Protein 1PXE (pdb70)

Solvent-accessible surface area: 2983 Å² total; per-residue (Å²): 161,72,54,79,2,68,21,141,23,12,101,13,70,16,19,77,64,46,144,103,121,90,8,126,37,48,92,8,4,51,62,103,65,83,80,42,74,17,28,57,23,44,76,108,47,54,31,120

B-factor: mean 2.08, std 1.77, range [0.14, 8.22]

Organism: Rattus norvegicus (NCBI:txid10116)

Foldseek 3Di:
DAAFQPDVAADQQQFLPSPDRGGRHNNGFVQLCCDHRGRQPDDVPHND

Sequence (48 aa):
RESKCPTPGCDGTGHVTGLYPHHRSLSGCPHKDRVPPEILAMHENVLKRESKCPTPGCDGTGHVTGLYPHHRSLSGCPHKDRVPPEILAMHENVLKRESKCPTPGCDGTGHVTGLYPHHRSLSGCPHKDRVPPEILAMHENVLKRESKCPTPGCDGTGHVTGLYPHHRSLSGCPHKDRVPPEILAMHENVLKRESKCPTPGCDGTGHVTGLYPHHRSLSGCPHKDRVPPEILAMHENVLKRESKCPTPGCDGTGHVTGLYPHHRSLSGCPHKDRVPPEILAMHENVLKRESKCPTPGCDGTGHVTGLYPHHRSLSGCPHKDRVPPEILAMHENVLKRESKCPTPGCDGTGHVTGLYPHHRSLSGCPHKDRVPPEILAMHENVLKRESKCPTPGCDGTGHVTGLYPHHRSLSGCPHKDRVPPEILAMHENVLKRESKCPTPGCDGTGHVTGLYPHHRSLSGCPHKDRVPPEILAMHENVLKRESKCPTPGCDGTGHVTGLYPHHRSLSGCPHKDRVPPEILAMHENVLKRESKCPTPGCDGTGHVTGLYPHHRSLSGCPHKDRVPPEILAMHENVLKRESKCPTPGCDGTGHVTGLYPHHRSLSGCPHKDRVPPEILAMHENVLKRESKCPTPGCDGTGHVTGLYPHHRSLSGCPHKDRVPPEILAMHENVLKRESKCPTPGCDGTGHVTGLYPHHRSLSGCPHKDRVPPEILAMHENVLKRESKCPTPGCDGTGHVTGLYPHHRSLSGCPHKDRVPPEILAMHENVLKRESKCPTPGCDGTGHVTGLYPHHRSLSGCPHKDRVPPEILAMHENVLKRESKCPTPGCDGTGHVTGLYPHHRSLSGCPHKDRVPPEILAMHENVLKRESKCPTPGCDGTGHVTGLYPHHRSLSGCPHKDRVPPEILAMHENVLKRESKCPTPGCDGTGHVTGLYPHHRSLSGCPHKDRVPPEILAMHENVLKRESKCPTPGCDGTGHVTGLYPHHRSLSGCPHKDRVPPEILAMHENVLK

Radius of gyration: 8.89 Å; Cα contacts (8 Å, |Δi|>4): 130; chains: 1; bounding box: 16×20×23 Å

Nearest PDB structures (foldseek):
  1pxe-assembly1_A  TM=8.984E-01  e=3.560E-08  Rattus norvegicus
  2jyd-assembly1_A  TM=6.000E-01  e=1.726E-02  Mus musculus
  2mf8-assembly1_A  TM=5.567E-01  e=2.515E-02  Mus musculus
  1pxe-assembly1_A  TM=8.564E-01  e=8.827E-09  Rattus norvegicus
  2cs8-assembly1_A  TM=5.910E-01  e=1.350E-02  Homo sapiens

Secondary structure (DSSP, 8-state):
----S--SS----STTTS-SS--SSSSS-S---SSSSSSTTSSS-S--

InterPro domains:
  IPR002515 Zinc finger, C2H2C-type [PF01530] (31-58)
  IPR002515 Zinc finger, C2H2C-type [PF01530] (504-530)
  IPR002515 Zinc finger, C2H2C-type [PF01530] (548-576)
  IPR002515 Zinc finger, C2H2C-type [PF01530] (903-931)
  IPR002515 Zinc finger, C2H2C-type [PF01530] (952-980)
  IPR002515 Zinc finger, C2H2C-type [PF01530] (1006-1033)
  IPR002515 Zinc finger, C2H2C-type [PS51802] (22-65)
  IPR002515 Zinc finger, C2H2C-type [PS51802] (496-539)
  IPR002515 Zinc finger, C2H2C-type [PS51802] (540-583)
  IPR002515 Zinc finger, C2H2C-type [PS51802] (895-938)
  IPR002515 Zinc finger, C2H2C-type [PS51802] (944-987)
  IPR002515 Zinc finger, C2H2C-type [PS51802] (997-1040)
  IPR013681 Myelin transcription factor 1 [PF08474] (620-871)
  IPR036060 Zinc finger, C2H2C-type superfamily [SSF103637] (29-67)
  IPR036060 Zinc finger, C2H2C-type superfamily [SSF103637] (502-546)
  IPR036060 Zinc finger, C2H2C-type superfamily [SSF103637] (547-584)
  IPR036060 Zinc finger, C2H2C-type superfamily [SSF103637] (901-938)
  IPR036060 Zinc finger, C2H2C-type superfamily [SSF103637] (951-989)
  IPR036060 Zinc finger, C2H2C-type superfamily [SSF103637] (1003-1046)

GO terms:
  GO:0001228 DNA-binding transcription activator activity, RNA polymerase II-specific (F, IDA)
  GO:0045944 positive regulation of transcription by RNA polymerase II (P, IDA)
  GO:0000977 RNA polymerase II transcription regulatory region sequence-specific DNA binding (F, IMP)
  GO:0001228 DNA-binding transcription activator activity, RNA polymerase II-specific (F, IMP)
  GO:0005634 nucleus (C, EXP)
  GO:0003713 transcription coactivator activity (F, IDA)
  GO:0044323 retinoic acid-responsive element binding (F, IDA)
  GO:0003677 DNA binding (F, IDA)
  GO:0008270 zinc ion binding (F, IDA)
  GO:0140487 metal ion sequestering activity (F, IDA)
  GO:0008270 zinc ion binding (F, EXP)
  GO:0140487 metal ion sequestering activity (F, EXP)
  GO:0050897 cobalt ion binding (F, IMP)
  GO:0008270 zinc ion binding (F, IMP)
  GO:0044323 retinoic acid-responsive element binding (F, IMP)

Structure (mmCIF, N/CA/C/O backbone):
data_1PXE
#
_entry.id   1PXE
#
loop_
_entity.id
_entity.type
_entity.pdbx_description
1 polymer 'neural zinc finger transcription factor 1'
2 non-polymer 'ZINC ION'
#
loop_
_atom_site.group_PDB
_atom_site.id
_atom_site.type_symbol
_atom_site.label_atom_id
_atom_site.label_alt_id
_atom_site.label_comp_id
_atom_site.label_asym_id
_atom_site.label_entity_id
_atom_site.label_seq_id
_atom_site.pdbx_PDB_ins_code
_atom_site.Cartn_x
_atom_site.Cartn_y
_atom_site.Cartn_z
_atom_site.occupancy
_atom_site.B_iso_or_equiv
_atom_site.auth_seq_id
_atom_site.auth_comp_id
_atom_site.auth_asym_id
_atom_site.auth_atom_id
_atom_site.pdbx_PDB_model_num
ATOM 1 N N . ARG A 1 16 ? 95.538 -10.736 -4.144 1.00 4.23 16 ARG A N 1
ATOM 2 C CA . ARG A 1 16 ? 94.844 -11.086 -3.643 1.00 4.41 16 ARG A CA 1
ATOM 3 C C . ARG A 1 16 ? 94.061 -10.867 -2.845 1.00 4.47 16 ARG A C 1
ATOM 4 O O . ARG A 1 16 ? 94.052 -10.762 -2.538 1.00 5.07 16 ARG A O 1
ATOM 25 N N . GLU A 1 17 ? 93.404 -10.800 -2.515 1.00 4.22 17 GLU A N 1
ATOM 26 C CA . GLU A 1 17 ? 92.618 -10.593 -1.755 1.00 4.50 17 GLU A CA 1
ATOM 27 C C . GLU A 1 17 ? 91.851 -9.817 -1.392 1.00 3.93 17 GLU A C 1
ATOM 28 O O . GLU A 1 17 ? 91.748 -9.810 -1.509 1.00 3.94 17 GLU A O 1
ATOM 40 N N . SER A 1 18 ? 91.315 -9.164 -0.953 1.00 3.84 18 SER A N 1
ATOM 41 C CA . SER A 1 18 ? 90.556 -8.382 -0.576 1.00 3.43 18 SER A CA 1
ATOM 42 C C . SER A 1 18 ? 90.541 -7.523 -0.770 1.00 2.47 18 SER A C 1
ATOM 43 O O . SER A 1 18 ? 90.746 -7.418 -0.880 1.00 2.92 18 SER A O 1
ATOM 51 N N . LYS A 1 19 ? 90.301 -6.910 -0.813 1.00 1.68 19 LYS A N 1
ATOM 52 C CA . LYS A 1 19 ? 90.268 -6.069 -0.995 1.00 0.94 19 LYS A CA 1
ATOM 53 C C . LYS A 1 19 ? 89.892 -4.899 -0.115 1.00 0.83 19 LYS A C 1
ATOM 54 O O . LYS A 1 19 ? 89.620 -5.007 1.003 1.00 1.16 19 LYS A O 1
ATOM 73 N N . CYS A 1 20 ? 89.887 -3.782 -0.638 1.00 0.51 20 CYS A N 1
ATOM 74 C CA . CYS A 1 20 ? 89.559 -2.566 0.076 1.00 0.40 20 CYS A CA 1
ATOM 75 C C . CYS A 1 20 ? 88.107 -2.288 0.093 1.00 0.58 20 CYS A C 1
ATOM 76 O O . CYS A 1 20 ? 87.557 -1.714 0.703 1.00 0.88 20 CYS A O 1
ATOM 83 N N . PRO A 1 21 ? 87.462 -2.651 -0.579 1.00 1.23 21 PRO A N 1
ATOM 84 C CA . PRO A 1 21 ? 86.081 -2.396 -0.615 1.00 1.57 21 PRO A CA 1
ATOM 85 C C . PRO A 1 21 ? 85.285 -2.589 0.502 1.00 1.20 21 PRO A C 1
ATOM 86 O O . PRO A 1 21 ? 84.667 -3.502 0.691 1.00 1.59 21 PRO A O 1
ATOM 97 N N . THR A 1 22 ? 85.311 -1.723 1.247 1.00 0.64 22 THR A N 1
ATOM 98 C CA . THR A 1 22 ? 84.594 -1.800 2.355 1.00 0.77 22 THR A CA 1
ATOM 99 C C . THR A 1 22 ? 83.256 -1.206 2.258 1.00 0.65 22 THR A C 1
ATOM 100 O O . THR A 1 22 ? 82.992 -0.531 1.352 1.00 0.58 22 THR A O 1
ATOM 111 N N . PRO A 1 23 ? 82.387 -1.433 3.189 1.00 0.91 23 PRO A N 1
ATOM 112 C CA . PRO A 1 23 ? 81.082 -0.896 3.185 1.00 1.04 23 PRO A CA 1
ATOM 113 C C . PRO A 1 23 ? 81.045 0.499 2.814 1.00 0.89 23 PRO A C 1
ATOM 114 O O . PRO A 1 23 ? 80.159 0.985 2.422 1.00 1.29 23 PRO A O 1
ATOM 125 N N . GLY A 1 24 ? 82.020 1.135 2.939 1.00 0.73 24 GLY A N 1
ATOM 126 C CA . GLY A 1 24 ? 82.090 2.460 2.613 1.00 0.94 24 GLY A CA 1
ATOM 127 C C . GLY A 1 24 ? 82.879 2.746 1.369 1.00 0.86 24 GLY A C 1
ATOM 128 O O . GLY A 1 24 ? 82.473 3.309 0.538 1.00 1.34 24 GLY A O 1
ATOM 132 N N . CYS A 1 25 ? 84.009 2.371 1.232 1.00 0.47 25 CYS A N 1
ATOM 133 C CA . CYS A 1 25 ? 84.832 2.616 0.062 1.00 0.37 25 CYS A CA 1
ATOM 134 C C . CYS A 1 25 ? 84.138 2.135 -1.196 1.00 0.41 25 CYS A C 1
ATOM 135 O O . CYS A 1 25 ? 83.290 1.256 -1.143 1.00 0.49 25 CYS A O 1
ATOM 142 N N . ASP A 1 26 ? 84.496 2.718 -2.329 1.00 0.45 26 ASP A N 1
ATOM 143 C CA . ASP A 1 26 ? 83.901 2.345 -3.592 1.00 0.57 26 ASP A CA 1
ATOM 144 C C . ASP A 1 26 ? 84.821 1.449 -4.396 1.00 0.47 26 ASP A C 1
ATOM 145 O O . ASP A 1 26 ? 84.384 0.505 -5.027 1.00 0.56 26 ASP A O 1
ATOM 154 N N . GLY A 1 27 ? 86.096 1.757 -4.376 1.00 0.36 27 GLY A N 1
ATOM 155 C CA . GLY A 1 27 ? 87.052 0.974 -5.117 1.00 0.33 27 GLY A CA 1
ATOM 156 C C . GLY A 1 27 ? 87.160 1.435 -6.540 1.00 0.36 27 GLY A C 1
ATOM 157 O O . GLY A 1 27 ? 87.103 0.648 -7.471 1.00 0.45 27 GLY A O 1
ATOM 161 N N . THR A 1 28 ? 87.303 2.721 -6.691 1.00 0.37 28 THR A N 1
ATOM 162 C CA . THR A 1 28 ? 87.414 3.342 -7.981 1.00 0.45 28 THR A CA 1
ATOM 163 C C . THR A 1 28 ? 88.164 4.659 -7.878 1.00 0.49 28 THR A C 1
ATOM 164 O O . THR A 1 28 ? 87.800 5.505 -7.374 1.00 0.99 28 THR A O 1
ATOM 175 N N . GLY A 1 29 ? 89.207 4.826 -8.363 1.00 0.58 29 GLY A N 1
ATOM 176 C CA . GLY A 1 29 ? 89.988 6.041 -8.323 1.00 0.62 29 GLY A CA 1
ATOM 177 C C . GLY A 1 29 ? 91.263 5.900 -7.525 1.00 0.56 29 GLY A C 1
ATOM 178 O O . GLY A 1 29 ? 91.760 6.803 -6.998 1.00 0.92 29 GLY A O 1
ATOM 182 N N . HIS A 1 30 ? 91.806 4.766 -7.474 1.00 0.23 30 HIS A N 1
ATOM 183 C CA . HIS A 1 30 ? 93.059 4.472 -6.771 1.00 0.18 30 HIS A CA 1
ATOM 184 C C . HIS A 1 30 ? 93.512 5.611 -5.866 1.00 0.21 30 HIS A C 1
ATOM 185 O O . HIS A 1 30 ? 92.766 6.518 -5.585 1.00 0.34 30 HIS A O 1
ATOM 199 N N . VAL A 1 31 ? 94.739 5.541 -5.406 1.00 0.20 31 VAL A N 1
ATOM 200 C CA . VAL A 1 31 ? 95.300 6.562 -4.518 1.00 0.26 31 VAL A CA 1
ATOM 201 C C . VAL A 1 31 ? 95.318 7.960 -5.135 1.00 0.27 31 VAL A C 1
ATOM 202 O O . VAL A 1 31 ? 95.176 8.944 -4.421 1.00 0.37 31 VAL A O 1
ATOM 215 N N . THR A 1 32 ? 95.492 8.065 -6.439 1.00 0.25 32 THR A N 1
ATOM 216 C CA . THR A 1 32 ? 95.523 9.363 -7.085 1.00 0.33 32 THR A CA 1
ATOM 217 C C . THR A 1 32 ? 94.508 9.443 -8.205 1.00 0.32 32 THR A C 1
ATOM 218 O O . THR A 1 32 ? 94.493 10.403 -8.955 1.00 0.41 32 THR A O 1
ATOM 229 N N . GLY A 1 33 ? 93.659 8.433 -8.322 1.00 0.32 33 GLY A N 1
ATOM 230 C CA . GLY A 1 33 ? 92.676 8.422 -9.365 1.00 0.38 33 GLY A CA 1
ATOM 231 C C . GLY A 1 33 ? 93.321 8.308 -10.717 1.00 0.40 33 GLY A C 1
ATOM 232 O O . GLY A 1 33 ? 92.689 8.539 -11.740 1.00 0.49 33 GLY A O 1
ATOM 236 N N . LEU A 1 34 ? 94.588 7.933 -10.717 1.00 0.36 34 LEU A N 1
ATOM 237 C CA . LEU A 1 34 ? 95.332 7.780 -11.948 1.00 0.43 34 LEU A CA 1
ATOM 238 C C . LEU A 1 34 ? 95.447 6.326 -12.313 1.00 0.37 34 LEU A C 1
ATOM 239 O O . LEU A 1 34 ? 96.100 5.963 -13.289 1.00 0.43 34 LEU A O 1
ATOM 255 N N . TYR A 1 35 ? 94.801 5.491 -11.521 1.00 0.27 35 TYR A N 1
ATOM 256 C CA . TYR A 1 35 ? 94.829 4.069 -11.766 1.00 0.26 35 TYR A CA 1
ATOM 257 C C . TYR A 1 35 ? 93.429 3.586 -12.085 1.00 0.24 35 TYR A C 1
ATOM 258 O O . TYR A 1 35 ? 92.451 4.250 -11.754 1.00 0.24 35 TYR A O 1
ATOM 276 N N . PRO A 1 36 ? 93.292 2.426 -12.719 1.00 0.32 36 PRO A N 1
ATOM 277 C CA . PRO A 1 36 ? 91.986 1.888 -13.043 1.00 0.38 36 PRO A CA 1
ATOM 278 C C . PRO A 1 36 ? 91.277 1.372 -11.797 1.00 0.37 36 PRO A C 1
ATOM 279 O O . PRO A 1 36 ? 90.762 0.256 -11.793 1.00 0.43 36 PRO A O 1
ATOM 290 N N . HIS A 1 37 ? 91.291 2.178 -10.723 1.00 0.30 37 HIS A N 1
ATOM 291 C CA . HIS A 1 37 ? 90.687 1.807 -9.456 1.00 0.29 37 HIS A CA 1
ATOM 292 C C . HIS A 1 37 ? 91.716 1.098 -8.621 1.00 0.27 37 HIS A C 1
ATOM 293 O O . HIS A 1 37 ? 92.854 0.935 -9.035 1.00 0.29 37 HIS A O 1
ATOM 307 N N . HIS A 1 38 ? 91.303 0.658 -7.462 1.00 0.27 38 HIS A N 1
ATOM 308 C CA . HIS A 1 38 ? 92.188 -0.069 -6.569 1.00 0.27 38 HIS A CA 1
ATOM 309 C C . HIS A 1 38 ? 91.503 -1.309 -6.044 1.00 0.33 38 HIS A C 1
ATOM 310 O O . HIS A 1 38 ? 91.242 -1.833 -5.800 1.00 1.18 38 HIS A O 1
ATOM 324 N N . ARG A 1 39 ? 91.207 -1.775 -5.889 1.00 1.18 39 ARG A N 1
ATOM 325 C CA . ARG A 1 39 ? 90.544 -2.956 -5.409 1.00 1.38 39 ARG A CA 1
ATOM 326 C C . ARG A 1 39 ? 91.071 -3.607 -4.321 1.00 0.87 39 ARG A C 1
ATOM 327 O O . ARG A 1 39 ? 90.622 -4.664 -4.067 1.00 0.83 39 ARG A O 1
ATOM 348 N N . SER A 1 40 ? 92.027 -2.979 -3.680 1.00 0.67 40 SER A N 1
ATO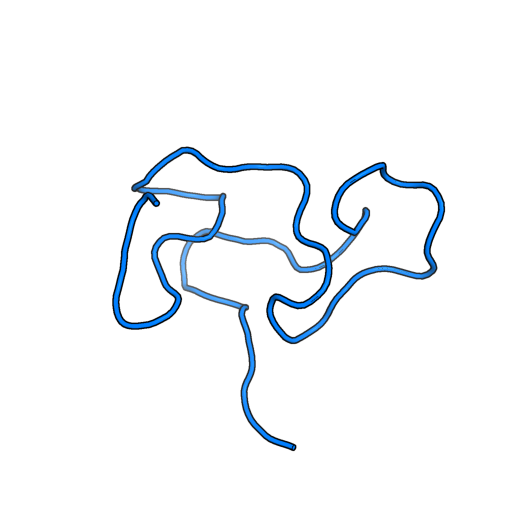M 349 C CA . SER A 1 40 ? 92.595 -3.535 -2.629 1.00 0.65 40 SER A CA 1
ATOM 350 C C . SER A 1 40 ? 93.572 -2.748 -1.844 1.00 0.57 40 SER A C 1
ATOM 351 O O . SER A 1 40 ? 94.420 -3.292 -1.298 1.00 0.85 40 SER A O 1
ATOM 359 N N . LEU A 1 41 ? 93.457 -1.477 -1.769 1.00 0.53 41 LEU A N 1
ATOM 360 C CA . LEU A 1 41 ? 94.343 -0.655 -1.022 1.00 0.67 41 LEU A CA 1
ATOM 361 C C . LEU A 1 41 ? 95.515 -0.200 -1.707 1.00 0.44 41 LEU A C 1
ATOM 362 O O . LEU A 1 41 ? 95.832 0.570 -1.704 1.00 1.25 41 LEU A O 1
ATOM 378 N N . SER A 1 42 ? 96.154 -0.660 -2.302 1.00 0.64 42 SER A N 1
ATOM 379 C CA . SER A 1 42 ? 97.289 -0.272 -2.995 1.00 0.83 42 SER A CA 1
ATOM 380 C C . SER A 1 42 ? 97.169 1.133 -3.510 1.00 0.66 42 SER A C 1
ATOM 381 O O . SER A 1 42 ? 98.090 1.805 -3.703 1.00 0.98 42 SER A O 1
ATOM 389 N N . GLY A 1 43 ? 96.017 1.568 -3.713 1.00 0.36 43 GLY A N 1
ATOM 390 C CA . GLY A 1 43 ? 95.764 2.880 -4.170 1.00 0.28 43 GLY A CA 1
ATOM 391 C C . GLY A 1 43 ? 94.854 3.604 -3.226 1.00 0.30 43 GLY A C 1
ATOM 392 O O . GLY A 1 43 ? 95.303 4.246 -2.288 1.00 0.39 43 GLY A O 1
ATOM 396 N N . CYS A 1 44 ? 93.567 3.466 -3.466 1.00 0.27 44 CYS A N 1
ATOM 397 C CA . CYS A 1 44 ? 92.544 4.094 -2.623 1.00 0.34 44 CYS A CA 1
ATOM 398 C C . CYS A 1 44 ? 92.848 5.549 -2.393 1.00 0.59 44 CYS A C 1
ATOM 399 O O . CYS A 1 44 ? 93.771 5.867 -1.710 1.00 0.74 44 CYS A O 1
ATOM 406 N N . PRO A 1 45 ? 92.079 6.457 -2.967 1.00 0.78 45 PRO A N 1
ATOM 407 C CA . PRO A 1 45 ? 92.282 7.876 -2.838 1.00 1.03 45 PRO A CA 1
ATOM 408 C C . PRO A 1 45 ? 91.448 8.554 -1.784 1.00 0.93 45 PRO A C 1
ATOM 409 O O . PRO A 1 45 ? 91.220 9.701 -1.774 1.00 1.28 45 PRO A O 1
ATOM 420 N N . HIS A 1 46 ? 90.959 7.855 -0.930 1.00 0.56 46 HIS A N 1
ATOM 421 C CA . HIS A 1 46 ? 90.112 8.415 0.075 1.00 0.60 46 HIS A CA 1
ATOM 422 C C . HIS A 1 46 ? 90.882 8.760 1.326 1.00 0.73 46 HIS A C 1
ATOM 423 O O . HIS A 1 46 ? 91.252 9.884 1.503 1.00 0.92 46 HIS A O 1
ATOM 437 N N . LYS A 1 47 ? 91.113 7.805 2.196 1.00 0.76 47 LYS A N 1
ATOM 438 C CA . LYS A 1 47 ? 91.836 8.028 3.415 1.00 0.97 47 LYS A CA 1
ATOM 439 C C . LYS A 1 47 ? 91.284 8.785 4.339 1.00 1.09 47 LYS A C 1
ATOM 440 O O . LYS A 1 47 ? 91.866 9.735 4.612 1.00 1.42 47 LYS A O 1
ATOM 459 N N . ASP A 1 48 ? 90.161 8.352 4.837 1.00 1.13 48 ASP A N 1
ATOM 460 C CA . ASP A 1 48 ? 89.541 8.987 5.752 1.00 1.68 48 ASP A CA 1
ATOM 461 C C . ASP A 1 48 ? 88.977 8.266 6.901 1.00 1.60 48 ASP A C 1
ATOM 462 O O . ASP A 1 48 ? 88.348 8.634 7.709 1.00 2.06 48 ASP A O 1
ATOM 471 N N . ARG A 1 49 ? 89.215 7.240 6.969 1.00 1.25 49 ARG A N 1
ATOM 472 C CA . ARG A 1 49 ? 88.742 6.466 8.025 1.00 1.42 49 ARG A CA 1
ATOM 473 C C . ARG A 1 49 ? 87.330 6.412 8.240 1.00 1.51 49 ARG A C 1
ATOM 474 O O . ARG A 1 49 ? 86.944 6.781 8.659 1.00 2.13 49 ARG A O 1
ATOM 495 N N . VAL A 1 50 ? 86.574 5.923 7.958 1.00 1.51 50 VAL A N 1
ATOM 496 C CA . VAL A 1 50 ? 85.199 5.766 8.129 1.00 1.68 50 VAL A CA 1
ATOM 497 C C . VAL A 1 50 ? 84.470 5.480 6.956 1.00 1.60 50 VAL A C 1
ATOM 498 O O . VAL A 1 50 ? 84.355 4.834 6.323 1.00 1.92 50 VAL A O 1
ATOM 511 N N . PRO A 1 51 ? 83.968 5.939 6.636 1.00 1.84 51 PRO A N 1
ATOM 512 C CA . PRO A 1 51 ? 83.259 5.686 5.536 1.00 2.17 51 PRO A CA 1
ATOM 513 C C . PRO A 1 51 ? 83.752 5.357 4.294 1.00 1.57 51 PRO A C 1
ATOM 514 O O . PRO A 1 51 ? 84.590 4.692 4.132 1.00 1.62 51 PRO A O 1
ATOM 525 N N . PRO A 1 52 ? 83.245 5.812 3.394 1.00 1.28 52 PRO A N 1
ATOM 526 C CA . PRO A 1 52 ? 83.653 5.548 2.172 1.00 0.93 52 PRO A CA 1
ATOM 527 C C . PRO A 1 52 ? 85.068 5.996 1.877 1.00 0.80 52 PRO A C 1
ATOM 528 O O . PRO A 1 52 ? 85.287 7.004 1.269 1.00 0.96 52 PRO A O 1
ATOM 539 N N . GLU A 1 53 ? 86.025 5.253 2.306 1.00 0.62 53 GLU A N 1
ATOM 540 C CA . GLU A 1 53 ? 87.398 5.596 2.081 1.00 0.53 53 GLU A CA 1
ATOM 541 C C . GLU A 1 53 ? 88.281 4.363 2.021 1.00 0.45 53 GLU A C 1
ATOM 542 O O . GLU A 1 53 ? 88.310 3.665 1.028 1.00 0.41 53 GLU A O 1
ATOM 554 N N . ILE A 1 54 ? 89.009 4.114 3.078 1.00 0.55 54 ILE A N 1
ATOM 555 C CA . ILE A 1 54 ? 89.899 2.975 3.151 1.00 0.61 54 ILE A CA 1
ATOM 556 C C . ILE A 1 54 ? 89.703 2.274 4.440 1.00 0.84 54 ILE A C 1
ATOM 557 O O . ILE A 1 54 ? 90.374 1.384 4.688 1.00 1.18 54 ILE A O 1
ATOM 573 N N . LEU A 1 55 ? 88.793 2.705 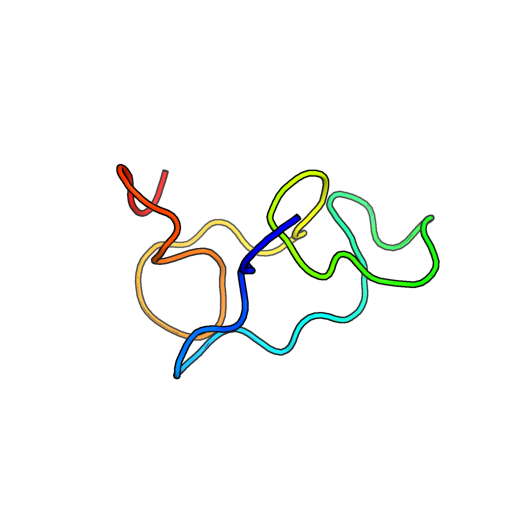5.269 1.00 0.79 55 LEU A N 1
ATOM 574 C CA . LEU A 1 55 ? 88.515 2.136 6.552 1.00 1.01 55 LEU A CA 1
ATOM 575 C C . LEU A 1 55 ? 88.970 0.885 6.783 1.00 1.23 55 LEU A C 1
ATOM 576 O O . LEU A 1 55 ? 89.067 0.209 7.663 1.00 1.45 55 LEU A O 1
ATOM 592 N N . ALA A 1 56 ? 89.245 0.588 5.992 1.00 1.72 56 ALA A N 1
ATOM 593 C CA . ALA A 1 56 ? 89.683 -0.579 6.107 1.00 2.40 56 ALA A CA 1
ATOM 594 C C . ALA A 1 56 ? 90.544 -1.378 5.863 1.00 1.99 56 ALA A C 1
ATOM 595 O O . ALA A 1 56 ? 90.747 -2.240 5.944 1.00 2.55 56 ALA A O 1
ATOM 602 N N . MET A 1 57 ? 91.051 -1.091 5.564 1.00 1.56 57 MET A N 1
ATOM 603 C CA . MET A 1 57 ? 91.895 -1.790 5.307 1.00 1.89 57 MET A CA 1
ATOM 604 C C . MET A 1 57 ? 92.201 -2.354 6.335 1.00 2.14 57 MET A C 1
ATOM 605 O O . MET A 1 57 ? 91.870 -2.313 6.655 1.00 2.61 57 MET A O 1
ATOM 619 N N . HIS A 1 58 ? 92.831 -2.884 6.849 1.00 2.43 58 HIS A N 1
ATOM 620 C CA . HIS A 1 58 ? 93.176 -3.460 7.841 1.00 2.88 58 HIS A CA 1
ATOM 621 C C . HIS A 1 58 ? 93.751 -3.110 8.739 1.00 2.87 58 HIS A C 1
ATOM 622 O O . HIS A 1 58 ? 93.859 -3.080 9.134 1.00 3.15 58 HIS A O 1
ATOM 636 N N . GLU A 1 59 ? 94.116 -2.846 9.057 1.00 3.20 59 GLU A N 1
ATOM 637 C CA . GLU A 1 59 ? 94.677 -2.502 9.913 1.00 3.62 59 GLU A CA 1
ATOM 638 C C . GLU A 1 59 ? 94.508 -1.292 10.062 1.00 3.63 59 GLU A C 1
ATOM 639 O O . GLU A 1 59 ? 94.454 -0.879 10.537 1.00 4.03 59 GLU A O 1
ATOM 651 N N . ASN A 1 60 ? 94.425 -0.727 9.654 1.00 3.62 60 ASN A N 1
ATOM 652 C CA . ASN A 1 60 ? 94.261 0.434 9.747 1.00 3.90 60 ASN A CA 1
ATOM 653 C C . ASN A 1 60 ? 93.398 1.269 9.328 1.00 3.35 60 ASN A C 1
ATOM 654 O O . ASN A 1 60 ? 93.251 1.571 8.707 1.00 3.73 60 ASN A O 1
ATOM 665 N N . VAL A 1 61 ? 92.831 1.638 9.676 1.00 2.76 61 VAL A N 1
ATOM 666 C CA . VAL A 1 61 ? 91.978 2.440 9.344 1.00 2.33 61 VAL A CA 1
ATOM 667 C C . VAL A 1 61 ? 92.345 3.559 9.343 1.00 2.02 61 VAL A C 1
ATOM 668 O O . VAL A 1 61 ? 93.169 3.818 10.041 1.00 2.34 61 VAL A O 1
ATOM 681 N N . LEU A 1 62 ? 91.731 4.223 8.560 1.00 1.70 62 LEU A N 1
ATOM 682 C CA . LEU A 1 62 ? 91.998 5.314 8.478 1.00 2.01 62 LEU A CA 1
ATOM 683 C C . LEU A 1 62 ? 93.139 5.401 8.209 1.00 2.57 62 LEU A C 1
ATOM 684 O O . LEU A 1 62 ? 93.386 5.643 7.949 1.00 3.13 62 LEU A O 1
ATOM 700 N N . LYS A 1 63 ? 93.831 5.203 8.271 1.00 2.97 63 LYS A N 1
ATOM 701 C CA . LYS A 1 63 ? 94.943 5.262 8.030 1.00 3.67 63 LYS A CA 1
ATOM 702 C C . LYS A 1 63 ? 95.490 4.704 8.434 1.00 4.15 63 LYS A C 1
ATOM 703 O O . LYS A 1 63 ? 95.709 4.482 8.887 1.00 4.34 63 LYS A O 1
ATOM 724 N N . ARG A 1 16 ? 94.318 -10.461 -4.768 1.00 0.00 16 ARG A N 2
ATOM 725 C CA . ARG A 1 16 ? 92.916 -10.490 -4.328 1.00 0.00 16 ARG A CA 2
ATOM 726 C C . ARG A 1 16 ? 92.760 -11.075 -2.924 1.00 0.00 16 ARG A C 2
ATOM 727 O O . ARG A 1 16 ? 92.701 -12.293 -2.750 1.00 0.00 16 ARG A O 2
ATOM 748 N N . GLU A 1 17 ? 92.688 -10.198 -1.927 1.00 0.00 17 GLU A N 2
ATOM 749 C CA . GLU A 1 17 ? 92.534 -10.626 -0.540 1.00 0.00 17 GLU A CA 2
ATOM 750 C C . GLU A 1 17 ? 91.437 -9.824 0.157 1.00 0.00 17 GLU A C 2
ATOM 751 O O . GLU A 1 17 ? 91.707 -9.063 1.088 1.00 0.00 17 GLU A O 2
ATOM 763 N N . SER A 1 18 ? 90.200 -10.005 -0.305 1.00 0.00 18 SER A N 2
ATOM 764 C CA . SER A 1 18 ? 89.036 -9.309 0.256 1.00 0.00 18 SER A CA 2
ATOM 765 C C . SER A 1 18 ? 88.842 -7.928 -0.371 1.00 0.00 18 SER A C 2
ATOM 766 O O . SER A 1 18 ? 87.780 -7.322 -0.233 1.00 0.00 18 SER A O 2
ATOM 774 N N . LYS A 1 19 ? 89.866 -7.440 -1.061 1.00 0.00 19 LYS A N 2
ATOM 775 C CA . LYS A 1 19 ? 89.808 -6.139 -1.712 1.00 0.00 19 LYS A CA 2
ATOM 776 C C . LYS A 1 19 ? 89.504 -5.028 -0.709 1.00 0.00 19 LYS A C 2
ATOM 777 O O . LYS A 1 19 ? 88.936 -5.268 0.356 1.00 0.00 19 LYS A O 2
ATOM 796 N N . CYS A 1 20 ? 89.891 -3.810 -1.067 1.00 0.00 20 CYS A N 2
ATOM 797 C CA . CYS A 1 20 ? 89.678 -2.641 -0.216 1.00 0.00 20 CYS A CA 2
ATOM 798 C C . CYS A 1 20 ? 88.221 -2.183 -0.213 1.00 0.00 20 CYS A C 2
ATOM 799 O O . CYS A 1 20 ? 87.723 -1.715 0.809 1.00 0.00 20 CYS A O 2
ATOM 806 N N . PRO A 1 21 ? 87.516 -2.270 -1.358 1.00 0.00 21 PRO A N 2
ATOM 807 C CA . PRO A 1 21 ? 86.120 -1.843 -1.441 1.00 0.00 21 PRO A CA 2
ATOM 808 C C . PRO A 1 21 ? 85.287 -2.411 -0.304 1.00 0.00 21 PRO A C 2
ATOM 809 O O . PRO A 1 21 ? 84.496 -3.335 -0.492 1.00 0.00 21 PRO A O 2
ATOM 820 N N . THR A 1 22 ? 85.493 -1.862 0.886 1.00 0.00 22 THR A N 2
ATOM 821 C CA . THR A 1 22 ? 84.789 -2.306 2.069 1.00 0.00 22 THR A CA 2
ATOM 822 C C . THR A 1 22 ? 83.390 -1.712 2.105 1.00 0.00 22 THR A C 2
ATOM 823 O O . THR A 1 22 ? 83.062 -0.851 1.288 1.00 0.00 22 THR A O 2
ATOM 834 N N . PRO A 1 23 ? 82.545 -2.136 3.066 1.00 0.00 23 PRO A N 2
ATOM 835 C CA . PRO A 1 23 ? 81.187 -1.607 3.199 1.00 0.00 23 PRO A CA 2
ATOM 836 C C . PRO A 1 23 ? 81.159 -0.096 2.999 1.00 0.00 23 PRO A C 2
ATOM 837 O O . PRO A 1 23 ? 80.162 0.467 2.546 1.00 0.00 23 PRO A O 2
ATOM 848 N N . GLY A 1 24 ? 82.280 0.546 3.322 1.00 0.00 24 GLY A N 2
ATOM 849 C CA . GLY A 1 24 ? 82.394 1.976 3.155 1.00 0.00 24 GLY A CA 2
ATOM 850 C C . GLY A 1 24 ? 83.032 2.347 1.828 1.00 0.00 24 GLY A C 2
ATOM 851 O O . GLY A 1 24 ? 82.360 2.874 0.941 1.00 0.00 24 GLY A O 2
ATOM 855 N N . CYS A 1 25 ? 84.336 2.081 1.688 1.00 0.00 25 CYS A N 2
ATOM 856 C CA . CYS A 1 25 ? 85.051 2.407 0.452 1.00 0.00 25 CYS A CA 2
ATOM 857 C C . CYS A 1 25 ? 84.311 1.858 -0.769 1.00 0.00 25 CYS A C 2
ATOM 858 O O . CYS A 1 25 ? 83.493 0.947 -0.649 1.00 0.00 25 CYS A O 2
ATOM 865 N N . ASP A 1 26 ? 84.596 2.422 -1.946 1.00 0.00 26 ASP A N 2
ATOM 866 C CA . ASP A 1 26 ? 83.951 1.986 -3.174 1.00 0.00 26 ASP A CA 2
ATOM 867 C C . ASP A 1 26 ? 84.942 1.253 -4.071 1.00 0.00 26 ASP A C 2
ATOM 868 O O . ASP A 1 26 ? 84.611 0.234 -4.675 1.00 0.00 26 ASP A O 2
ATOM 877 N N . GLY A 1 27 ? 86.157 1.782 -4.153 1.00 0.00 27 GLY A N 2
ATOM 878 C CA . GLY A 1 27 ? 87.177 1.164 -4.978 1.00 0.00 27 GLY A CA 2
ATOM 879 C C . GLY A 1 27 ? 87.212 1.734 -6.371 1.00 0.00 27 GLY A C 2
ATOM 880 O O . GLY A 1 27 ? 87.008 1.023 -7.357 1.00 0.00 27 GLY A O 2
ATOM 884 N N . THR A 1 28 ? 87.469 3.022 -6.441 1.00 0.00 28 THR A N 2
ATOM 885 C CA . THR A 1 28 ? 87.541 3.724 -7.702 1.00 0.00 28 THR A CA 2
ATOM 886 C C . THR A 1 28 ? 88.402 4.984 -7.587 1.00 0.00 28 THR A C 2
ATOM 887 O O . THR A 1 28 ? 88.195 5.812 -6.698 1.00 0.00 28 THR A O 2
ATOM 898 N N . GLY A 1 29 ? 89.354 5.127 -8.506 1.00 0.00 29 GLY A N 2
ATOM 899 C CA . GLY A 1 29 ? 90.223 6.293 -8.513 1.00 0.00 29 GLY A CA 2
ATOM 900 C C . GLY A 1 29 ? 91.493 6.094 -7.709 1.00 0.00 29 GLY A C 2
ATOM 901 O O . GLY A 1 29 ? 92.131 7.063 -7.323 1.00 0.00 29 GLY A O 2
ATOM 905 N N . HIS A 1 30 ? 91.882 4.833 -7.506 1.00 0.00 30 HIS A N 2
ATOM 906 C CA . HIS A 1 30 ? 93.108 4.470 -6.778 1.00 0.00 30 HIS A CA 2
ATOM 907 C C . HIS A 1 30 ? 93.569 5.569 -5.819 1.00 0.00 30 HIS A C 2
ATOM 908 O O . HIS A 1 30 ? 92.802 6.433 -5.439 1.00 0.00 30 HIS A O 2
ATOM 922 N N . VAL A 1 31 ? 94.821 5.519 -5.425 1.00 0.00 31 VAL A N 2
ATOM 923 C CA . VAL A 1 31 ? 95.380 6.519 -4.506 1.00 0.00 31 VAL A CA 2
ATOM 924 C C . VAL A 1 31 ? 95.363 7.940 -5.078 1.00 0.00 31 VAL A C 2
ATOM 925 O O . VAL A 1 31 ? 95.203 8.899 -4.324 1.00 0.00 31 VAL A O 2
ATOM 938 N N . THR A 1 32 ? 95.532 8.097 -6.388 1.00 0.00 32 THR A N 2
ATOM 939 C CA . THR A 1 32 ? 95.534 9.427 -6.981 1.00 0.00 32 THR A CA 2
ATOM 940 C C . THR A 1 32 ? 94.667 9.479 -8.235 1.00 0.00 32 THR A C 2
ATOM 941 O O . THR A 1 32 ? 94.824 10.367 -9.070 1.00 0.00 32 THR A O 2
ATOM 952 N N . GLY A 1 33 ? 93.734 8.541 -8.349 1.00 0.00 33 GLY A N 2
ATOM 953 C CA . GLY A 1 33 ? 92.853 8.515 -9.494 1.00 0.00 33 GLY A CA 2
ATOM 954 C C . GLY A 1 33 ? 93.603 8.354 -10.794 1.00 0.00 33 GLY A C 2
ATOM 955 O O . GLY A 1 33 ? 93.058 8.601 -11.869 1.00 0.00 33 GLY A O 2
ATOM 959 N N . LEU A 1 34 ? 94.850 7.922 -10.700 1.00 0.00 34 LEU A N 2
ATOM 960 C CA . LEU A 1 34 ? 95.667 7.719 -11.884 1.00 0.00 34 LEU A CA 2
ATOM 961 C C . LEU A 1 34 ? 95.686 6.260 -12.257 1.00 0.00 34 LEU A C 2
ATOM 962 O O . LEU A 1 34 ? 96.392 5.846 -13.179 1.00 0.00 34 LEU A O 2
ATOM 978 N N . TYR A 1 35 ? 94.908 5.477 -11.525 1.00 0.00 35 TYR A N 2
ATOM 979 C CA . TYR A 1 35 ? 94.842 4.052 -11.781 1.00 0.00 35 TYR A CA 2
ATOM 980 C C . TYR A 1 35 ? 93.403 3.656 -12.071 1.00 0.00 35 TYR A C 2
ATOM 981 O O . TYR A 1 35 ? 92.471 4.355 -11.669 1.00 0.00 35 TYR A O 2
ATOM 999 N N . PRO A 1 36 ? 93.183 2.535 -12.761 1.00 0.00 36 PRO A N 2
ATOM 1000 C CA . PRO A 1 36 ? 91.832 2.080 -13.060 1.00 0.00 36 PRO A CA 2
ATOM 1001 C C . PRO A 1 36 ? 91.134 1.575 -11.803 1.00 0.00 36 PRO A C 2
ATOM 1002 O O . PRO A 1 36 ? 90.565 0.482 -11.802 1.00 0.00 36 PRO A O 2
ATOM 1013 N N . HIS A 1 37 ? 91.224 2.360 -10.717 1.00 0.00 37 HIS A N 2
ATOM 1014 C CA . HIS A 1 37 ? 90.647 2.000 -9.435 1.00 0.00 37 HIS A CA 2
ATOM 1015 C C . HIS A 1 37 ? 91.664 1.202 -8.663 1.00 0.00 37 HIS A C 2
ATOM 1016 O O . HIS A 1 37 ? 92.763 0.944 -9.145 1.00 0.00 37 HIS A O 2
ATOM 1030 N N . HIS A 1 38 ? 91.280 0.793 -7.483 1.00 0.00 38 HIS A N 2
ATOM 1031 C CA . HIS A 1 38 ? 92.144 -0.017 -6.637 1.00 0.00 38 HIS A CA 2
ATOM 1032 C C . HIS A 1 38 ? 91.365 -1.224 -6.137 1.00 0.00 38 HIS A C 2
ATOM 1033 O O . HIS A 1 38 ? 90.504 -1.108 -5.266 1.00 0.00 38 HIS A O 2
ATOM 1047 N N . ARG A 1 39 ? 91.650 -2.376 -6.732 1.00 0.00 39 ARG A N 2
ATOM 1048 C CA . ARG A 1 39 ? 90.961 -3.611 -6.391 1.00 0.00 39 ARG A CA 2
ATOM 1049 C C . ARG A 1 39 ? 91.349 -4.141 -5.016 1.00 0.00 39 ARG A C 2
ATOM 1050 O O . ARG A 1 39 ? 90.814 -5.160 -4.579 1.00 0.00 39 ARG A O 2
ATOM 1071 N N . SER A 1 40 ? 92.268 -3.466 -4.320 1.00 0.00 40 SER A N 2
ATOM 1072 C CA . SER A 1 40 ? 92.678 -3.932 -3.000 1.00 0.00 40 SER A CA 2
ATOM 1073 C C . SER A 1 40 ? 93.818 -3.112 -2.404 1.00 0.00 40 SER A C 2
ATOM 1074 O O . SER A 1 40 ? 94.881 -3.662 -2.113 1.00 0.00 40 SER A O 2
ATOM 1082 N N . LEU A 1 41 ? 93.605 -1.809 -2.188 1.00 0.00 41 LEU A N 2
ATOM 1083 C CA . LEU A 1 41 ? 94.638 -0.983 -1.591 1.00 0.00 41 LEU A CA 2
ATOM 1084 C C . LEU A 1 41 ? 95.704 -0.648 -2.615 1.00 0.00 41 LEU A C 2
ATOM 1085 O O . LEU A 1 41 ? 95.453 -0.715 -3.819 1.00 0.00 41 LEU A O 2
ATOM 1101 N N . SER A 1 42 ? 96.878 -0.238 -2.145 1.00 0.00 42 SER A N 2
ATOM 1102 C CA . SER A 1 42 ? 97.947 0.157 -3.051 1.00 0.00 42 SER A CA 2
ATOM 1103 C C . SER A 1 42 ? 97.522 1.402 -3.836 1.00 0.00 42 SER A C 2
ATOM 1104 O O . SER A 1 42 ? 98.291 1.945 -4.626 1.00 0.00 42 SER A O 2
ATOM 1112 N N . GLY A 1 43 ? 96.282 1.845 -3.598 1.00 0.00 43 GLY A N 2
ATOM 1113 C CA . GLY A 1 43 ? 95.746 3.002 -4.246 1.00 0.00 43 GLY A CA 2
ATOM 1114 C C . GLY A 1 43 ? 94.796 3.717 -3.323 1.00 0.00 43 GLY A C 2
ATOM 1115 O O . GLY A 1 43 ? 95.212 4.452 -2.430 1.00 0.00 43 GLY A O 2
ATOM 1119 N N . CYS A 1 44 ? 93.513 3.457 -3.515 1.00 0.00 44 CYS A N 2
ATOM 1120 C CA . CYS A 1 44 ? 92.472 4.056 -2.666 1.00 0.00 44 CYS A CA 2
ATOM 1121 C C . CYS A 1 44 ? 92.606 5.585 -2.602 1.00 0.00 44 CYS A C 2
ATOM 1122 O O . CYS A 1 44 ? 93.511 6.097 -1.946 1.00 0.00 44 CYS A O 2
ATOM 1129 N N . PRO A 1 45 ? 91.715 6.339 -3.291 1.00 0.00 45 PRO A N 2
ATOM 1130 C CA . PRO A 1 45 ? 91.761 7.808 -3.324 1.00 0.00 45 PRO A CA 2
ATOM 1131 C C . PRO A 1 45 ? 90.949 8.486 -2.231 1.00 0.00 45 PRO A C 2
ATOM 1132 O O . PRO A 1 45 ? 90.356 9.536 -2.472 1.00 0.00 45 PRO A O 2
ATOM 1143 N N . HIS A 1 46 ? 90.885 7.900 -1.047 1.00 0.00 46 HIS A N 2
ATOM 1144 C CA . HIS A 1 46 ? 90.096 8.497 0.016 1.00 0.00 46 HIS A CA 2
ATOM 1145 C C . HIS A 1 46 ? 90.938 8.823 1.263 1.00 0.00 46 HIS A C 2
ATOM 1146 O O . HIS A 1 46 ? 91.495 9.917 1.354 1.00 0.00 46 HIS A O 2
ATOM 1160 N N . LYS A 1 47 ? 91.023 7.899 2.231 1.00 0.00 47 LYS A N 2
ATOM 1161 C CA . LYS A 1 47 ? 91.793 8.139 3.450 1.00 0.00 47 LYS A CA 2
ATOM 1162 C C . LYS A 1 47 ? 91.055 9.087 4.391 1.00 0.00 47 LYS A C 2
ATOM 1163 O O . LYS A 1 47 ? 91.495 10.212 4.627 1.00 0.00 47 LYS A O 2
ATOM 1182 N N . ASP A 1 48 ? 89.935 8.623 4.942 1.00 0.00 48 ASP A N 2
ATOM 1183 C CA . ASP A 1 48 ? 89.158 9.441 5.869 1.00 0.00 48 ASP A CA 2
ATOM 1184 C C . ASP A 1 48 ? 88.396 8.569 6.861 1.00 0.00 48 ASP A C 2
ATOM 1185 O O . ASP A 1 48 ? 87.446 9.021 7.501 1.00 0.00 48 ASP A O 2
ATOM 1194 N N . ARG A 1 49 ? 88.830 7.317 6.990 1.00 0.00 49 ARG A N 2
ATOM 1195 C CA . ARG A 1 49 ? 88.210 6.368 7.912 1.00 0.00 49 ARG A CA 2
ATOM 1196 C C . ARG A 1 49 ? 86.690 6.295 7.746 1.00 0.00 49 ARG A C 2
ATOM 1197 O O . ARG A 1 49 ? 86.117 6.937 6.872 1.00 0.00 49 ARG A O 2
ATOM 1218 N N . VAL A 1 50 ? 86.067 5.479 8.598 1.00 0.00 50 VAL A N 2
ATOM 1219 C CA . VAL A 1 50 ? 84.616 5.253 8.609 1.00 0.00 50 VAL A CA 2
ATOM 1220 C C . VAL A 1 50 ? 83.957 5.480 7.234 1.00 0.00 50 VAL A C 2
ATOM 1221 O O . VAL A 1 50 ? 83.786 4.516 6.488 1.00 0.00 50 VAL A O 2
ATOM 1234 N N . PRO A 1 51 ? 83.571 6.727 6.845 1.00 0.00 51 PRO A N 2
ATOM 1235 C CA . PRO A 1 51 ? 82.946 6.950 5.537 1.00 0.00 51 PRO A CA 2
ATOM 1236 C C . PRO A 1 51 ? 83.703 6.236 4.414 1.00 0.00 51 PRO A C 2
ATOM 1237 O O . PRO A 1 51 ? 84.814 5.748 4.617 1.00 0.00 51 PRO A O 2
ATOM 1248 N N . PRO A 1 52 ? 83.114 6.157 3.210 1.00 0.00 52 PRO A N 2
ATOM 1249 C CA . PRO A 1 52 ? 83.746 5.492 2.069 1.00 0.00 52 PRO A CA 2
ATOM 1250 C C . PRO A 1 52 ? 85.178 5.963 1.850 1.00 0.00 52 PRO A C 2
ATOM 1251 O O . PRO A 1 52 ? 85.405 6.995 1.221 1.00 0.00 52 PRO A O 2
ATOM 1262 N N . GLU A 1 53 ? 86.146 5.212 2.376 1.00 0.00 53 GLU A N 2
ATOM 1263 C CA . GLU A 1 53 ? 87.535 5.584 2.232 1.00 0.00 53 GLU A CA 2
ATOM 1264 C C . GLU A 1 53 ? 88.484 4.390 2.321 1.00 0.00 53 GLU A C 2
ATOM 1265 O O . GLU A 1 53 ? 88.655 3.650 1.355 1.00 0.00 53 GLU A O 2
ATOM 1277 N N . ILE A 1 54 ? 89.127 4.236 3.468 1.00 0.00 54 ILE A N 2
ATOM 1278 C CA . ILE A 1 54 ? 90.085 3.156 3.678 1.00 0.00 54 ILE A CA 2
ATOM 1279 C C . ILE A 1 54 ? 90.077 2.695 5.126 1.00 0.00 54 ILE A C 2
ATOM 1280 O O . ILE A 1 54 ? 91.040 2.081 5.592 1.00 0.00 54 ILE A O 2
ATOM 1296 N N . LEU A 1 55 ? 89.006 3.013 5.848 1.00 0.00 55 LEU A N 2
ATOM 1297 C CA . LEU A 1 55 ? 88.902 2.626 7.252 1.00 0.00 55 LEU A CA 2
ATOM 1298 C C . LEU A 1 55 ? 89.281 1.164 7.445 1.00 0.00 55 LEU A C 2
ATOM 1299 O O . LEU A 1 55 ? 89.756 0.762 8.506 1.00 0.00 55 LEU A O 2
ATOM 1315 N N . ALA A 1 56 ? 89.050 0.379 6.410 1.00 0.00 56 ALA A N 2
ATOM 1316 C CA . ALA A 1 56 ? 89.339 -1.040 6.444 1.00 0.00 56 ALA A CA 2
ATOM 1317 C C . ALA A 1 56 ? 90.525 -1.411 5.555 1.00 0.00 56 ALA A C 2
ATOM 1318 O O . ALA A 1 56 ? 90.494 -2.420 4.851 1.00 0.00 56 ALA A O 2
ATOM 1325 N N . MET A 1 57 ? 91.576 -0.598 5.599 1.00 0.00 57 MET A N 2
ATOM 1326 C CA . MET A 1 57 ? 92.771 -0.861 4.803 1.00 0.00 57 MET A CA 2
ATOM 1327 C C . MET A 1 57 ? 93.462 -2.140 5.281 1.00 0.00 57 MET A C 2
ATOM 1328 O O . MET A 1 57 ? 93.280 -3.206 4.695 1.00 0.00 57 MET A O 2
ATOM 1342 N N . HIS A 1 58 ? 94.237 -2.031 6.362 1.00 0.00 58 HIS A N 2
ATOM 1343 C CA . HIS A 1 58 ? 94.942 -3.177 6.937 1.00 0.00 58 HIS A CA 2
ATOM 1344 C C . HIS A 1 58 ? 95.867 -2.725 8.062 1.00 0.00 58 HIS A C 2
ATOM 1345 O O . HIS A 1 58 ? 95.841 -3.274 9.164 1.00 0.00 58 HIS A O 2
ATOM 1359 N N . GLU A 1 59 ? 96.679 -1.712 7.775 1.00 0.00 59 GLU A N 2
ATOM 1360 C CA . GLU A 1 59 ? 97.613 -1.172 8.756 1.00 0.00 59 GLU A CA 2
ATOM 1361 C C . GLU A 1 59 ? 97.556 0.352 8.767 1.00 0.00 59 GLU A C 2
ATOM 1362 O O . GLU A 1 59 ? 97.603 0.978 9.826 1.00 0.00 59 GLU A O 2
ATOM 1374 N N . ASN A 1 60 ? 97.449 0.944 7.580 1.00 0.00 60 ASN A N 2
ATOM 1375 C CA . ASN A 1 60 ? 97.378 2.394 7.452 1.00 0.00 60 ASN A CA 2
ATOM 1376 C C . ASN A 1 60 ? 95.926 2.863 7.406 1.00 0.00 60 ASN A C 2
ATOM 1377 O O . ASN A 1 60 ? 95.578 3.764 6.643 1.00 0.00 60 ASN A O 2
ATOM 1388 N N . VAL A 1 61 ? 95.082 2.245 8.228 1.00 0.00 61 VAL A N 2
ATOM 1389 C CA . VAL A 1 61 ? 93.670 2.598 8.282 1.00 0.00 61 VAL A CA 2
ATOM 1390 C C . VAL A 1 61 ? 93.478 3.953 8.950 1.00 0.00 61 VAL A C 2
ATOM 1391 O O . VAL A 1 61 ? 94.346 4.413 9.692 1.00 0.00 61 VAL A O 2
ATOM 1404 N N . LEU A 1 62 ? 92.340 4.589 8.685 1.00 0.00 62 LEU A N 2
ATOM 1405 C CA . LEU A 1 62 ? 92.047 5.890 9.269 1.00 0.00 62 LEU A CA 2
ATOM 1406 C C . LEU A 1 62 ? 93.062 6.938 8.814 1.00 0.00 62 LEU A C 2
ATOM 1407 O O . LEU A 1 62 ? 92.794 7.721 7.903 1.00 0.00 62 LEU A O 2
ATOM 1423 N N . LYS A 1 63 ? 94.227 6.946 9.455 1.00 0.00 63 LYS A N 2
ATOM 1424 C CA . LYS A 1 63 ? 95.280 7.896 9.115 1.00 0.00 63 LYS A CA 2
ATOM 1425 C C . LYS A 1 63 ? 96.644 7.215 9.104 1.00 0.00 63 LYS A C 2
ATOM 1426 O O . LYS A 1 63 ? 96.755 6.104 9.664 1.00 0.00 63 LYS A O 2
ATOM 1447 N N . ARG A 1 16 ? 94.310 -10.603 -1.725 1.00 0.00 16 ARG A N 3
ATOM 1448 C CA . ARG A 1 16 ? 94.854 -11.150 -0.488 1.00 0.00 16 ARG A CA 3
ATOM 1449 C C . ARG A 1 16 ? 93.772 -11.240 0.586 1.00 0.00 16 ARG A C 3
ATOM 1450 O O . ARG A 1 16 ? 93.941 -10.739 1.698 1.00 0.00 16 ARG A O 3
ATOM 1471 N N . GLU A 1 17 ? 92.658 -11.879 0.243 1.00 0.00 17 GLU A N 3
ATOM 1472 C CA . GLU A 1 17 ? 91.548 -12.033 1.175 1.00 0.00 17 GLU A CA 3
ATOM 1473 C C . GLU A 1 17 ? 90.990 -10.670 1.572 1.00 0.00 17 GLU A C 3
ATOM 1474 O O . GLU A 1 17 ? 91.667 -9.877 2.224 1.00 0.00 17 GLU A O 3
ATOM 1486 N N . SER A 1 18 ? 89.751 -10.403 1.167 1.00 0.00 18 SER A N 3
ATOM 1487 C CA . SER A 1 18 ? 89.105 -9.132 1.473 1.00 0.00 18 SER A CA 3
ATOM 1488 C C . SER A 1 18 ? 89.847 -7.978 0.805 1.00 0.00 18 SER A C 3
ATOM 1489 O O . SER A 1 18 ? 91.003 -7.700 1.131 1.00 0.00 18 SER A O 3
ATOM 1497 N N . LYS A 1 19 ? 89.179 -7.307 -0.129 1.00 0.00 19 LYS A N 3
ATOM 1498 C CA . LYS A 1 19 ? 89.770 -6.189 -0.837 1.00 0.00 19 LYS A CA 3
ATOM 1499 C C . LYS A 1 19 ? 89.479 -4.892 -0.098 1.00 0.00 19 LYS A C 3
ATOM 1500 O O . LYS A 1 19 ? 88.872 -4.894 0.973 1.00 0.00 19 LYS A O 3
ATOM 1519 N N . CYS A 1 20 ? 89.902 -3.787 -0.687 1.00 0.00 20 CYS A N 3
ATOM 1520 C CA . CYS A 1 20 ? 89.684 -2.474 -0.096 1.00 0.00 20 CYS A CA 3
ATOM 1521 C C . CYS A 1 20 ? 88.244 -2.009 -0.302 1.00 0.00 20 CYS A C 3
ATOM 1522 O O . CYS A 1 20 ? 87.564 -1.656 0.659 1.00 0.00 20 CYS A O 3
ATOM 1529 N N . PRO A 1 21 ? 87.757 -1.977 -1.559 1.00 0.00 21 PRO A N 3
ATOM 1530 C CA . PRO A 1 21 ? 86.392 -1.542 -1.852 1.00 0.00 21 PRO A CA 3
ATOM 1531 C C . PRO A 1 21 ? 85.361 -2.300 -1.027 1.00 0.00 21 PRO A C 3
ATOM 1532 O O . PRO A 1 21 ? 84.609 -3.122 -1.546 1.00 0.00 21 PRO A O 3
ATOM 1543 N N . THR A 1 22 ? 85.349 -2.020 0.267 1.00 0.00 22 THR A N 3
ATOM 1544 C CA . THR A 1 22 ? 84.422 -2.667 1.186 1.00 0.00 22 THR A CA 3
ATOM 1545 C C . THR A 1 22 ? 83.394 -1.640 1.661 1.00 0.00 22 THR A C 3
ATOM 1546 O O . THR A 1 22 ? 83.420 -0.497 1.209 1.00 0.00 22 THR A O 3
ATOM 1557 N N . PRO A 1 23 ? 82.464 -2.007 2.563 1.00 0.00 23 PRO A N 3
ATOM 1558 C CA . PRO A 1 23 ? 81.450 -1.066 3.052 1.00 0.00 23 PRO A CA 3
ATOM 1559 C C . PRO A 1 23 ? 82.044 0.287 3.452 1.00 0.00 23 PRO A C 3
ATOM 1560 O O . PRO A 1 23 ? 81.326 1.282 3.552 1.00 0.00 23 PRO A O 3
ATOM 1571 N N . GLY A 1 24 ? 83.357 0.316 3.680 1.00 0.00 24 GLY A N 3
ATOM 1572 C CA . GLY A 1 24 ? 84.023 1.546 4.063 1.00 0.00 24 GLY A CA 3
ATOM 1573 C C . GLY A 1 24 ? 84.811 2.173 2.921 1.00 0.00 24 GLY A C 3
ATOM 1574 O O . GLY A 1 24 ? 85.601 3.082 3.150 1.00 0.00 24 GLY A O 3
ATOM 1578 N N . CYS A 1 25 ? 84.590 1.687 1.698 1.00 0.00 25 CYS A N 3
ATOM 1579 C CA . CYS A 1 25 ? 85.271 2.206 0.511 1.00 0.00 25 CYS A CA 3
ATOM 1580 C C . CYS A 1 25 ? 84.420 1.975 -0.742 1.00 0.00 25 CYS A C 3
ATOM 1581 O O . CYS A 1 25 ? 83.500 1.156 -0.733 1.00 0.00 25 CYS A O 3
ATOM 1588 N N . ASP A 1 26 ? 84.735 2.694 -1.824 1.00 0.00 26 ASP A N 3
ATOM 1589 C CA . ASP A 1 26 ? 84.006 2.551 -3.077 1.00 0.00 26 ASP A CA 3
ATOM 1590 C C . ASP A 1 26 ? 84.836 1.745 -4.071 1.00 0.00 26 ASP A C 3
ATOM 1591 O O . ASP A 1 26 ? 84.318 0.878 -4.771 1.00 0.00 26 ASP A O 3
ATOM 1600 N N . GLY A 1 27 ? 86.134 2.038 -4.114 1.00 0.00 27 GLY A N 3
ATOM 1601 C CA . GLY A 1 27 ? 87.029 1.327 -5.012 1.00 0.00 27 GLY A CA 3
ATOM 1602 C C . GLY A 1 27 ? 87.086 1.936 -6.387 1.00 0.00 27 GLY A C 3
ATOM 1603 O O . GLY A 1 27 ? 86.865 1.259 -7.392 1.00 0.00 27 GLY A O 3
ATOM 1607 N N . THR A 1 28 ? 87.383 3.215 -6.424 1.00 0.00 28 THR A N 3
ATOM 1608 C CA . THR A 1 28 ? 87.480 3.939 -7.668 1.00 0.00 28 THR A CA 3
ATOM 1609 C C . THR A 1 28 ? 88.357 5.183 -7.525 1.00 0.00 28 THR A C 3
ATOM 1610 O O . THR A 1 28 ? 88.181 5.979 -6.604 1.00 0.00 28 THR A O 3
ATOM 1621 N N . GLY A 1 29 ? 89.286 5.350 -8.463 1.00 0.00 29 GLY A N 3
ATOM 1622 C CA . GLY A 1 29 ? 90.165 6.506 -8.450 1.00 0.00 29 GLY A CA 3
ATOM 1623 C C . GLY A 1 29 ? 91.460 6.270 -7.698 1.00 0.00 29 GLY A C 3
ATOM 1624 O O . GLY A 1 29 ? 92.125 7.223 -7.314 1.00 0.00 29 GLY A O 3
ATOM 1628 N N . HIS A 1 30 ? 91.842 5.004 -7.535 1.00 0.00 30 HIS A N 3
ATOM 1629 C CA . HIS A 1 30 ? 93.092 4.625 -6.857 1.00 0.00 30 HIS A CA 3
ATOM 1630 C C . HIS A 1 30 ? 93.570 5.702 -5.883 1.00 0.00 30 HIS A C 3
ATOM 1631 O O . HIS A 1 30 ? 92.800 6.533 -5.439 1.00 0.00 30 HIS A O 3
ATOM 1645 N N . VAL A 1 31 ? 94.841 5.676 -5.552 1.00 0.00 31 VAL A N 3
ATOM 1646 C CA . VAL A 1 31 ? 95.411 6.669 -4.633 1.00 0.00 31 VAL A CA 3
ATOM 1647 C C . VAL A 1 31 ? 95.493 8.069 -5.249 1.00 0.00 31 VAL A C 3
ATOM 1648 O O . VAL A 1 31 ? 95.341 9.062 -4.539 1.00 0.00 31 VAL A O 3
ATOM 1661 N N . THR A 1 32 ? 95.750 8.161 -6.551 1.00 0.00 32 THR A N 3
ATOM 1662 C CA . THR A 1 32 ? 95.867 9.455 -7.208 1.00 0.00 32 THR A CA 3
ATOM 1663 C C . THR A 1 32 ? 94.783 9.648 -8.262 1.00 0.00 32 THR A C 3
ATOM 1664 O O . THR A 1 32 ? 94.809 10.623 -9.008 1.00 0.00 32 THR A O 3
ATOM 1675 N N . GLY A 1 33 ? 93.841 8.715 -8.338 1.00 0.00 33 GLY A N 3
ATOM 1676 C CA . GLY A 1 33 ? 92.806 8.821 -9.335 1.00 0.00 33 GLY A CA 3
ATOM 1677 C C . GLY A 1 33 ? 93.385 8.705 -10.723 1.00 0.00 33 GLY A C 3
ATOM 1678 O O . GLY A 1 33 ? 92.724 9.013 -11.713 1.00 0.00 33 GLY A O 3
ATOM 1682 N N . LEU A 1 34 ? 94.628 8.240 -10.788 1.00 0.00 34 LEU A N 3
ATOM 1683 C CA . LEU A 1 34 ? 95.311 8.074 -12.056 1.00 0.00 34 LEU A CA 3
ATOM 1684 C C . LEU A 1 34 ? 95.320 6.620 -12.460 1.00 0.00 34 LEU A C 3
ATOM 1685 O O . LEU A 1 34 ? 95.880 6.253 -13.495 1.00 0.00 34 LEU A O 3
ATOM 1701 N N . TYR A 1 35 ? 94.694 5.787 -11.637 1.00 0.00 35 TYR A N 3
ATOM 1702 C CA . TYR A 1 35 ? 94.637 4.367 -11.928 1.00 0.00 35 TYR A CA 3
ATOM 1703 C C . TYR A 1 35 ? 93.194 3.961 -12.177 1.00 0.00 35 TYR A C 3
ATOM 1704 O O . TYR A 1 35 ? 92.267 4.645 -11.736 1.00 0.00 35 TYR A O 3
ATOM 1722 N N . PRO A 1 36 ? 92.960 2.846 -12.873 1.00 0.00 36 PRO A N 3
ATOM 1723 C CA . PRO A 1 36 ? 91.605 2.384 -13.134 1.00 0.00 36 PRO A CA 3
ATOM 1724 C C . PRO A 1 36 ? 90.948 1.849 -11.867 1.00 0.00 36 PRO A C 3
ATOM 1725 O O . PRO A 1 36 ? 90.373 0.760 -11.876 1.00 0.00 36 PRO A O 3
ATOM 1736 N N . HIS A 1 37 ? 91.075 2.607 -10.763 1.00 0.00 37 HIS A N 3
ATOM 1737 C CA . HIS A 1 37 ? 90.535 2.216 -9.472 1.00 0.00 37 HIS A CA 3
ATOM 1738 C C . HIS A 1 37 ? 91.579 1.408 -8.747 1.00 0.00 37 HIS A C 3
ATOM 1739 O O . HIS A 1 37 ? 92.666 1.173 -9.267 1.00 0.00 37 HIS A O 3
ATOM 1753 N N . HIS A 1 38 ? 91.235 0.970 -7.564 1.00 0.00 38 HIS A N 3
ATOM 1754 C CA . HIS A 1 38 ? 92.143 0.152 -6.766 1.00 0.00 38 HIS A CA 3
ATOM 1755 C C . HIS A 1 38 ? 91.414 -1.083 -6.256 1.00 0.00 38 HIS A C 3
ATOM 1756 O O . HIS A 1 38 ? 90.540 -0.994 -5.394 1.00 0.00 38 HIS A O 3
ATOM 1770 N N . ARG A 1 39 ? 91.764 -2.233 -6.821 1.00 0.00 39 ARG A N 3
ATOM 1771 C CA . ARG A 1 39 ? 91.138 -3.495 -6.454 1.00 0.00 39 ARG A CA 3
ATOM 1772 C C . ARG A 1 39 ? 91.251 -3.765 -4.960 1.00 0.00 39 ARG A C 3
ATOM 1773 O O . ARG A 1 39 ? 90.456 -4.522 -4.403 1.00 0.00 39 ARG A O 3
ATOM 1794 N N . SER A 1 40 ? 92.236 -3.145 -4.308 1.00 0.00 40 SER A N 3
ATOM 1795 C CA . SER A 1 40 ? 92.435 -3.338 -2.878 1.00 0.00 40 SER A CA 3
ATOM 1796 C C . SER A 1 40 ? 93.763 -2.763 -2.412 1.00 0.00 40 SER A C 3
ATOM 1797 O O . SER A 1 40 ? 94.757 -3.483 -2.339 1.00 0.00 40 SER A O 3
ATOM 1805 N N . LEU A 1 41 ? 93.776 -1.474 -2.075 1.00 0.00 41 LEU A N 3
ATOM 1806 C CA . LEU A 1 41 ? 94.990 -0.830 -1.598 1.00 0.00 41 LEU A CA 3
ATOM 1807 C C . LEU A 1 41 ? 95.898 -0.485 -2.758 1.00 0.00 41 LEU A C 3
ATOM 1808 O O . LEU A 1 41 ? 95.489 -0.563 -3.916 1.00 0.00 41 LEU A O 3
ATOM 1824 N N . SER A 1 42 ? 97.118 -0.066 -2.445 1.00 0.00 42 SER A N 3
ATOM 1825 C CA . SER A 1 42 ? 98.065 0.336 -3.475 1.00 0.00 42 SER A CA 3
ATOM 1826 C C . SER A 1 42 ? 97.566 1.602 -4.175 1.00 0.00 42 SER A C 3
ATOM 1827 O O . SER A 1 42 ? 98.285 2.206 -4.968 1.00 0.00 42 SER A O 3
ATOM 1835 N N . GLY A 1 43 ? 96.325 1.996 -3.870 1.00 0.00 43 GLY A N 3
ATOM 1836 C CA . GLY A 1 43 ? 95.737 3.168 -4.447 1.00 0.00 43 GLY A CA 3
ATOM 1837 C C . GLY A 1 43 ? 94.822 3.848 -3.459 1.00 0.00 43 GLY A C 3
ATOM 1838 O O . GLY A 1 43 ? 95.274 4.534 -2.542 1.00 0.00 43 GLY A O 3
ATOM 1842 N N . CYS A 1 44 ? 93.531 3.629 -3.632 1.00 0.00 44 CYS A N 3
ATOM 1843 C CA . CYS A 1 44 ? 92.527 4.213 -2.734 1.00 0.00 44 CYS A CA 3
ATOM 1844 C C . CYS A 1 44 ? 92.672 5.740 -2.655 1.00 0.00 44 CYS A C 3
ATOM 1845 O O . CYS A 1 44 ? 93.597 6.239 -2.020 1.00 0.00 44 CYS A O 3
ATOM 1852 N N . PRO A 1 45 ? 91.766 6.503 -3.316 1.00 0.00 45 PRO A N 3
ATOM 1853 C CA . PRO A 1 45 ? 91.817 7.972 -3.339 1.00 0.00 45 PRO A CA 3
ATOM 1854 C C . PRO A 1 45 ? 91.006 8.640 -2.244 1.00 0.00 45 PRO A C 3
ATOM 1855 O O . PRO A 1 45 ? 90.411 9.692 -2.476 1.00 0.00 45 PRO A O 3
ATOM 1866 N N . HIS A 1 46 ? 90.939 8.039 -1.070 1.00 0.00 46 HIS A N 3
ATOM 1867 C CA . HIS A 1 46 ? 90.148 8.624 -0.002 1.00 0.00 46 HIS A CA 3
ATOM 1868 C C . HIS A 1 46 ? 90.982 8.907 1.254 1.00 0.00 46 HIS A C 3
ATOM 1869 O O . HIS A 1 46 ? 91.422 10.039 1.460 1.00 0.00 46 HIS A O 3
ATOM 1883 N N . LYS A 1 47 ? 91.191 7.898 2.103 1.00 0.00 47 LYS A N 3
ATOM 1884 C CA . LYS A 1 47 ? 91.969 8.084 3.326 1.00 0.00 47 LYS A CA 3
ATOM 1885 C C . LYS A 1 47 ? 91.195 8.908 4.353 1.00 0.00 47 LYS A C 3
ATOM 1886 O O . LYS A 1 47 ? 91.596 10.018 4.701 1.00 0.00 47 LYS A O 3
ATOM 1905 N N . ASP A 1 48 ? 90.084 8.360 4.844 1.00 0.00 48 ASP A N 3
ATOM 1906 C CA . ASP A 1 48 ? 89.277 9.062 5.835 1.00 0.00 48 ASP A CA 3
ATOM 1907 C C . ASP A 1 48 ? 88.505 8.085 6.718 1.00 0.00 48 ASP A C 3
ATOM 1908 O O . ASP A 1 48 ? 87.565 8.474 7.413 1.00 0.00 48 ASP A O 3
ATOM 1917 N N . ARG A 1 49 ? 88.909 6.814 6.692 1.00 0.00 49 ARG A N 3
ATOM 1918 C CA . ARG A 1 49 ? 88.264 5.777 7.498 1.00 0.00 49 ARG A CA 3
ATOM 1919 C C . ARG A 1 49 ? 86.735 5.878 7.464 1.00 0.00 49 ARG A C 3
ATOM 1920 O O . ARG A 1 49 ? 86.166 6.620 6.671 1.00 0.00 49 ARG A O 3
ATOM 1941 N N . VAL A 1 50 ? 86.095 5.107 8.342 1.00 0.00 50 VAL A N 3
ATOM 1942 C CA . VAL A 1 50 ? 84.631 5.061 8.468 1.00 0.00 50 VAL A CA 3
ATOM 1943 C C . VAL A 1 50 ? 83.903 5.164 7.112 1.00 0.00 50 VAL A C 3
ATOM 1944 O O . VAL A 1 50 ? 83.654 4.133 6.485 1.00 0.00 50 VAL A O 3
ATOM 1957 N N . PRO A 1 51 ? 83.529 6.371 6.616 1.00 0.00 51 PRO A N 3
ATOM 1958 C CA . PRO A 1 51 ? 82.824 6.482 5.333 1.00 0.00 51 PRO A CA 3
ATOM 1959 C C . PRO A 1 51 ? 83.578 5.788 4.201 1.00 0.00 51 PRO A C 3
ATOM 1960 O O . PRO A 1 51 ? 84.603 5.147 4.434 1.00 0.00 51 PRO A O 3
ATOM 1971 N N . PRO A 1 52 ? 83.083 5.899 2.957 1.00 0.00 52 PRO A N 3
ATOM 1972 C CA . PRO A 1 52 ? 83.730 5.277 1.799 1.00 0.00 52 PRO A CA 3
ATOM 1973 C C . PRO A 1 52 ? 85.130 5.836 1.573 1.00 0.00 52 PRO A C 3
ATOM 1974 O O . PRO A 1 52 ? 85.295 6.885 0.951 1.00 0.00 52 PRO A O 3
ATOM 1985 N N . GLU A 1 53 ? 86.134 5.136 2.094 1.00 0.00 53 GLU A N 3
ATOM 1986 C CA . GLU A 1 53 ? 87.511 5.555 1.964 1.00 0.00 53 GLU A CA 3
ATOM 1987 C C . GLU A 1 53 ? 88.475 4.368 1.999 1.00 0.00 53 GLU A C 3
ATOM 1988 O O . GLU A 1 53 ? 88.623 3.658 1.006 1.00 0.00 53 GLU A O 3
ATOM 2000 N N . ILE A 1 54 ? 89.142 4.168 3.129 1.00 0.00 54 ILE A N 3
ATOM 2001 C CA . ILE A 1 54 ? 90.105 3.073 3.264 1.00 0.00 54 ILE A CA 3
ATOM 2002 C C . ILE A 1 54 ? 89.962 2.337 4.593 1.00 0.00 54 ILE A C 3
ATOM 2003 O O . ILE A 1 54 ? 90.807 1.504 4.929 1.00 0.00 54 ILE A O 3
ATOM 2019 N N . LEU A 1 55 ? 88.919 2.650 5.367 1.00 0.00 55 LEU A N 3
ATOM 2020 C CA . LEU A 1 55 ? 88.723 1.991 6.658 1.00 0.00 55 LEU A CA 3
ATOM 2021 C C . LEU A 1 55 ? 88.898 0.480 6.532 1.00 0.00 55 LEU A C 3
ATOM 2022 O O . LEU A 1 55 ? 89.311 -0.193 7.474 1.00 0.00 55 LEU A O 3
ATOM 2038 N N . ALA A 1 56 ? 88.573 -0.036 5.359 1.00 0.00 56 ALA A N 3
ATOM 2039 C CA . ALA A 1 56 ? 88.684 -1.464 5.083 1.00 0.00 56 ALA A CA 3
ATOM 2040 C C . ALA A 1 56 ? 90.037 -2.007 5.529 1.00 0.00 56 ALA A C 3
ATOM 2041 O O . ALA A 1 56 ? 90.160 -3.175 5.899 1.00 0.00 56 ALA A O 3
ATOM 2048 N N . MET A 1 57 ? 91.046 -1.146 5.493 1.00 0.00 57 MET A N 3
ATOM 2049 C CA . MET A 1 57 ? 92.396 -1.530 5.894 1.00 0.00 57 MET A CA 3
ATOM 2050 C C . MET A 1 57 ? 92.429 -1.954 7.359 1.00 0.00 57 MET A C 3
ATOM 2051 O O . MET A 1 57 ? 92.409 -1.115 8.259 1.00 0.00 57 MET A O 3
ATOM 2065 N N . HIS A 1 58 ? 92.481 -3.262 7.592 1.00 0.00 58 HIS A N 3
ATOM 2066 C CA . HIS A 1 58 ? 92.517 -3.796 8.949 1.00 0.00 58 HIS A CA 3
ATOM 2067 C C . HIS A 1 58 ? 93.863 -3.513 9.612 1.00 0.00 58 HIS A C 3
ATOM 2068 O O . HIS A 1 58 ? 93.934 -3.287 10.821 1.00 0.00 58 HIS A O 3
ATOM 2082 N N . GLU A 1 59 ? 94.925 -3.529 8.815 1.00 0.00 59 GLU A N 3
ATOM 2083 C CA . GLU A 1 59 ? 96.267 -3.275 9.327 1.00 0.00 59 GLU A CA 3
ATOM 2084 C C . GLU A 1 59 ? 96.408 -1.831 9.799 1.00 0.00 59 GLU A C 3
ATOM 2085 O O . GLU A 1 59 ? 96.808 -1.577 10.936 1.00 0.00 59 GLU A O 3
ATOM 2097 N N . ASN A 1 60 ? 96.081 -0.889 8.920 1.00 0.00 60 ASN A N 3
ATOM 2098 C CA . ASN A 1 60 ? 96.173 0.530 9.249 1.00 0.00 60 ASN A CA 3
ATOM 2099 C C . ASN A 1 60 ? 94.941 1.286 8.761 1.00 0.00 60 ASN A C 3
ATOM 2100 O O . ASN A 1 60 ? 94.865 1.684 7.599 1.00 0.00 60 ASN A O 3
ATOM 2111 N N . VAL A 1 61 ? 93.979 1.482 9.659 1.00 0.00 61 VAL A N 3
ATOM 2112 C CA . VAL A 1 61 ? 92.749 2.192 9.321 1.00 0.00 61 VAL A CA 3
ATOM 2113 C C . VAL A 1 61 ? 92.982 3.698 9.247 1.00 0.00 61 VAL A C 3
ATOM 2114 O O . VAL A 1 61 ? 93.866 4.229 9.920 1.00 0.00 61 VAL A O 3
ATOM 2127 N N . LEU A 1 62 ? 92.178 4.377 8.426 1.00 0.00 62 LEU A N 3
ATOM 2128 C CA . LEU A 1 62 ? 92.276 5.829 8.246 1.00 0.00 62 LEU A CA 3
ATOM 2129 C C . LEU A 1 62 ? 93.345 6.204 7.222 1.00 0.00 62 LEU A C 3
ATOM 2130 O O . LEU A 1 62 ? 93.280 7.273 6.616 1.00 0.00 62 LEU A O 3
ATOM 2146 N N . LYS A 1 63 ? 94.328 5.325 7.029 1.00 0.00 63 LYS A N 3
ATOM 2147 C CA . LYS A 1 63 ? 95.402 5.580 6.077 1.00 0.00 63 LYS A CA 3
ATOM 2148 C C . LYS A 1 63 ? 95.898 4.277 5.457 1.00 0.00 63 LYS A C 3
ATOM 2149 O O . LYS A 1 63 ? 95.251 3.232 5.681 1.00 0.00 63 LYS A O 3
ATOM 2170 N N . ARG A 1 16 ? 95.494 -7.219 -6.765 1.00 0.00 16 ARG A N 4
ATOM 2171 C CA . ARG A 1 16 ? 94.576 -7.434 -7.886 1.00 0.00 16 ARG A CA 4
ATOM 2172 C C . ARG A 1 16 ? 93.177 -7.811 -7.399 1.00 0.00 16 ARG A C 4
ATOM 2173 O O . ARG A 1 16 ? 92.177 -7.327 -7.926 1.00 0.00 16 ARG A O 4
ATOM 2194 N N . GLU A 1 17 ? 93.117 -8.691 -6.403 1.00 0.00 17 GLU A N 4
ATOM 2195 C CA . GLU A 1 17 ? 91.840 -9.150 -5.859 1.00 0.00 17 GLU A CA 4
ATOM 2196 C C . GLU A 1 17 ? 91.192 -8.095 -4.966 1.00 0.00 17 GLU A C 4
ATOM 2197 O O . GLU A 1 17 ? 91.874 -7.258 -4.377 1.00 0.00 17 GLU A O 4
ATOM 2209 N N . SER A 1 18 ? 89.863 -8.157 -4.860 1.00 0.00 18 SER A N 4
ATOM 2210 C CA . SER A 1 18 ? 89.107 -7.221 -4.033 1.00 0.00 18 SER A CA 4
ATOM 2211 C C . SER A 1 18 ? 89.503 -7.364 -2.564 1.00 0.00 18 SER A C 4
ATOM 2212 O O . SER A 1 18 ? 89.523 -8.475 -2.030 1.00 0.00 18 SER A O 4
ATOM 2220 N N . LYS A 1 19 ? 89.829 -6.250 -1.909 1.00 0.00 19 LYS A N 4
ATOM 2221 C CA . LYS A 1 19 ? 90.228 -6.294 -0.509 1.00 0.00 19 LYS A CA 4
ATOM 2222 C C . LYS A 1 19 ? 89.729 -5.080 0.262 1.00 0.00 19 LYS A C 4
ATOM 2223 O O . LYS A 1 19 ? 89.099 -5.205 1.310 1.00 0.00 19 LYS A O 4
ATOM 2242 N N . CYS A 1 20 ? 90.022 -3.914 -0.273 1.00 0.00 20 CYS A N 4
ATOM 2243 C CA . CYS A 1 20 ? 89.631 -2.647 0.346 1.00 0.00 20 CYS A CA 4
ATOM 2244 C C . CYS A 1 20 ? 88.130 -2.359 0.246 1.00 0.00 20 CYS A C 4
ATOM 2245 O O . CYS A 1 20 ? 87.592 -1.623 1.075 1.00 0.00 20 CYS A O 4
ATOM 2252 N N . PRO A 1 21 ? 87.423 -2.892 -0.766 1.00 0.00 21 PRO A N 4
ATOM 2253 C CA . PRO A 1 21 ? 85.987 -2.638 -0.916 1.00 0.00 21 PRO A CA 4
ATOM 2254 C C . PRO A 1 21 ? 85.215 -2.897 0.370 1.00 0.00 21 PRO A C 4
ATOM 2255 O O . PRO A 1 21 ? 84.518 -3.902 0.501 1.00 0.00 21 PRO A O 4
ATOM 2266 N N . THR A 1 22 ? 85.361 -1.984 1.325 1.00 0.00 22 THR A N 4
ATOM 2267 C CA . THR A 1 22 ? 84.690 -2.103 2.608 1.00 0.00 22 THR A CA 4
ATOM 2268 C C . THR A 1 22 ? 83.268 -1.562 2.513 1.00 0.00 22 THR A C 4
ATOM 2269 O O . THR A 1 22 ? 82.894 -0.971 1.499 1.00 0.00 22 THR A O 4
ATOM 2280 N N . PRO A 1 23 ? 82.454 -1.736 3.572 1.00 0.00 23 PRO A N 4
ATOM 2281 C CA . PRO A 1 23 ? 81.076 -1.243 3.587 1.00 0.00 23 PRO A CA 4
ATOM 2282 C C . PRO A 1 23 ? 80.976 0.175 3.043 1.00 0.00 23 PRO A C 4
ATOM 2283 O O . PRO A 1 23 ? 79.948 0.579 2.501 1.00 0.00 23 PRO A O 4
ATOM 2294 N N . GLY A 1 24 ? 82.061 0.924 3.191 1.00 0.00 24 GLY A N 4
ATOM 2295 C CA . GLY A 1 24 ? 82.094 2.285 2.710 1.00 0.00 24 GLY A CA 4
ATOM 2296 C C . GLY A 1 24 ? 82.753 2.400 1.348 1.00 0.00 24 GLY A C 4
ATOM 2297 O O . GLY A 1 24 ? 82.085 2.693 0.355 1.00 0.00 24 GLY A O 4
ATOM 2301 N N . CYS A 1 25 ? 84.068 2.175 1.295 1.00 0.00 25 CYS A N 4
ATOM 2302 C CA . CYS A 1 25 ? 84.807 2.270 0.036 1.00 0.00 25 CYS A CA 4
ATOM 2303 C C . CYS A 1 25 ? 84.083 1.550 -1.100 1.00 0.00 25 CYS A C 4
ATOM 2304 O O . CYS A 1 25 ? 83.261 0.665 -0.864 1.00 0.00 25 CYS A O 4
ATOM 2311 N N . ASP A 1 26 ? 84.391 1.944 -2.336 1.00 0.00 26 ASP A N 4
ATOM 2312 C CA . A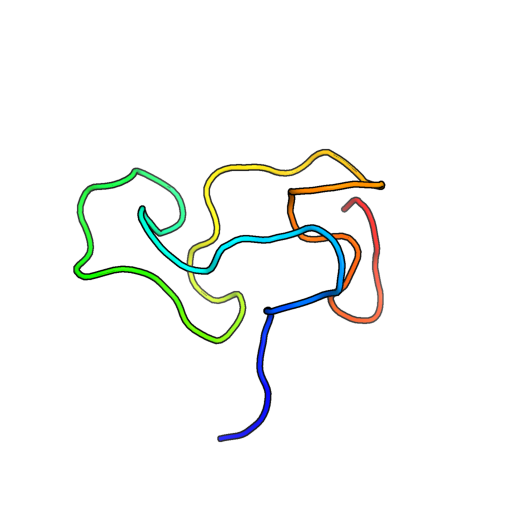SP A 1 26 ? 83.771 1.341 -3.507 1.00 0.00 26 ASP A CA 4
ATOM 2313 C C . ASP A 1 26 ? 84.787 0.543 -4.322 1.00 0.00 26 ASP A C 4
ATOM 2314 O O . ASP A 1 26 ? 84.436 -0.440 -4.973 1.00 0.00 26 ASP A O 4
ATOM 2323 N N . GLY A 1 27 ? 86.044 0.978 -4.292 1.00 0.00 27 GLY A N 4
ATOM 2324 C CA . GLY A 1 27 ? 87.085 0.299 -5.045 1.00 0.00 27 GLY A CA 4
ATOM 2325 C C . GLY A 1 27 ? 87.136 0.780 -6.471 1.00 0.00 27 GLY A C 4
ATOM 2326 O O . GLY A 1 27 ? 86.968 0.009 -7.418 1.00 0.00 27 GLY A O 4
ATOM 2330 N N . THR A 1 28 ? 87.353 2.068 -6.602 1.00 0.00 28 THR A N 4
ATOM 2331 C CA . THR A 1 28 ? 87.423 2.723 -7.881 1.00 0.00 28 THR A CA 4
ATOM 2332 C C . THR A 1 28 ? 88.122 4.071 -7.732 1.00 0.00 28 THR A C 4
ATOM 2333 O O . THR A 1 28 ? 87.756 4.879 -6.879 1.00 0.00 28 THR A O 4
ATOM 2344 N N . GLY A 1 29 ? 89.124 4.304 -8.566 1.00 0.00 29 GLY A N 4
ATOM 2345 C CA . GLY A 1 29 ? 89.852 5.556 -8.513 1.00 0.00 29 GLY A CA 4
ATOM 2346 C C . GLY A 1 29 ? 91.009 5.529 -7.531 1.00 0.00 29 GLY A C 4
ATOM 2347 O O . GLY A 1 29 ? 91.143 6.433 -6.724 1.00 0.00 29 GLY A O 4
ATOM 2351 N N . HIS A 1 30 ? 91.851 4.496 -7.638 1.00 0.00 30 HIS A N 4
ATOM 2352 C CA . HIS A 1 30 ? 93.056 4.296 -6.796 1.00 0.00 30 HIS A CA 4
ATOM 2353 C C . HIS A 1 30 ? 93.461 5.517 -5.960 1.00 0.00 30 HIS A C 4
ATOM 2354 O O . HIS A 1 30 ? 92.766 6.523 -5.907 1.00 0.00 30 HIS A O 4
ATOM 2368 N N . VAL A 1 31 ? 94.611 5.407 -5.306 1.00 0.00 31 VAL A N 4
ATOM 2369 C CA . VAL A 1 31 ? 95.132 6.493 -4.463 1.00 0.00 31 VAL A CA 4
ATOM 2370 C C . VAL A 1 31 ? 95.196 7.837 -5.195 1.00 0.00 31 VAL A C 4
ATOM 2371 O O . VAL A 1 31 ? 94.931 8.878 -4.596 1.00 0.00 31 VAL A O 4
ATOM 2384 N N . THR A 1 32 ? 95.542 7.824 -6.477 1.00 0.00 32 THR A N 4
ATOM 2385 C CA . THR A 1 32 ? 95.622 9.049 -7.250 1.00 0.00 32 THR A CA 4
ATOM 2386 C C . THR A 1 32 ? 94.555 9.055 -8.335 1.00 0.00 32 THR A C 4
ATOM 2387 O O . THR A 1 32 ? 94.377 10.048 -9.038 1.00 0.00 32 THR A O 4
ATOM 2398 N N . GLY A 1 33 ? 93.864 7.926 -8.488 1.00 0.00 33 GLY A N 4
ATOM 2399 C CA . GLY A 1 33 ? 92.864 7.817 -9.511 1.00 0.00 33 GLY A CA 4
ATOM 2400 C C . GLY A 1 33 ? 93.514 7.694 -10.865 1.00 0.00 33 GLY A C 4
ATOM 2401 O O . GLY A 1 33 ? 92.857 7.779 -11.901 1.00 0.00 33 GLY A O 4
ATOM 2405 N N . LEU A 1 34 ? 94.823 7.463 -10.840 1.00 0.00 34 LEU A N 4
ATOM 2406 C CA . LEU A 1 34 ? 95.600 7.305 -12.055 1.00 0.00 34 LEU A CA 4
ATOM 2407 C C . LEU A 1 34 ? 95.764 5.832 -12.351 1.00 0.00 34 LEU A C 4
ATOM 2408 O O . LEU A 1 34 ? 96.402 5.435 -13.327 1.00 0.00 34 LEU A O 4
ATOM 2424 N N . TYR A 1 35 ? 95.160 5.028 -11.486 1.00 0.00 35 TYR A N 4
ATOM 2425 C CA . TYR A 1 35 ? 95.204 3.587 -11.622 1.00 0.00 35 TYR A CA 4
ATOM 2426 C C . TYR A 1 35 ? 93.816 3.088 -12.005 1.00 0.00 35 TYR A C 4
ATOM 2427 O O . TYR A 1 35 ? 92.824 3.791 -11.803 1.00 0.00 35 TYR A O 4
ATOM 2445 N N . PRO A 1 36 ? 93.700 1.876 -12.545 1.00 0.00 36 PRO A N 4
ATOM 2446 C CA . PRO A 1 36 ? 92.401 1.334 -12.911 1.00 0.00 36 PRO A CA 4
ATOM 2447 C C . PRO A 1 36 ? 91.636 0.853 -11.682 1.00 0.00 36 PRO A C 4
ATOM 2448 O O . PRO A 1 36 ? 91.161 -0.283 -11.648 1.00 0.00 36 PRO A O 4
ATOM 2459 N N . HIS A 1 37 ? 91.565 1.715 -10.649 1.00 0.00 37 HIS A N 4
ATOM 2460 C CA . HIS A 1 37 ? 90.906 1.388 -9.393 1.00 0.00 37 HIS A CA 4
ATOM 2461 C C . HIS A 1 37 ? 91.932 0.780 -8.474 1.00 0.00 37 HIS A C 4
ATOM 2462 O O . HIS A 1 37 ? 93.104 0.686 -8.826 1.00 0.00 37 HIS A O 4
ATOM 2476 N N . HIS A 1 38 ? 91.495 0.355 -7.314 1.00 0.00 38 HIS A N 4
ATOM 2477 C CA . HIS A 1 38 ? 92.404 -0.262 -6.358 1.00 0.00 38 HIS A CA 4
ATOM 2478 C C . HIS A 1 38 ? 91.805 -1.522 -5.752 1.00 0.00 38 HIS A C 4
ATOM 2479 O O . HIS A 1 38 ? 92.426 -2.584 -5.790 1.00 0.00 38 HIS A O 4
ATOM 2493 N N . ARG A 1 39 ? 90.605 -1.408 -5.190 1.00 0.00 39 ARG A N 4
ATOM 2494 C CA . ARG A 1 39 ? 89.938 -2.554 -4.572 1.00 0.00 39 ARG A CA 4
ATOM 2495 C C . ARG A 1 39 ? 90.942 -3.404 -3.804 1.00 0.00 39 ARG A C 4
ATOM 2496 O O . ARG A 1 39 ? 90.835 -4.630 -3.759 1.00 0.00 39 ARG A O 4
ATOM 2517 N N . SER A 1 40 ? 91.941 -2.744 -3.227 1.00 0.00 40 SER A N 4
ATOM 2518 C CA . SER A 1 40 ? 92.976 -3.446 -2.489 1.00 0.00 40 SER A CA 4
ATOM 2519 C C . SER A 1 40 ? 93.443 -2.651 -1.273 1.00 0.00 40 SER A C 4
ATOM 2520 O O . SER A 1 40 ? 93.199 -3.059 -0.138 1.00 0.00 40 SER A O 4
ATOM 2528 N N . LEU A 1 41 ? 94.124 -1.521 -1.512 1.00 0.00 41 LEU A N 4
ATOM 2529 C CA . LEU A 1 41 ? 94.644 -0.683 -0.427 1.00 0.00 41 LEU A CA 4
ATOM 2530 C C . LEU A 1 41 ? 95.793 0.182 -0.924 1.00 0.00 41 LEU A C 4
ATOM 2531 O O . LEU A 1 41 ? 95.796 1.400 -0.739 1.00 0.00 41 LEU A O 4
ATOM 2547 N N . SER A 1 42 ? 96.778 -0.467 -1.552 1.00 0.00 42 SER A N 4
ATOM 2548 C CA . SER A 1 42 ? 97.952 0.224 -2.082 1.00 0.00 42 SER A CA 4
ATOM 2549 C C . SER A 1 42 ? 97.553 1.530 -2.753 1.00 0.00 42 SER A C 4
ATOM 2550 O O . SER A 1 42 ? 98.312 2.499 -2.755 1.00 0.00 42 SER A O 4
ATOM 2558 N N . GLY A 1 43 ? 96.348 1.552 -3.305 1.00 0.00 43 GLY A N 4
ATOM 2559 C CA . GLY A 1 43 ? 95.852 2.739 -3.937 1.00 0.00 43 GLY A CA 4
ATOM 2560 C C . GLY A 1 43 ? 94.911 3.464 -3.020 1.00 0.00 43 GLY A C 4
ATOM 2561 O O . GLY A 1 43 ? 95.334 4.063 -2.033 1.00 0.00 43 GLY A O 4
ATOM 2565 N N . CYS A 1 44 ? 93.630 3.378 -3.328 1.00 0.00 44 CYS A N 4
ATOM 2566 C CA . CYS A 1 44 ? 92.602 4.022 -2.495 1.00 0.00 44 CYS A CA 4
ATOM 2567 C C . CYS A 1 44 ? 92.961 5.490 -2.216 1.00 0.00 44 CYS A C 4
ATOM 2568 O O . CYS A 1 44 ? 93.886 5.767 -1.450 1.00 0.00 44 CYS A O 4
ATOM 2575 N N . PRO A 1 45 ? 92.246 6.456 -2.831 1.00 0.00 45 PRO A N 4
ATOM 2576 C CA . PRO A 1 45 ? 92.508 7.889 -2.647 1.00 0.00 45 PRO A CA 4
ATOM 2577 C C . PRO A 1 45 ? 91.614 8.537 -1.597 1.00 0.00 45 PRO A C 4
ATOM 2578 O O . PRO A 1 45 ? 91.662 9.749 -1.394 1.00 0.00 45 PRO A O 4
ATOM 2589 N N . HIS A 1 46 ? 90.767 7.741 -0.971 1.00 0.00 46 HIS A N 4
ATOM 2590 C CA . HIS A 1 46 ? 89.832 8.256 0.010 1.00 0.00 46 HIS A CA 4
ATOM 2591 C C . HIS A 1 46 ? 90.536 8.704 1.297 1.00 0.00 46 HIS A C 4
ATOM 2592 O O . HIS A 1 46 ? 90.747 9.898 1.497 1.00 0.00 46 HIS A O 4
ATOM 2606 N N . LYS A 1 47 ? 90.867 7.753 2.177 1.00 0.00 47 LYS A N 4
ATOM 2607 C CA . LYS A 1 47 ? 91.529 8.054 3.448 1.00 0.00 47 LYS A CA 4
ATOM 2608 C C . LYS A 1 47 ? 90.744 9.097 4.235 1.00 0.00 47 LYS A C 4
ATOM 2609 O O . LYS A 1 47 ? 91.240 10.184 4.534 1.00 0.00 47 LYS A O 4
ATOM 2628 N N . ASP A 1 48 ? 89.512 8.746 4.585 1.00 0.00 48 ASP A N 4
ATOM 2629 C CA . ASP A 1 48 ? 88.654 9.647 5.348 1.00 0.00 48 ASP A CA 4
ATOM 2630 C C . ASP A 1 48 ? 88.347 9.069 6.727 1.00 0.00 48 ASP A C 4
ATOM 2631 O O . ASP A 1 48 ? 87.731 9.732 7.560 1.00 0.00 48 ASP A O 4
ATOM 2640 N N . ARG A 1 49 ? 88.780 7.829 6.956 1.00 0.00 49 ARG A N 4
ATOM 2641 C CA . ARG A 1 49 ? 88.552 7.150 8.239 1.00 0.00 49 ARG A CA 4
ATOM 2642 C C . ARG A 1 49 ? 87.096 7.266 8.710 1.00 0.00 49 ARG A C 4
ATOM 2643 O O . ARG A 1 49 ? 86.664 8.323 9.161 1.00 0.00 49 ARG A O 4
ATOM 2664 N N . VAL A 1 50 ? 86.364 6.152 8.601 1.00 0.00 50 VAL A N 4
ATOM 2665 C CA . VAL A 1 50 ? 84.949 6.045 8.997 1.00 0.00 50 VAL A CA 4
ATOM 2666 C C . VAL A 1 50 ? 84.047 5.967 7.756 1.00 0.00 50 VAL A C 4
ATOM 2667 O O . VAL A 1 50 ? 83.665 4.869 7.353 1.00 0.00 50 VAL A O 4
ATOM 2680 N N . PRO A 1 51 ? 83.698 7.102 7.106 1.00 0.00 51 PRO A N 4
ATOM 2681 C CA . PRO A 1 51 ? 82.861 7.076 5.902 1.00 0.00 51 PRO A CA 4
ATOM 2682 C C . PRO A 1 51 ? 83.481 6.192 4.819 1.00 0.00 51 PRO A C 4
ATOM 2683 O O . PRO A 1 51 ? 84.458 5.491 5.072 1.00 0.00 51 PRO A O 4
ATOM 2694 N N . PRO A 1 52 ? 82.923 6.202 3.597 1.00 0.00 52 PRO A N 4
ATOM 2695 C CA . PRO A 1 52 ? 83.448 5.393 2.490 1.00 0.00 52 PRO A CA 4
ATOM 2696 C C . PRO A 1 52 ? 84.840 5.850 2.066 1.00 0.00 52 PRO A C 4
ATOM 2697 O O . PRO A 1 52 ? 84.987 6.920 1.476 1.00 0.00 52 PRO A O 4
ATOM 2708 N N . GLU A 1 53 ? 85.865 5.052 2.368 1.00 0.00 53 GLU A N 4
ATOM 2709 C CA . GLU A 1 53 ? 87.218 5.418 2.008 1.00 0.00 53 GLU A CA 4
ATOM 2710 C C . GLU A 1 53 ? 88.152 4.206 1.959 1.00 0.00 53 GLU A C 4
ATOM 2711 O O . GLU A 1 53 ? 88.133 3.434 1.007 1.00 0.00 53 GLU A O 4
ATOM 2723 N N . ILE A 1 54 ? 88.982 4.058 2.975 1.00 0.00 54 ILE A N 4
ATOM 2724 C CA . ILE A 1 54 ? 89.927 2.940 3.048 1.00 0.00 54 ILE A CA 4
ATOM 2725 C C . ILE A 1 54 ? 89.661 2.121 4.302 1.00 0.00 54 ILE A C 4
ATOM 2726 O O . ILE A 1 54 ? 90.244 1.052 4.495 1.00 0.00 54 ILE A O 4
ATOM 2742 N N . LEU A 1 55 ? 88.787 2.648 5.162 1.00 0.00 55 LEU A N 4
ATOM 2743 C CA . LEU A 1 55 ? 88.434 1.988 6.420 1.00 0.00 55 LEU A CA 4
ATOM 2744 C C . LEU A 1 55 ? 89.663 1.395 7.121 1.00 0.00 55 LEU A C 4
ATOM 2745 O O . LEU A 1 55 ? 89.546 0.426 7.870 1.00 0.00 55 LEU A O 4
ATOM 2761 N N . ALA A 1 56 ? 90.838 1.977 6.877 1.00 0.00 56 ALA A N 4
ATOM 2762 C CA . ALA A 1 56 ? 92.079 1.499 7.489 1.00 0.00 56 ALA A CA 4
ATOM 2763 C C . ALA A 1 56 ? 92.520 0.147 6.927 1.00 0.00 56 ALA A C 4
ATOM 2764 O O . ALA A 1 56 ? 93.702 -0.194 6.975 1.00 0.00 56 ALA A O 4
ATOM 2771 N N . MET A 1 57 ? 91.571 -0.622 6.402 1.00 0.00 57 MET A N 4
ATOM 2772 C CA . MET A 1 57 ? 91.864 -1.934 5.838 1.00 0.00 57 MET A CA 4
ATOM 2773 C C . MET A 1 57 ? 92.282 -2.920 6.927 1.00 0.00 57 MET A C 4
ATOM 2774 O O . MET A 1 57 ? 91.469 -3.716 7.397 1.00 0.00 57 MET A O 4
ATOM 2788 N N . HIS A 1 58 ? 93.550 -2.867 7.323 1.00 0.00 58 HIS A N 4
ATOM 2789 C CA . HIS A 1 58 ? 94.062 -3.760 8.357 1.00 0.00 58 HIS A CA 4
ATOM 2790 C C . HIS A 1 58 ? 93.759 -3.211 9.747 1.00 0.00 58 HIS A C 4
ATOM 2791 O O . HIS A 1 58 ? 93.285 -3.935 10.623 1.00 0.00 58 HIS A O 4
ATOM 2805 N N . GLU A 1 59 ? 94.034 -1.926 9.941 1.00 0.00 59 GLU A N 4
ATOM 2806 C CA . GLU A 1 59 ? 93.790 -1.273 11.221 1.00 0.00 59 GLU A CA 4
ATOM 2807 C C . GLU A 1 59 ? 92.307 -0.956 11.389 1.00 0.00 59 GLU A C 4
ATOM 2808 O O . GLU A 1 59 ? 91.476 -1.406 10.602 1.00 0.00 59 GLU A O 4
ATOM 2820 N N . ASN A 1 60 ? 91.975 -0.185 12.424 1.00 0.00 60 ASN A N 4
ATOM 2821 C CA . ASN A 1 60 ? 90.586 0.180 12.686 1.00 0.00 60 ASN A CA 4
ATOM 2822 C C . ASN A 1 60 ? 90.347 1.666 12.428 1.00 0.00 60 ASN A C 4
ATOM 2823 O O . ASN A 1 60 ? 90.700 2.514 13.248 1.00 0.00 60 ASN A O 4
ATOM 2834 N N . VAL A 1 61 ? 89.735 1.970 11.286 1.00 0.00 61 VAL A N 4
ATOM 2835 C CA . VAL A 1 61 ? 89.435 3.351 10.916 1.00 0.00 61 VAL A CA 4
ATOM 2836 C C . VAL A 1 61 ? 90.705 4.137 10.608 1.00 0.00 61 VAL A C 4
ATOM 2837 O O . VAL A 1 61 ? 91.634 4.173 11.414 1.00 0.00 61 VAL A O 4
ATOM 2850 N N . LEU A 1 62 ? 90.735 4.769 9.434 1.00 0.00 62 LEU A N 4
ATOM 2851 C CA . LEU A 1 62 ? 91.888 5.561 9.005 1.00 0.00 62 LEU A CA 4
ATOM 2852 C C . LEU A 1 62 ? 93.033 4.652 8.570 1.00 0.00 62 LEU A C 4
ATOM 2853 O O . LEU A 1 62 ? 93.228 4.420 7.379 1.00 0.00 62 LEU A O 4
ATOM 2869 N N . LYS A 1 63 ? 93.781 4.132 9.539 1.00 0.00 63 LYS A N 4
ATOM 2870 C CA . LYS A 1 63 ? 94.902 3.246 9.249 1.00 0.00 63 LYS A CA 4
ATOM 2871 C C . LYS A 1 63 ? 95.567 2.775 10.538 1.00 0.00 63 LYS A C 4
ATOM 2872 O O . LYS A 1 63 ? 94.926 2.883 11.606 1.00 0.00 63 LYS A O 4
ATOM 2893 N N . ARG A 1 16 ? 94.747 -11.104 -2.392 1.00 0.00 16 ARG A N 5
ATOM 2894 C CA . ARG A 1 16 ? 94.176 -12.316 -2.971 1.00 0.00 16 ARG A CA 5
ATOM 2895 C C . ARG A 1 16 ? 93.148 -12.938 -2.029 1.00 0.00 16 ARG A C 5
ATOM 2896 O O . ARG A 1 16 ? 92.925 -14.149 -2.048 1.00 0.00 16 ARG A O 5
ATOM 2917 N N . GLU A 1 17 ? 92.522 -12.099 -1.208 1.00 0.00 17 GLU A N 5
ATOM 2918 C CA . GLU A 1 17 ? 91.512 -12.561 -0.260 1.00 0.00 17 GLU A CA 5
ATOM 2919 C C . GLU A 1 17 ? 90.464 -11.476 -0.023 1.00 0.00 17 GLU A C 5
ATOM 2920 O O . GLU A 1 17 ? 89.375 -11.519 -0.595 1.00 0.00 17 GLU A O 5
ATOM 2932 N N . SER A 1 18 ? 90.804 -10.500 0.815 1.00 0.00 18 SER A N 5
ATOM 2933 C CA . SER A 1 18 ? 89.899 -9.395 1.118 1.00 0.00 18 SER A CA 5
ATOM 2934 C C . SER A 1 18 ? 90.397 -8.112 0.461 1.00 0.00 18 SER A C 5
ATOM 2935 O O . SER A 1 18 ? 91.575 -7.770 0.569 1.00 0.00 18 SER A O 5
ATOM 2943 N N . LYS A 1 19 ? 89.505 -7.407 -0.231 1.00 0.00 19 LYS A N 5
ATOM 2944 C CA . LYS A 1 19 ? 89.878 -6.178 -0.909 1.00 0.00 19 LYS A CA 5
ATOM 2945 C C . LYS A 1 19 ? 89.526 -4.953 -0.073 1.00 0.00 19 LYS A C 5
ATOM 2946 O O . LYS A 1 19 ? 89.164 -5.064 1.099 1.00 0.00 19 LYS A O 5
ATOM 2965 N N . CYS A 1 20 ? 89.640 -3.785 -0.694 1.00 0.00 20 CYS A N 5
ATOM 2966 C CA . CYS A 1 20 ? 89.346 -2.518 -0.028 1.00 0.00 20 CYS A CA 5
ATOM 2967 C C . CYS A 1 20 ? 87.877 -2.125 -0.151 1.00 0.00 20 CYS A C 5
ATOM 2968 O O . CYS A 1 20 ? 87.287 -1.620 0.802 1.00 0.00 20 CYS A O 5
ATOM 2975 N N . PRO A 1 21 ? 87.266 -2.301 -1.337 1.00 0.00 21 PRO A N 5
ATOM 2976 C CA . PRO A 1 21 ? 85.869 -1.932 -1.550 1.00 0.00 21 PRO A CA 5
ATOM 2977 C C . PRO A 1 21 ? 84.960 -2.459 -0.448 1.00 0.00 21 PRO A C 5
ATOM 2978 O O . PRO A 1 21 ? 84.250 -3.446 -0.632 1.00 0.00 21 PRO A O 5
ATOM 2989 N N . THR A 1 22 ? 85.003 -1.801 0.705 1.00 0.00 22 THR A N 5
ATOM 2990 C CA . THR A 1 22 ? 84.186 -2.212 1.839 1.00 0.00 22 THR A CA 5
ATOM 2991 C C . THR A 1 22 ? 82.841 -1.483 1.796 1.00 0.00 22 THR A C 5
ATOM 2992 O O . THR A 1 22 ? 82.631 -0.631 0.934 1.00 0.00 22 THR A O 5
ATOM 3003 N N . PRO A 1 23 ? 81.908 -1.799 2.718 1.00 0.00 23 PRO A N 5
ATOM 3004 C CA . PRO A 1 23 ? 80.589 -1.157 2.753 1.00 0.00 23 PRO A CA 5
ATOM 3005 C C . PRO A 1 23 ? 80.658 0.341 2.474 1.00 0.00 23 PRO A C 5
ATOM 3006 O O . PRO A 1 23 ? 79.709 0.933 1.959 1.00 0.00 23 PRO A O 5
ATOM 3017 N N . GLY A 1 24 ? 81.793 0.944 2.807 1.00 0.00 24 GLY A N 5
ATOM 3018 C CA . GLY A 1 24 ? 81.978 2.359 2.577 1.00 0.00 24 GLY A CA 5
ATOM 3019 C C . GLY A 1 24 ? 82.656 2.649 1.251 1.00 0.00 24 GLY A C 5
ATOM 3020 O O . GLY A 1 24 ? 82.013 3.130 0.315 1.00 0.00 24 GLY A O 5
ATOM 3024 N N . CYS A 1 25 ? 83.961 2.371 1.168 1.00 0.00 25 CYS A N 5
ATOM 3025 C CA . CYS A 1 25 ? 84.726 2.625 -0.057 1.00 0.00 25 CYS A CA 5
ATOM 3026 C C . CYS A 1 25 ? 83.983 2.125 -1.295 1.00 0.00 25 CYS A C 5
ATOM 3027 O O . CYS A 1 25 ? 83.105 1.267 -1.198 1.00 0.00 25 CYS A O 5
ATOM 3034 N N . ASP A 1 26 ? 84.339 2.666 -2.463 1.00 0.00 26 ASP A N 5
ATOM 3035 C CA . ASP A 1 26 ? 83.703 2.263 -3.709 1.00 0.00 26 ASP A CA 5
ATOM 3036 C C . ASP A 1 26 ? 84.614 1.339 -4.511 1.00 0.00 26 ASP A C 5
ATOM 3037 O O . ASP A 1 26 ? 84.148 0.405 -5.162 1.00 0.00 26 ASP A O 5
ATOM 3046 N N . GLY A 1 27 ? 85.914 1.620 -4.478 1.00 0.00 27 GLY A N 5
ATOM 3047 C CA . GLY A 1 27 ? 86.867 0.821 -5.224 1.00 0.00 27 GLY A CA 5
ATOM 3048 C C . GLY A 1 27 ? 86.967 1.308 -6.640 1.00 0.00 27 GLY A C 5
ATOM 3049 O O . GLY A 1 27 ? 87.028 0.525 -7.588 1.00 0.00 27 GLY A O 5
ATOM 3053 N N . THR A 1 28 ? 86.965 2.616 -6.757 1.00 0.00 28 THR A N 5
ATOM 3054 C CA . THR A 1 28 ? 87.037 3.285 -8.026 1.00 0.00 28 THR A CA 5
ATOM 3055 C C . THR A 1 28 ? 87.554 4.710 -7.806 1.00 0.00 28 THR A C 5
ATOM 3056 O O . THR A 1 28 ? 86.871 5.698 -8.060 1.00 0.00 28 THR A O 5
ATOM 3067 N N . GLY A 1 29 ? 88.775 4.793 -7.305 1.00 0.00 29 GLY A N 5
ATOM 3068 C CA . GLY A 1 29 ? 89.378 6.076 -7.027 1.00 0.00 29 GLY A CA 5
ATOM 3069 C C . GLY A 1 29 ? 90.735 5.921 -6.386 1.00 0.00 29 GLY A C 5
ATOM 3070 O O . GLY A 1 29 ? 90.971 6.424 -5.288 1.00 0.00 29 GLY A O 5
ATOM 3074 N N . HIS A 1 30 ? 91.624 5.210 -7.081 1.00 0.00 30 HIS A N 5
ATOM 3075 C CA . HIS A 1 30 ? 92.982 4.951 -6.605 1.00 0.00 30 HIS A CA 5
ATOM 3076 C C . HIS A 1 30 ? 93.577 6.146 -5.884 1.00 0.00 30 HIS A C 5
ATOM 3077 O O . HIS A 1 30 ? 92.979 7.217 -5.820 1.00 0.00 30 HIS A O 5
ATOM 3091 N N . VAL A 1 31 ? 94.749 5.927 -5.325 1.00 0.00 31 VAL A N 5
ATOM 3092 C CA . VAL A 1 31 ? 95.450 6.952 -4.555 1.00 0.00 31 VAL A CA 5
ATOM 3093 C C . VAL A 1 31 ? 95.524 8.309 -5.267 1.00 0.00 31 VAL A C 5
ATOM 3094 O O . VAL A 1 31 ? 95.496 9.350 -4.615 1.00 0.00 31 VAL A O 5
ATOM 3107 N N . THR A 1 32 ? 95.619 8.307 -6.592 1.00 0.00 32 THR A N 5
ATOM 3108 C CA . THR A 1 32 ? 95.688 9.546 -7.343 1.00 0.00 32 THR A CA 5
ATOM 3109 C C . THR A 1 32 ? 94.558 9.606 -8.361 1.00 0.00 32 THR A C 5
ATOM 3110 O O . THR A 1 32 ? 94.432 10.578 -9.102 1.00 0.00 32 THR A O 5
ATOM 3121 N N . GLY A 1 33 ? 93.754 8.545 -8.418 1.00 0.00 33 GLY A N 5
ATOM 3122 C CA . GLY A 1 33 ? 92.686 8.495 -9.376 1.00 0.00 33 GLY A CA 5
ATOM 3123 C C . GLY A 1 33 ? 93.249 8.427 -10.770 1.00 0.00 33 GLY A C 5
ATOM 3124 O O . GLY A 1 33 ? 92.544 8.632 -11.758 1.00 0.00 33 GLY A O 5
ATOM 3128 N N . LEU A 1 34 ? 94.536 8.101 -10.836 1.00 0.00 34 LEU A N 5
ATOM 3129 C CA . LEU A 1 34 ? 95.231 7.973 -12.101 1.00 0.00 34 LEU A CA 5
ATOM 3130 C C . LEU A 1 34 ? 95.323 6.513 -12.457 1.00 0.00 34 LEU A C 5
ATOM 3131 O O . LEU A 1 34 ? 95.961 6.119 -13.436 1.00 0.00 34 LEU A O 5
ATOM 3147 N N . TYR A 1 35 ? 94.660 5.716 -11.634 1.00 0.00 35 TYR A N 5
ATOM 3148 C CA . TYR A 1 35 ? 94.623 4.281 -11.823 1.00 0.00 35 TYR A CA 5
ATOM 3149 C C . TYR A 1 35 ? 93.193 3.853 -12.122 1.00 0.00 35 TYR A C 5
ATOM 3150 O O . TYR A 1 35 ? 92.240 4.538 -11.739 1.00 0.00 35 TYR A O 5
ATOM 3168 N N . PRO A 1 36 ? 92.999 2.716 -12.788 1.00 0.00 36 PRO A N 5
ATOM 3169 C CA . PRO A 1 36 ? 91.663 2.226 -13.089 1.00 0.00 36 PRO A CA 5
ATOM 3170 C C . PRO A 1 36 ? 90.997 1.678 -11.831 1.00 0.00 36 PRO A C 5
ATOM 3171 O O . PRO A 1 36 ? 90.541 0.535 -11.815 1.00 0.00 36 PRO A O 5
ATOM 3182 N N . HIS A 1 37 ? 90.997 2.489 -10.752 1.00 0.00 37 HIS A N 5
ATOM 3183 C CA . HIS A 1 37 ? 90.446 2.083 -9.471 1.00 0.00 37 HIS A CA 5
ATOM 3184 C C . HIS A 1 37 ? 91.550 1.428 -8.686 1.00 0.00 37 HIS A C 5
ATOM 3185 O O . HIS A 1 37 ? 92.692 1.384 -9.134 1.00 0.00 37 HIS A O 5
ATOM 3199 N N . HIS A 1 38 ? 91.211 0.892 -7.541 1.00 0.00 38 HIS A N 5
ATOM 3200 C CA . HIS A 1 38 ? 92.207 0.201 -6.723 1.00 0.00 38 HIS A CA 5
ATOM 3201 C C . HIS A 1 38 ? 91.705 -1.165 -6.287 1.00 0.00 38 HIS A C 5
ATOM 3202 O O . HIS A 1 38 ? 90.629 -1.295 -5.703 1.00 0.00 38 HIS A O 5
ATOM 3216 N N . ARG A 1 39 ? 92.493 -2.185 -6.604 1.00 0.00 39 ARG A N 5
ATOM 3217 C CA . ARG A 1 39 ? 92.151 -3.558 -6.279 1.00 0.00 39 ARG A CA 5
ATOM 3218 C C . ARG A 1 39 ? 91.862 -3.722 -4.792 1.00 0.00 39 ARG A C 5
ATOM 3219 O O . ARG A 1 39 ? 90.990 -4.501 -4.410 1.00 0.00 39 ARG A O 5
ATOM 3240 N N . SER A 1 40 ? 92.592 -2.984 -3.954 1.00 0.00 40 SER A N 5
ATOM 3241 C CA . SER A 1 40 ? 92.402 -3.067 -2.512 1.00 0.00 40 SER A CA 5
ATOM 3242 C C . SER A 1 40 ? 93.503 -2.342 -1.746 1.00 0.00 40 SER A C 5
ATOM 3243 O O . SER A 1 40 ? 94.459 -2.968 -1.284 1.00 0.00 40 SER A O 5
ATOM 3251 N N . LEU A 1 41 ? 93.352 -1.030 -1.578 1.00 0.00 41 LEU A N 5
ATOM 3252 C CA . LEU A 1 41 ? 94.323 -0.236 -0.830 1.00 0.00 41 LEU A CA 5
ATOM 3253 C C . LEU A 1 41 ? 95.608 0.010 -1.617 1.00 0.00 41 LEU A C 5
ATOM 3254 O O . LEU A 1 41 ? 96.450 0.803 -1.195 1.00 0.00 41 LEU A O 5
ATOM 3270 N N . SER A 1 42 ? 95.759 -0.645 -2.768 1.00 0.00 42 SER A N 5
ATOM 3271 C CA . SER A 1 42 ? 96.945 -0.441 -3.591 1.00 0.00 42 SER A CA 5
ATOM 3272 C C . SER A 1 42 ? 97.128 1.050 -3.854 1.00 0.00 42 SER A C 5
ATOM 3273 O O . SER A 1 42 ? 98.243 1.534 -4.054 1.00 0.00 42 SER A O 5
ATOM 3281 N N . GLY A 1 43 ? 96.007 1.765 -3.829 1.00 0.00 43 GLY A N 5
ATOM 3282 C CA . GLY A 1 43 ? 96.003 3.196 -4.031 1.00 0.00 43 GLY A CA 5
ATOM 3283 C C . GLY A 1 43 ? 95.155 3.871 -2.983 1.00 0.00 43 GLY A C 5
ATOM 3284 O O . GLY A 1 43 ? 95.666 4.413 -2.002 1.00 0.00 43 GLY A O 5
ATOM 3288 N N . CYS A 1 44 ? 93.849 3.782 -3.182 1.00 0.00 44 CYS A N 5
ATOM 3289 C CA . CYS A 1 44 ? 92.851 4.338 -2.243 1.00 0.00 44 CYS A CA 5
ATOM 3290 C C . CYS A 1 44 ? 93.362 5.537 -1.411 1.00 0.00 44 CYS A C 5
ATOM 3291 O O . CYS A 1 44 ? 93.912 5.349 -0.328 1.00 0.00 44 CYS A O 5
ATOM 3298 N N . PRO A 1 45 ? 93.149 6.782 -1.884 1.00 0.00 45 PRO A N 5
ATOM 3299 C CA . PRO A 1 45 ? 93.551 8.007 -1.197 1.00 0.00 45 PRO A CA 5
ATOM 3300 C C . PRO A 1 45 ? 92.377 8.743 -0.556 1.00 0.00 45 PRO A C 5
ATOM 3301 O O . PRO A 1 45 ? 92.540 9.842 -0.025 1.00 0.00 45 PRO A O 5
ATOM 3312 N N . HIS A 1 46 ? 91.187 8.157 -0.663 1.00 0.00 46 HIS A N 5
ATOM 3313 C CA . HIS A 1 46 ? 89.971 8.767 -0.144 1.00 0.00 46 HIS A CA 5
ATOM 3314 C C . HIS A 1 46 ? 90.223 9.500 1.172 1.00 0.00 46 HIS A C 5
ATOM 3315 O O . HIS A 1 46 ? 89.946 10.693 1.287 1.00 0.00 46 HIS A O 5
ATOM 3329 N N . LYS A 1 47 ? 90.735 8.770 2.159 1.00 0.00 47 LYS A N 5
ATOM 3330 C CA . LYS A 1 47 ? 91.007 9.334 3.477 1.00 0.00 47 LYS A CA 5
ATOM 3331 C C . LYS A 1 47 ? 91.694 8.316 4.361 1.00 0.00 47 LYS A C 5
ATOM 3332 O O . LYS A 1 47 ? 92.818 8.522 4.818 1.00 0.00 47 LYS A O 5
ATOM 3351 N N . ASP A 1 48 ? 90.962 7.234 4.590 1.00 0.00 48 ASP A N 5
ATOM 3352 C CA . ASP A 1 48 ? 91.358 6.107 5.416 1.00 0.00 48 ASP A CA 5
ATOM 3353 C C . ASP A 1 48 ? 90.231 5.743 6.379 1.00 0.00 48 ASP A C 5
ATOM 3354 O O . ASP A 1 48 ? 90.226 4.668 6.969 1.00 0.00 48 ASP A O 5
ATOM 3363 N N . ARG A 1 49 ? 89.279 6.659 6.514 1.00 0.00 49 ARG A N 5
ATOM 3364 C CA . ARG A 1 49 ? 88.123 6.480 7.395 1.00 0.00 49 ARG A CA 5
ATOM 3365 C C . ARG A 1 49 ? 87.147 5.428 6.866 1.00 0.00 49 ARG A C 5
ATOM 3366 O O . ARG A 1 49 ? 86.956 5.286 5.658 1.00 0.00 49 ARG A O 5
ATOM 3387 N N . VAL A 1 50 ? 86.521 4.702 7.795 1.00 0.00 50 VAL A N 5
ATOM 3388 C CA . VAL A 1 50 ? 85.551 3.659 7.459 1.00 0.00 50 VAL A CA 5
ATOM 3389 C C . VAL A 1 50 ? 84.595 4.072 6.332 1.00 0.00 50 VAL A C 5
ATOM 3390 O O . VAL A 1 50 ? 84.379 3.292 5.405 1.00 0.00 50 VAL A O 5
ATOM 3403 N N . PRO A 1 51 ? 84.006 5.289 6.363 1.00 0.00 51 PRO A N 5
ATOM 3404 C CA . PRO A 1 51 ? 83.094 5.733 5.303 1.00 0.00 51 PRO A CA 5
ATOM 3405 C C . PRO A 1 51 ? 83.701 5.506 3.920 1.00 0.00 51 PRO A C 5
ATOM 3406 O O . PRO A 1 51 ? 84.825 5.024 3.808 1.00 0.00 51 PRO A O 5
ATOM 3417 N N . PRO A 1 52 ? 82.971 5.845 2.841 1.00 0.00 52 PRO A N 5
ATOM 3418 C CA . PRO A 1 52 ? 83.457 5.667 1.469 1.00 0.00 52 PRO A CA 5
ATOM 3419 C C . PRO A 1 52 ? 84.887 6.160 1.279 1.00 0.00 52 PRO A C 5
ATOM 3420 O O . PRO A 1 52 ? 85.120 7.156 0.596 1.00 0.00 52 PRO A O 5
ATOM 3431 N N . GLU A 1 53 ? 85.849 5.453 1.881 1.00 0.00 53 GLU A N 5
ATOM 3432 C CA . GLU A 1 53 ? 87.239 5.820 1.772 1.00 0.00 53 GLU A CA 5
ATOM 3433 C C . GLU A 1 53 ? 88.154 4.592 1.738 1.00 0.00 53 GLU A C 5
ATOM 3434 O O . GLU A 1 53 ? 88.238 3.912 0.720 1.00 0.00 53 GLU A O 5
ATOM 3446 N N . ILE A 1 54 ? 88.861 4.328 2.834 1.00 0.00 54 ILE A N 5
ATOM 3447 C CA . ILE A 1 54 ? 89.794 3.191 2.882 1.00 0.00 54 ILE A CA 5
ATOM 3448 C C . ILE A 1 54 ? 89.544 2.254 4.062 1.00 0.00 54 ILE A C 5
ATOM 3449 O O . ILE A 1 54 ? 90.178 1.204 4.156 1.00 0.00 54 ILE A O 5
ATOM 3465 N N . LEU A 1 55 ? 88.643 2.618 4.964 1.00 0.00 55 LEU A N 5
ATOM 3466 C CA . LEU A 1 55 ? 88.358 1.767 6.116 1.00 0.00 55 LEU A CA 5
ATOM 3467 C C . LEU A 1 55 ? 89.631 1.404 6.880 1.00 0.00 55 LEU A C 5
ATOM 3468 O O . LEU A 1 55 ? 89.689 0.379 7.553 1.00 0.00 55 LEU A O 5
ATOM 3484 N N . ALA A 1 56 ? 90.641 2.259 6.784 1.00 0.00 56 ALA A N 5
ATOM 3485 C CA . ALA A 1 56 ? 91.902 2.031 7.480 1.00 0.00 56 ALA A CA 5
ATOM 3486 C C . ALA A 1 56 ? 92.578 0.752 7.008 1.00 0.00 56 ALA A C 5
ATOM 3487 O O . ALA A 1 56 ? 93.398 0.176 7.723 1.00 0.00 56 ALA A O 5
ATOM 3494 N N . MET A 1 57 ? 92.223 0.307 5.807 1.00 0.00 57 MET A N 5
ATOM 3495 C CA . MET A 1 57 ? 92.794 -0.912 5.241 1.00 0.00 57 MET A CA 5
ATOM 3496 C C . MET A 1 57 ? 92.386 -2.133 6.058 1.00 0.00 57 MET A C 5
ATOM 3497 O O . MET A 1 57 ? 91.546 -2.926 5.631 1.00 0.00 57 MET A O 5
ATOM 3511 N N . HIS A 1 58 ? 92.987 -2.276 7.232 1.00 0.00 58 HIS A N 5
ATOM 3512 C CA . HIS A 1 58 ? 92.691 -3.397 8.114 1.00 0.00 58 HIS A CA 5
ATOM 3513 C C . HIS A 1 58 ? 91.340 -3.207 8.800 1.00 0.00 58 HIS A C 5
ATOM 3514 O O . HIS A 1 58 ? 90.639 -2.226 8.551 1.00 0.00 58 HIS A O 5
ATOM 3528 N N . GLU A 1 59 ? 90.985 -4.153 9.666 1.00 0.00 59 GLU A N 5
ATOM 3529 C CA . GLU A 1 59 ? 89.718 -4.098 10.393 1.00 0.00 59 GLU A CA 5
ATOM 3530 C C . GLU A 1 59 ? 89.496 -2.727 11.033 1.00 0.00 59 GLU A C 5
ATOM 3531 O O . GLU A 1 59 ? 88.356 -2.303 11.227 1.00 0.00 59 GLU A O 5
ATOM 3543 N N . ASN A 1 60 ? 90.586 -2.043 11.361 1.00 0.00 60 ASN A N 5
ATOM 3544 C CA . ASN A 1 60 ? 90.500 -0.724 11.978 1.00 0.00 60 ASN A CA 5
ATOM 3545 C C . ASN A 1 60 ? 89.786 0.258 11.055 1.00 0.00 60 ASN A C 5
ATOM 3546 O O . ASN A 1 60 ? 89.504 -0.058 9.901 1.00 0.00 60 ASN A O 5
ATOM 3557 N N . VAL A 1 61 ? 89.498 1.449 11.569 1.00 0.00 61 VAL A N 5
ATOM 3558 C CA . VAL A 1 61 ? 88.812 2.473 10.789 1.00 0.00 61 VAL A CA 5
ATOM 3559 C C . VAL A 1 61 ? 89.487 3.836 10.961 1.00 0.00 61 VAL A C 5
ATOM 3560 O O . VAL A 1 61 ? 89.854 4.212 12.073 1.00 0.00 61 VAL A O 5
ATOM 3573 N N . LEU A 1 62 ? 89.652 4.578 9.862 1.00 0.00 62 LEU A N 5
ATOM 3574 C CA . LEU A 1 62 ? 90.291 5.887 9.940 1.00 0.00 62 LEU A CA 5
ATOM 3575 C C . LEU A 1 62 ? 91.740 5.754 10.405 1.00 0.00 62 LEU A C 5
ATOM 3576 O O . LEU A 1 62 ? 92.200 4.658 10.724 1.00 0.00 62 LEU A O 5
ATOM 3592 N N . LYS A 1 63 ? 92.450 6.875 10.449 1.00 0.00 63 LYS A N 5
ATOM 3593 C CA . LYS A 1 63 ? 93.842 6.879 10.881 1.00 0.00 63 LYS A CA 5
ATOM 3594 C C . LYS A 1 63 ? 93.947 6.614 12.379 1.00 0.00 63 LYS A C 5
ATOM 3595 O O . LYS A 1 63 ? 93.897 7.591 13.156 1.00 0.00 63 LYS A O 5
ATOM 3616 N N . ARG A 1 16 ? 95.907 -12.247 -4.438 1.00 0.00 16 ARG A N 6
ATOM 3617 C CA . ARG A 1 16 ? 94.518 -11.846 -4.242 1.00 0.00 16 ARG A CA 6
ATOM 3618 C C . ARG A 1 16 ? 93.870 -12.609 -3.091 1.00 0.00 16 ARG A C 6
ATOM 3619 O O . ARG A 1 16 ? 93.882 -13.840 -3.059 1.00 0.00 16 ARG A O 6
ATOM 3640 N N . GLU A 1 17 ? 93.298 -11.863 -2.152 1.00 0.00 17 GLU A N 6
ATOM 3641 C CA . GLU A 1 17 ? 92.627 -12.448 -0.996 1.00 0.00 17 GLU A CA 6
ATOM 3642 C C . GLU A 1 17 ? 91.374 -11.649 -0.657 1.00 0.00 17 GLU A C 6
ATOM 3643 O O . GLU A 1 17 ? 90.259 -12.170 -0.693 1.00 0.00 17 GLU A O 6
ATOM 3655 N N . SER A 1 18 ? 91.572 -10.371 -0.347 1.00 0.00 18 SER A N 6
ATOM 3656 C CA . SER A 1 18 ? 90.472 -9.471 -0.019 1.00 0.00 18 SER A CA 6
ATOM 3657 C C . SER A 1 18 ? 90.694 -8.126 -0.700 1.00 0.00 18 SER A C 6
ATOM 3658 O O . SER A 1 18 ? 91.734 -7.912 -1.323 1.00 0.00 18 SER A O 6
ATOM 3666 N N . LYS A 1 19 ? 89.725 -7.218 -0.592 1.00 0.00 19 LYS A N 6
ATOM 3667 C CA . LYS A 1 19 ? 89.857 -5.912 -1.218 1.00 0.00 19 LYS A CA 6
ATOM 3668 C C . LYS A 1 19 ? 89.553 -4.783 -0.239 1.00 0.00 19 LYS A C 6
ATOM 3669 O O . LYS A 1 19 ? 89.231 -5.014 0.926 1.00 0.00 19 LYS A O 6
ATOM 3688 N N . CYS A 1 20 ? 89.674 -3.560 -0.740 1.00 0.00 20 CYS A N 6
ATOM 3689 C CA . CYS A 1 20 ? 89.441 -2.353 0.049 1.00 0.00 20 CYS A CA 6
ATOM 3690 C C . CYS A 1 20 ? 87.975 -1.906 0.039 1.00 0.00 20 CYS A C 6
ATOM 3691 O O . CYS A 1 20 ? 87.493 -1.359 1.029 1.00 0.00 20 CYS A O 6
ATOM 3698 N N . PRO A 1 21 ? 87.251 -2.081 -1.085 1.00 0.00 21 PRO A N 6
ATOM 3699 C CA . PRO A 1 21 ? 85.852 -1.664 -1.186 1.00 0.00 21 PRO A CA 6
ATOM 3700 C C . PRO A 1 21 ? 85.033 -2.045 0.039 1.00 0.00 21 PRO A C 6
ATOM 3701 O O . PRO A 1 21 ? 84.226 -2.974 0.003 1.00 0.00 21 PRO A O 6
ATOM 3712 N N . THR A 1 22 ? 85.259 -1.322 1.127 1.00 0.00 22 THR A N 6
ATOM 3713 C CA . THR A 1 22 ? 84.564 -1.564 2.375 1.00 0.00 22 THR A CA 6
ATOM 3714 C C . THR A 1 22 ? 83.187 -0.913 2.344 1.00 0.00 22 THR A C 6
ATOM 3715 O O . THR A 1 22 ? 82.881 -0.147 1.428 1.00 0.00 22 THR A O 6
ATOM 3726 N N . PRO A 1 23 ? 82.338 -1.183 3.356 1.00 0.00 23 PRO A N 6
ATOM 3727 C CA . PRO A 1 23 ? 81.001 -0.592 3.437 1.00 0.00 23 PRO A CA 6
ATOM 3728 C C . PRO A 1 23 ? 81.005 0.880 3.039 1.00 0.00 23 PRO A C 6
ATOM 3729 O O . PRO A 1 23 ? 80.011 1.405 2.538 1.00 0.00 23 PRO A O 6
ATOM 3740 N N . GLY A 1 24 ? 82.142 1.535 3.259 1.00 0.00 24 GLY A N 6
ATOM 3741 C CA . GLY A 1 24 ? 82.276 2.933 2.912 1.00 0.00 24 GLY A CA 6
ATOM 3742 C C . GLY A 1 24 ? 82.930 3.127 1.557 1.00 0.00 24 GLY A C 6
ATOM 3743 O O . GLY A 1 24 ? 82.308 3.654 0.634 1.00 0.00 24 GLY A O 6
ATOM 3747 N N . CYS A 1 25 ? 84.193 2.712 1.432 1.00 0.00 25 CYS A N 6
ATOM 3748 C CA . CYS A 1 25 ? 84.919 2.863 0.173 1.00 0.00 25 CYS A CA 6
ATOM 3749 C C . CYS A 1 25 ? 84.173 2.196 -0.980 1.00 0.00 25 CYS A C 6
ATOM 3750 O O . CYS A 1 25 ? 83.341 1.314 -0.767 1.00 0.00 25 CYS A O 6
ATOM 3757 N N . ASP A 1 26 ? 84.477 2.624 -2.205 1.00 0.00 26 ASP A N 6
ATOM 3758 C CA . ASP A 1 26 ? 83.841 2.069 -3.389 1.00 0.00 26 ASP A CA 6
ATOM 3759 C C . ASP A 1 26 ? 84.838 1.246 -4.198 1.00 0.00 26 ASP A C 6
ATOM 3760 O O . ASP A 1 26 ? 84.481 0.230 -4.794 1.00 0.00 26 ASP A O 6
ATOM 3769 N N . GLY A 1 27 ? 86.089 1.696 -4.222 1.00 0.00 27 GLY A N 6
ATOM 3770 C CA . GLY A 1 27 ? 87.117 0.991 -4.966 1.00 0.00 27 GLY A CA 6
ATOM 3771 C C . GLY A 1 27 ? 87.205 1.469 -6.391 1.00 0.00 27 GLY A C 6
ATOM 3772 O O . GLY A 1 27 ? 87.074 0.690 -7.336 1.00 0.00 27 GLY A O 6
ATOM 3776 N N . THR A 1 28 ? 87.417 2.759 -6.532 1.00 0.00 28 THR A N 6
ATOM 3777 C CA . THR A 1 28 ? 87.518 3.386 -7.829 1.00 0.00 28 THR A CA 6
ATOM 3778 C C . THR A 1 28 ? 88.259 4.725 -7.738 1.00 0.00 28 THR A C 6
ATOM 3779 O O . THR A 1 28 ? 87.938 5.566 -6.897 1.00 0.00 28 THR A O 6
ATOM 3790 N N . GLY A 1 29 ? 89.233 4.921 -8.625 1.00 0.00 29 GLY A N 6
ATOM 3791 C CA . GLY A 1 29 ? 89.991 6.162 -8.648 1.00 0.00 29 GLY A CA 6
ATOM 3792 C C . GLY A 1 29 ? 91.289 6.087 -7.860 1.00 0.00 29 GLY A C 6
ATOM 3793 O O . GLY A 1 29 ? 91.855 7.116 -7.513 1.00 0.00 29 GLY A O 6
ATOM 3797 N N . HIS A 1 30 ? 91.777 4.865 -7.627 1.00 0.00 30 HIS A N 6
ATOM 3798 C CA . HIS A 1 30 ? 93.037 4.613 -6.907 1.00 0.00 30 HIS A CA 6
ATOM 3799 C C . HIS A 1 30 ? 93.435 5.768 -5.987 1.00 0.00 30 HIS A C 6
ATOM 3800 O O . HIS A 1 30 ? 92.624 6.610 -5.657 1.00 0.00 30 HIS A O 6
ATOM 3814 N N . VAL A 1 31 ? 94.684 5.792 -5.573 1.00 0.00 31 VAL A N 6
ATOM 3815 C CA . VAL A 1 31 ? 95.175 6.853 -4.686 1.00 0.00 31 VAL A CA 6
ATOM 3816 C C . VAL A 1 31 ? 95.117 8.242 -5.329 1.00 0.00 31 VAL A C 6
ATOM 3817 O O . VAL A 1 31 ? 94.885 9.230 -4.635 1.00 0.00 31 VAL A O 6
ATOM 3830 N N . THR A 1 32 ? 95.325 8.334 -6.642 1.00 0.00 32 THR A N 6
ATOM 3831 C CA . THR A 1 32 ? 95.287 9.625 -7.314 1.00 0.00 32 THR A CA 6
ATOM 3832 C C . THR A 1 32 ? 94.387 9.584 -8.545 1.00 0.00 32 THR A C 6
ATOM 3833 O O . THR A 1 32 ? 94.462 10.456 -9.409 1.00 0.00 32 THR A O 6
ATOM 3844 N N . GLY A 1 33 ? 93.517 8.583 -8.613 1.00 0.00 33 GLY A N 6
ATOM 3845 C CA . GLY A 1 33 ? 92.616 8.467 -9.736 1.00 0.00 33 GLY A CA 6
ATOM 3846 C C . GLY A 1 33 ? 93.348 8.281 -11.042 1.00 0.00 33 GLY A C 6
ATOM 3847 O O . GLY A 1 33 ? 92.765 8.423 -12.115 1.00 0.00 33 GLY A O 6
ATOM 3851 N N . LEU A 1 34 ? 94.625 7.941 -10.955 1.00 0.00 34 LEU A N 6
ATOM 3852 C CA . LEU A 1 34 ? 95.429 7.724 -12.145 1.00 0.00 34 LEU A CA 6
ATOM 3853 C C . LEU A 1 34 ? 95.508 6.252 -12.454 1.00 0.00 34 LEU A C 6
ATOM 3854 O O . LEU A 1 34 ? 96.220 5.833 -13.368 1.00 0.00 34 LEU A O 6
ATOM 3870 N N . TYR A 1 35 ? 94.776 5.465 -11.679 1.00 0.00 35 TYR A N 6
ATOM 3871 C CA . TYR A 1 35 ? 94.778 4.030 -11.875 1.00 0.00 35 TYR A CA 6
ATOM 3872 C C . TYR A 1 35 ? 93.360 3.540 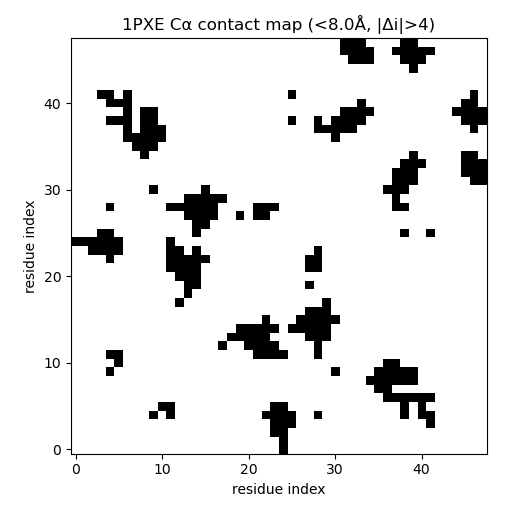-12.122 1.00 0.00 35 TYR A C 6
ATOM 3873 O O . TYR A 1 35 ? 92.391 4.205 -11.748 1.00 0.00 35 TYR A O 6
ATOM 3891 N N . PRO A 1 36 ? 93.198 2.371 -12.751 1.00 0.00 36 PRO A N 6
ATOM 3892 C CA . PRO A 1 36 ? 91.877 1.820 -13.018 1.00 0.00 36 PRO A CA 6
ATOM 3893 C C . PRO A 1 36 ? 91.216 1.331 -11.732 1.00 0.00 36 PRO A C 6
ATOM 3894 O O . PRO A 1 36 ? 90.708 0.210 -11.682 1.00 0.00 36 PRO A O 6
ATOM 3905 N N . HIS A 1 37 ? 91.265 2.166 -10.679 1.00 0.00 37 HIS A N 6
ATOM 3906 C CA . HIS A 1 37 ? 90.713 1.831 -9.379 1.00 0.00 37 HIS A CA 6
ATOM 3907 C C . HIS A 1 37 ? 91.804 1.201 -8.552 1.00 0.00 37 HIS A C 6
ATOM 3908 O O . HIS A 1 37 ? 92.944 1.098 -8.993 1.00 0.00 37 HIS A O 6
ATOM 3922 N N . HIS A 1 38 ? 91.449 0.768 -7.369 1.00 0.00 38 HIS A N 6
ATOM 3923 C CA . HIS A 1 38 ? 92.410 0.118 -6.485 1.00 0.00 38 HIS A CA 6
ATOM 3924 C C . HIS A 1 38 ? 91.866 -1.213 -5.993 1.00 0.00 38 HIS A C 6
ATOM 3925 O O . HIS A 1 38 ? 90.788 -1.284 -5.402 1.00 0.00 38 HIS A O 6
ATOM 3939 N N . ARG A 1 39 ? 92.613 -2.273 -6.281 1.00 0.00 39 ARG A N 6
ATOM 3940 C CA . ARG A 1 39 ? 92.217 -3.622 -5.909 1.00 0.00 39 ARG A CA 6
ATOM 3941 C C . ARG A 1 39 ? 92.042 -3.776 -4.404 1.00 0.00 39 ARG A C 6
ATOM 3942 O O . ARG A 1 39 ? 91.242 -4.598 -3.958 1.00 0.00 39 ARG A O 6
ATOM 3963 N N . SER A 1 40 ? 92.783 -2.995 -3.615 1.00 0.00 40 SER A N 6
ATOM 3964 C CA . SER A 1 40 ? 92.682 -3.097 -2.160 1.00 0.00 40 SER A CA 6
ATOM 3965 C C . SER A 1 40 ? 93.685 -2.201 -1.439 1.00 0.00 40 SER A C 6
ATOM 3966 O O . SER A 1 40 ? 94.655 -2.689 -0.864 1.00 0.00 40 SER A O 6
ATOM 3974 N N . LEU A 1 41 ? 93.436 -0.893 -1.438 1.00 0.00 41 LEU A N 6
ATOM 3975 C CA . LEU A 1 41 ? 94.319 0.053 -0.753 1.00 0.00 41 LEU A CA 6
ATOM 3976 C C . LEU A 1 41 ? 95.569 0.356 -1.569 1.00 0.00 41 LEU A C 6
ATOM 3977 O O . LEU A 1 41 ? 96.257 1.343 -1.307 1.00 0.00 41 LEU A O 6
ATOM 3993 N N . SER A 1 42 ? 95.854 -0.471 -2.579 1.00 0.00 42 SER A N 6
ATOM 3994 C CA . SER A 1 42 ? 97.014 -0.245 -3.436 1.00 0.00 42 SER A CA 6
ATOM 3995 C C . SER A 1 42 ? 97.031 1.205 -3.916 1.00 0.00 42 SER A C 6
ATOM 3996 O O . SER A 1 42 ? 98.077 1.747 -4.272 1.00 0.00 42 SER A O 6
ATOM 4004 N N . GLY A 1 43 ? 95.851 1.824 -3.906 1.00 0.00 43 GLY A N 6
ATOM 4005 C CA . GLY A 1 43 ? 95.714 3.198 -4.308 1.00 0.00 43 GLY A CA 6
ATOM 4006 C C . GLY A 1 43 ? 94.836 3.947 -3.344 1.00 0.00 43 GLY A C 6
ATOM 4007 O O . GLY A 1 43 ? 95.318 4.602 -2.422 1.00 0.00 43 GLY A O 6
ATOM 4011 N N . CYS A 1 44 ? 93.536 3.810 -3.553 1.00 0.00 44 CYS A N 6
ATOM 4012 C CA . CYS A 1 44 ? 92.531 4.455 -2.694 1.00 0.00 44 CYS A CA 6
ATOM 4013 C C . CYS A 1 44 ? 92.863 5.937 -2.462 1.00 0.00 44 CYS A C 6
ATOM 4014 O O . CYS A 1 44 ? 93.826 6.255 -1.765 1.00 0.00 44 CYS A O 6
ATOM 4021 N N . PRO A 1 45 ? 92.069 6.869 -3.039 1.00 0.00 45 PRO A N 6
ATOM 4022 C CA . PRO A 1 45 ? 92.286 8.308 -2.905 1.00 0.00 45 PRO A CA 6
ATOM 4023 C C . PRO A 1 45 ? 91.341 8.965 -1.916 1.00 0.00 45 PRO A C 6
ATOM 4024 O O . PRO A 1 45 ? 90.956 10.118 -2.102 1.00 0.00 45 PRO A O 6
ATOM 4035 N N . HIS A 1 46 ? 90.917 8.229 -0.908 1.00 0.00 46 HIS A N 6
ATOM 4036 C CA . HIS A 1 46 ? 89.966 8.763 0.041 1.00 0.00 46 HIS A CA 6
ATOM 4037 C C . HIS A 1 46 ? 90.623 9.285 1.325 1.00 0.00 46 HIS A C 6
ATOM 4038 O O . HIS A 1 46 ? 90.961 10.465 1.410 1.00 0.00 46 HIS A O 6
ATOM 4052 N N . LYS A 1 47 ? 90.758 8.425 2.336 1.00 0.00 47 LYS A N 6
ATOM 4053 C CA . LYS A 1 47 ? 91.329 8.830 3.614 1.00 0.00 47 LYS A CA 6
ATOM 4054 C C . LYS A 1 47 ? 91.794 7.630 4.403 1.00 0.00 47 LYS A C 6
ATOM 4055 O O . LYS A 1 47 ? 92.989 7.359 4.515 1.00 0.00 47 LYS A O 6
ATOM 4074 N N . ASP A 1 48 ? 90.813 6.936 4.941 1.00 0.00 48 ASP A N 6
ATOM 4075 C CA . ASP A 1 48 ? 90.999 5.751 5.757 1.00 0.00 48 ASP A CA 6
ATOM 4076 C C . ASP A 1 48 ? 89.767 5.544 6.619 1.00 0.00 48 ASP A C 6
ATOM 4077 O O . ASP A 1 48 ? 89.484 4.439 7.079 1.00 0.00 48 ASP A O 6
ATOM 4086 N N . ARG A 1 49 ? 89.051 6.639 6.832 1.00 0.00 49 ARG A N 6
ATOM 4087 C CA . ARG A 1 49 ? 87.839 6.633 7.651 1.00 0.00 49 ARG A CA 6
ATOM 4088 C C . ARG A 1 49 ? 86.806 5.630 7.147 1.00 0.00 49 ARG A C 6
ATOM 4089 O O . ARG A 1 49 ? 86.452 5.623 5.968 1.00 0.00 49 ARG A O 6
ATOM 4110 N N . VAL A 1 50 ? 86.312 4.797 8.074 1.00 0.00 50 VAL A N 6
ATOM 4111 C CA . VAL A 1 50 ? 85.298 3.777 7.772 1.00 0.00 50 VAL A CA 6
ATOM 4112 C C . VAL A 1 50 ? 84.385 4.203 6.624 1.00 0.00 50 VAL A C 6
ATOM 4113 O O . VAL A 1 50 ? 84.192 3.449 5.671 1.00 0.00 50 VAL A O 6
ATOM 4126 N N . PRO A 1 51 ? 83.813 5.423 6.693 1.00 0.00 51 PRO A N 6
ATOM 4127 C CA . PRO A 1 51 ? 82.927 5.933 5.640 1.00 0.00 51 PRO A CA 6
ATOM 4128 C C . PRO A 1 51 ? 83.566 5.824 4.256 1.00 0.00 51 PRO A C 6
ATOM 4129 O O . PRO A 1 51 ? 84.604 5.186 4.098 1.00 0.00 51 PRO A O 6
ATOM 4140 N N . PRO A 1 52 ? 82.948 6.435 3.229 1.00 0.00 52 PRO A N 6
ATOM 4141 C CA . PRO A 1 52 ? 83.463 6.390 1.852 1.00 0.00 52 PRO A CA 6
ATOM 4142 C C . PRO A 1 52 ? 84.941 6.768 1.737 1.00 0.00 52 PRO A C 6
ATOM 4143 O O . PRO A 1 52 ? 85.277 7.770 1.110 1.00 0.00 52 PRO A O 6
ATOM 4154 N N . GLU A 1 53 ? 85.823 5.956 2.328 1.00 0.00 53 GLU A N 6
ATOM 4155 C CA . GLU A 1 53 ? 87.247 6.211 2.268 1.00 0.00 53 GLU A CA 6
ATOM 4156 C C . GLU A 1 53 ? 88.033 4.909 2.064 1.00 0.00 53 GLU A C 6
ATOM 4157 O O . GLU A 1 53 ? 88.045 4.369 0.966 1.00 0.00 53 GLU A O 6
ATOM 4169 N N . ILE A 1 54 ? 88.703 4.415 3.095 1.00 0.00 54 ILE A N 6
ATOM 4170 C CA . ILE A 1 54 ? 89.487 3.173 2.973 1.00 0.00 54 ILE A CA 6
ATOM 4171 C C . ILE A 1 54 ? 89.151 2.185 4.090 1.00 0.00 54 ILE A C 6
ATOM 4172 O O . ILE A 1 54 ? 89.399 0.985 3.961 1.00 0.00 54 ILE A O 6
ATOM 4188 N N . LEU A 1 55 ? 88.600 2.697 5.188 1.00 0.00 55 LEU A N 6
ATOM 4189 C CA . LEU A 1 55 ? 88.244 1.864 6.334 1.00 0.00 55 LEU A CA 6
ATOM 4190 C C . LEU A 1 55 ? 89.453 1.076 6.852 1.00 0.00 55 LEU A C 6
ATOM 4191 O O . LEU A 1 55 ? 89.300 0.136 7.629 1.00 0.00 55 LEU A O 6
ATOM 4207 N N . ALA A 1 56 ? 90.657 1.463 6.426 1.00 0.00 56 ALA A N 6
ATOM 4208 C CA . ALA A 1 56 ? 91.879 0.784 6.857 1.00 0.00 56 ALA A CA 6
ATOM 4209 C C . ALA A 1 56 ? 91.729 -0.734 6.798 1.00 0.00 56 ALA A C 6
ATOM 4210 O O . ALA A 1 56 ? 92.400 -1.457 7.532 1.00 0.00 56 ALA A O 6
ATOM 4217 N N . MET A 1 57 ? 90.836 -1.205 5.925 1.00 0.00 57 MET A N 6
ATOM 4218 C CA . MET A 1 57 ? 90.581 -2.637 5.760 1.00 0.00 57 MET A CA 6
ATOM 4219 C C . MET A 1 57 ? 90.470 -3.347 7.113 1.00 0.00 57 MET A C 6
ATOM 4220 O O . MET A 1 57 ? 89.375 -3.499 7.655 1.00 0.00 57 MET A O 6
ATOM 4234 N N . HIS A 1 58 ? 91.607 -3.779 7.655 1.00 0.00 58 HIS A N 6
ATOM 4235 C CA . HIS A 1 58 ? 91.630 -4.464 8.942 1.00 0.00 58 HIS A CA 6
ATOM 4236 C C . HIS A 1 58 ? 92.582 -3.764 9.905 1.00 0.00 58 HIS A C 6
ATOM 4237 O O . HIS A 1 58 ? 93.399 -2.940 9.494 1.00 0.00 58 HIS A O 6
ATOM 4251 N N . GLU A 1 59 ? 92.473 -4.093 11.188 1.00 0.00 59 GLU A N 6
ATOM 4252 C CA . GLU A 1 59 ? 93.325 -3.491 12.205 1.00 0.00 59 GLU A CA 6
ATOM 4253 C C . GLU A 1 59 ? 93.163 -1.973 12.227 1.00 0.00 59 GLU A C 6
ATOM 4254 O O . GLU A 1 59 ? 93.742 -1.265 11.401 1.00 0.00 59 GLU A O 6
ATOM 4266 N N . ASN A 1 60 ? 92.372 -1.481 13.175 1.00 0.00 60 ASN A N 6
ATOM 4267 C CA . ASN A 1 60 ? 92.134 -0.048 13.304 1.00 0.00 60 ASN A CA 6
ATOM 4268 C C . ASN A 1 60 ? 91.490 0.517 12.042 1.00 0.00 60 ASN A C 6
ATOM 4269 O O . ASN A 1 60 ? 91.437 -0.147 11.007 1.00 0.00 60 ASN A O 6
ATOM 4280 N N . VAL A 1 61 ? 91.000 1.748 12.139 1.00 0.00 61 VAL A N 6
ATOM 4281 C CA . VAL A 1 61 ? 90.352 2.410 11.013 1.00 0.00 61 VAL A CA 6
ATOM 4282 C C . VAL A 1 61 ? 90.137 3.890 11.317 1.00 0.00 61 VAL A C 6
ATOM 4283 O O . VAL A 1 61 ? 90.253 4.308 12.468 1.00 0.00 61 VAL A O 6
ATOM 4296 N N . LEU A 1 62 ? 89.811 4.686 10.296 1.00 0.00 62 LEU A N 6
ATOM 4297 C CA . LEU A 1 62 ? 89.582 6.111 10.512 1.00 0.00 62 LEU A CA 6
ATOM 4298 C C . LEU A 1 62 ? 90.841 6.809 11.012 1.00 0.00 62 LEU A C 6
ATOM 4299 O O . LEU A 1 62 ? 91.415 6.430 12.033 1.00 0.00 62 LEU A O 6
ATOM 4315 N N . LYS A 1 63 ? 91.258 7.839 10.285 1.00 0.00 63 LYS A N 6
ATOM 4316 C CA . LYS A 1 63 ? 92.446 8.605 10.646 1.00 0.00 63 LYS A CA 6
ATOM 4317 C C . LYS A 1 63 ? 92.257 9.295 11.994 1.00 0.00 63 LYS A C 6
ATOM 4318 O O . LYS A 1 63 ? 91.560 10.331 12.035 1.00 0.00 63 LYS A O 6
ATOM 4339 N N . ARG A 1 16 ? 93.780 -12.958 -4.438 1.00 0.00 16 ARG A N 7
ATOM 4340 C CA . ARG A 1 16 ? 94.244 -13.788 -3.325 1.00 0.00 16 ARG A CA 7
ATOM 4341 C C . ARG A 1 16 ? 93.782 -13.221 -1.984 1.00 0.00 16 ARG A C 7
ATOM 4342 O O . ARG A 1 16 ? 93.055 -13.879 -1.242 1.00 0.00 16 ARG A O 7
ATOM 4363 N N . GLU A 1 17 ? 94.211 -12.002 -1.679 1.00 0.00 17 GLU A N 7
ATOM 4364 C CA . GLU A 1 17 ? 93.842 -11.356 -0.424 1.00 0.00 17 GLU A CA 7
ATOM 4365 C C . GLU A 1 17 ? 92.517 -10.610 -0.557 1.00 0.00 17 GLU A C 7
ATOM 4366 O O . GLU A 1 17 ? 91.946 -10.526 -1.644 1.00 0.00 17 GLU A O 7
ATOM 4378 N N . SER A 1 18 ? 92.035 -10.069 0.559 1.00 0.00 18 SER A N 7
ATOM 4379 C CA . SER A 1 18 ? 90.783 -9.323 0.569 1.00 0.00 18 SER A CA 7
ATOM 4380 C C . SER A 1 18 ? 90.916 -8.055 -0.268 1.00 0.00 18 SER A C 7
ATOM 4381 O O . SER A 1 18 ? 91.854 -7.921 -1.054 1.00 0.00 18 SER A O 7
ATOM 4389 N N . LYS A 1 19 ? 89.986 -7.118 -0.093 1.00 0.00 19 LYS A N 7
ATOM 4390 C CA . LYS A 1 19 ? 90.027 -5.871 -0.835 1.00 0.00 19 LYS A CA 7
ATOM 4391 C C . LYS A 1 19 ? 89.559 -4.697 0.017 1.00 0.00 19 LYS A C 7
ATOM 4392 O O . LYS A 1 19 ? 89.116 -4.868 1.153 1.00 0.00 19 LYS A O 7
ATOM 4411 N N . CYS A 1 20 ? 89.684 -3.503 -0.545 1.00 0.00 20 CYS A N 7
ATOM 4412 C CA . CYS A 1 20 ? 89.307 -2.268 0.142 1.00 0.00 20 CYS A CA 7
ATOM 4413 C C . CYS A 1 20 ? 87.846 -1.877 -0.087 1.00 0.00 20 CYS A C 7
ATOM 4414 O O . CYS A 1 20 ? 87.181 -1.407 0.834 1.00 0.00 20 CYS A O 7
ATOM 4421 N N . PRO A 1 21 ? 87.331 -2.016 -1.325 1.00 0.00 21 PRO A N 7
ATOM 4422 C CA . PRO A 1 21 ? 85.952 -1.647 -1.647 1.00 0.00 21 PRO A CA 7
ATOM 4423 C C . PRO A 1 21 ? 84.953 -2.101 -0.590 1.00 0.00 21 PRO A C 7
ATOM 4424 O O . PRO A 1 21 ? 84.309 -3.138 -0.732 1.00 0.00 21 PRO A O 7
ATOM 4435 N N . THR A 1 22 ? 84.840 -1.318 0.478 1.00 0.00 22 THR A N 7
ATOM 4436 C CA . THR A 1 22 ? 83.931 -1.629 1.565 1.00 0.00 22 THR A CA 7
ATOM 4437 C C . THR A 1 22 ? 82.585 -0.962 1.331 1.00 0.00 22 THR A C 7
ATOM 4438 O O . THR A 1 22 ? 82.452 -0.129 0.435 1.00 0.00 22 THR A O 7
ATOM 4449 N N . PRO A 1 23 ? 81.565 -1.283 2.154 1.00 0.00 23 PRO A N 7
ATOM 4450 C CA . PRO A 1 23 ? 80.248 -0.666 2.027 1.00 0.00 23 PRO A CA 7
ATOM 4451 C C . PRO A 1 23 ? 80.381 0.845 1.898 1.00 0.00 23 PRO A C 7
ATOM 4452 O O . PRO A 1 23 ? 79.547 1.509 1.283 1.00 0.00 23 PRO A O 7
ATOM 4463 N N . GLY A 1 24 ? 81.461 1.372 2.472 1.00 0.00 24 GLY A N 7
ATOM 4464 C CA . GLY A 1 24 ? 81.725 2.789 2.405 1.00 0.00 24 GLY A CA 7
ATOM 4465 C C . GLY A 1 24 ? 82.581 3.145 1.205 1.00 0.00 24 GLY A C 7
ATOM 4466 O O . GLY A 1 24 ? 82.104 3.797 0.276 1.00 0.00 24 GLY A O 7
ATOM 4470 N N . CYS A 1 25 ? 83.849 2.711 1.206 1.00 0.00 25 CYS A N 7
ATOM 4471 C CA . CYS A 1 25 ? 84.737 3.008 0.080 1.00 0.00 25 CYS A CA 7
ATOM 4472 C C . CYS A 1 25 ? 84.073 2.559 -1.221 1.00 0.00 25 CYS A C 7
ATOM 4473 O O . CYS A 1 25 ? 83.225 1.667 -1.215 1.00 0.00 25 CYS A O 7
ATOM 4480 N N . ASP A 1 26 ? 84.452 3.178 -2.335 1.00 0.00 26 ASP A N 7
ATOM 4481 C CA . ASP A 1 26 ? 83.874 2.827 -3.624 1.00 0.00 26 ASP A CA 7
ATOM 4482 C C . ASP A 1 26 ? 84.759 1.836 -4.368 1.00 0.00 26 ASP A C 7
ATOM 4483 O O . ASP A 1 26 ? 84.264 0.908 -5.006 1.00 0.00 26 ASP A O 7
ATOM 4492 N N . GLY A 1 27 ? 86.068 2.042 -4.292 1.00 0.00 27 GLY A N 7
ATOM 4493 C CA . GLY A 1 27 ? 86.988 1.157 -4.977 1.00 0.00 27 GLY A CA 7
ATOM 4494 C C . GLY A 1 27 ? 87.150 1.554 -6.416 1.00 0.00 27 GLY A C 7
ATOM 4495 O O . GLY A 1 27 ? 87.123 0.716 -7.317 1.00 0.00 27 GLY A O 7
ATOM 4499 N N . THR A 1 28 ? 87.297 2.844 -6.614 1.00 0.00 28 THR A N 7
ATOM 4500 C CA . THR A 1 28 ? 87.457 3.413 -7.926 1.00 0.00 28 THR A CA 7
ATOM 4501 C C . THR A 1 28 ? 88.183 4.754 -7.833 1.00 0.00 28 THR A C 7
ATOM 4502 O O . THR A 1 28 ? 87.807 5.621 -7.041 1.00 0.00 28 THR A O 7
ATOM 4513 N N . GLY A 1 29 ? 89.220 4.916 -8.645 1.00 0.00 29 GLY A N 7
ATOM 4514 C CA . GLY A 1 29 ? 89.983 6.152 -8.641 1.00 0.00 29 GLY A CA 7
ATOM 4515 C C . GLY A 1 29 ? 91.265 6.038 -7.839 1.00 0.00 29 GLY A C 7
ATOM 4516 O O . GLY A 1 29 ? 91.856 7.050 -7.479 1.00 0.00 29 GLY A O 7
ATOM 4520 N N . HIS A 1 30 ? 91.717 4.801 -7.607 1.00 0.00 30 HIS A N 7
ATOM 4521 C CA . HIS A 1 30 ? 92.960 4.516 -6.875 1.00 0.00 30 HIS A CA 7
ATOM 4522 C C . HIS A 1 30 ? 93.351 5.654 -5.933 1.00 0.00 30 HIS A C 7
ATOM 4523 O O . HIS A 1 30 ? 92.517 6.440 -5.521 1.00 0.00 30 HIS A O 7
ATOM 4537 N N . VAL A 1 31 ? 94.621 5.730 -5.599 1.00 0.00 31 VAL A N 7
ATOM 4538 C CA . VAL A 1 31 ? 95.120 6.778 -4.707 1.00 0.00 31 VAL A CA 7
ATOM 4539 C C . VAL A 1 31 ? 95.024 8.181 -5.312 1.00 0.00 31 VAL A C 7
ATOM 4540 O O . VAL A 1 31 ? 94.802 9.147 -4.584 1.00 0.00 31 VAL A O 7
ATOM 4553 N N . THR A 1 32 ? 95.192 8.308 -6.624 1.00 0.00 32 THR A N 7
ATOM 4554 C CA . THR A 1 32 ? 95.118 9.617 -7.259 1.00 0.00 32 THR A CA 7
ATOM 4555 C C . THR A 1 32 ? 94.231 9.587 -8.498 1.00 0.00 32 THR A C 7
ATOM 4556 O O . THR A 1 32 ? 94.326 10.458 -9.361 1.00 0.00 32 THR A O 7
ATOM 4567 N N . GLY A 1 33 ? 93.346 8.597 -8.571 1.00 0.00 33 GLY A N 7
ATOM 4568 C CA . GLY A 1 33 ? 92.448 8.490 -9.699 1.00 0.00 33 GLY A CA 7
ATOM 4569 C C . GLY A 1 33 ? 93.179 8.300 -11.007 1.00 0.00 33 GLY A C 7
ATOM 4570 O O . GLY A 1 33 ? 92.596 8.454 -12.080 1.00 0.00 33 GLY A O 7
ATOM 4574 N N . LEU A 1 34 ? 94.454 7.953 -10.923 1.00 0.00 34 LEU A N 7
ATOM 4575 C CA . LEU A 1 34 ? 95.256 7.739 -12.116 1.00 0.00 34 LEU A CA 7
ATOM 4576 C C . LEU A 1 34 ? 95.357 6.267 -12.431 1.00 0.00 34 LEU A C 7
ATOM 4577 O O . LEU A 1 34 ? 96.058 5.864 -13.360 1.00 0.00 34 LEU A O 7
ATOM 4593 N N . TYR A 1 35 ? 94.657 5.462 -11.644 1.00 0.00 35 TYR A N 7
ATOM 4594 C CA . TYR A 1 35 ? 94.685 4.025 -11.850 1.00 0.00 35 TYR A CA 7
ATOM 4595 C C . TYR A 1 35 ? 93.272 3.496 -12.075 1.00 0.00 35 TYR A C 7
ATOM 4596 O O . TYR A 1 35 ? 92.291 4.161 -11.739 1.00 0.00 35 TYR A O 7
ATOM 4614 N N . PRO A 1 36 ? 93.138 2.294 -12.647 1.00 0.00 36 PRO A N 7
ATOM 4615 C CA . PRO A 1 36 ? 91.830 1.698 -12.899 1.00 0.00 36 PRO A CA 7
ATOM 4616 C C . PRO A 1 36 ? 91.167 1.233 -11.609 1.00 0.00 36 PRO A C 7
ATOM 4617 O O . PRO A 1 36 ? 90.650 0.117 -11.544 1.00 0.00 36 PRO A O 7
ATOM 4628 N N . HIS A 1 37 ? 91.213 2.084 -10.570 1.00 0.00 37 HIS A N 7
ATOM 4629 C CA . HIS A 1 37 ? 90.648 1.765 -9.270 1.00 0.00 37 HIS A CA 7
ATOM 4630 C C . HIS A 1 37 ? 91.707 1.110 -8.423 1.00 0.00 37 HIS A C 7
ATOM 4631 O O . HIS A 1 37 ? 92.848 0.962 -8.848 1.00 0.00 37 HIS A O 7
ATOM 4645 N N . HIS A 1 38 ? 91.317 0.700 -7.239 1.00 0.00 38 HIS A N 7
ATOM 4646 C CA . HIS A 1 38 ? 92.233 0.022 -6.332 1.00 0.00 38 HIS A CA 7
ATOM 4647 C C . HIS A 1 38 ? 91.608 -1.267 -5.823 1.00 0.00 38 HIS A C 7
ATOM 4648 O O . HIS A 1 38 ? 90.533 -1.260 -5.226 1.00 0.00 38 HIS A O 7
ATOM 4662 N N . ARG A 1 39 ? 92.279 -2.377 -6.102 1.00 0.00 39 ARG A N 7
ATOM 4663 C CA . ARG A 1 39 ? 91.788 -3.690 -5.713 1.00 0.00 39 ARG A CA 7
ATOM 4664 C C . ARG A 1 39 ? 91.832 -3.899 -4.206 1.00 0.00 39 ARG A C 7
ATOM 4665 O O . ARG A 1 39 ? 91.174 -4.802 -3.694 1.00 0.00 39 ARG A O 7
ATOM 4686 N N . SER A 1 40 ? 92.606 -3.081 -3.492 1.00 0.00 40 SER A N 7
ATOM 4687 C CA . SER A 1 40 ? 92.708 -3.235 -2.044 1.00 0.00 40 SER A CA 7
ATOM 4688 C C . SER A 1 40 ? 93.751 -2.308 -1.429 1.00 0.00 40 SER A C 7
ATOM 4689 O O . SER A 1 40 ? 94.776 -2.773 -0.934 1.00 0.00 40 SER A O 7
ATOM 4697 N N . LEU A 1 41 ? 93.487 -1.002 -1.435 1.00 0.00 41 LEU A N 7
ATOM 4698 C CA . LEU A 1 41 ? 94.414 -0.039 -0.844 1.00 0.00 41 LEU A CA 7
ATOM 4699 C C . LEU A 1 41 ? 95.591 0.246 -1.765 1.00 0.00 41 LEU A C 7
ATOM 4700 O O . LEU A 1 41 ? 96.325 1.212 -1.551 1.00 0.00 41 LEU A O 7
ATOM 4716 N N . SER A 1 42 ? 95.762 -0.576 -2.807 1.00 0.00 42 SER A N 7
ATOM 4717 C CA . SER A 1 42 ? 96.844 -0.370 -3.763 1.00 0.00 42 SER A CA 7
ATOM 4718 C C . SER A 1 42 ? 96.914 1.105 -4.138 1.00 0.00 42 SER A C 7
ATOM 4719 O O . SER A 1 42 ? 97.980 1.639 -4.446 1.00 0.00 42 SER A O 7
ATOM 4727 N N . GLY A 1 43 ? 95.755 1.750 -4.086 1.00 0.00 43 GLY A N 7
ATOM 4728 C CA . GLY A 1 43 ? 95.650 3.150 -4.379 1.00 0.00 43 GLY A CA 7
ATOM 4729 C C . GLY A 1 43 ? 94.778 3.850 -3.372 1.00 0.00 43 GLY A C 7
ATOM 4730 O O . GLY A 1 43 ? 95.268 4.512 -2.458 1.00 0.00 43 GLY A O 7
ATOM 4734 N N . CYS A 1 44 ? 93.476 3.680 -3.544 1.00 0.00 44 CYS A N 7
ATOM 4735 C CA . CYS A 1 44 ? 92.480 4.292 -2.650 1.00 0.00 44 CYS A CA 7
ATOM 4736 C C . CYS A 1 44 ? 92.756 5.793 -2.505 1.00 0.00 44 CYS A C 7
ATOM 4737 O O . CYS A 1 44 ? 93.750 6.186 -1.893 1.00 0.00 44 CYS A O 7
ATOM 4744 N N . PRO A 1 45 ? 91.889 6.659 -3.083 1.00 0.00 45 PRO A N 7
ATOM 4745 C CA . PRO A 1 45 ? 92.070 8.113 -3.043 1.00 0.00 45 PRO A CA 7
ATOM 4746 C C . PRO A 1 45 ? 91.338 8.794 -1.903 1.00 0.00 45 PRO A C 7
ATOM 4747 O O . PRO A 1 45 ? 91.025 9.979 -1.983 1.00 0.00 45 PRO A O 7
ATOM 4758 N N . HIS A 1 46 ? 91.032 8.046 -0.862 1.00 0.00 46 HIS A N 7
ATOM 4759 C CA . HIS A 1 46 ? 90.303 8.597 0.260 1.00 0.00 46 HIS A CA 7
ATOM 4760 C C . HIS A 1 46 ? 91.224 8.826 1.471 1.00 0.00 46 HIS A C 7
ATOM 4761 O O . HIS A 1 46 ? 91.846 9.883 1.570 1.00 0.00 46 HIS A O 7
ATOM 4775 N N . LYS A 1 47 ? 91.322 7.858 2.394 1.00 0.00 47 LYS A N 7
ATOM 4776 C CA . LYS A 1 47 ? 92.185 8.011 3.562 1.00 0.00 47 LYS A CA 7
ATOM 4777 C C . LYS A 1 47 ? 91.582 8.968 4.578 1.00 0.00 47 LYS A C 7
ATOM 4778 O O . LYS A 1 47 ? 92.095 10.065 4.794 1.00 0.00 47 LYS A O 7
ATOM 4797 N N . ASP A 1 48 ? 90.494 8.548 5.214 1.00 0.00 48 ASP A N 7
ATOM 4798 C CA . ASP A 1 48 ? 89.854 9.386 6.222 1.00 0.00 48 ASP A CA 7
ATOM 4799 C C . ASP A 1 48 ? 89.469 8.571 7.446 1.00 0.00 48 ASP A C 7
ATOM 4800 O O . ASP A 1 48 ? 88.777 9.069 8.328 1.00 0.00 48 ASP A O 7
ATOM 4809 N N . ARG A 1 49 ? 89.914 7.318 7.485 1.00 0.00 49 ARG A N 7
ATOM 4810 C CA . ARG A 1 49 ? 89.615 6.425 8.606 1.00 0.00 49 ARG A CA 7
ATOM 4811 C C . ARG A 1 49 ? 88.110 6.301 8.854 1.00 0.00 49 ARG A C 7
ATOM 4812 O O . ARG A 1 49 ? 87.659 6.221 9.996 1.00 0.00 49 ARG A O 7
ATOM 4833 N N . VAL A 1 50 ? 87.354 6.257 7.765 1.00 0.00 50 VAL A N 7
ATOM 4834 C CA . VAL A 1 50 ? 85.897 6.108 7.820 1.00 0.00 50 VAL A CA 7
ATOM 4835 C C . VAL A 1 50 ? 85.450 5.215 6.661 1.00 0.00 50 VAL A C 7
ATOM 4836 O O . VAL A 1 50 ? 86.029 5.279 5.577 1.00 0.00 50 VAL A O 7
ATOM 4849 N N . PRO A 1 51 ? 84.428 4.356 6.859 1.00 0.00 51 PRO A N 7
ATOM 4850 C CA . PRO A 1 51 ? 83.926 3.451 5.833 1.00 0.00 51 PRO A CA 7
ATOM 4851 C C . PRO A 1 51 ? 84.152 3.955 4.404 1.00 0.00 51 PRO A C 7
ATOM 4852 O O . PRO A 1 51 ? 84.812 3.280 3.616 1.00 0.00 51 PRO A O 7
ATOM 4863 N N . PRO A 1 52 ? 83.617 5.141 4.041 1.00 0.00 52 PRO A N 7
ATOM 4864 C CA . PRO A 1 52 ? 83.773 5.697 2.688 1.00 0.00 52 PRO A CA 7
ATOM 4865 C C . PRO A 1 52 ? 85.170 6.233 2.404 1.00 0.00 52 PRO A C 7
ATOM 4866 O O . PRO A 1 52 ? 85.327 7.398 2.045 1.00 0.00 52 PRO A O 7
ATOM 4877 N N . GLU A 1 53 ? 86.176 5.376 2.541 1.00 0.00 53 GLU A N 7
ATOM 4878 C CA . GLU A 1 53 ? 87.549 5.761 2.291 1.00 0.00 53 GLU A CA 7
ATOM 4879 C C . GLU A 1 53 ? 88.443 4.527 2.156 1.00 0.00 53 GLU A C 7
ATOM 4880 O O . GLU A 1 53 ? 88.466 3.877 1.115 1.00 0.00 53 GLU A O 7
ATOM 4892 N N . ILE A 1 54 ? 89.187 4.224 3.205 1.00 0.00 54 ILE A N 7
ATOM 4893 C CA . ILE A 1 54 ? 90.092 3.069 3.206 1.00 0.00 54 ILE A CA 7
ATOM 4894 C C . ILE A 1 54 ? 89.914 2.242 4.467 1.00 0.00 54 ILE A C 7
ATOM 4895 O O . ILE A 1 54 ? 90.626 1.257 4.673 1.00 0.00 54 ILE A O 7
ATOM 4911 N N . LEU A 1 55 ? 88.993 2.665 5.328 1.00 0.00 55 LEU A N 7
ATOM 4912 C CA . LEU A 1 55 ? 88.749 1.968 6.593 1.00 0.00 55 LEU A CA 7
ATOM 4913 C C . LEU A 1 55 ? 88.613 0.451 6.421 1.00 0.00 55 LEU A C 7
ATOM 4914 O O . LEU A 1 55 ? 88.712 -0.295 7.392 1.00 0.00 55 LEU A O 7
ATOM 4930 N N . ALA A 1 56 ? 88.393 0.007 5.189 1.00 0.00 56 ALA A N 7
ATOM 4931 C CA . ALA A 1 56 ? 88.253 -1.417 4.885 1.00 0.00 56 ALA A CA 7
ATOM 4932 C C . ALA A 1 56 ? 89.199 -2.282 5.716 1.00 0.00 56 ALA A C 7
ATOM 4933 O O . ALA A 1 56 ? 88.761 -3.144 6.477 1.00 0.00 56 ALA A O 7
ATOM 4940 N N . MET A 1 57 ? 90.500 -2.047 5.555 1.00 0.00 57 MET A N 7
ATOM 4941 C CA . MET A 1 57 ? 91.517 -2.812 6.277 1.00 0.00 57 MET A CA 7
ATOM 4942 C C . MET A 1 57 ? 92.027 -2.053 7.502 1.00 0.00 57 MET A C 7
ATOM 4943 O O . MET A 1 57 ? 91.396 -1.100 7.961 1.00 0.00 57 MET A O 7
ATOM 4957 N N . HIS A 1 58 ? 93.169 -2.493 8.033 1.00 0.00 58 HIS A N 7
ATOM 4958 C CA . HIS A 1 58 ? 93.763 -1.867 9.208 1.00 0.00 58 HIS A CA 7
ATOM 4959 C C . HIS A 1 58 ? 95.225 -1.488 8.967 1.00 0.00 58 HIS A C 7
ATOM 4960 O O . HIS A 1 58 ? 95.693 -0.462 9.459 1.00 0.00 58 HIS A O 7
ATOM 4974 N N . GLU A 1 59 ? 95.945 -2.322 8.213 1.00 0.00 59 GLU A N 7
ATOM 4975 C CA . GLU A 1 59 ? 97.357 -2.070 7.915 1.00 0.00 59 GLU A CA 7
ATOM 4976 C C . GLU A 1 59 ? 97.584 -0.609 7.513 1.00 0.00 59 GLU A C 7
ATOM 4977 O O . GLU A 1 59 ? 97.802 0.248 8.369 1.00 0.00 59 GLU A O 7
ATOM 4989 N N . ASN A 1 60 ? 97.514 -0.326 6.213 1.00 0.00 60 ASN A N 7
ATOM 4990 C CA . ASN A 1 60 ? 97.694 1.035 5.721 1.00 0.00 60 ASN A CA 7
ATOM 4991 C C . ASN A 1 60 ? 96.339 1.716 5.599 1.00 0.00 60 ASN A C 7
ATOM 4992 O O . ASN A 1 60 ? 95.990 2.263 4.552 1.00 0.00 60 ASN A O 7
ATOM 5003 N N . VAL A 1 61 ? 95.574 1.651 6.679 1.00 0.00 61 VAL A N 7
ATOM 5004 C CA . VAL A 1 61 ? 94.239 2.227 6.721 1.00 0.00 61 VAL A CA 7
ATOM 5005 C C . VAL A 1 61 ? 94.138 3.288 7.814 1.00 0.00 61 VAL A C 7
ATOM 5006 O O . VAL A 1 61 ? 95.034 3.410 8.650 1.00 0.00 61 VAL A O 7
ATOM 5019 N N . LEU A 1 62 ? 93.057 4.066 7.796 1.00 0.00 62 LEU A N 7
ATOM 5020 C CA . LEU A 1 62 ? 92.873 5.117 8.786 1.00 0.00 62 LEU A CA 7
ATOM 5021 C C . LEU A 1 62 ? 94.003 6.143 8.704 1.00 0.00 62 LEU A C 7
ATOM 5022 O O . LEU A 1 62 ? 94.241 6.893 9.650 1.00 0.00 62 LEU A O 7
ATOM 5038 N N . LYS A 1 63 ? 94.695 6.170 7.566 1.00 0.00 63 LYS A N 7
ATOM 5039 C CA . LYS A 1 63 ? 95.795 7.104 7.366 1.00 0.00 63 LYS A CA 7
ATOM 5040 C C . LYS A 1 63 ? 95.280 8.534 7.249 1.00 0.00 63 LYS A C 7
ATOM 5041 O O . LYS A 1 63 ? 95.958 9.451 7.760 1.00 0.00 63 LYS A O 7
ATOM 5062 N N . ARG A 1 16 ? 97.252 -12.547 -5.041 1.00 0.00 16 ARG A N 8
ATOM 5063 C CA . ARG A 1 16 ? 96.656 -12.666 -3.716 1.00 0.00 16 ARG A CA 8
ATOM 5064 C C . ARG A 1 16 ? 95.164 -12.351 -3.763 1.00 0.00 16 ARG A C 8
ATOM 5065 O O . ARG A 1 16 ? 94.716 -11.536 -4.570 1.00 0.00 16 ARG A O 8
ATOM 5086 N N . GLU A 1 17 ? 94.399 -13.002 -2.894 1.00 0.00 17 GLU A N 8
ATOM 5087 C CA . GLU A 1 17 ? 92.957 -12.793 -2.838 1.00 0.00 17 GLU A CA 8
ATOM 5088 C C . GLU A 1 17 ? 92.597 -11.770 -1.765 1.00 0.00 17 GLU A C 8
ATOM 5089 O O . GLU A 1 17 ? 92.279 -12.132 -0.631 1.00 0.00 17 GLU A O 8
ATOM 5101 N N . SER A 1 18 ? 92.650 -10.492 -2.128 1.00 0.00 18 SER A N 8
ATOM 5102 C CA . SER A 1 18 ? 92.329 -9.418 -1.194 1.00 0.00 18 SER A CA 8
ATOM 5103 C C . SER A 1 18 ? 91.749 -8.212 -1.928 1.00 0.00 18 SER A C 8
ATOM 5104 O O . SER A 1 18 ? 91.824 -8.125 -3.155 1.00 0.00 18 SER A O 8
ATOM 5112 N N . LYS A 1 19 ? 91.182 -7.278 -1.169 1.00 0.00 19 LYS A N 8
ATOM 5113 C CA . LYS A 1 19 ? 90.600 -6.077 -1.742 1.00 0.00 19 LYS A CA 8
ATOM 5114 C C . LYS A 1 19 ? 90.394 -4.999 -0.676 1.00 0.00 19 LYS A C 8
ATOM 5115 O O . LYS A 1 19 ? 90.809 -5.157 0.470 1.00 0.00 19 LYS A O 8
ATOM 5134 N N . CYS A 1 20 ? 89.757 -3.902 -1.080 1.00 0.00 20 CYS A N 8
ATOM 5135 C CA . CYS A 1 20 ? 89.495 -2.766 -0.196 1.00 0.00 20 CYS A CA 8
ATOM 5136 C C . CYS A 1 20 ? 88.034 -2.709 0.258 1.00 0.00 20 CYS A C 8
ATOM 5137 O O . CYS A 1 20 ? 87.306 -1.790 -0.113 1.00 0.00 20 CYS A O 8
ATOM 5144 N N . PRO A 1 21 ? 87.577 -3.669 1.073 1.00 0.00 21 PRO A N 8
ATOM 5145 C CA . PRO A 1 21 ? 86.194 -3.686 1.549 1.00 0.00 21 PRO A CA 8
ATOM 5146 C C . PRO A 1 21 ? 85.940 -2.715 2.698 1.00 0.00 21 PRO A C 8
ATOM 5147 O O . PRO A 1 21 ? 85.798 -3.134 3.846 1.00 0.00 21 PRO A O 8
ATOM 5158 N N . THR A 1 22 ? 85.859 -1.421 2.394 1.00 0.00 22 THR A N 8
ATOM 5159 C CA . THR A 1 22 ? 85.592 -0.434 3.422 1.00 0.00 22 THR A CA 8
ATOM 5160 C C . THR A 1 22 ? 84.091 -0.282 3.595 1.00 0.00 22 THR A C 8
ATOM 5161 O O . THR A 1 22 ? 83.343 -0.391 2.623 1.00 0.00 22 THR A O 8
ATOM 5172 N N . PRO A 1 23 ? 83.618 -0.038 4.830 1.00 0.00 23 PRO A N 8
ATOM 5173 C CA . PRO A 1 23 ? 82.194 0.121 5.113 1.00 0.00 23 PRO A CA 8
ATOM 5174 C C . PRO A 1 23 ? 81.443 0.853 4.002 1.00 0.00 23 PRO A C 8
ATOM 5175 O O . PRO A 1 23 ? 80.243 0.646 3.817 1.00 0.00 23 PRO A O 8
ATOM 5186 N N . GLY A 1 24 ? 82.149 1.712 3.264 1.00 0.00 24 GLY A N 8
ATOM 5187 C CA . GLY A 1 24 ? 81.507 2.444 2.194 1.00 0.00 24 GLY A CA 8
ATOM 5188 C C . GLY A 1 24 ? 82.381 2.677 0.966 1.00 0.00 24 GLY A C 8
ATOM 5189 O O . GLY A 1 24 ? 81.874 3.143 -0.054 1.00 0.00 24 GLY A O 8
ATOM 5193 N N . CYS A 1 25 ? 83.693 2.386 1.039 1.00 0.00 25 CYS A N 8
ATOM 5194 C CA . CYS A 1 25 ? 84.563 2.624 -0.123 1.00 0.00 25 CYS A CA 8
ATOM 5195 C C . CYS A 1 25 ? 83.936 2.055 -1.392 1.00 0.00 25 CYS A C 8
ATOM 5196 O O . CYS A 1 25 ? 83.165 1.096 -1.337 1.00 0.00 25 CYS A O 8
ATOM 5203 N N . ASP A 1 26 ? 84.260 2.655 -2.537 1.00 0.00 26 ASP A N 8
ATOM 5204 C CA . ASP A 1 26 ? 83.710 2.206 -3.809 1.00 0.00 26 ASP A CA 8
ATOM 5205 C C . ASP A 1 26 ? 84.727 1.391 -4.594 1.00 0.00 26 ASP A C 8
ATOM 5206 O O . ASP A 1 26 ? 84.397 0.352 -5.163 1.00 0.00 26 ASP A O 8
ATOM 5215 N N . GLY A 1 27 ? 85.963 1.871 -4.631 1.00 0.00 27 GLY A N 8
ATOM 5216 C CA . GLY A 1 27 ? 87.000 1.176 -5.366 1.00 0.00 27 GLY A CA 8
ATOM 5217 C C . GLY A 1 27 ? 87.137 1.706 -6.770 1.00 0.00 27 GLY A C 8
ATOM 5218 O O . GLY A 1 27 ? 87.034 0.965 -7.748 1.00 0.00 27 GLY A O 8
ATOM 5222 N N . THR A 1 28 ? 87.356 3.001 -6.849 1.00 0.00 28 THR A N 8
ATOM 5223 C CA . THR A 1 28 ? 87.510 3.693 -8.108 1.00 0.00 28 THR A CA 8
ATOM 5224 C C . THR A 1 28 ? 88.317 4.979 -7.919 1.00 0.00 28 THR A C 8
ATOM 5225 O O . THR A 1 28 ? 88.010 5.793 -7.048 1.00 0.00 28 THR A O 8
ATOM 5236 N N . GLY A 1 29 ? 89.339 5.159 -8.752 1.00 0.00 29 GLY A N 8
ATOM 5237 C CA . GLY A 1 29 ? 90.167 6.351 -8.674 1.00 0.00 29 GLY A CA 8
ATOM 5238 C C . GLY A 1 29 ? 91.405 6.165 -7.814 1.00 0.00 29 GLY A C 8
ATOM 5239 O O . GLY A 1 29 ? 91.969 7.144 -7.338 1.00 0.00 29 GLY A O 8
ATOM 5243 N N . HIS A 1 30 ? 91.844 4.911 -7.660 1.00 0.00 30 HIS A N 8
ATOM 5244 C CA . HIS A 1 30 ? 93.047 4.545 -6.884 1.00 0.00 30 HIS A CA 8
ATOM 5245 C C . HIS A 1 30 ? 93.504 5.647 -5.926 1.00 0.00 30 HIS A C 8
ATOM 5246 O O . HIS A 1 30 ? 92.774 6.579 -5.646 1.00 0.00 30 HIS A O 8
ATOM 5260 N N . VAL A 1 31 ? 94.715 5.522 -5.417 1.00 0.00 31 VAL A N 8
ATOM 5261 C CA . VAL A 1 31 ? 95.256 6.518 -4.487 1.00 0.00 31 VAL A CA 8
ATOM 5262 C C . VAL A 1 31 ? 95.424 7.900 -5.131 1.00 0.00 31 VAL A C 8
ATOM 5263 O O . VAL A 1 31 ? 95.269 8.916 -4.453 1.00 0.00 31 VAL A O 8
ATOM 5276 N N . THR A 1 32 ? 95.744 7.950 -6.422 1.00 0.00 32 THR A N 8
ATOM 5277 C CA . THR A 1 32 ? 95.930 9.218 -7.111 1.00 0.00 32 THR A CA 8
ATOM 5278 C C . THR A 1 32 ? 94.911 9.381 -8.229 1.00 0.00 32 THR A C 8
ATOM 5279 O O . THR A 1 32 ? 94.922 10.381 -8.944 1.00 0.00 32 THR A O 8
ATOM 5290 N N . GLY A 1 33 ? 94.042 8.388 -8.396 1.00 0.00 33 GLY A N 8
ATOM 5291 C CA . GLY A 1 33 ? 93.069 8.451 -9.454 1.00 0.00 33 GLY A CA 8
ATOM 5292 C C . GLY A 1 33 ? 93.735 8.315 -10.796 1.00 0.00 33 GLY A C 8
ATOM 5293 O O . GLY A 1 33 ? 93.130 8.571 -11.836 1.00 0.00 33 GLY A O 8
ATOM 5297 N N . LEU A 1 34 ? 94.992 7.888 -10.766 1.00 0.00 34 LEU A N 8
ATOM 5298 C CA . LEU A 1 34 ? 95.761 7.701 -11.978 1.00 0.00 34 LEU A CA 8
ATOM 5299 C C . LEU A 1 34 ? 95.800 6.235 -12.337 1.00 0.00 34 LEU A C 8
ATOM 5300 O O . LEU A 1 34 ? 96.450 5.831 -13.303 1.00 0.00 34 LEU A O 8
ATOM 5316 N N . TYR A 1 35 ? 95.088 5.437 -11.548 1.00 0.00 35 TYR A N 8
ATOM 5317 C CA . TYR A 1 35 ? 95.033 4.010 -11.786 1.00 0.00 35 TYR A CA 8
ATOM 5318 C C . TYR A 1 35 ? 93.611 3.623 -12.167 1.00 0.00 35 TYR A C 8
ATOM 5319 O O . TYR A 1 35 ? 92.664 4.351 -11.863 1.00 0.00 35 TYR A O 8
ATOM 5337 N N . PRO A 1 36 ? 93.416 2.475 -12.819 1.00 0.00 36 PRO A N 8
ATOM 5338 C CA . PRO A 1 36 ? 92.080 2.033 -13.190 1.00 0.00 36 PRO A CA 8
ATOM 5339 C C . PRO A 1 36 ? 91.310 1.547 -11.968 1.00 0.00 36 PRO A C 8
ATOM 5340 O O . PRO A 1 36 ? 90.740 0.456 -11.983 1.00 0.00 36 PRO A O 8
ATOM 5351 N N . HIS A 1 37 ? 91.344 2.352 -10.891 1.00 0.00 37 HIS A N 8
ATOM 5352 C CA . HIS A 1 37 ? 90.698 2.017 -9.633 1.00 0.00 37 HIS A CA 8
ATOM 5353 C C . HIS A 1 37 ? 91.696 1.294 -8.768 1.00 0.00 37 HIS A C 8
ATOM 5354 O O . HIS A 1 37 ? 92.848 1.116 -9.152 1.00 0.00 37 HIS A O 8
ATOM 5368 N N . HIS A 1 38 ? 91.247 0.865 -7.618 1.00 0.00 38 HIS A N 8
ATOM 5369 C CA . HIS A 1 38 ? 92.104 0.132 -6.702 1.00 0.00 38 HIS A CA 8
ATOM 5370 C C . HIS A 1 38 ? 91.396 -1.106 -6.193 1.00 0.00 38 HIS A C 8
ATOM 5371 O O . HIS A 1 38 ? 91.944 -2.206 -6.243 1.00 0.00 38 HIS A O 8
ATOM 5385 N N . ARG A 1 39 ? 90.178 -0.911 -5.695 1.00 0.00 39 ARG A N 8
ATOM 5386 C CA . ARG A 1 39 ? 89.367 -1.997 -5.156 1.00 0.00 39 ARG A CA 8
ATOM 5387 C C . ARG A 1 39 ? 90.221 -3.024 -4.416 1.00 0.00 39 ARG A C 8
ATOM 5388 O O . ARG A 1 39 ? 89.867 -4.201 -4.357 1.00 0.00 39 ARG A O 8
ATOM 5409 N N . SER A 1 40 ? 91.345 -2.577 -3.850 1.00 0.00 40 SER A N 8
ATOM 5410 C CA . SER A 1 40 ? 92.224 -3.483 -3.125 1.00 0.00 40 SER A CA 8
ATOM 5411 C C . SER A 1 40 ? 93.136 -2.775 -2.122 1.00 0.00 40 SER A C 8
ATOM 5412 O O . SER A 1 40 ? 93.980 -3.423 -1.503 1.00 0.00 40 SER A O 8
ATOM 5420 N N . LEU A 1 41 ? 92.968 -1.459 -1.941 1.00 0.00 41 LEU A N 8
ATOM 5421 C CA . LEU A 1 41 ? 93.775 -0.704 -0.985 1.00 0.00 41 LEU A CA 8
ATOM 5422 C C . LEU A 1 41 ? 95.127 -0.310 -1.565 1.00 0.00 41 LEU A C 8
ATOM 5423 O O . LEU A 1 41 ? 95.734 0.667 -1.123 1.00 0.00 41 LEU A O 8
ATOM 5439 N N . SER A 1 42 ? 95.597 -1.050 -2.569 1.00 0.00 42 SER A N 8
ATOM 5440 C CA . SER A 1 42 ? 96.872 -0.739 -3.206 1.00 0.00 42 SER A CA 8
ATOM 5441 C C . SER A 1 42 ? 96.934 0.744 -3.563 1.00 0.00 42 SER A C 8
ATOM 5442 O O . SER A 1 42 ? 98.010 1.337 -3.632 1.00 0.00 42 SER A O 8
ATOM 5450 N N . GLY A 1 43 ? 95.760 1.333 -3.780 1.00 0.00 43 GLY A N 8
ATOM 5451 C CA . GLY A 1 43 ? 95.669 2.732 -4.105 1.00 0.00 43 GLY A CA 8
ATOM 5452 C C . GLY A 1 43 ? 94.761 3.454 -3.149 1.00 0.00 43 GLY A C 8
ATOM 5453 O O . GLY A 1 43 ? 95.203 3.966 -2.120 1.00 0.00 43 GLY A O 8
ATOM 5457 N N . CYS A 1 44 ? 93.483 3.480 -3.489 1.00 0.00 44 CYS A N 8
ATOM 5458 C CA . CYS A 1 44 ? 92.473 4.146 -2.654 1.00 0.00 44 CYS A CA 8
ATOM 5459 C C . CYS A 1 44 ? 92.895 5.593 -2.349 1.00 0.00 44 CYS A C 8
ATOM 5460 O O . CYS A 1 44 ? 93.866 5.816 -1.625 1.00 0.00 44 CYS A O 8
ATOM 5467 N N . PRO A 1 45 ? 92.179 6.601 -2.899 1.00 0.00 45 PRO A N 8
ATOM 5468 C CA . PRO A 1 45 ? 92.499 8.016 -2.696 1.00 0.00 45 PRO A CA 8
ATOM 5469 C C . PRO A 1 45 ? 91.645 8.683 -1.626 1.00 0.00 45 PRO A C 8
ATOM 5470 O O . PRO A 1 45 ? 91.588 9.909 -1.547 1.00 0.00 45 PRO A O 8
ATOM 5481 N N . HIS A 1 46 ? 90.961 7.884 -0.831 1.00 0.00 46 HIS A N 8
ATOM 5482 C CA . HIS A 1 46 ? 90.088 8.419 0.199 1.00 0.00 46 HIS A CA 8
ATOM 5483 C C . HIS A 1 46 ? 90.849 8.694 1.499 1.00 0.00 46 HIS A C 8
ATOM 5484 O O . HIS A 1 46 ? 91.081 9.852 1.853 1.00 0.00 46 HIS A O 8
ATOM 5498 N N . LYS A 1 47 ? 91.213 7.628 2.214 1.00 0.00 47 LYS A N 8
ATOM 5499 C CA . LYS A 1 47 ? 91.936 7.736 3.479 1.00 0.00 47 LYS A CA 8
ATOM 5500 C C . LYS A 1 47 ? 91.262 8.716 4.429 1.00 0.00 47 LYS A C 8
ATOM 5501 O O . LYS A 1 47 ? 91.853 9.717 4.834 1.00 0.00 47 LYS A O 8
ATOM 5520 N N . ASP A 1 48 ? 90.027 8.404 4.811 1.00 0.00 48 ASP A N 8
ATOM 5521 C CA . ASP A 1 48 ? 89.289 9.246 5.746 1.00 0.00 48 ASP A CA 8
ATOM 5522 C C . ASP A 1 48 ? 88.477 8.391 6.712 1.00 0.00 48 ASP A C 8
ATOM 5523 O O . ASP A 1 48 ? 87.664 8.905 7.479 1.00 0.00 48 ASP A O 8
ATOM 5532 N N . ARG A 1 49 ? 88.727 7.080 6.681 1.00 0.00 49 ARG A N 8
ATOM 5533 C CA . ARG A 1 49 ? 88.044 6.142 7.566 1.00 0.00 49 ARG A CA 8
ATOM 5534 C C . ARG A 1 49 ? 86.523 6.157 7.367 1.00 0.00 49 ARG A C 8
ATOM 5535 O O . ARG A 1 49 ? 86.015 6.751 6.417 1.00 0.00 49 ARG A O 8
ATOM 5556 N N . VAL A 1 50 ? 85.838 5.463 8.283 1.00 0.00 50 VAL A N 8
ATOM 5557 C CA . VAL A 1 50 ? 84.375 5.315 8.308 1.00 0.00 50 VAL A CA 8
ATOM 5558 C C . VAL A 1 50 ? 83.699 5.513 6.941 1.00 0.00 50 VAL A C 8
ATOM 5559 O O . VAL A 1 50 ? 83.361 4.530 6.284 1.00 0.00 50 VAL A O 8
ATOM 5572 N N . PRO A 1 51 ? 83.473 6.764 6.482 1.00 0.00 51 PRO A N 8
ATOM 5573 C CA . PRO A 1 51 ? 82.819 7.004 5.193 1.00 0.00 51 PRO A CA 8
ATOM 5574 C C . PRO A 1 51 ? 83.470 6.213 4.065 1.00 0.00 51 PRO A C 8
ATOM 5575 O O . PRO A 1 51 ? 84.466 5.524 4.277 1.00 0.00 51 PRO A O 8
ATOM 5586 N N . PRO A 1 52 ? 82.917 6.298 2.844 1.00 0.00 52 PRO A N 8
ATOM 5587 C CA . PRO A 1 52 ? 83.464 5.583 1.690 1.00 0.00 52 PRO A CA 8
ATOM 5588 C C . PRO A 1 52 ? 84.923 5.944 1.450 1.00 0.00 52 PRO A C 8
ATOM 5589 O O . PRO A 1 52 ? 85.236 6.749 0.572 1.00 0.00 52 PRO A O 8
ATOM 5600 N N . GLU A 1 53 ? 85.815 5.366 2.254 1.00 0.00 53 GLU A N 8
ATOM 5601 C CA . GLU A 1 53 ? 87.225 5.656 2.139 1.00 0.00 53 GLU A CA 8
ATOM 5602 C C . GLU A 1 53 ? 88.089 4.379 2.128 1.00 0.00 53 GLU A C 8
ATOM 5603 O O . GLU A 1 53 ? 88.140 3.667 1.127 1.00 0.00 53 GLU A O 8
ATOM 5615 N N . ILE A 1 54 ? 88.770 4.109 3.234 1.00 0.00 54 ILE A N 8
ATOM 5616 C CA . ILE A 1 54 ? 89.629 2.940 3.376 1.00 0.00 54 ILE A CA 8
ATOM 5617 C C . ILE A 1 54 ? 89.575 2.448 4.812 1.00 0.00 54 ILE A C 8
ATOM 5618 O O . ILE A 1 54 ? 90.465 1.728 5.261 1.00 0.00 54 ILE A O 8
ATOM 5634 N N . LEU A 1 55 ? 88.541 2.875 5.540 1.00 0.00 55 LEU A N 8
ATOM 5635 C CA . LEU A 1 55 ? 88.387 2.495 6.947 1.00 0.00 55 LEU A CA 8
ATOM 5636 C C . LEU A 1 55 ? 88.749 1.036 7.176 1.00 0.00 55 LEU A C 8
ATOM 5637 O O . LEU A 1 55 ? 89.252 0.659 8.234 1.00 0.00 55 LEU A O 8
ATOM 5653 N N . ALA A 1 56 ? 88.486 0.228 6.172 1.00 0.00 56 ALA A N 8
ATOM 5654 C CA . ALA A 1 56 ? 88.770 -1.193 6.234 1.00 0.00 56 ALA A CA 8
ATOM 5655 C C . ALA A 1 56 ? 90.077 -1.534 5.527 1.00 0.00 56 ALA A C 8
ATOM 5656 O O . ALA A 1 56 ? 90.096 -2.335 4.591 1.00 0.00 56 ALA A O 8
ATOM 5663 N N . MET A 1 57 ? 91.172 -0.929 5.981 1.00 0.00 57 MET A N 8
ATOM 5664 C CA . MET A 1 57 ? 92.479 -1.186 5.384 1.00 0.00 57 MET A CA 8
ATOM 5665 C C . MET A 1 57 ? 93.297 -2.134 6.254 1.00 0.00 57 MET A C 8
ATOM 5666 O O . MET A 1 57 ? 92.905 -2.459 7.374 1.00 0.00 57 MET A O 8
ATOM 5680 N N . HIS A 1 58 ? 94.429 -2.582 5.727 1.00 0.00 58 HIS A N 8
ATOM 5681 C CA . HIS A 1 58 ? 95.299 -3.500 6.455 1.00 0.00 58 HIS A CA 8
ATOM 5682 C C . HIS A 1 58 ? 96.665 -2.873 6.730 1.00 0.00 58 HIS A C 8
ATOM 5683 O O . HIS A 1 58 ? 97.387 -3.315 7.625 1.00 0.00 58 HIS A O 8
ATOM 5697 N N . GLU A 1 59 ? 97.015 -1.845 5.963 1.00 0.00 59 GLU A N 8
ATOM 5698 C CA . GLU A 1 59 ? 98.296 -1.169 6.134 1.00 0.00 59 GLU A CA 8
ATOM 5699 C C . GLU A 1 59 ? 98.114 0.201 6.785 1.00 0.00 59 GLU A C 8
ATOM 5700 O O . GLU A 1 59 ? 98.767 0.516 7.779 1.00 0.00 59 GLU A O 8
ATOM 5712 N N . ASN A 1 60 ? 97.228 1.014 6.215 1.00 0.00 60 ASN A N 8
ATOM 5713 C CA . ASN A 1 60 ? 96.971 2.351 6.741 1.00 0.00 60 ASN A CA 8
ATOM 5714 C C . ASN A 1 60 ? 95.472 2.613 6.876 1.00 0.00 60 ASN A C 8
ATOM 5715 O O . ASN A 1 60 ? 94.879 3.313 6.055 1.00 0.00 60 ASN A O 8
ATOM 5726 N N . VAL A 1 61 ? 94.868 2.051 7.916 1.00 0.00 61 VAL A N 8
ATOM 5727 C CA . VAL A 1 61 ? 93.441 2.228 8.159 1.00 0.00 61 VAL A CA 8
ATOM 5728 C C . VAL A 1 61 ? 93.135 3.655 8.595 1.00 0.00 61 VAL A C 8
ATOM 5729 O O . VAL A 1 61 ? 93.951 4.299 9.254 1.00 0.00 61 VAL A O 8
ATOM 5742 N N . LEU A 1 62 ? 91.951 4.143 8.232 1.00 0.00 62 LEU A N 8
ATOM 5743 C CA . LEU A 1 62 ? 91.538 5.493 8.594 1.00 0.00 62 LEU A CA 8
ATOM 5744 C C . LEU A 1 62 ? 92.360 6.534 7.841 1.00 0.00 62 LEU A C 8
ATOM 5745 O O . LEU A 1 62 ? 91.835 7.268 7.004 1.00 0.00 62 LEU A O 8
ATOM 5761 N N . LYS A 1 63 ? 93.652 6.593 8.142 1.00 0.00 63 LYS A N 8
ATOM 5762 C CA . LYS A 1 63 ? 94.545 7.544 7.491 1.00 0.00 63 LYS A CA 8
ATOM 5763 C C . LYS A 1 63 ? 95.884 6.895 7.159 1.00 0.00 63 LYS A C 8
ATOM 5764 O O . LYS A 1 63 ? 96.461 6.238 8.053 1.00 0.00 63 LYS A O 8
ATOM 5785 N N . ARG A 1 16 ? 99.341 -11.012 -1.363 1.00 0.00 16 ARG A N 9
ATOM 5786 C CA . ARG A 1 16 ? 98.347 -11.490 -0.407 1.00 0.00 16 ARG A CA 9
ATOM 5787 C C . ARG A 1 16 ? 97.595 -10.323 0.224 1.00 0.00 16 ARG A C 9
ATOM 5788 O O . ARG A 1 16 ? 98.124 -9.628 1.091 1.00 0.00 16 ARG A O 9
ATOM 5809 N N . GLU A 1 17 ? 96.357 -10.112 -0.217 1.00 0.00 17 GLU A N 9
ATOM 5810 C CA . GLU A 1 17 ? 95.535 -9.026 0.306 1.00 0.00 17 GLU A CA 9
ATOM 5811 C C . GLU A 1 17 ? 94.060 -9.253 -0.017 1.00 0.00 17 GLU A C 9
ATOM 5812 O O . GLU A 1 17 ? 93.683 -10.303 -0.534 1.00 0.00 17 GLU A O 9
ATOM 5824 N N . SER A 1 18 ? 93.232 -8.258 0.294 1.00 0.00 18 SER A N 9
ATOM 5825 C CA . SER A 1 18 ? 91.797 -8.348 0.037 1.00 0.00 18 SER A CA 9
ATOM 5826 C C . SER A 1 18 ? 91.277 -7.064 -0.604 1.00 0.00 18 SER A C 9
ATOM 5827 O O . SER A 1 18 ? 92.022 -6.102 -0.787 1.00 0.00 18 SER A O 9
ATOM 5835 N N . LYS A 1 19 ? 89.991 -7.058 -0.949 1.00 0.00 19 LYS A N 9
ATOM 5836 C CA . LYS A 1 19 ? 89.378 -5.905 -1.576 1.00 0.00 19 LYS A CA 9
ATOM 5837 C C . LYS A 1 19 ? 89.025 -4.843 -0.547 1.00 0.00 19 LYS A C 9
ATOM 5838 O O . LYS A 1 19 ? 88.422 -5.122 0.488 1.00 0.00 19 LYS A O 9
ATOM 5857 N N . CYS A 1 20 ? 89.414 -3.626 -0.863 1.00 0.00 20 CYS A N 9
ATOM 5858 C CA . CYS A 1 20 ? 89.174 -2.469 -0.010 1.00 0.00 20 CYS A CA 9
ATOM 5859 C C . CYS A 1 20 ? 87.706 -2.044 0.001 1.00 0.00 20 CYS A C 9
ATOM 5860 O O . CYS A 1 20 ? 87.209 -1.569 1.019 1.00 0.00 20 CYS A O 9
ATOM 5867 N N . PRO A 1 21 ? 86.994 -2.159 -1.136 1.00 0.00 21 PRO A N 9
ATOM 5868 C CA . PRO A 1 21 ? 85.593 -1.750 -1.217 1.00 0.00 21 PRO A CA 9
ATOM 5869 C C . PRO A 1 21 ? 84.760 -2.266 -0.053 1.00 0.00 21 PRO A C 9
ATOM 5870 O O . PRO A 1 21 ? 84.071 -3.278 -0.169 1.00 0.00 21 PRO A O 9
ATOM 5881 N N . THR A 1 22 ? 84.825 -1.560 1.069 1.00 0.00 22 THR A N 9
ATOM 5882 C CA . THR A 1 22 ? 84.064 -1.948 2.247 1.00 0.00 22 THR A CA 9
ATOM 5883 C C . THR A 1 22 ? 82.674 -1.321 2.174 1.00 0.00 22 THR A C 9
ATOM 5884 O O . THR A 1 22 ? 82.381 -0.585 1.230 1.00 0.00 22 THR A O 9
ATOM 5895 N N . PRO A 1 23 ? 81.790 -1.593 3.151 1.00 0.00 23 PRO A N 9
ATOM 5896 C CA . PRO A 1 23 ? 80.433 -1.036 3.158 1.00 0.00 23 PRO A CA 9
ATOM 5897 C C . PRO A 1 23 ? 80.395 0.435 2.744 1.00 0.00 23 PRO A C 9
ATOM 5898 O O . PRO A 1 23 ? 79.368 0.933 2.281 1.00 0.00 23 PRO A O 9
ATOM 5909 N N . GLY A 1 24 ? 81.520 1.126 2.912 1.00 0.00 24 GLY A N 9
ATOM 5910 C CA . GLY A 1 24 ? 81.595 2.525 2.550 1.00 0.00 24 GLY A CA 9
ATOM 5911 C C . GLY A 1 24 ? 82.371 2.771 1.265 1.00 0.00 24 GLY A C 9
ATOM 5912 O O . GLY A 1 24 ? 81.790 3.206 0.269 1.00 0.00 24 GLY A O 9
ATOM 5916 N N . CYS A 1 25 ? 83.690 2.516 1.275 1.00 0.00 25 CYS A N 9
ATOM 5917 C CA . CYS A 1 25 ? 84.514 2.751 0.081 1.00 0.00 25 CYS A CA 9
ATOM 5918 C C . CYS A 1 25 ? 83.840 2.175 -1.164 1.00 0.00 25 CYS A C 9
ATOM 5919 O O . CYS A 1 25 ? 83.031 1.252 -1.071 1.00 0.00 25 CYS A O 9
ATOM 5926 N N . ASP A 1 26 ? 84.172 2.727 -2.331 1.00 0.00 26 ASP A N 9
ATOM 5927 C CA . ASP A 1 26 ? 83.590 2.266 -3.583 1.00 0.00 26 ASP A CA 9
ATOM 5928 C C . ASP A 1 26 ? 84.615 1.496 -4.404 1.00 0.00 26 ASP A C 9
ATOM 5929 O O . ASP A 1 26 ? 84.312 0.449 -4.974 1.00 0.00 26 ASP A O 9
ATOM 5938 N N . GLY A 1 27 ? 85.831 2.024 -4.463 1.00 0.00 27 GLY A N 9
ATOM 5939 C CA . GLY A 1 27 ? 86.882 1.377 -5.219 1.00 0.00 27 GLY A CA 9
ATOM 5940 C C . GLY A 1 27 ? 87.019 1.956 -6.602 1.00 0.00 27 GLY A C 9
ATOM 5941 O O . GLY A 1 27 ? 86.834 1.267 -7.607 1.00 0.00 27 GLY A O 9
ATOM 5945 N N . THR A 1 28 ? 87.336 3.233 -6.640 1.00 0.00 28 THR A N 9
ATOM 5946 C CA . THR A 1 28 ? 87.506 3.951 -7.884 1.00 0.00 28 THR A CA 9
ATOM 5947 C C . THR A 1 28 ? 88.441 5.149 -7.708 1.00 0.00 28 THR A C 9
ATOM 5948 O O . THR A 1 28 ? 88.270 5.957 -6.794 1.00 0.00 28 THR A O 9
ATOM 5959 N N . GLY A 1 29 ? 89.417 5.263 -8.607 1.00 0.00 29 GLY A N 9
ATOM 5960 C CA . GLY A 1 29 ? 90.358 6.371 -8.559 1.00 0.00 29 GLY A CA 9
ATOM 5961 C C . GLY A 1 29 ? 91.586 6.077 -7.717 1.00 0.00 29 GLY A C 9
ATOM 5962 O O . GLY A 1 29 ? 92.265 7.000 -7.285 1.00 0.00 29 GLY A O 9
ATOM 5966 N N . HIS A 1 30 ? 91.893 4.791 -7.531 1.00 0.00 30 HIS A N 9
ATOM 5967 C CA . HIS A 1 30 ? 93.068 4.339 -6.765 1.00 0.00 30 HIS A CA 9
ATOM 5968 C C . HIS A 1 30 ? 93.548 5.391 -5.766 1.00 0.00 30 HIS A C 9
ATOM 5969 O O . HIS A 1 30 ? 92.803 6.267 -5.371 1.00 0.00 30 HIS A O 9
ATOM 5983 N N . VAL A 1 31 ? 94.792 5.287 -5.357 1.00 0.00 31 VAL A N 9
ATOM 5984 C CA . VAL A 1 31 ? 95.366 6.240 -4.401 1.00 0.00 31 VAL A CA 9
ATOM 5985 C C . VAL A 1 31 ? 95.457 7.663 -4.960 1.00 0.00 31 VAL A C 9
ATOM 5986 O O . VAL A 1 31 ? 95.276 8.625 -4.216 1.00 0.00 31 VAL A O 9
ATOM 5999 N N . THR A 1 32 ? 95.742 7.811 -6.249 1.00 0.00 32 THR A N 9
ATOM 6000 C CA . THR A 1 32 ? 95.855 9.141 -6.838 1.00 0.00 32 THR A CA 9
ATOM 6001 C C . THR A 1 32 ? 95.019 9.261 -8.109 1.00 0.00 32 THR A C 9
ATOM 6002 O O . THR A 1 32 ? 95.251 10.143 -8.931 1.00 0.00 32 THR A O 9
ATOM 6013 N N . GLY A 1 33 ? 94.030 8.386 -8.253 1.00 0.00 33 GLY A N 9
ATOM 6014 C CA . GLY A 1 33 ? 93.178 8.430 -9.419 1.00 0.00 33 GLY A CA 9
ATOM 6015 C C . GLY A 1 33 ? 93.954 8.238 -10.700 1.00 0.00 33 GLY A C 9
ATOM 6016 O O . GLY A 1 33 ? 93.453 8.520 -11.787 1.00 0.00 33 GLY A O 9
ATOM 6020 N N . LEU A 1 34 ? 95.175 7.739 -10.573 1.00 0.00 34 LEU A N 9
ATOM 6021 C CA . LEU A 1 34 ? 96.017 7.499 -11.734 1.00 0.00 34 LEU A CA 9
ATOM 6022 C C . LEU A 1 34 ? 95.927 6.054 -12.147 1.00 0.00 34 LEU A C 9
ATOM 6023 O O . LEU A 1 34 ? 96.601 5.614 -13.080 1.00 0.00 34 LEU A O 9
ATOM 6039 N N . TYR A 1 35 ? 95.088 5.311 -11.438 1.00 0.00 35 TYR A N 9
ATOM 6040 C CA . TYR A 1 35 ? 94.917 3.904 -11.734 1.00 0.00 35 TYR A CA 9
ATOM 6041 C C . TYR A 1 35 ? 93.458 3.625 -12.061 1.00 0.00 35 TYR A C 9
ATOM 6042 O O . TYR A 1 35 ? 92.573 4.385 -11.668 1.00 0.00 35 TYR A O 9
ATOM 6060 N N . PRO A 1 36 ? 93.171 2.532 -12.773 1.00 0.00 36 PRO A N 9
ATOM 6061 C CA . PRO A 1 36 ? 91.801 2.177 -13.112 1.00 0.00 36 PRO A CA 9
ATOM 6062 C C . PRO A 1 36 ? 91.040 1.701 -11.880 1.00 0.00 36 PRO A C 9
ATOM 6063 O O . PRO A 1 36 ? 90.374 0.665 -11.920 1.00 0.00 36 PRO A O 9
ATOM 6074 N N . HIS A 1 37 ? 91.181 2.446 -10.769 1.00 0.00 37 HIS A N 9
ATOM 6075 C CA . HIS A 1 37 ? 90.552 2.104 -9.506 1.00 0.00 37 HIS A CA 9
ATOM 6076 C C . HIS A 1 37 ? 91.496 1.228 -8.727 1.00 0.00 37 HIS A C 9
ATOM 6077 O O . HIS A 1 37 ? 92.577 0.885 -9.202 1.00 0.00 37 HIS A O 9
ATOM 6091 N N . HIS A 1 38 ? 91.071 0.844 -7.552 1.00 0.00 38 HIS A N 9
ATOM 6092 C CA . HIS A 1 38 ? 91.867 -0.032 -6.707 1.00 0.00 38 HIS A CA 9
ATOM 6093 C C . HIS A 1 38 ? 91.054 -1.255 -6.329 1.00 0.00 38 HIS A C 9
ATOM 6094 O O . HIS A 1 38 ? 91.487 -2.388 -6.536 1.00 0.00 38 HIS A O 9
ATOM 6108 N N . ARG A 1 39 ? 89.865 -1.022 -5.793 1.00 0.00 39 ARG A N 9
ATOM 6109 C CA . ARG A 1 39 ? 88.972 -2.106 -5.403 1.00 0.00 39 ARG A CA 9
ATOM 6110 C C . ARG A 1 39 ? 89.709 -3.204 -4.640 1.00 0.00 39 ARG A C 9
ATOM 6111 O O . ARG A 1 39 ? 89.221 -4.330 -4.543 1.00 0.00 39 ARG A O 9
ATOM 6132 N N . SER A 1 40 ? 90.883 -2.885 -4.096 1.00 0.00 40 SER A N 9
ATOM 6133 C CA . SER A 1 40 ? 91.652 -3.874 -3.355 1.00 0.00 40 SER A CA 9
ATOM 6134 C C . SER A 1 40 ? 92.761 -3.245 -2.521 1.00 0.00 40 SER A C 9
ATOM 6135 O O . SER A 1 40 ? 93.735 -3.921 -2.186 1.00 0.00 40 SER A O 9
ATOM 6143 N N . LEU A 1 41 ? 92.624 -1.961 -2.178 1.00 0.00 41 LEU A N 9
ATOM 6144 C CA . LEU A 1 41 ? 93.629 -1.287 -1.372 1.00 0.00 41 LEU A CA 9
ATOM 6145 C C . LEU A 1 41 ? 94.818 -0.921 -2.234 1.00 0.00 41 LEU A C 9
ATOM 6146 O O . LEU A 1 41 ? 94.698 -0.856 -3.455 1.00 0.00 41 LEU A O 9
ATOM 6162 N N . SER A 1 42 ? 95.961 -0.659 -1.612 1.00 0.00 42 SER A N 9
ATOM 6163 C CA . SER A 1 42 ? 97.153 -0.271 -2.356 1.00 0.00 42 SER A CA 9
ATOM 6164 C C . SER A 1 42 ? 96.973 1.144 -2.889 1.00 0.00 42 SER A C 9
ATOM 6165 O O . SER A 1 42 ? 97.804 2.021 -2.649 1.00 0.00 42 SER A O 9
ATOM 6173 N N . GLY A 1 43 ? 95.866 1.360 -3.594 1.00 0.00 43 GLY A N 9
ATOM 6174 C CA . GLY A 1 43 ? 95.567 2.660 -4.124 1.00 0.00 43 GLY A CA 9
ATOM 6175 C C . GLY A 1 43 ? 94.628 3.413 -3.221 1.00 0.00 43 GLY A C 9
ATOM 6176 O O . GLY A 1 43 ? 95.055 4.091 -2.286 1.00 0.00 43 GLY A O 9
ATOM 6180 N N . CYS A 1 44 ? 93.341 3.260 -3.487 1.00 0.00 44 CYS A N 9
ATOM 6181 C CA . CYS A 1 44 ? 92.303 3.920 -2.679 1.00 0.00 44 CYS A CA 9
ATOM 6182 C C . CYS A 1 44 ? 92.544 5.434 -2.592 1.00 0.00 44 CYS A C 9
ATOM 6183 O O . CYS A 1 44 ? 93.486 5.869 -1.932 1.00 0.00 44 CYS A O 9
ATOM 6190 N N . PRO A 1 45 ? 91.707 6.260 -3.267 1.00 0.00 45 PRO A N 9
ATOM 6191 C CA . PRO A 1 45 ? 91.860 7.723 -3.279 1.00 0.00 45 PRO A CA 9
ATOM 6192 C C . PRO A 1 45 ? 91.108 8.443 -2.171 1.00 0.00 45 PRO A C 9
ATOM 6193 O O . PRO A 1 45 ? 90.714 9.595 -2.345 1.00 0.00 45 PRO A O 9
ATOM 6204 N N . HIS A 1 46 ? 90.879 7.779 -1.055 1.00 0.00 46 HIS A N 9
ATOM 6205 C CA . HIS A 1 46 ? 90.140 8.399 0.033 1.00 0.00 46 HIS A CA 9
ATOM 6206 C C . HIS A 1 46 ? 91.031 8.667 1.253 1.00 0.00 46 HIS A C 9
ATOM 6207 O O . HIS A 1 46 ? 91.393 9.816 1.503 1.00 0.00 46 HIS A O 9
ATOM 6221 N N . LYS A 1 47 ? 91.360 7.624 2.028 1.00 0.00 47 LYS A N 9
ATOM 6222 C CA . LYS A 1 47 ? 92.197 7.775 3.213 1.00 0.00 47 LYS A CA 9
ATOM 6223 C C . LYS A 1 47 ? 91.633 8.831 4.143 1.00 0.00 47 LYS A C 9
ATOM 6224 O O . LYS A 1 47 ? 92.219 9.895 4.333 1.00 0.00 47 LYS A O 9
ATOM 6243 N N . ASP A 1 48 ? 90.492 8.517 4.738 1.00 0.00 48 ASP A N 9
ATOM 6244 C CA . ASP A 1 48 ? 89.863 9.438 5.667 1.00 0.00 48 ASP A CA 9
ATOM 6245 C C . ASP A 1 48 ? 89.445 8.711 6.933 1.00 0.00 48 ASP A C 9
ATOM 6246 O O . ASP A 1 48 ? 88.718 9.262 7.752 1.00 0.00 48 ASP A O 9
ATOM 6255 N N . ARG A 1 49 ? 89.902 7.463 7.078 1.00 0.00 49 ARG A N 9
ATOM 6256 C CA . ARG A 1 49 ? 89.577 6.650 8.248 1.00 0.00 49 ARG A CA 9
ATOM 6257 C C . ARG A 1 49 ? 88.082 6.628 8.537 1.00 0.00 49 ARG A C 9
ATOM 6258 O O . ARG A 1 49 ? 87.646 6.838 9.670 1.00 0.00 49 ARG A O 9
ATOM 6279 N N . VAL A 1 50 ? 87.317 6.326 7.502 1.00 0.00 50 VAL A N 9
ATOM 6280 C CA . VAL A 1 50 ? 85.869 6.207 7.596 1.00 0.00 50 VAL A CA 9
ATOM 6281 C C . VAL A 1 50 ? 85.417 5.174 6.573 1.00 0.00 50 VAL A C 9
ATOM 6282 O O . VAL A 1 50 ? 86.100 4.962 5.571 1.00 0.00 50 VAL A O 9
ATOM 6295 N N . PRO A 1 51 ? 84.281 4.497 6.795 1.00 0.00 51 PRO A N 9
ATOM 6296 C CA . PRO A 1 51 ? 83.803 3.476 5.871 1.00 0.00 51 PRO A CA 9
ATOM 6297 C C . PRO A 1 51 ? 84.034 3.849 4.404 1.00 0.00 51 PRO A C 9
ATOM 6298 O O . PRO A 1 51 ? 84.687 3.103 3.678 1.00 0.00 51 PRO A O 9
ATOM 6309 N N . PRO A 1 52 ? 83.522 5.012 3.945 1.00 0.00 52 PRO A N 9
ATOM 6310 C CA . PRO A 1 52 ? 83.686 5.458 2.550 1.00 0.00 52 PRO A CA 9
ATOM 6311 C C . PRO A 1 52 ? 85.093 5.947 2.213 1.00 0.00 52 PRO A C 9
ATOM 6312 O O . PRO A 1 52 ? 85.255 7.068 1.735 1.00 0.00 52 PRO A O 9
ATOM 6323 N N . GLU A 1 53 ? 86.102 5.103 2.431 1.00 0.00 53 GLU A N 9
ATOM 6324 C CA . GLU A 1 53 ? 87.473 5.466 2.131 1.00 0.00 53 GLU A CA 9
ATOM 6325 C C . GLU A 1 53 ? 88.367 4.224 2.063 1.00 0.00 53 GLU A C 9
ATOM 6326 O O . GLU A 1 53 ? 88.337 3.479 1.088 1.00 0.00 53 GLU A O 9
ATOM 6338 N N . ILE A 1 54 ? 89.160 4.019 3.103 1.00 0.00 54 ILE A N 9
ATOM 6339 C CA . ILE A 1 54 ? 90.067 2.867 3.189 1.00 0.00 54 ILE A CA 9
ATOM 6340 C C . ILE A 1 54 ? 89.919 2.200 4.542 1.00 0.00 54 ILE A C 9
ATOM 6341 O O . ILE A 1 54 ? 90.678 1.291 4.883 1.00 0.00 54 ILE A O 9
ATOM 6357 N N . LEU A 1 55 ? 88.968 2.695 5.334 1.00 0.00 55 LEU A N 9
ATOM 6358 C CA . LEU A 1 55 ? 88.731 2.166 6.677 1.00 0.00 55 LEU A CA 9
ATOM 6359 C C . LEU A 1 55 ? 88.864 0.645 6.719 1.00 0.00 55 LEU A C 9
ATOM 6360 O O . LEU A 1 55 ? 89.260 0.071 7.733 1.00 0.00 55 LEU A O 9
ATOM 6376 N N . ALA A 1 56 ? 88.533 0.008 5.612 1.00 0.00 56 ALA A N 9
ATOM 6377 C CA . ALA A 1 56 ? 88.612 -1.439 5.502 1.00 0.00 56 ALA A CA 9
ATOM 6378 C C . ALA A 1 56 ? 90.053 -1.924 5.619 1.00 0.00 56 ALA A C 9
ATOM 6379 O O . ALA A 1 56 ? 90.335 -2.922 6.283 1.00 0.00 56 ALA A O 9
ATOM 6386 N N . MET A 1 57 ? 90.962 -1.209 4.965 1.00 0.00 57 MET A N 9
ATOM 6387 C CA . MET A 1 57 ? 92.378 -1.558 4.993 1.00 0.00 57 MET A CA 9
ATOM 6388 C C . MET A 1 57 ? 92.902 -1.561 6.426 1.00 0.00 57 MET A C 9
ATOM 6389 O O . MET A 1 57 ? 92.187 -1.181 7.354 1.00 0.00 57 MET A O 9
ATOM 6403 N N . HIS A 1 58 ? 94.148 -1.992 6.608 1.00 0.00 58 HIS A N 9
ATOM 6404 C CA . HIS A 1 58 ? 94.746 -2.043 7.940 1.00 0.00 58 HIS A CA 9
ATOM 6405 C C . HIS A 1 58 ? 96.164 -1.470 7.939 1.00 0.00 58 HIS A C 9
ATOM 6406 O O . HIS A 1 58 ? 96.622 -0.925 6.937 1.00 0.00 58 HIS A O 9
ATOM 6420 N N . GLU A 1 59 ? 96.846 -1.603 9.079 1.00 0.00 59 GLU A N 9
ATOM 6421 C CA . GLU A 1 59 ? 98.214 -1.110 9.245 1.00 0.00 59 GLU A CA 9
ATOM 6422 C C . GLU A 1 59 ? 98.244 0.412 9.404 1.00 0.00 59 GLU A C 9
ATOM 6423 O O . GLU A 1 59 ? 98.227 0.923 10.523 1.00 0.00 59 GLU A O 9
ATOM 6435 N N . ASN A 1 60 ? 98.292 1.133 8.286 1.00 0.00 60 ASN A N 9
ATOM 6436 C CA . ASN A 1 60 ? 98.328 2.593 8.320 1.00 0.00 60 ASN A CA 9
ATOM 6437 C C . ASN A 1 60 ? 97.123 3.184 7.596 1.00 0.00 60 ASN A C 9
ATOM 6438 O O . ASN A 1 60 ? 97.261 3.847 6.568 1.00 0.00 60 ASN A O 9
ATOM 6449 N N . VAL A 1 61 ? 95.938 2.931 8.141 1.00 0.00 61 VAL A N 9
ATOM 6450 C CA . VAL A 1 61 ? 94.698 3.425 7.553 1.00 0.00 61 VAL A CA 9
ATOM 6451 C C . VAL A 1 61 ? 93.590 3.473 8.598 1.00 0.00 61 VAL A C 9
ATOM 6452 O O . VAL A 1 61 ? 93.838 3.239 9.780 1.00 0.00 61 VAL A O 9
ATOM 6465 N N . LEU A 1 62 ? 92.366 3.766 8.155 1.00 0.00 62 LEU A N 9
ATOM 6466 C CA . LEU A 1 62 ? 91.219 3.834 9.055 1.00 0.00 62 LEU A CA 9
ATOM 6467 C C . LEU A 1 62 ? 91.564 4.555 10.359 1.00 0.00 62 LEU A C 9
ATOM 6468 O O . LEU A 1 62 ? 92.593 5.224 10.459 1.00 0.00 62 LEU A O 9
ATOM 6484 N N . LYS A 1 63 ? 90.696 4.411 11.355 1.00 0.00 63 LYS A N 9
ATOM 6485 C CA . LYS A 1 63 ? 90.906 5.042 12.653 1.00 0.00 63 LYS A CA 9
ATOM 6486 C C . LYS A 1 63 ? 92.093 4.413 13.378 1.00 0.00 63 LYS A C 9
ATOM 6487 O O . LYS A 1 63 ? 92.938 3.794 12.700 1.00 0.00 63 LYS A O 9
ATOM 6508 N N . ARG A 1 16 ? 94.928 -10.236 -4.958 1.00 0.00 16 ARG A N 10
ATOM 6509 C CA . ARG A 1 16 ? 93.777 -10.940 -5.511 1.00 0.00 16 ARG A CA 10
ATOM 6510 C C . ARG A 1 16 ? 92.533 -10.727 -4.653 1.00 0.00 16 ARG A C 10
ATOM 6511 O O . ARG A 1 16 ? 92.628 -10.478 -3.452 1.00 0.00 16 ARG A O 10
ATOM 6532 N N . GLU A 1 17 ? 91.367 -10.839 -5.282 1.00 0.00 17 GLU A N 10
ATOM 6533 C CA . GLU A 1 17 ? 90.095 -10.670 -4.586 1.00 0.00 17 GLU A CA 10
ATOM 6534 C C . GLU A 1 17 ? 89.989 -9.287 -3.951 1.00 0.00 17 GLU A C 10
ATOM 6535 O O . GLU A 1 17 ? 90.996 -8.616 -3.722 1.00 0.00 17 GLU A O 10
ATOM 6547 N N . SER A 1 18 ? 88.759 -8.874 -3.663 1.00 0.00 18 SER A N 10
ATOM 6548 C CA . SER A 1 18 ? 88.508 -7.574 -3.051 1.00 0.00 18 SER A CA 10
ATOM 6549 C C . SER A 1 18 ? 89.105 -7.507 -1.649 1.00 0.00 18 SER A C 10
ATOM 6550 O O . SER A 1 18 ? 88.818 -8.350 -0.800 1.00 0.00 18 SER A O 10
ATOM 6558 N N . LYS A 1 19 ? 89.935 -6.496 -1.411 1.00 0.00 19 LYS A N 10
ATOM 6559 C CA . LYS A 1 19 ? 90.568 -6.316 -0.113 1.00 0.00 19 LYS A CA 10
ATOM 6560 C C . LYS A 1 19 ? 90.048 -5.058 0.567 1.00 0.00 19 LYS A C 10
ATOM 6561 O O . LYS A 1 19 ? 89.194 -5.118 1.450 1.00 0.00 19 LYS A O 10
ATOM 6580 N N . CYS A 1 20 ? 90.563 -3.925 0.129 1.00 0.00 20 CYS A N 10
ATOM 6581 C CA . CYS A 1 20 ? 90.164 -2.627 0.670 1.00 0.00 20 CYS A CA 10
ATOM 6582 C C . CYS A 1 20 ? 88.654 -2.404 0.594 1.00 0.00 20 CYS A C 10
ATOM 6583 O O . CYS A 1 20 ? 88.064 -1.851 1.520 1.00 0.00 20 CYS A O 10
ATOM 6590 N N . PRO A 1 21 ? 88.008 -2.782 -0.527 1.00 0.00 21 PRO A N 10
ATOM 6591 C CA . PRO A 1 21 ? 86.566 -2.588 -0.705 1.00 0.00 21 PRO A CA 10
ATOM 6592 C C . PRO A 1 21 ? 85.761 -2.944 0.536 1.00 0.00 21 PRO A C 10
ATOM 6593 O O . PRO A 1 21 ? 85.152 -4.010 0.616 1.00 0.00 21 PRO A O 10
ATOM 6604 N N . THR A 1 22 ? 85.778 -2.042 1.506 1.00 0.00 22 THR A N 10
ATOM 6605 C CA . THR A 1 22 ? 85.062 -2.236 2.749 1.00 0.00 22 THR A CA 10
ATOM 6606 C C . THR A 1 22 ? 83.603 -1.837 2.581 1.00 0.00 22 THR A C 10
ATOM 6607 O O . THR A 1 22 ? 83.214 -1.334 1.526 1.00 0.00 22 THR A O 10
ATOM 6618 N N . PRO A 1 23 ? 82.770 -2.031 3.620 1.00 0.00 23 PRO A N 10
ATOM 6619 C CA . PRO A 1 23 ? 81.357 -1.657 3.559 1.00 0.00 23 PRO A CA 10
ATOM 6620 C C . PRO A 1 23 ? 81.170 -0.253 2.992 1.00 0.00 23 PRO A C 10
ATOM 6621 O O . PRO A 1 23 ? 80.105 0.085 2.477 1.00 0.00 23 PRO A O 10
ATOM 6632 N N . GLY A 1 24 ? 82.221 0.558 3.092 1.00 0.00 24 GLY A N 10
ATOM 6633 C CA . GLY A 1 24 ? 82.166 1.911 2.588 1.00 0.00 24 GLY A CA 10
ATOM 6634 C C . GLY A 1 24 ? 82.893 2.079 1.263 1.00 0.00 24 GLY A C 10
ATOM 6635 O O . GLY A 1 24 ? 82.258 2.316 0.235 1.00 0.00 24 GLY A O 10
ATOM 6639 N N . CYS A 1 25 ? 84.228 1.978 1.284 1.00 0.00 25 CYS A N 10
ATOM 6640 C CA . CYS A 1 25 ? 85.024 2.151 0.064 1.00 0.00 25 CYS A CA 10
ATOM 6641 C C . CYS A 1 25 ? 84.381 1.453 -1.134 1.00 0.00 25 CYS A C 10
ATOM 6642 O O . CYS A 1 25 ? 83.683 0.449 -0.982 1.00 0.00 25 CYS A O 10
ATOM 6649 N N . ASP A 1 26 ? 84.627 1.994 -2.325 1.00 0.00 26 ASP A N 10
ATOM 6650 C CA . ASP A 1 26 ? 84.079 1.432 -3.553 1.00 0.00 26 ASP A CA 10
ATOM 6651 C C . ASP A 1 26 ? 85.135 0.624 -4.294 1.00 0.00 26 ASP A C 10
ATOM 6652 O O . ASP A 1 26 ? 84.878 -0.497 -4.731 1.00 0.00 26 ASP A O 10
ATOM 6661 N N . GLY A 1 27 ? 86.322 1.200 -4.435 1.00 0.00 27 GLY A N 10
ATOM 6662 C CA . GLY A 1 27 ? 87.397 0.514 -5.125 1.00 0.00 27 GLY A CA 10
ATOM 6663 C C . GLY A 1 27 ? 87.567 0.989 -6.544 1.00 0.00 27 GLY A C 10
ATOM 6664 O O . GLY A 1 27 ? 87.564 0.196 -7.488 1.00 0.00 27 GLY A O 10
ATOM 6668 N N . THR A 1 28 ? 87.711 2.289 -6.685 1.00 0.00 28 THR A N 10
ATOM 6669 C CA . THR A 1 28 ? 87.889 2.912 -7.978 1.00 0.00 28 THR A CA 10
ATOM 6670 C C . THR A 1 28 ? 88.562 4.280 -7.840 1.00 0.00 28 THR A C 10
ATOM 6671 O O . THR A 1 28 ? 88.078 5.146 -7.111 1.00 0.00 28 THR A O 10
ATOM 6682 N N . GLY A 1 29 ? 89.666 4.470 -8.562 1.00 0.00 29 GLY A N 10
ATOM 6683 C CA . GLY A 1 29 ? 90.386 5.736 -8.522 1.00 0.00 29 GLY A CA 10
ATOM 6684 C C . GLY A 1 29 ? 91.744 5.629 -7.845 1.00 0.00 29 GLY A C 10
ATOM 6685 O O . GLY A 1 29 ? 92.552 6.541 -7.913 1.00 0.00 29 GLY A O 10
ATOM 6689 N N . HIS A 1 30 ? 92.016 4.509 -7.206 1.00 0.00 30 HIS A N 10
ATOM 6690 C CA . HIS A 1 30 ? 93.300 4.315 -6.541 1.00 0.00 30 HIS A CA 10
ATOM 6691 C C . HIS A 1 30 ? 93.689 5.525 -5.693 1.00 0.00 30 HIS A C 10
ATOM 6692 O O . HIS A 1 30 ? 92.925 6.459 -5.535 1.00 0.00 30 HIS A O 10
ATOM 6706 N N . VAL A 1 31 ? 94.886 5.470 -5.148 1.00 0.00 31 VAL A N 10
ATOM 6707 C CA . VAL A 1 31 ? 95.425 6.537 -4.285 1.00 0.00 31 VAL A CA 10
ATOM 6708 C C . VAL A 1 31 ? 95.338 7.955 -4.873 1.00 0.00 31 VAL A C 10
ATOM 6709 O O . VAL A 1 31 ? 95.205 8.911 -4.111 1.00 0.00 31 VAL A O 10
ATOM 6722 N N . THR A 1 32 ? 95.424 8.127 -6.195 1.00 0.00 32 THR A N 10
ATOM 6723 C CA . THR A 1 32 ? 95.370 9.467 -6.762 1.00 0.00 32 THR A CA 10
ATOM 6724 C C . THR A 1 32 ? 94.156 9.660 -7.653 1.00 0.00 32 THR A C 10
ATOM 6725 O O . THR A 1 32 ? 94.015 10.705 -8.283 1.00 0.00 32 THR A O 10
ATOM 6736 N N . GLY A 1 33 ? 93.290 8.661 -7.727 1.00 0.00 33 GLY A N 10
ATOM 6737 C CA . GLY A 1 33 ? 92.136 8.779 -8.580 1.00 0.00 33 GLY A CA 10
ATOM 6738 C C . GLY A 1 33 ? 92.545 8.702 -10.029 1.00 0.00 33 GLY A C 10
ATOM 6739 O O . GLY A 1 33 ? 91.798 9.111 -10.918 1.00 0.00 33 GLY A O 10
ATOM 6743 N N . LEU A 1 34 ? 93.758 8.193 -10.260 1.00 0.00 34 LEU A N 10
ATOM 6744 C CA . LEU A 1 34 ? 94.290 8.101 -11.614 1.00 0.00 34 LEU A CA 10
ATOM 6745 C C . LEU A 1 34 ? 94.704 6.691 -11.989 1.00 0.00 34 LEU A C 10
ATOM 6746 O O . LEU A 1 34 ? 95.307 6.490 -13.046 1.00 0.00 34 LEU A O 10
ATOM 6762 N N . TYR A 1 35 ? 94.385 5.707 -11.154 1.00 0.00 35 TYR A N 10
ATOM 6763 C CA . TYR A 1 35 ? 94.758 4.338 -11.492 1.00 0.00 35 TYR A CA 10
ATOM 6764 C C . TYR A 1 35 ? 93.518 3.566 -11.901 1.00 0.00 35 TYR A C 10
ATOM 6765 O O . TYR A 1 35 ? 92.398 4.028 -11.679 1.00 0.00 35 TYR A O 10
ATOM 6783 N N . PRO A 1 36 ? 93.673 2.376 -12.494 1.00 0.00 36 PRO A N 10
ATOM 6784 C CA . PRO A 1 36 ? 92.524 1.573 -12.889 1.00 0.00 36 PRO A CA 10
ATOM 6785 C C . PRO A 1 36 ? 91.832 0.978 -11.669 1.00 0.00 36 PRO A C 10
ATOM 6786 O O . PRO A 1 36 ? 91.392 -0.172 -11.699 1.00 0.00 36 PRO A O 10
ATOM 6797 N N . HIS A 1 37 ? 91.774 1.766 -10.581 1.00 0.00 37 HIS A N 10
ATOM 6798 C CA . HIS A 1 37 ? 91.178 1.344 -9.328 1.00 0.00 37 HIS A CA 10
ATOM 6799 C C . HIS A 1 37 ? 92.232 0.687 -8.484 1.00 0.00 37 HIS A C 10
ATOM 6800 O O . HIS A 1 37 ? 93.380 0.546 -8.899 1.00 0.00 37 HIS A O 10
ATOM 6814 N N . HIS A 1 38 ? 91.831 0.269 -7.311 1.00 0.00 38 HIS A N 10
ATOM 6815 C CA . HIS A 1 38 ? 92.735 -0.408 -6.400 1.00 0.00 38 HIS A CA 10
ATOM 6816 C C . HIS A 1 38 ? 92.110 -1.707 -5.930 1.00 0.00 38 HIS A C 10
ATOM 6817 O O . HIS A 1 38 ? 92.729 -2.766 -6.003 1.00 0.00 38 HIS A O 10
ATOM 6831 N N . ARG A 1 39 ? 90.866 -1.622 -5.463 1.00 0.00 39 ARG A N 10
ATOM 6832 C CA . ARG A 1 39 ? 90.138 -2.797 -4.997 1.00 0.00 39 ARG A CA 10
ATOM 6833 C C . ARG A 1 39 ? 91.040 -3.728 -4.189 1.00 0.00 39 ARG A C 10
ATOM 6834 O O . ARG A 1 39 ? 90.817 -4.939 -4.154 1.00 0.00 39 ARG A O 10
ATOM 6855 N N . SER A 1 40 ? 92.071 -3.170 -3.554 1.00 0.00 40 SER A N 10
ATOM 6856 C CA . SER A 1 40 ? 92.986 -3.995 -2.777 1.00 0.00 40 SER A CA 10
ATOM 6857 C C . SER A 1 40 ? 94.026 -3.188 -1.998 1.00 0.00 40 SER A C 10
ATOM 6858 O O . SER A 1 40 ? 95.046 -3.745 -1.591 1.00 0.00 40 SER A O 10
ATOM 6866 N N . LEU A 1 41 ? 93.786 -1.890 -1.776 1.00 0.00 41 LEU A N 10
ATOM 6867 C CA . LEU A 1 41 ? 94.730 -1.074 -1.028 1.00 0.00 41 LEU A CA 10
ATOM 6868 C C . LEU A 1 41 ? 95.927 -0.723 -1.894 1.00 0.00 41 LEU A C 10
ATOM 6869 O O . LEU A 1 41 ? 95.916 -0.964 -3.102 1.00 0.00 41 LEU A O 10
ATOM 6885 N N . SER A 1 42 ? 96.944 -0.121 -1.282 1.00 0.00 42 SER A N 10
ATOM 6886 C CA . SER A 1 42 ? 98.134 0.303 -2.015 1.00 0.00 42 SER A CA 10
ATOM 6887 C C . SER A 1 42 ? 97.813 1.533 -2.864 1.00 0.00 42 SER A C 10
ATOM 6888 O O . SER A 1 42 ? 98.710 2.264 -3.285 1.00 0.00 42 SER A O 10
ATOM 6896 N N . GLY A 1 43 ? 96.519 1.762 -3.092 1.00 0.00 43 GLY A N 10
ATOM 6897 C CA . GLY A 1 43 ? 96.069 2.894 -3.852 1.00 0.00 43 GLY A CA 10
ATOM 6898 C C . GLY A 1 43 ? 94.979 3.626 -3.112 1.00 0.00 43 GLY A C 10
ATOM 6899 O O . GLY A 1 43 ? 95.251 4.455 -2.245 1.00 0.00 43 GLY A O 10
ATOM 6903 N N . CYS A 1 44 ? 93.741 3.277 -3.434 1.00 0.00 44 CYS A N 10
ATOM 6904 C CA . CYS A 1 44 ? 92.567 3.874 -2.785 1.00 0.00 44 CYS A CA 10
ATOM 6905 C C . CYS A 1 44 ? 92.570 5.406 -2.903 1.00 0.00 44 CYS A C 10
ATOM 6906 O O . CYS A 1 44 ? 93.525 6.048 -2.499 1.00 0.00 44 CYS A O 10
ATOM 6913 N N . PRO A 1 45 ? 91.524 6.015 -3.505 1.00 0.00 45 PRO A N 10
ATOM 6914 C CA . PRO A 1 45 ? 91.446 7.466 -3.694 1.00 0.00 45 PRO A CA 10
ATOM 6915 C C . PRO A 1 45 ? 90.668 8.188 -2.603 1.00 0.00 45 PRO A C 10
ATOM 6916 O O . PRO A 1 45 ? 90.097 9.247 -2.856 1.00 0.00 45 PRO A O 10
ATOM 6927 N N . HIS A 1 46 ? 90.589 7.612 -1.411 1.00 0.00 46 HIS A N 10
ATOM 6928 C CA . HIS A 1 46 ? 89.818 8.227 -0.348 1.00 0.00 46 HIS A CA 10
ATOM 6929 C C . HIS A 1 46 ? 90.699 8.656 0.845 1.00 0.00 46 HIS A C 10
ATOM 6930 O O . HIS A 1 46 ? 91.262 9.752 0.823 1.00 0.00 46 HIS A O 10
ATOM 6944 N N . LYS A 1 47 ? 90.814 7.816 1.888 1.00 0.00 47 LYS A N 10
ATOM 6945 C CA . LYS A 1 47 ? 91.629 8.142 3.066 1.00 0.00 47 LYS A CA 10
ATOM 6946 C C . LYS A 1 47 ? 90.915 9.109 4.014 1.00 0.00 47 LYS A C 10
ATOM 6947 O O . LYS A 1 47 ? 91.344 10.251 4.184 1.00 0.00 47 LYS A O 10
ATOM 6966 N N . ASP A 1 48 ? 89.835 8.647 4.653 1.00 0.00 48 ASP A N 10
ATOM 6967 C CA . ASP A 1 48 ? 89.100 9.492 5.599 1.00 0.00 48 ASP A CA 10
ATOM 6968 C C . ASP A 1 48 ? 88.670 8.702 6.833 1.00 0.00 48 ASP A C 10
ATOM 6969 O O . ASP A 1 48 ? 87.886 9.189 7.648 1.00 0.00 48 ASP A O 10
ATOM 6978 N N . ARG A 1 49 ? 89.199 7.485 6.959 1.00 0.00 49 ARG A N 10
ATOM 6979 C CA . ARG A 1 49 ? 88.904 6.595 8.090 1.00 0.00 49 ARG A CA 10
ATOM 6980 C C . ARG A 1 49 ? 87.536 6.830 8.737 1.00 0.00 49 ARG A C 10
ATOM 6981 O O . ARG A 1 49 ? 87.414 6.801 9.961 1.00 0.00 49 ARG A O 10
ATOM 7002 N N . VAL A 1 50 ? 86.507 7.016 7.923 1.00 0.00 50 VAL A N 10
ATOM 7003 C CA . VAL A 1 50 ? 85.153 7.213 8.451 1.00 0.00 50 VAL A CA 10
ATOM 7004 C C . VAL A 1 50 ? 84.093 6.861 7.403 1.00 0.00 50 VAL A C 10
ATOM 7005 O O . VAL A 1 50 ? 83.247 5.998 7.640 1.00 0.00 50 VAL A O 10
ATOM 7018 N N . PRO A 1 51 ? 84.128 7.509 6.228 1.00 0.00 51 PRO A N 10
ATOM 7019 C CA . PRO A 1 51 ? 83.185 7.255 5.150 1.00 0.00 51 PRO A CA 10
ATOM 7020 C C . PRO A 1 51 ? 83.762 6.279 4.133 1.00 0.00 51 PRO A C 10
ATOM 7021 O O . PRO A 1 51 ? 84.894 5.826 4.289 1.00 0.00 51 PRO A O 10
ATOM 7032 N N . PRO A 1 52 ? 83.017 5.947 3.063 1.00 0.00 52 PRO A N 10
ATOM 7033 C CA . PRO A 1 52 ? 83.511 5.036 2.025 1.00 0.00 52 PRO A CA 10
ATOM 7034 C C . PRO A 1 52 ? 84.886 5.474 1.532 1.00 0.00 52 PRO A C 10
ATOM 7035 O O . PRO A 1 52 ? 84.995 6.206 0.549 1.00 0.00 52 PRO A O 10
ATOM 7046 N N . GLU A 1 53 ? 85.930 5.057 2.252 1.00 0.00 53 GLU A N 10
ATOM 7047 C CA . GLU A 1 53 ? 87.290 5.442 1.923 1.00 0.00 53 GLU A CA 10
ATOM 7048 C C . GLU A 1 53 ? 88.287 4.291 2.104 1.00 0.00 53 GLU A C 10
ATOM 7049 O O . GLU A 1 53 ? 88.462 3.455 1.213 1.00 0.00 53 GLU A O 10
ATOM 7061 N N . ILE A 1 54 ? 88.946 4.274 3.253 1.00 0.00 54 ILE A N 10
ATOM 7062 C CA . ILE A 1 54 ? 89.929 3.255 3.594 1.00 0.00 54 ILE A CA 10
ATOM 7063 C C . ILE A 1 54 ? 89.865 3.001 5.088 1.00 0.00 54 ILE A C 10
ATOM 7064 O O . ILE A 1 54 ? 90.854 2.609 5.712 1.00 0.00 54 ILE A O 10
ATOM 7080 N N . LEU A 1 55 ? 88.695 3.271 5.664 1.00 0.00 55 LEU A N 10
ATOM 7081 C CA . LEU A 1 55 ? 88.481 3.104 7.100 1.00 0.00 55 LEU A CA 10
ATOM 7082 C C . LEU A 1 55 ? 88.967 1.745 7.585 1.00 0.00 55 LEU A C 10
ATOM 7083 O O . LEU A 1 55 ? 89.198 1.545 8.777 1.00 0.00 55 LEU A O 10
ATOM 7099 N N . ALA A 1 56 ? 89.126 0.819 6.658 1.00 0.00 56 ALA A N 10
ATOM 7100 C CA . ALA A 1 56 ? 89.591 -0.511 6.988 1.00 0.00 56 ALA A CA 10
ATOM 7101 C C . ALA A 1 56 ? 90.688 -0.970 6.031 1.00 0.00 56 ALA A C 10
ATOM 7102 O O . ALA A 1 56 ? 90.588 -2.032 5.415 1.00 0.00 56 ALA A O 10
ATOM 7109 N N . MET A 1 57 ? 91.738 -0.162 5.920 1.00 0.00 57 MET A N 10
ATOM 7110 C CA . MET A 1 57 ? 92.859 -0.485 5.042 1.00 0.00 57 MET A CA 10
ATOM 7111 C C . MET A 1 57 ? 93.529 -1.789 5.472 1.00 0.00 57 MET A C 10
ATOM 7112 O O . MET A 1 57 ? 93.329 -2.831 4.850 1.00 0.00 57 MET A O 10
ATOM 7126 N N . HIS A 1 58 ? 94.319 -1.732 6.542 1.00 0.00 58 HIS A N 10
ATOM 7127 C CA . HIS A 1 58 ? 95.006 -2.916 7.046 1.00 0.00 58 HIS A CA 10
ATOM 7128 C C . HIS A 1 58 ? 94.614 -3.201 8.492 1.00 0.00 58 HIS A C 10
ATOM 7129 O O . HIS A 1 58 ? 93.869 -4.141 8.768 1.00 0.00 58 HIS A O 10
ATOM 7143 N N . GLU A 1 59 ? 95.119 -2.386 9.413 1.00 0.00 59 GLU A N 10
ATOM 7144 C CA . GLU A 1 59 ? 94.817 -2.556 10.828 1.00 0.00 59 GLU A CA 10
ATOM 7145 C C . GLU A 1 59 ? 93.402 -2.078 11.141 1.00 0.00 59 GLU A C 10
ATOM 7146 O O . GLU A 1 59 ? 92.526 -2.878 11.470 1.00 0.00 59 GLU A O 10
ATOM 7158 N N . ASN A 1 60 ? 93.187 -0.770 11.029 1.00 0.00 60 ASN A N 10
ATOM 7159 C CA . ASN A 1 60 ? 91.879 -0.184 11.297 1.00 0.00 60 ASN A CA 10
ATOM 7160 C C . ASN A 1 60 ? 91.930 1.336 11.183 1.00 0.00 60 ASN A C 10
ATOM 7161 O O . ASN A 1 60 ? 92.945 1.957 11.496 1.00 0.00 60 ASN A O 10
ATOM 7172 N N . VAL A 1 61 ? 90.821 1.921 10.735 1.00 0.00 61 VAL A N 10
ATOM 7173 C CA . VAL A 1 61 ? 90.704 3.371 10.571 1.00 0.00 61 VAL A CA 10
ATOM 7174 C C . VAL A 1 61 ? 91.938 3.986 9.913 1.00 0.00 61 VAL A C 10
ATOM 7175 O O . VAL A 1 61 ? 92.991 4.127 10.536 1.00 0.00 61 VAL A O 10
ATOM 7188 N N . LEU A 1 62 ? 91.797 4.362 8.644 1.00 0.00 62 LEU A N 10
ATOM 7189 C CA . LEU A 1 62 ? 92.891 4.971 7.894 1.00 0.00 62 LEU A CA 10
ATOM 7190 C C . LEU A 1 62 ? 94.001 3.958 7.627 1.00 0.00 62 LEU A C 10
ATOM 7191 O O . LEU A 1 62 ? 93.843 2.766 7.888 1.00 0.00 62 LEU A O 10
ATOM 7207 N N . LYS A 1 63 ? 95.123 4.445 7.109 1.00 0.00 63 LYS A N 10
ATOM 7208 C CA . LYS A 1 63 ? 96.262 3.587 6.807 1.00 0.00 63 LYS A CA 10
ATOM 7209 C C . LYS A 1 63 ? 97.155 3.418 8.033 1.00 0.00 63 LYS A C 10
ATOM 7210 O O . LYS A 1 63 ? 97.328 4.404 8.779 1.00 0.00 63 LYS A O 10
ATOM 7231 N N . ARG A 1 16 ? 99.525 -9.794 1.597 1.00 0.00 16 ARG A N 11
ATOM 7232 C CA . ARG A 1 16 ? 98.125 -10.187 1.708 1.00 0.00 16 ARG A CA 11
ATOM 7233 C C . ARG A 1 16 ? 97.429 -10.050 0.358 1.00 0.00 16 ARG A C 11
ATOM 7234 O O . ARG A 1 16 ? 97.875 -9.293 -0.504 1.00 0.00 16 ARG A O 11
ATOM 7255 N N . GLU A 1 17 ? 96.339 -10.788 0.177 1.00 0.00 17 GLU A N 11
ATOM 7256 C CA . GLU A 1 17 ? 95.590 -10.745 -1.075 1.00 0.00 17 GLU A CA 11
ATOM 7257 C C . GLU A 1 17 ? 94.159 -10.262 -0.847 1.00 0.00 17 GLU A C 11
ATOM 7258 O O . GLU A 1 17 ? 93.224 -10.738 -1.490 1.00 0.00 17 GLU A O 11
ATOM 7270 N N . SER A 1 18 ? 93.998 -9.309 0.064 1.00 0.00 18 SER A N 11
ATOM 7271 C CA . SER A 1 18 ? 92.682 -8.759 0.369 1.00 0.00 18 SER A CA 11
ATOM 7272 C C . SER A 1 18 ? 92.439 -7.479 -0.424 1.00 0.00 18 SER A C 11
ATOM 7273 O O . SER A 1 18 ? 93.379 -6.848 -0.903 1.00 0.00 18 SER A O 11
ATOM 7281 N N . LYS A 1 19 ? 91.170 -7.106 -0.567 1.00 0.00 19 LYS A N 11
ATOM 7282 C CA . LYS A 1 19 ? 90.800 -5.913 -1.303 1.00 0.00 19 LYS A CA 11
ATOM 7283 C C . LYS A 1 19 ? 90.300 -4.811 -0.363 1.00 0.00 19 LYS A C 11
ATOM 7284 O O . LYS A 1 19 ? 90.497 -4.882 0.850 1.00 0.00 19 LYS A O 11
ATOM 7303 N N . CYS A 1 20 ? 89.677 -3.781 -0.939 1.00 0.00 20 CYS A N 11
ATOM 7304 C CA . CYS A 1 20 ? 89.179 -2.642 -0.177 1.00 0.00 20 CYS A CA 11
ATOM 7305 C C . CYS A 1 20 ? 87.658 -2.564 -0.144 1.00 0.00 20 CYS A C 11
ATOM 7306 O O . CYS A 1 20 ? 87.077 -1.642 -0.714 1.00 0.00 20 CYS A O 11
ATOM 7313 N N . PRO A 1 21 ? 86.981 -3.493 0.539 1.00 0.00 21 PRO A N 11
ATOM 7314 C CA . PRO A 1 21 ? 85.535 -3.467 0.639 1.00 0.00 21 PRO A CA 11
ATOM 7315 C C . PRO A 1 21 ? 85.083 -2.642 1.834 1.00 0.00 21 PRO A C 11
ATOM 7316 O O . PRO A 1 21 ? 84.622 -3.187 2.834 1.00 0.00 21 PRO A O 11
ATOM 7327 N N . THR A 1 22 ? 85.229 -1.321 1.737 1.00 0.00 22 THR A N 11
ATOM 7328 C CA . THR A 1 22 ? 84.842 -0.451 2.827 1.00 0.00 22 THR A CA 11
ATOM 7329 C C . THR A 1 22 ? 83.347 -0.189 2.786 1.00 0.00 22 THR A C 11
ATOM 7330 O O . THR A 1 22 ? 82.769 -0.026 1.711 1.00 0.00 22 THR A O 11
ATOM 7341 N N . PRO A 1 23 ? 82.691 -0.129 3.957 1.00 0.00 23 PRO A N 11
ATOM 7342 C CA . PRO A 1 23 ? 81.256 0.130 4.033 1.00 0.00 23 PRO A CA 11
ATOM 7343 C C . PRO A 1 23 ? 80.842 1.300 3.146 1.00 0.00 23 PRO A C 11
ATOM 7344 O O . PRO A 1 23 ? 79.677 1.426 2.771 1.00 0.00 23 PRO A O 11
ATOM 7355 N N . GLY A 1 24 ? 81.807 2.157 2.818 1.00 0.00 24 GLY A N 11
ATOM 7356 C CA . GLY A 1 24 ? 81.523 3.301 1.984 1.00 0.00 24 GLY A CA 11
ATOM 7357 C C . GLY A 1 24 ? 82.374 3.363 0.723 1.00 0.00 24 GLY A C 11
ATOM 7358 O O . GLY A 1 24 ? 81.885 3.793 -0.321 1.00 0.00 24 GLY A O 11
ATOM 7362 N N . CYS A 1 25 ? 83.654 2.969 0.810 1.00 0.00 25 CYS A N 11
ATOM 7363 C CA . CYS A 1 25 ? 84.533 3.035 -0.363 1.00 0.00 25 CYS A CA 11
ATOM 7364 C C . CYS A 1 25 ? 83.826 2.507 -1.608 1.00 0.00 25 CYS A C 11
ATOM 7365 O O . CYS A 1 25 ? 82.926 1.672 -1.515 1.00 0.00 25 CYS A O 11
ATOM 7372 N N . ASP A 1 26 ? 84.231 3.008 -2.772 1.00 0.00 26 ASP A N 11
ATOM 7373 C CA . ASP A 1 26 ? 83.629 2.595 -4.030 1.00 0.00 26 ASP A CA 11
ATOM 7374 C C . ASP A 1 26 ? 84.582 1.727 -4.841 1.00 0.00 26 ASP A C 11
ATOM 7375 O O . ASP A 1 26 ? 84.155 0.820 -5.552 1.00 0.00 26 ASP A O 11
ATOM 7384 N N . GLY A 1 27 ? 85.874 2.020 -4.746 1.00 0.00 27 GLY A N 11
ATOM 7385 C CA . GLY A 1 27 ? 86.855 1.264 -5.496 1.00 0.00 27 GLY A CA 11
ATOM 7386 C C . GLY A 1 27 ? 86.986 1.786 -6.903 1.00 0.00 27 GLY A C 11
ATOM 7387 O O . GLY A 1 27 ? 86.830 1.052 -7.879 1.00 0.00 27 GLY A O 11
ATOM 7391 N N . THR A 1 28 ? 87.256 3.072 -6.984 1.00 0.00 28 THR A N 11
ATOM 7392 C CA . THR A 1 28 ? 87.405 3.762 -8.241 1.00 0.00 28 THR A CA 11
ATOM 7393 C C . THR A 1 28 ? 88.225 5.036 -8.048 1.00 0.00 28 THR A C 11
ATOM 7394 O O . THR A 1 28 ? 87.911 5.864 -7.192 1.00 0.00 28 THR A O 11
ATOM 7405 N N . GLY A 1 29 ? 89.271 5.188 -8.852 1.00 0.00 29 GLY A N 11
ATOM 7406 C CA . GLY A 1 29 ? 90.116 6.365 -8.759 1.00 0.00 29 GLY A CA 11
ATOM 7407 C C . GLY A 1 29 ? 91.347 6.144 -7.900 1.00 0.00 29 GLY A C 11
ATOM 7408 O O . GLY A 1 29 ? 91.923 7.102 -7.399 1.00 0.00 29 GLY A O 11
ATOM 7412 N N . HIS A 1 30 ? 91.767 4.877 -7.780 1.00 0.00 30 HIS A N 11
ATOM 7413 C CA . HIS A 1 30 ? 92.961 4.475 -7.014 1.00 0.00 30 HIS A CA 11
ATOM 7414 C C . HIS A 1 30 ? 93.429 5.547 -6.028 1.00 0.00 30 HIS A C 11
ATOM 7415 O O . HIS A 1 30 ? 92.682 6.436 -5.661 1.00 0.00 30 HIS A O 11
ATOM 7429 N N . VAL A 1 31 ? 94.672 5.447 -5.597 1.00 0.00 31 VAL A N 11
ATOM 7430 C CA . VAL A 1 31 ? 95.232 6.421 -4.654 1.00 0.00 31 VAL A CA 11
ATOM 7431 C C . VAL A 1 31 ? 95.396 7.808 -5.287 1.00 0.00 31 VAL A C 11
ATOM 7432 O O . VAL A 1 31 ? 95.213 8.818 -4.611 1.00 0.00 31 VAL A O 11
ATOM 7445 N N . THR A 1 32 ? 95.742 7.864 -6.572 1.00 0.00 32 THR A N 11
ATOM 7446 C CA . THR A 1 32 ? 95.924 9.135 -7.256 1.00 0.00 32 THR A CA 11
ATOM 7447 C C . THR A 1 32 ? 94.860 9.324 -8.330 1.00 0.00 32 THR A C 11
ATOM 7448 O O . THR A 1 32 ? 94.816 10.362 -8.989 1.00 0.00 32 THR A O 11
ATOM 7459 N N . GLY A 1 33 ? 94.022 8.311 -8.525 1.00 0.00 33 GLY A N 11
ATOM 7460 C CA . GLY A 1 33 ? 93.013 8.392 -9.544 1.00 0.00 33 GLY A CA 11
ATOM 7461 C C . GLY A 1 33 ? 93.629 8.263 -10.911 1.00 0.00 33 GLY A C 11
ATOM 7462 O O . GLY A 1 33 ? 92.982 8.515 -11.927 1.00 0.00 33 GLY A O 11
ATOM 7466 N N . LEU A 1 34 ? 94.889 7.846 -10.930 1.00 0.00 34 LEU A N 11
ATOM 7467 C CA . LEU A 1 34 ? 95.612 7.670 -12.173 1.00 0.00 34 LEU A CA 11
ATOM 7468 C C . LEU A 1 34 ? 95.657 6.205 -12.540 1.00 0.00 34 LEU A C 11
ATOM 7469 O O . LEU A 1 34 ? 96.300 5.813 -13.515 1.00 0.00 34 LEU A O 11
ATOM 7485 N N . TYR A 1 35 ? 94.963 5.393 -11.747 1.00 0.00 35 TYR A N 11
ATOM 7486 C CA . TYR A 1 35 ? 94.924 3.965 -11.997 1.00 0.00 35 TYR A CA 11
ATOM 7487 C C . TYR A 1 35 ? 93.505 3.549 -12.355 1.00 0.00 35 TYR A C 11
ATOM 7488 O O . TYR A 1 35 ? 92.553 4.291 -12.110 1.00 0.00 35 TYR A O 11
ATOM 7506 N N . PRO A 1 36 ? 93.322 2.355 -12.923 1.00 0.00 36 PRO A N 11
ATOM 7507 C CA . PRO A 1 36 ? 91.999 1.866 -13.277 1.00 0.00 36 PRO A CA 11
ATOM 7508 C C . PRO A 1 36 ? 91.226 1.442 -12.034 1.00 0.00 36 PRO A C 11
ATOM 7509 O O . PRO A 1 36 ? 90.637 0.360 -12.006 1.00 0.00 36 PRO A O 11
ATOM 7520 N N . HIS A 1 37 ? 91.271 2.282 -10.985 1.00 0.00 37 HIS A N 11
ATOM 7521 C CA . HIS A 1 37 ? 90.616 1.991 -9.721 1.00 0.00 37 HIS A CA 11
ATOM 7522 C C . HIS A 1 37 ? 91.564 1.198 -8.863 1.00 0.00 37 HIS A C 11
ATOM 7523 O O . HIS A 1 37 ? 92.671 0.869 -9.284 1.00 0.00 37 HIS A O 11
ATOM 7537 N N . HIS A 1 38 ? 91.117 0.872 -7.678 1.00 0.00 38 HIS A N 11
ATOM 7538 C CA . HIS A 1 38 ? 91.917 0.080 -6.755 1.00 0.00 38 HIS A CA 11
ATOM 7539 C C . HIS A 1 38 ? 91.110 -1.089 -6.235 1.00 0.00 38 HIS A C 11
ATOM 7540 O O . HIS A 1 38 ? 91.539 -2.240 -6.308 1.00 0.00 38 HIS A O 11
ATOM 7554 N N . ARG A 1 39 ? 89.934 -0.784 -5.704 1.00 0.00 39 ARG A N 11
ATOM 7555 C CA . ARG A 1 39 ? 89.050 -1.800 -5.161 1.00 0.00 39 ARG A CA 11
ATOM 7556 C C . ARG A 1 39 ? 89.808 -2.794 -4.282 1.00 0.00 39 ARG A C 11
ATOM 7557 O O . ARG A 1 39 ? 89.326 -3.899 -4.061 1.00 0.00 39 ARG A O 11
ATOM 7578 N N . SER A 1 40 ? 90.990 -2.408 -3.781 1.00 0.00 40 SER A N 11
ATOM 7579 C CA . SER A 1 40 ? 91.763 -3.307 -2.932 1.00 0.00 40 SER A CA 11
ATOM 7580 C C . SER A 1 40 ? 92.494 -2.582 -1.798 1.00 0.00 40 SER A C 11
ATOM 7581 O O . SER A 1 40 ? 92.335 -2.963 -0.638 1.00 0.00 40 SER A O 11
ATOM 7589 N N . LEU A 1 41 ? 93.288 -1.546 -2.119 1.00 0.00 41 LEU A N 11
ATOM 7590 C CA . LEU A 1 41 ? 94.030 -0.798 -1.091 1.00 0.00 41 LEU A CA 11
ATOM 7591 C C . LEU A 1 41 ? 95.232 -0.076 -1.686 1.00 0.00 41 LEU A C 11
ATOM 7592 O O . LEU A 1 41 ? 95.400 1.127 -1.488 1.00 0.00 41 LEU A O 11
ATOM 7608 N N . SER A 1 42 ? 96.079 -0.831 -2.398 1.00 0.00 42 SER A N 11
ATOM 7609 C CA . SER A 1 42 ? 97.291 -0.286 -3.017 1.00 0.00 42 SER A CA 11
ATOM 7610 C C . SER A 1 42 ? 97.081 1.153 -3.467 1.00 0.00 42 SER A C 11
ATOM 7611 O O . SER A 1 42 ? 97.978 1.989 -3.358 1.00 0.00 42 SER A O 11
ATOM 7619 N N . GLY A 1 43 ? 95.881 1.433 -3.956 1.00 0.00 43 GLY A N 11
ATOM 7620 C CA . GLY A 1 43 ? 95.553 2.761 -4.387 1.00 0.00 43 GLY A CA 11
ATOM 7621 C C . GLY A 1 43 ? 94.667 3.446 -3.383 1.00 0.00 43 GLY A C 11
ATOM 7622 O O . GLY A 1 43 ? 95.137 3.950 -2.364 1.00 0.00 43 GLY A O 11
ATOM 7626 N N . CYS A 1 44 ? 93.379 3.439 -3.668 1.00 0.00 44 CYS A N 11
ATOM 7627 C CA . CYS A 1 44 ? 92.391 4.063 -2.777 1.00 0.00 44 CYS A CA 11
ATOM 7628 C C . CYS A 1 44 ? 92.761 5.528 -2.517 1.00 0.00 44 CYS A C 11
ATOM 7629 O O . CYS A 1 44 ? 93.741 5.807 -1.823 1.00 0.00 44 CYS A O 11
ATOM 7636 N N . PRO A 1 45 ? 91.993 6.489 -3.076 1.00 0.00 45 PRO A N 11
ATOM 7637 C CA . PRO A 1 45 ? 92.263 7.918 -2.912 1.00 0.00 45 PRO A CA 11
ATOM 7638 C C . PRO A 1 45 ? 91.481 8.561 -1.780 1.00 0.00 45 PRO A C 11
ATOM 7639 O O . PRO A 1 45 ? 91.218 9.762 -1.811 1.00 0.00 45 PRO A O 11
ATOM 7650 N N . HIS A 1 46 ? 91.077 7.771 -0.799 1.00 0.00 46 HIS A N 11
ATOM 7651 C CA . HIS A 1 46 ? 90.294 8.300 0.306 1.00 0.00 46 HIS A CA 11
ATOM 7652 C C . HIS A 1 46 ? 91.120 8.390 1.599 1.00 0.00 46 HIS A C 11
ATOM 7653 O O . HIS A 1 46 ? 91.535 9.480 1.988 1.00 0.00 46 HIS A O 11
ATOM 7667 N N . LYS A 1 47 ? 91.339 7.252 2.268 1.00 0.00 47 LYS A N 11
ATOM 7668 C CA . LYS A 1 47 ? 92.115 7.205 3.508 1.00 0.00 47 LYS A CA 11
ATOM 7669 C C . LYS A 1 47 ? 91.589 8.175 4.561 1.00 0.00 47 LYS A C 11
ATOM 7670 O O . LYS A 1 47 ? 92.273 9.119 4.953 1.00 0.00 47 LYS A O 11
ATOM 7689 N N . ASP A 1 48 ? 90.378 7.913 5.048 1.00 0.00 48 ASP A N 11
ATOM 7690 C CA . ASP A 1 48 ? 89.790 8.759 6.089 1.00 0.00 48 ASP A CA 11
ATOM 7691 C C . ASP A 1 48 ? 89.232 7.924 7.240 1.00 0.00 48 ASP A C 11
ATOM 7692 O O . ASP A 1 48 ? 88.888 8.462 8.291 1.00 0.00 48 ASP A O 11
ATOM 7701 N N . ARG A 1 49 ? 89.160 6.610 7.038 1.00 0.00 49 ARG A N 11
ATOM 7702 C CA . ARG A 1 49 ? 88.654 5.693 8.067 1.00 0.00 49 ARG A CA 11
ATOM 7703 C C . ARG A 1 49 ? 87.273 6.104 8.590 1.00 0.00 49 ARG A C 11
ATOM 7704 O O . ARG A 1 49 ? 87.067 7.240 9.009 1.00 0.00 49 ARG A O 11
ATOM 7725 N N . VAL A 1 50 ? 86.348 5.144 8.557 1.00 0.00 50 VAL A N 11
ATOM 7726 C CA . VAL A 1 50 ? 84.960 5.312 9.006 1.00 0.00 50 VAL A CA 11
ATOM 7727 C C . VAL A 1 50 ? 84.035 5.551 7.808 1.00 0.00 50 VAL A C 11
ATOM 7728 O O . VAL A 1 50 ? 83.242 4.674 7.465 1.00 0.00 50 VAL A O 11
ATOM 7741 N N . PRO A 1 51 ? 84.128 6.709 7.122 1.00 0.00 51 PRO A N 11
ATOM 7742 C CA . PRO A 1 51 ? 83.297 6.979 5.946 1.00 0.00 51 PRO A CA 11
ATOM 7743 C C . PRO A 1 51 ? 83.786 6.165 4.746 1.00 0.00 51 PRO A C 11
ATOM 7744 O O . PRO A 1 51 ? 84.636 5.287 4.899 1.00 0.00 51 PRO A O 11
ATOM 7755 N N . PRO A 1 52 ? 83.277 6.433 3.532 1.00 0.00 52 PRO A N 11
ATOM 7756 C CA . PRO A 1 52 ? 83.706 5.700 2.334 1.00 0.00 52 PRO A CA 11
ATOM 7757 C C . PRO A 1 52 ? 85.161 6.000 1.981 1.00 0.00 52 PRO A C 11
ATOM 7758 O O . PRO A 1 52 ? 85.446 7.032 1.379 1.00 0.00 52 PRO A O 11
ATOM 7769 N N . GLU A 1 53 ? 86.083 5.107 2.360 1.00 0.00 53 GLU A N 11
ATOM 7770 C CA . GLU A 1 53 ? 87.492 5.321 2.076 1.00 0.00 53 GLU A CA 11
ATOM 7771 C C . GLU A 1 53 ? 88.282 4.013 1.943 1.00 0.00 53 GLU A C 11
ATOM 7772 O O . GLU A 1 53 ? 88.231 3.347 0.913 1.00 0.00 53 GLU A O 11
ATOM 7784 N N . ILE A 1 54 ? 89.035 3.676 2.980 1.00 0.00 54 ILE A N 11
ATOM 7785 C CA . ILE A 1 54 ? 89.862 2.465 2.993 1.00 0.00 54 ILE A CA 11
ATOM 7786 C C . ILE A 1 54 ? 89.681 1.713 4.301 1.00 0.00 54 ILE A C 11
ATOM 7787 O O . ILE A 1 54 ? 90.417 0.768 4.593 1.00 0.00 54 ILE A O 11
ATOM 7803 N N . LEU A 1 55 ? 88.725 2.165 5.108 1.00 0.00 55 LEU A N 11
ATOM 7804 C CA . LEU A 1 55 ? 88.479 1.542 6.410 1.00 0.00 55 LEU A CA 11
ATOM 7805 C C . LEU A 1 55 ? 88.424 0.019 6.311 1.00 0.00 55 LEU A C 11
ATOM 7806 O O . LEU A 1 55 ? 88.702 -0.685 7.281 1.00 0.00 55 LEU A O 11
ATOM 7822 N N . ALA A 1 56 ? 88.057 -0.476 5.143 1.00 0.00 56 ALA A N 11
ATOM 7823 C CA . ALA A 1 56 ? 87.963 -1.913 4.917 1.00 0.00 56 ALA A CA 11
ATOM 7824 C C . ALA A 1 56 ? 89.259 -2.617 5.301 1.00 0.00 56 ALA A C 11
ATOM 7825 O O . ALA A 1 56 ? 89.242 -3.635 5.992 1.00 0.00 56 ALA A O 11
ATOM 7832 N N . MET A 1 57 ? 90.379 -2.061 4.855 1.00 0.00 57 MET A N 11
ATOM 7833 C CA . MET A 1 57 ? 91.689 -2.631 5.153 1.00 0.00 57 MET A CA 11
ATOM 7834 C C . MET A 1 57 ? 91.944 -2.642 6.659 1.00 0.00 57 MET A C 11
ATOM 7835 O O . MET A 1 57 ? 92.598 -1.748 7.193 1.00 0.00 57 MET A O 11
ATOM 7849 N N . HIS A 1 58 ? 91.419 -3.660 7.337 1.00 0.00 58 HIS A N 11
ATOM 7850 C CA . HIS A 1 58 ? 91.580 -3.792 8.784 1.00 0.00 58 HIS A CA 11
ATOM 7851 C C . HIS A 1 58 ? 93.028 -3.555 9.208 1.00 0.00 58 HIS A C 11
ATOM 7852 O O . HIS A 1 58 ? 93.291 -3.099 10.321 1.00 0.00 58 HIS A O 11
ATOM 7866 N N . GLU A 1 59 ? 93.963 -3.869 8.318 1.00 0.00 59 GLU A N 11
ATOM 7867 C CA . GLU A 1 59 ? 95.380 -3.689 8.607 1.00 0.00 59 GLU A CA 11
ATOM 7868 C C . GLU A 1 59 ? 95.818 -2.257 8.311 1.00 0.00 59 GLU A C 11
ATOM 7869 O O . GLU A 1 59 ? 96.436 -1.602 9.148 1.00 0.00 59 GLU A O 11
ATOM 7881 N N . ASN A 1 60 ? 95.496 -1.781 7.113 1.00 0.00 60 ASN A N 11
ATOM 7882 C CA . ASN A 1 60 ? 95.858 -0.429 6.704 1.00 0.00 60 ASN A CA 11
ATOM 7883 C C . ASN A 1 60 ? 94.653 0.510 6.758 1.00 0.00 60 ASN A C 11
ATOM 7884 O O . ASN A 1 60 ? 94.288 1.125 5.755 1.00 0.00 60 ASN A O 11
ATOM 7895 N N . VAL A 1 61 ? 94.046 0.625 7.935 1.00 0.00 61 VAL A N 11
ATOM 7896 C CA . VAL A 1 61 ? 92.890 1.496 8.119 1.00 0.00 61 VAL A CA 11
ATOM 7897 C C . VAL A 1 61 ? 93.326 2.944 8.316 1.00 0.00 61 VAL A C 11
ATOM 7898 O O . VAL A 1 61 ? 94.380 3.206 8.894 1.00 0.00 61 VAL A O 11
ATOM 7911 N N . LEU A 1 62 ? 92.511 3.880 7.836 1.00 0.00 62 LEU A N 11
ATOM 7912 C CA . LEU A 1 62 ? 92.821 5.301 7.968 1.00 0.00 62 LEU A CA 11
ATOM 7913 C C . LEU A 1 62 ? 94.038 5.680 7.130 1.00 0.00 62 LEU A C 11
ATOM 7914 O O . LEU A 1 62 ? 93.928 6.425 6.159 1.00 0.00 62 LEU A O 11
ATOM 7930 N N . LYS A 1 63 ? 95.199 5.161 7.515 1.00 0.00 63 LYS A N 11
ATOM 7931 C CA . LYS A 1 63 ? 96.440 5.448 6.803 1.00 0.00 63 LYS A CA 11
ATOM 7932 C C . LYS A 1 63 ? 97.074 4.163 6.279 1.00 0.00 63 LYS A C 11
ATOM 7933 O O . LYS A 1 63 ? 97.710 3.448 7.083 1.00 0.00 63 LYS A O 11
ATOM 7954 N N . ARG A 1 16 ? 93.773 -11.338 -6.247 1.00 0.00 16 ARG A N 12
ATOM 7955 C CA . ARG A 1 16 ? 93.595 -12.233 -5.108 1.00 0.00 16 ARG A CA 12
ATOM 7956 C C . ARG A 1 16 ? 92.582 -11.665 -4.118 1.00 0.00 16 ARG A C 12
ATOM 7957 O O . ARG A 1 16 ? 92.911 -11.391 -2.965 1.00 0.00 16 ARG A O 12
ATOM 7978 N N . GLU A 1 17 ? 91.345 -11.495 -4.576 1.00 0.00 17 GLU A N 12
ATOM 7979 C CA . GLU A 1 17 ? 90.280 -10.964 -3.731 1.00 0.00 17 GLU A CA 12
ATOM 7980 C C . GLU A 1 17 ? 90.558 -9.511 -3.354 1.00 0.00 17 GLU A C 12
ATOM 7981 O O . GLU A 1 17 ? 91.703 -9.060 -3.381 1.00 0.00 17 GLU A O 12
ATOM 7993 N N . SER A 1 18 ? 89.501 -8.785 -3.003 1.00 0.00 18 SER A N 12
ATOM 7994 C CA . SER A 1 18 ? 89.625 -7.381 -2.620 1.00 0.00 18 SER A CA 12
ATOM 7995 C C . SER A 1 18 ? 90.195 -7.251 -1.209 1.00 0.00 18 SER A C 12
ATOM 7996 O O . SER A 1 18 ? 90.008 -8.134 -0.372 1.00 0.00 18 SER A O 12
ATOM 8004 N N . LYS A 1 19 ? 90.893 -6.147 -0.947 1.00 0.00 19 LYS A N 12
ATOM 8005 C CA . LYS A 1 19 ? 91.479 -5.918 0.370 1.00 0.00 19 LYS A CA 12
ATOM 8006 C C . LYS A 1 19 ? 90.971 -4.620 0.984 1.00 0.00 19 LYS A C 12
ATOM 8007 O O . LYS A 1 19 ? 90.913 -4.481 2.206 1.00 0.00 19 LYS A O 12
ATOM 8026 N N . CYS A 1 20 ? 90.588 -3.681 0.132 1.00 0.00 20 CYS A N 12
ATOM 8027 C CA . CYS A 1 20 ? 90.072 -2.391 0.582 1.00 0.00 20 CYS A CA 12
ATOM 8028 C C . CYS A 1 20 ? 88.572 -2.213 0.313 1.00 0.00 20 CYS A C 12
ATOM 8029 O O . CYS A 1 20 ? 88.124 -1.095 0.059 1.00 0.00 20 CYS A O 12
ATOM 8036 N N . PRO A 1 21 ? 87.756 -3.283 0.370 1.00 0.00 21 PRO A N 12
ATOM 8037 C CA . PRO A 1 21 ? 86.319 -3.161 0.130 1.00 0.00 21 PRO A CA 12
ATOM 8038 C C . PRO A 1 21 ? 85.594 -2.582 1.335 1.00 0.00 21 PRO A C 12
ATOM 8039 O O . PRO A 1 21 ? 84.999 -3.314 2.123 1.00 0.00 21 PRO A O 12
ATOM 8050 N N . THR A 1 22 ? 85.654 -1.262 1.482 1.00 0.00 22 THR A N 12
ATOM 8051 C CA . THR A 1 22 ? 84.999 -0.602 2.603 1.00 0.00 22 THR A CA 12
ATOM 8052 C C . THR A 1 22 ? 83.542 -0.314 2.260 1.00 0.00 22 THR A C 12
ATOM 8053 O O . THR A 1 22 ? 83.225 0.027 1.121 1.00 0.00 22 THR A O 12
ATOM 8064 N N . PRO A 1 23 ? 82.627 -0.458 3.238 1.00 0.00 23 PRO A N 12
ATOM 8065 C CA . PRO A 1 23 ? 81.199 -0.217 3.021 1.00 0.00 23 PRO A CA 12
ATOM 8066 C C . PRO A 1 23 ? 80.946 1.044 2.206 1.00 0.00 23 PRO A C 12
ATOM 8067 O O . PRO A 1 23 ? 79.964 1.133 1.468 1.00 0.00 23 PRO A O 12
ATOM 8078 N N . GLY A 1 24 ? 81.843 2.011 2.341 1.00 0.00 24 GLY A N 12
ATOM 8079 C CA . GLY A 1 24 ? 81.704 3.254 1.613 1.00 0.00 24 GLY A CA 12
ATOM 8080 C C . GLY A 1 24 ? 82.781 3.447 0.558 1.00 0.00 24 GLY A C 12
ATOM 8081 O O . GLY A 1 24 ? 82.558 4.145 -0.431 1.00 0.00 24 GLY A O 12
ATOM 8085 N N . CYS A 1 25 ? 83.954 2.836 0.758 1.00 0.00 25 CYS A N 12
ATOM 8086 C CA . CYS A 1 25 ? 85.042 2.973 -0.211 1.00 0.00 25 CYS A CA 12
ATOM 8087 C C . CYS A 1 25 ? 84.512 2.629 -1.604 1.00 0.00 25 CYS A C 12
ATOM 8088 O O . CYS A 1 25 ? 83.661 1.750 -1.752 1.00 0.00 25 CYS A O 12
ATOM 8095 N N . ASP A 1 26 ? 85.005 3.330 -2.613 1.00 0.00 26 ASP A N 12
ATOM 8096 C CA . ASP A 1 26 ? 84.567 3.106 -3.980 1.00 0.00 26 ASP A CA 12
ATOM 8097 C C . ASP A 1 26 ? 85.300 1.927 -4.603 1.00 0.00 26 ASP A C 12
ATOM 8098 O O . ASP A 1 26 ? 84.687 1.067 -5.232 1.00 0.00 26 ASP A O 12
ATOM 8107 N N . GLY A 1 27 ? 86.616 1.901 -4.435 1.00 0.00 27 GLY A N 12
ATOM 8108 C CA . GLY A 1 27 ? 87.406 0.826 -5.003 1.00 0.00 27 GLY A CA 12
ATOM 8109 C C . GLY A 1 27 ? 87.492 0.935 -6.507 1.00 0.00 27 GLY A C 12
ATOM 8110 O O . GLY A 1 27 ? 87.702 -0.060 -7.203 1.00 0.00 27 GLY A O 12
ATOM 8114 N N . THR A 1 28 ? 87.304 2.149 -6.999 1.00 0.00 28 THR A N 12
ATOM 8115 C CA . THR A 1 28 ? 87.339 2.426 -8.414 1.00 0.00 28 THR A CA 12
ATOM 8116 C C . THR A 1 28 ? 87.933 3.813 -8.679 1.00 0.00 28 THR A C 12
ATOM 8117 O O . THR A 1 28 ? 87.428 4.581 -9.498 1.00 0.00 28 THR A O 12
ATOM 8128 N N . GLY A 1 29 ? 89.020 4.121 -7.979 1.00 0.00 29 GLY A N 12
ATOM 8129 C CA . GLY A 1 29 ? 89.662 5.411 -8.149 1.00 0.00 29 GLY A CA 12
ATOM 8130 C C . GLY A 1 29 ? 91.006 5.510 -7.451 1.00 0.00 29 GLY A C 12
ATOM 8131 O O . GLY A 1 29 ? 91.413 6.593 -7.065 1.00 0.00 29 GLY A O 12
ATOM 8135 N N . HIS A 1 30 ? 91.702 4.382 -7.327 1.00 0.00 30 HIS A N 12
ATOM 8136 C CA . HIS A 1 30 ? 93.035 4.306 -6.696 1.00 0.00 30 HIS A CA 12
ATOM 8137 C C . HIS A 1 30 ? 93.404 5.537 -5.860 1.00 0.00 30 HIS A C 12
ATOM 8138 O O . HIS A 1 30 ? 92.575 6.374 -5.559 1.00 0.00 30 HIS A O 12
ATOM 8152 N N . VAL A 1 31 ? 94.657 5.608 -5.459 1.00 0.00 31 VAL A N 12
ATOM 8153 C CA . VAL A 1 31 ? 95.156 6.716 -4.628 1.00 0.00 31 VAL A CA 12
ATOM 8154 C C . VAL A 1 31 ? 95.001 8.110 -5.254 1.00 0.00 31 VAL A C 12
ATOM 8155 O O . VAL A 1 31 ? 95.005 9.100 -4.526 1.00 0.00 31 VAL A O 12
ATOM 8168 N N . THR A 1 32 ? 94.858 8.213 -6.573 1.00 0.00 32 THR A N 12
ATOM 8169 C CA . THR A 1 32 ? 94.695 9.510 -7.205 1.00 0.00 32 THR A CA 12
ATOM 8170 C C . THR A 1 32 ? 93.534 9.474 -8.187 1.00 0.00 32 THR A C 12
ATOM 8171 O O . THR A 1 32 ? 93.314 10.429 -8.923 1.00 0.00 32 THR A O 12
ATOM 8182 N N . GLY A 1 33 ? 92.795 8.367 -8.209 1.00 0.00 33 GLY A N 12
ATOM 8183 C CA . GLY A 1 33 ? 91.695 8.248 -9.131 1.00 0.00 33 GLY A CA 12
ATOM 8184 C C . GLY A 1 33 ? 92.188 8.262 -10.551 1.00 0.00 33 GLY A C 12
ATOM 8185 O O . GLY A 1 33 ? 91.426 8.503 -11.487 1.00 0.00 33 GLY A O 12
ATOM 8189 N N . LEU A 1 34 ? 93.479 7.990 -10.707 1.00 0.00 34 LEU A N 12
ATOM 8190 C CA . LEU A 1 34 ? 94.094 7.972 -12.023 1.00 0.00 34 LEU A CA 12
ATOM 8191 C C . LEU A 1 34 ? 94.616 6.593 -12.354 1.00 0.00 34 LEU A C 12
ATOM 8192 O O . LEU A 1 34 ? 95.322 6.405 -13.346 1.00 0.00 34 LEU A O 12
ATOM 8208 N N . TYR A 1 35 ? 94.249 5.615 -11.528 1.00 0.00 35 TYR A N 12
ATOM 8209 C CA . TYR A 1 35 ? 94.681 4.248 -11.772 1.00 0.00 35 TYR A CA 12
ATOM 8210 C C . TYR A 1 35 ? 93.471 3.395 -12.119 1.00 0.00 35 TYR A C 12
ATOM 8211 O O . TYR A 1 35 ? 92.332 3.848 -11.998 1.00 0.00 35 TYR A O 12
ATOM 8229 N N . PRO A 1 36 ? 93.683 2.149 -12.547 1.00 0.00 36 PRO A N 12
ATOM 8230 C CA . PRO A 1 36 ? 92.588 1.256 -12.890 1.00 0.00 36 PRO A CA 12
ATOM 8231 C C . PRO A 1 36 ? 91.876 0.719 -11.648 1.00 0.00 36 PRO A C 12
ATOM 8232 O O . PRO A 1 36 ? 91.572 -0.473 -11.577 1.00 0.00 36 PRO A O 12
ATOM 8243 N N . HIS A 1 37 ? 91.620 1.599 -10.662 1.00 0.00 37 HIS A N 12
ATOM 8244 C CA . HIS A 1 37 ? 90.954 1.211 -9.429 1.00 0.00 37 HIS A CA 12
ATOM 8245 C C . HIS A 1 37 ? 91.956 0.666 -8.438 1.00 0.00 37 HIS A C 12
ATOM 8246 O O . HIS A 1 37 ? 93.155 0.639 -8.695 1.00 0.00 37 HIS A O 12
ATOM 8260 N N . HIS A 1 38 ? 91.442 0.218 -7.318 1.00 0.00 38 HIS A N 12
ATOM 8261 C CA . HIS A 1 38 ? 92.268 -0.355 -6.266 1.00 0.00 38 HIS A CA 12
ATOM 8262 C C . HIS A 1 38 ? 91.475 -1.368 -5.455 1.00 0.00 38 HIS A C 12
ATOM 8263 O O . HIS A 1 38 ? 90.251 -1.274 -5.350 1.00 0.00 38 HIS A O 12
ATOM 8277 N N . ARG A 1 39 ? 92.175 -2.319 -4.863 1.00 0.00 39 ARG A N 12
ATOM 8278 C CA . ARG A 1 39 ? 91.532 -3.324 -4.042 1.00 0.00 39 ARG A CA 12
ATOM 8279 C C . ARG A 1 39 ? 92.473 -3.776 -2.938 1.00 0.00 39 ARG A C 12
ATOM 8280 O O . ARG A 1 39 ? 92.524 -4.962 -2.599 1.00 0.00 39 ARG A O 12
ATOM 8301 N N . SER A 1 40 ? 93.234 -2.826 -2.383 1.00 0.00 40 SER A N 12
ATOM 8302 C CA . SER A 1 40 ? 94.177 -3.163 -1.327 1.00 0.00 40 SER A CA 12
ATOM 8303 C C . SER A 1 40 ? 94.802 -1.944 -0.638 1.00 0.00 40 SER A C 12
ATOM 8304 O O . SER A 1 40 ? 95.856 -2.075 -0.020 1.00 0.00 40 SER A O 12
ATOM 8312 N N . LEU A 1 41 ? 94.173 -0.767 -0.731 1.00 0.00 41 LEU A N 12
ATOM 8313 C CA . LEU A 1 41 ? 94.707 0.430 -0.080 1.00 0.00 41 LEU A CA 12
ATOM 8314 C C . LEU A 1 41 ? 95.874 1.032 -0.851 1.00 0.00 41 LEU A C 12
ATOM 8315 O O . LEU A 1 41 ? 96.002 2.254 -0.917 1.00 0.00 41 LEU A O 12
ATOM 8331 N N . SER A 1 42 ? 96.721 0.180 -1.444 1.00 0.00 42 SER A N 12
ATOM 8332 C CA . SER A 1 42 ? 97.871 0.652 -2.222 1.00 0.00 42 SER A CA 12
ATOM 8333 C C . SER A 1 42 ? 97.507 1.921 -2.981 1.00 0.00 42 SER A C 12
ATOM 8334 O O . SER A 1 42 ? 98.321 2.833 -3.132 1.00 0.00 42 SER A O 12
ATOM 8342 N N . GLY A 1 43 ? 96.259 1.974 -3.431 1.00 0.00 43 GLY A N 12
ATOM 8343 C CA . GLY A 1 43 ? 95.764 3.125 -4.130 1.00 0.00 43 GLY A CA 12
ATOM 8344 C C . GLY A 1 43 ? 94.772 3.887 -3.283 1.00 0.00 43 GLY A C 12
ATOM 8345 O O . GLY A 1 43 ? 95.150 4.728 -2.469 1.00 0.00 43 GLY A O 12
ATOM 8349 N N . CYS A 1 44 ? 93.503 3.557 -3.465 1.00 0.00 44 CYS A N 12
ATOM 8350 C CA . CYS A 1 44 ? 92.398 4.186 -2.714 1.00 0.00 44 CYS A CA 12
ATOM 8351 C C . CYS A 1 44 ? 92.507 5.716 -2.721 1.00 0.00 44 CYS A C 12
ATOM 8352 O O . CYS A 1 44 ? 93.415 6.273 -2.106 1.00 0.00 44 CYS A O 12
ATOM 8359 N N . PRO A 1 45 ? 91.583 6.421 -3.420 1.00 0.00 45 PRO A N 12
ATOM 8360 C CA . PRO A 1 45 ? 91.599 7.889 -3.513 1.00 0.00 45 PRO A CA 12
ATOM 8361 C C . PRO A 1 45 ? 90.882 8.587 -2.370 1.00 0.00 45 PRO A C 12
ATOM 8362 O O . PRO A 1 45 ? 90.501 9.750 -2.495 1.00 0.00 45 PRO A O 12
ATOM 8373 N N . HIS A 1 46 ? 90.667 7.884 -1.275 1.00 0.00 46 HIS A N 12
ATOM 8374 C CA . HIS A 1 46 ? 89.963 8.459 -0.151 1.00 0.00 46 HIS A CA 12
ATOM 8375 C C . HIS A 1 46 ? 90.944 8.802 0.978 1.00 0.00 46 HIS A C 12
ATOM 8376 O O . HIS A 1 46 ? 91.477 9.914 1.009 1.00 0.00 46 HIS A O 12
ATOM 8390 N N . LYS A 1 47 ? 91.208 7.862 1.891 1.00 0.00 47 LYS A N 12
ATOM 8391 C CA . LYS A 1 47 ? 92.158 8.096 2.978 1.00 0.00 47 LYS A CA 12
ATOM 8392 C C . LYS A 1 47 ? 91.576 8.943 4.108 1.00 0.00 47 LYS A C 12
ATOM 8393 O O . LYS A 1 47 ? 92.080 10.027 4.403 1.00 0.00 47 LYS A O 12
ATOM 8412 N N . ASP A 1 48 ? 90.545 8.430 4.776 1.00 0.00 48 ASP A N 12
ATOM 8413 C CA . ASP A 1 48 ? 89.959 9.144 5.907 1.00 0.00 48 ASP A CA 12
ATOM 8414 C C . ASP A 1 48 ? 89.470 8.149 6.947 1.00 0.00 48 ASP A C 12
ATOM 8415 O O . ASP A 1 48 ? 88.567 8.438 7.733 1.00 0.00 48 ASP A O 12
ATOM 8424 N N . ARG A 1 49 ? 90.086 6.965 6.926 1.00 0.00 49 ARG A N 12
ATOM 8425 C CA . ARG A 1 49 ? 89.758 5.877 7.849 1.00 0.00 49 ARG A CA 12
ATOM 8426 C C . ARG A 1 49 ? 88.277 5.831 8.212 1.00 0.00 49 ARG A C 12
ATOM 8427 O O . ARG A 1 49 ? 87.919 5.607 9.367 1.00 0.00 49 ARG A O 12
ATOM 8448 N N . VAL A 1 50 ? 87.424 6.009 7.217 1.00 0.00 50 VAL A N 12
ATOM 8449 C CA . VAL A 1 50 ? 85.985 5.955 7.436 1.00 0.00 50 VAL A CA 12
ATOM 8450 C C . VAL A 1 50 ? 85.303 5.145 6.338 1.00 0.00 50 VAL A C 12
ATOM 8451 O O . VAL A 1 50 ? 85.802 5.058 5.213 1.00 0.00 50 VAL A O 12
ATOM 8464 N N . PRO A 1 51 ? 84.136 4.553 6.651 1.00 0.00 51 PRO A N 12
ATOM 8465 C CA . PRO A 1 51 ? 83.358 3.746 5.724 1.00 0.00 51 PRO A CA 12
ATOM 8466 C C . PRO A 1 51 ? 83.562 4.122 4.257 1.00 0.00 51 PRO A C 12
ATOM 8467 O O . PRO A 1 51 ? 83.771 3.243 3.423 1.00 0.00 51 PRO A O 12
ATOM 8478 N N . PRO A 1 52 ? 83.486 5.419 3.905 1.00 0.00 52 PRO A N 12
ATOM 8479 C CA . PRO A 1 52 ? 83.645 5.865 2.526 1.00 0.00 52 PRO A CA 12
ATOM 8480 C C . PRO A 1 52 ? 85.075 6.254 2.147 1.00 0.00 52 PRO A C 12
ATOM 8481 O O . PRO A 1 52 ? 85.268 7.220 1.410 1.00 0.00 52 PRO A O 12
ATOM 8492 N N . GLU A 1 53 ? 86.083 5.514 2.627 1.00 0.00 53 GLU A N 12
ATOM 8493 C CA . GLU A 1 53 ? 87.462 5.830 2.291 1.00 0.00 53 GLU A CA 12
ATOM 8494 C C . GLU A 1 53 ? 88.337 4.578 2.133 1.00 0.00 53 GLU A C 12
ATOM 8495 O O . GLU A 1 53 ? 88.312 3.920 1.094 1.00 0.00 53 GLU A O 12
ATOM 8507 N N . ILE A 1 54 ? 89.143 4.281 3.146 1.00 0.00 54 ILE A N 12
ATOM 8508 C CA . ILE A 1 54 ? 90.052 3.127 3.116 1.00 0.00 54 ILE A CA 12
ATOM 8509 C C . ILE A 1 54 ? 89.888 2.274 4.367 1.00 0.00 54 ILE A C 12
ATOM 8510 O O . ILE A 1 54 ? 90.638 1.321 4.584 1.00 0.00 54 ILE A O 12
ATOM 8526 N N . LEU A 1 55 ? 88.933 2.654 5.208 1.00 0.00 55 LEU A N 12
ATOM 8527 C CA . LEU A 1 55 ? 88.687 1.946 6.465 1.00 0.00 55 LEU A CA 12
ATOM 8528 C C . LEU A 1 55 ? 88.464 0.443 6.271 1.00 0.00 55 LEU A C 12
ATOM 8529 O O . LEU A 1 55 ? 88.519 -0.321 7.235 1.00 0.00 55 LEU A O 12
ATOM 8545 N N . ALA A 1 56 ? 88.202 0.030 5.035 1.00 0.00 56 ALA A N 12
ATOM 8546 C CA . ALA A 1 56 ? 87.964 -1.381 4.706 1.00 0.00 56 ALA A CA 12
ATOM 8547 C C . ALA A 1 56 ? 88.737 -2.338 5.608 1.00 0.00 56 ALA A C 12
ATOM 8548 O O . ALA A 1 56 ? 88.148 -3.155 6.318 1.00 0.00 56 ALA A O 12
ATOM 8555 N N . MET A 1 57 ? 90.058 -2.243 5.558 1.00 0.00 57 MET A N 12
ATOM 8556 C CA . MET A 1 57 ? 90.917 -3.112 6.350 1.00 0.00 57 MET A CA 12
ATOM 8557 C C . MET A 1 57 ? 90.713 -2.887 7.845 1.00 0.00 57 MET A C 12
ATOM 8558 O O . MET A 1 57 ? 90.431 -1.773 8.284 1.00 0.00 57 MET A O 12
ATOM 8572 N N . HIS A 1 58 ? 90.856 -3.960 8.620 1.00 0.00 58 HIS A N 12
ATOM 8573 C CA . HIS A 1 58 ? 90.689 -3.890 10.067 1.00 0.00 58 HIS A CA 12
ATOM 8574 C C . HIS A 1 58 ? 91.990 -3.462 10.736 1.00 0.00 58 HIS A C 12
ATOM 8575 O O . HIS A 1 58 ? 93.076 -3.860 10.314 1.00 0.00 58 HIS A O 12
ATOM 8589 N N . GLU A 1 59 ? 91.876 -2.648 11.780 1.00 0.00 59 GLU A N 12
ATOM 8590 C CA . GLU A 1 59 ? 93.046 -2.161 12.508 1.00 0.00 59 GLU A CA 12
ATOM 8591 C C . GLU A 1 59 ? 93.783 -1.102 11.695 1.00 0.00 59 GLU A C 12
ATOM 8592 O O . GLU A 1 59 ? 93.905 0.047 12.121 1.00 0.00 59 GLU A O 12
ATOM 8604 N N . ASN A 1 60 ? 94.270 -1.492 10.520 1.00 0.00 60 ASN A N 12
ATOM 8605 C CA . ASN A 1 60 ? 94.988 -0.569 9.650 1.00 0.00 60 ASN A CA 12
ATOM 8606 C C . ASN A 1 60 ? 94.039 0.484 9.089 1.00 0.00 60 ASN A C 12
ATOM 8607 O O . ASN A 1 60 ? 93.532 0.351 7.977 1.00 0.00 60 ASN A O 12
ATOM 8618 N N . VAL A 1 61 ? 93.802 1.528 9.875 1.00 0.00 61 VAL A N 12
ATOM 8619 C CA . VAL A 1 61 ? 92.912 2.608 9.471 1.00 0.00 61 VAL A CA 12
ATOM 8620 C C . VAL A 1 61 ? 93.637 3.620 8.590 1.00 0.00 61 VAL A C 12
ATOM 8621 O O . VAL A 1 61 ? 94.795 3.955 8.846 1.00 0.00 61 VAL A O 12
ATOM 8634 N N . LEU A 1 62 ? 92.954 4.108 7.554 1.00 0.00 62 LEU A N 12
ATOM 8635 C CA . LEU A 1 62 ? 93.547 5.083 6.643 1.00 0.00 62 LEU A CA 12
ATOM 8636 C C . LEU A 1 62 ? 94.664 4.451 5.816 1.00 0.00 62 LEU A C 12
ATOM 86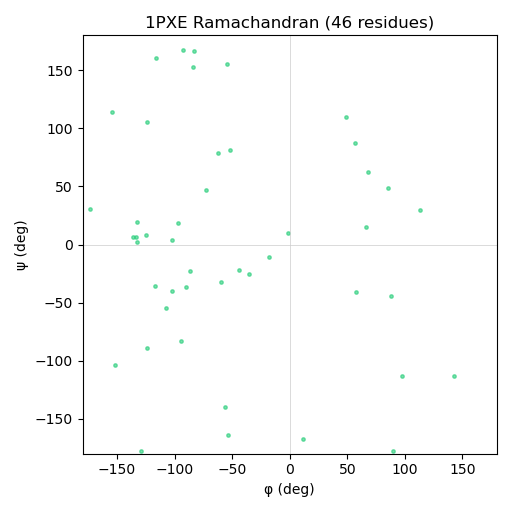37 O O . LEU A 1 62 ? 94.546 4.304 4.600 1.00 0.00 62 LEU A O 12
ATOM 8653 N N . LYS A 1 63 ? 95.750 4.073 6.486 1.00 0.00 63 LYS A N 12
ATOM 8654 C CA . LYS A 1 63 ? 96.887 3.456 5.814 1.00 0.00 63 LYS A CA 12
ATOM 8655 C C . LYS A 1 63 ? 97.900 2.935 6.831 1.00 0.00 63 LYS A C 12
ATOM 8656 O O . LYS A 1 63 ? 97.613 3.011 8.044 1.00 0.00 63 LYS A O 12
ATOM 8677 N N . ARG A 1 16 ? 93.170 -11.380 -4.265 1.00 0.00 16 ARG A N 13
ATOM 8678 C CA . ARG A 1 16 ? 91.816 -11.203 -3.754 1.00 0.00 16 ARG A CA 13
ATOM 8679 C C . ARG A 1 16 ? 90.975 -10.385 -4.730 1.00 0.00 16 ARG A C 13
ATOM 8680 O O . ARG A 1 16 ? 91.501 -9.562 -5.477 1.00 0.00 16 ARG A O 13
ATOM 8701 N N . GLU A 1 17 ? 89.667 -10.619 -4.718 1.00 0.00 17 GLU A N 13
ATOM 8702 C CA . GLU A 1 17 ? 88.755 -9.904 -5.600 1.00 0.00 17 GLU A CA 13
ATOM 8703 C C . GLU A 1 17 ? 88.547 -8.469 -5.123 1.00 0.00 17 GLU A C 13
ATOM 8704 O O . GLU A 1 17 ? 88.372 -7.555 -5.929 1.00 0.00 17 GLU A O 13
ATOM 8716 N N . SER A 1 18 ? 88.567 -8.278 -3.806 1.00 0.00 18 SER A N 13
ATOM 8717 C CA . SER A 1 18 ? 88.383 -6.954 -3.221 1.00 0.00 18 SER A CA 13
ATOM 8718 C C . SER A 1 18 ? 88.905 -6.915 -1.787 1.00 0.00 18 SER A C 13
ATOM 8719 O O . SER A 1 18 ? 88.398 -7.617 -0.912 1.00 0.00 18 SER A O 13
ATOM 8727 N N . LYS A 1 19 ? 89.923 -6.091 -1.553 1.00 0.00 19 LYS A N 13
ATOM 8728 C CA . LYS A 1 19 ? 90.512 -5.961 -0.229 1.00 0.00 19 LYS A CA 13
ATOM 8729 C C . LYS A 1 19 ? 89.993 -4.719 0.481 1.00 0.00 19 LYS A C 13
ATOM 8730 O O . LYS A 1 19 ? 89.181 -4.800 1.402 1.00 0.00 19 LYS A O 13
ATOM 8749 N N . CYS A 1 20 ? 90.473 -3.576 0.031 1.00 0.00 20 CYS A N 13
ATOM 8750 C CA . CYS A 1 20 ? 90.084 -2.284 0.596 1.00 0.00 20 CYS A CA 13
ATOM 8751 C C . CYS A 1 20 ? 88.577 -2.062 0.566 1.00 0.00 20 CYS A C 13
ATOM 8752 O O . CYS A 1 20 ? 88.013 -1.493 1.498 1.00 0.00 20 CYS A O 13
ATOM 8759 N N . PRO A 1 21 ? 87.902 -2.454 -0.526 1.00 0.00 21 PRO A N 13
ATOM 8760 C CA . PRO A 1 21 ? 86.460 -2.254 -0.662 1.00 0.00 21 PRO A CA 13
ATOM 8761 C C . PRO A 1 21 ? 85.685 -2.712 0.567 1.00 0.00 21 PRO A C 13
ATOM 8762 O O . PRO A 1 21 ? 84.997 -3.731 0.541 1.00 0.00 21 PRO A O 13
ATOM 8773 N N . THR A 1 22 ? 85.805 -1.944 1.644 1.00 0.00 22 THR A N 13
ATOM 8774 C CA . THR A 1 22 ? 85.110 -2.256 2.882 1.00 0.00 22 THR A CA 13
ATOM 8775 C C . THR A 1 22 ? 83.666 -1.762 2.774 1.00 0.00 22 THR A C 13
ATOM 8776 O O . THR A 1 22 ? 83.322 -1.107 1.790 1.00 0.00 22 THR A O 13
ATOM 8787 N N . PRO A 1 23 ? 82.793 -2.062 3.759 1.00 0.00 23 PRO A N 13
ATOM 8788 C CA . PRO A 1 23 ? 81.392 -1.632 3.735 1.00 0.00 23 PRO A CA 13
ATOM 8789 C C . PRO A 1 23 ? 81.217 -0.231 3.154 1.00 0.00 23 PRO A C 13
ATOM 8790 O O . PRO A 1 23 ? 80.166 0.097 2.603 1.00 0.00 23 PRO A O 13
ATOM 8801 N N . GLY A 1 24 ? 82.256 0.589 3.277 1.00 0.00 24 GLY A N 13
ATOM 8802 C CA . GLY A 1 24 ? 82.205 1.937 2.758 1.00 0.00 24 GLY A CA 13
ATOM 8803 C C . GLY A 1 24 ? 82.848 2.068 1.387 1.00 0.00 24 GLY A C 13
ATOM 8804 O O . GLY A 1 24 ? 82.147 2.200 0.382 1.00 0.00 24 GLY A O 13
ATOM 8808 N N . CYS A 1 25 ? 84.188 2.065 1.347 1.00 0.00 25 CYS A N 13
ATOM 8809 C CA . CYS A 1 25 ? 84.928 2.222 0.088 1.00 0.00 25 CYS A CA 13
ATOM 8810 C C . CYS A 1 25 ? 84.271 1.467 -1.066 1.00 0.00 25 CYS A C 13
ATOM 8811 O O . CYS A 1 25 ? 83.537 0.503 -0.857 1.00 0.00 25 CYS A O 13
ATOM 8818 N N . ASP A 1 26 ? 84.549 1.920 -2.290 1.00 0.00 26 ASP A N 13
ATOM 8819 C CA . ASP A 1 26 ? 84.001 1.292 -3.484 1.00 0.00 26 ASP A CA 13
ATOM 8820 C C . ASP A 1 26 ? 85.088 0.526 -4.232 1.00 0.00 26 ASP A C 13
ATOM 8821 O O . ASP A 1 26 ? 84.837 -0.538 -4.793 1.00 0.00 26 ASP A O 13
ATOM 8830 N N . GLY A 1 27 ? 86.297 1.080 -4.240 1.00 0.00 27 GLY A N 13
ATOM 8831 C CA . GLY A 1 27 ? 87.404 0.439 -4.925 1.00 0.00 27 GLY A CA 13
ATOM 8832 C C . GLY A 1 27 ? 87.525 0.893 -6.356 1.00 0.00 27 GLY A C 13
ATOM 8833 O O . GLY A 1 27 ? 87.468 0.090 -7.289 1.00 0.00 27 GLY A O 13
ATOM 8837 N N . THR A 1 28 ? 87.683 2.188 -6.516 1.00 0.00 28 THR A N 13
ATOM 8838 C CA . THR A 1 28 ? 87.811 2.796 -7.820 1.00 0.00 28 THR A CA 13
ATOM 8839 C C . THR A 1 28 ? 88.491 4.163 -7.718 1.00 0.00 28 THR A C 13
ATOM 8840 O O . THR A 1 28 ? 88.152 4.973 -6.853 1.00 0.00 28 THR A O 13
ATOM 8851 N N . GLY A 1 29 ? 89.435 4.416 -8.618 1.00 0.00 29 GLY A N 13
ATOM 8852 C CA . GLY A 1 29 ? 90.135 5.688 -8.628 1.00 0.00 29 GLY A CA 13
ATOM 8853 C C . GLY A 1 29 ? 91.396 5.690 -7.784 1.00 0.00 29 GLY A C 13
ATOM 8854 O O . GLY A 1 29 ? 91.887 6.752 -7.418 1.00 0.00 29 GLY A O 13
ATOM 8858 N N . HIS A 1 30 ? 91.947 4.500 -7.525 1.00 0.00 30 HIS A N 13
ATOM 8859 C CA . HIS A 1 30 ? 93.190 4.333 -6.753 1.00 0.00 30 HIS A CA 13
ATOM 8860 C C . HIS A 1 30 ? 93.488 5.538 -5.857 1.00 0.00 30 HIS A C 13
ATOM 8861 O O . HIS A 1 30 ? 92.603 6.300 -5.518 1.00 0.00 30 HIS A O 13
ATOM 8875 N N . VAL A 1 31 ? 94.739 5.696 -5.472 1.00 0.00 31 VAL A N 13
ATOM 8876 C CA . VAL A 1 31 ? 95.136 6.820 -4.619 1.00 0.00 31 VAL A CA 13
ATOM 8877 C C . VAL A 1 31 ? 95.096 8.160 -5.352 1.00 0.00 31 VAL A C 13
ATOM 8878 O O . VAL A 1 31 ? 94.783 9.184 -4.746 1.00 0.00 31 VAL A O 13
ATOM 8891 N N . THR A 1 32 ? 95.420 8.166 -6.641 1.00 0.00 32 THR A N 13
ATOM 8892 C CA . THR A 1 32 ? 95.421 9.399 -7.411 1.00 0.00 32 THR A CA 13
ATOM 8893 C C . THR A 1 32 ? 94.398 9.340 -8.539 1.00 0.00 32 THR A C 13
ATOM 8894 O O . THR A 1 32 ? 94.336 10.242 -9.370 1.00 0.00 32 THR A O 13
ATOM 8905 N N . GLY A 1 33 ? 93.606 8.272 -8.576 1.00 0.00 33 GLY A N 13
ATOM 8906 C CA . GLY A 1 33 ? 92.632 8.129 -9.629 1.00 0.00 33 GLY A CA 13
ATOM 8907 C C . GLY A 1 33 ? 93.301 7.942 -10.966 1.00 0.00 33 GLY A C 13
ATOM 8908 O O . GLY A 1 33 ? 92.663 8.040 -12.012 1.00 0.00 33 GLY A O 13
ATOM 8912 N N . LEU A 1 34 ? 94.599 7.656 -10.928 1.00 0.00 34 LEU A N 13
ATOM 8913 C CA . LEU A 1 34 ? 95.365 7.453 -12.142 1.00 0.00 34 LEU A CA 13
ATOM 8914 C C . LEU A 1 34 ? 95.581 5.980 -12.394 1.00 0.00 34 LEU A C 13
ATOM 8915 O O . LEU A 1 34 ? 96.245 5.589 -13.356 1.00 0.00 34 LEU A O 13
ATOM 8931 N N . TYR A 1 35 ? 95.007 5.157 -11.523 1.00 0.00 35 TYR A N 13
ATOM 8932 C CA . TYR A 1 35 ? 95.140 3.718 -11.666 1.00 0.00 35 TYR A CA 13
ATOM 8933 C C . TYR A 1 35 ? 93.773 3.111 -11.945 1.00 0.00 35 TYR A C 13
ATOM 8934 O O . TYR A 1 35 ? 92.743 3.718 -11.635 1.00 0.00 35 TYR A O 13
ATOM 8952 N N . PRO A 1 36 ? 93.718 1.906 -12.524 1.00 0.00 36 PRO A N 13
ATOM 8953 C CA . PRO A 1 36 ? 92.445 1.258 -12.805 1.00 0.00 36 PRO A CA 13
ATOM 8954 C C . PRO A 1 36 ? 91.776 0.771 -11.523 1.00 0.00 36 PRO A C 13
ATOM 8955 O O . PRO A 1 36 ? 91.368 -0.387 -11.436 1.00 0.00 36 PRO A O 13
ATOM 8966 N N . HIS A 1 37 ? 91.709 1.654 -10.510 1.00 0.00 37 HIS A N 13
ATOM 8967 C CA . HIS A 1 37 ? 91.133 1.321 -9.217 1.00 0.00 37 HIS A CA 13
ATOM 8968 C C . HIS A 1 37 ? 92.224 0.787 -8.333 1.00 0.00 37 HIS A C 13
ATOM 8969 O O . HIS A 1 37 ? 93.376 0.691 -8.747 1.00 0.00 37 HIS A O 13
ATOM 8983 N N . HIS A 1 38 ? 91.859 0.427 -7.130 1.00 0.00 38 HIS A N 13
ATOM 8984 C CA . HIS A 1 38 ? 92.823 -0.114 -6.188 1.00 0.00 38 HIS A CA 13
ATOM 8985 C C . HIS A 1 38 ? 92.335 -1.415 -5.582 1.00 0.00 38 HIS A C 13
ATOM 8986 O O . HIS A 1 38 ? 93.029 -2.430 -5.641 1.00 0.00 38 HIS A O 13
ATOM 9000 N N . ARG A 1 39 ? 91.145 -1.388 -4.989 1.00 0.00 39 ARG A N 13
ATOM 9001 C CA . ARG A 1 39 ? 90.579 -2.572 -4.358 1.00 0.00 39 ARG A CA 13
ATOM 9002 C C . ARG A 1 39 ? 91.656 -3.323 -3.574 1.00 0.00 39 ARG A C 13
ATOM 9003 O O . ARG A 1 39 ? 91.617 -4.550 -3.460 1.00 0.00 39 ARG A O 13
ATOM 9024 N N . SER A 1 40 ? 92.635 -2.573 -3.059 1.00 0.00 40 SER A N 13
ATOM 9025 C CA . SER A 1 40 ? 93.735 -3.174 -2.312 1.00 0.00 40 SER A CA 13
ATOM 9026 C C . SER A 1 40 ? 94.391 -2.206 -1.322 1.00 0.00 40 SER A C 13
ATOM 9027 O O . SER A 1 40 ? 95.315 -2.595 -0.606 1.00 0.00 40 SER A O 13
ATOM 9035 N N . LEU A 1 41 ? 93.919 -0.955 -1.268 1.00 0.00 41 LEU A N 13
ATOM 9036 C CA . LEU A 1 41 ? 94.464 0.042 -0.350 1.00 0.00 41 LEU A CA 13
ATOM 9037 C C . LEU A 1 41 ? 95.722 0.703 -0.907 1.00 0.00 41 LEU A C 13
ATOM 9038 O O . LEU A 1 41 ? 95.937 1.896 -0.693 1.00 0.00 41 LEU A O 13
ATOM 9054 N N . SER A 1 42 ? 96.550 -0.065 -1.626 1.00 0.00 42 SER A N 13
ATOM 9055 C CA . SER A 1 42 ? 97.781 0.474 -2.209 1.00 0.00 42 SER A CA 13
ATOM 9056 C C . SER A 1 42 ? 97.542 1.876 -2.758 1.00 0.00 42 SER A C 13
ATOM 9057 O O . SER A 1 42 ? 98.392 2.758 -2.647 1.00 0.00 42 SER A O 13
ATOM 9065 N N . GLY A 1 43 ? 96.361 2.070 -3.331 1.00 0.00 43 GLY A N 13
ATOM 9066 C CA . GLY A 1 43 ? 95.989 3.352 -3.864 1.00 0.00 43 GLY A CA 13
ATOM 9067 C C . GLY A 1 43 ? 94.919 3.999 -3.021 1.00 0.00 43 GLY A C 13
ATOM 9068 O O . GLY A 1 43 ? 95.211 4.707 -2.055 1.00 0.00 43 GLY A O 13
ATOM 9072 N N . CYS A 1 44 ? 93.676 3.730 -3.383 1.00 0.00 44 CYS A N 13
ATOM 9073 C CA . CYS A 1 44 ? 92.522 4.273 -2.658 1.00 0.00 44 CYS A CA 13
ATOM 9074 C C . CYS A 1 44 ? 92.548 5.803 -2.660 1.00 0.00 44 CYS A C 13
ATOM 9075 O O . CYS A 1 44 ? 93.426 6.406 -2.045 1.00 0.00 44 CYS A O 13
ATOM 9082 N N . PRO A 1 45 ? 91.591 6.457 -3.359 1.00 0.00 45 PRO A N 13
ATOM 9083 C CA . PRO A 1 45 ? 91.531 7.918 -3.456 1.00 0.00 45 PRO A CA 13
ATOM 9084 C C . PRO A 1 45 ? 90.662 8.575 -2.397 1.00 0.00 45 PRO A C 13
ATOM 9085 O O . PRO A 1 45 ? 90.102 9.645 -2.634 1.00 0.00 45 PRO A O 13
ATOM 9096 N N . HIS A 1 46 ? 90.516 7.939 -1.247 1.00 0.00 46 HIS A N 13
ATOM 9097 C CA . HIS A 1 46 ? 89.675 8.491 -0.199 1.00 0.00 46 HIS A CA 13
ATOM 9098 C C . HIS A 1 46 ? 90.487 8.881 1.046 1.00 0.00 46 HIS A C 13
ATOM 9099 O O . HIS A 1 46 ? 90.699 10.068 1.293 1.00 0.00 46 HIS A O 13
ATOM 9113 N N . LYS A 1 47 ? 90.918 7.889 1.837 1.00 0.00 47 LYS A N 13
ATOM 9114 C CA . LYS A 1 47 ? 91.699 8.135 3.053 1.00 0.00 47 LYS A CA 13
ATOM 9115 C C . LYS A 1 47 ? 90.993 9.102 3.997 1.00 0.00 47 LYS A C 13
ATOM 9116 O O . LYS A 1 47 ? 91.482 10.202 4.257 1.00 0.00 47 LYS A O 13
ATOM 9135 N N . ASP A 1 48 ? 89.846 8.677 4.531 1.00 0.00 48 ASP A N 13
ATOM 9136 C CA . ASP A 1 48 ? 89.098 9.517 5.471 1.00 0.00 48 ASP A CA 13
ATOM 9137 C C . ASP A 1 48 ? 88.641 8.726 6.696 1.00 0.00 48 ASP A C 13
ATOM 9138 O O . ASP A 1 48 ? 88.120 9.307 7.646 1.00 0.00 48 ASP A O 13
ATOM 9147 N N . ARG A 1 49 ? 88.846 7.410 6.668 1.00 0.00 49 ARG A N 13
ATOM 9148 C CA . ARG A 1 49 ? 88.466 6.530 7.780 1.00 0.00 49 ARG A CA 13
ATOM 9149 C C . ARG A 1 49 ? 87.027 6.769 8.269 1.00 0.00 49 ARG A C 13
ATOM 9150 O O . ARG A 1 49 ? 86.591 7.903 8.443 1.00 0.00 49 ARG A O 13
ATOM 9171 N N . VAL A 1 50 ? 86.316 5.658 8.482 1.00 0.00 50 VAL A N 13
ATOM 9172 C CA . VAL A 1 50 ? 84.922 5.641 8.942 1.00 0.00 50 VAL A CA 13
ATOM 9173 C C . VAL A 1 50 ? 83.964 5.506 7.752 1.00 0.00 50 VAL A C 13
ATOM 9174 O O . VAL A 1 50 ? 83.386 4.436 7.556 1.00 0.00 50 VAL A O 13
ATOM 9187 N N . PRO A 1 51 ? 83.786 6.549 6.912 1.00 0.00 51 PRO A N 13
ATOM 9188 C CA . PRO A 1 51 ? 82.913 6.453 5.746 1.00 0.00 51 PRO A CA 13
ATOM 9189 C C . PRO A 1 51 ? 83.597 5.675 4.621 1.00 0.00 51 PRO A C 13
ATOM 9190 O O . PRO A 1 51 ? 84.623 5.034 4.845 1.00 0.00 51 PRO A O 13
ATOM 9201 N N . PRO A 1 52 ? 83.051 5.707 3.398 1.00 0.00 52 PRO A N 13
ATOM 9202 C CA . PRO A 1 52 ? 83.643 4.992 2.265 1.00 0.00 52 PRO A CA 13
ATOM 9203 C C . PRO A 1 52 ? 85.015 5.542 1.887 1.00 0.00 52 PRO A C 13
ATOM 9204 O O . PRO A 1 52 ? 85.101 6.571 1.219 1.00 0.00 52 PRO A O 13
ATOM 9215 N N . GLU A 1 53 ? 86.088 4.864 2.309 1.00 0.00 53 GLU A N 13
ATOM 9216 C CA . GLU A 1 53 ? 87.429 5.320 1.995 1.00 0.00 53 GLU A CA 13
ATOM 9217 C C . GLU A 1 53 ? 88.455 4.180 2.025 1.00 0.00 53 GLU A C 13
ATOM 9218 O O . GLU A 1 53 ? 88.529 3.374 1.098 1.00 0.00 53 GLU A O 13
ATOM 9230 N N . ILE A 1 54 ? 89.253 4.138 3.086 1.00 0.00 54 ILE A N 13
ATOM 9231 C CA . ILE A 1 54 ? 90.289 3.113 3.259 1.00 0.00 54 ILE A CA 13
ATOM 9232 C C . ILE A 1 54 ? 90.216 2.526 4.653 1.00 0.00 54 ILE A C 13
ATOM 9233 O O . ILE A 1 54 ? 91.134 1.826 5.092 1.00 0.00 54 ILE A O 13
ATOM 9249 N N . LEU A 1 55 ? 89.140 2.841 5.368 1.00 0.00 55 LEU A N 13
ATOM 9250 C CA . LEU A 1 55 ? 88.971 2.349 6.734 1.00 0.00 55 LEU A CA 13
ATOM 9251 C C . LEU A 1 55 ? 89.299 0.862 6.834 1.00 0.00 55 LEU A C 13
ATOM 9252 O O . LEU A 1 55 ? 89.671 0.365 7.896 1.00 0.00 55 LEU A O 13
ATOM 9268 N N . ALA A 1 56 ? 89.154 0.166 5.718 1.00 0.00 56 ALA A N 13
ATOM 9269 C CA . ALA A 1 56 ? 89.432 -1.262 5.658 1.00 0.00 56 ALA A CA 13
ATOM 9270 C C . ALA A 1 56 ? 90.839 -1.578 6.158 1.00 0.00 56 ALA A C 13
ATOM 9271 O O . ALA A 1 56 ? 91.031 -2.482 6.972 1.00 0.00 56 ALA A O 13
ATOM 9278 N N . MET A 1 57 ? 91.820 -0.828 5.661 1.00 0.00 57 MET A N 13
ATOM 9279 C CA . MET A 1 57 ? 93.220 -1.025 6.048 1.00 0.00 57 MET A CA 13
ATOM 9280 C C . MET A 1 57 ? 93.388 -1.022 7.567 1.00 0.00 57 MET A C 13
ATOM 9281 O O . MET A 1 57 ? 93.283 0.020 8.212 1.00 0.00 57 MET A O 13
ATOM 9295 N N . HIS A 1 58 ? 93.655 -2.198 8.130 1.00 0.00 58 HIS A N 13
ATOM 9296 C CA . HIS A 1 58 ? 93.839 -2.334 9.572 1.00 0.00 58 HIS A CA 13
ATOM 9297 C C . HIS A 1 58 ? 95.091 -1.604 10.054 1.00 0.00 58 HIS A C 13
ATOM 9298 O O . HIS A 1 58 ? 96.149 -1.687 9.432 1.00 0.00 58 HIS A O 13
ATOM 9312 N N . GLU A 1 59 ? 94.958 -0.898 11.176 1.00 0.00 59 GLU A N 13
ATOM 9313 C CA . GLU A 1 59 ? 96.071 -0.154 11.768 1.00 0.00 59 GLU A CA 13
ATOM 9314 C C . GLU A 1 59 ? 96.655 0.874 10.799 1.00 0.00 59 GLU A C 13
ATOM 9315 O O . GLU A 1 59 ? 97.822 1.251 10.915 1.00 0.00 59 GLU A O 13
ATOM 9327 N N . ASN A 1 60 ? 95.847 1.329 9.853 1.00 0.00 60 ASN A N 13
ATOM 9328 C CA . ASN A 1 60 ? 96.298 2.311 8.876 1.00 0.00 60 ASN A CA 13
ATOM 9329 C C . ASN A 1 60 ? 95.114 3.068 8.284 1.00 0.00 60 ASN A C 13
ATOM 9330 O O . ASN A 1 60 ? 94.991 3.200 7.066 1.00 0.00 60 ASN A O 13
ATOM 9341 N N . VAL A 1 61 ? 94.241 3.557 9.156 1.00 0.00 61 VAL A N 13
ATOM 9342 C CA . VAL A 1 61 ? 93.057 4.293 8.729 1.00 0.00 61 VAL A CA 13
ATOM 9343 C C . VAL A 1 61 ? 93.415 5.556 7.951 1.00 0.00 61 VAL A C 13
ATOM 9344 O O . VAL A 1 61 ? 94.505 6.106 8.102 1.00 0.00 61 VAL A O 13
ATOM 9357 N N . LEU A 1 62 ? 92.474 6.006 7.121 1.00 0.00 62 LEU A N 13
ATOM 9358 C CA . LEU A 1 62 ? 92.650 7.208 6.306 1.00 0.00 62 LEU A CA 13
ATOM 9359 C C . LEU A 1 62 ? 94.044 7.287 5.684 1.00 0.00 62 LEU A C 13
ATOM 9360 O O . LEU A 1 62 ? 94.639 8.362 5.610 1.00 0.00 62 LEU A O 13
ATOM 9376 N N . LYS A 1 63 ? 94.554 6.150 5.224 1.00 0.00 63 LYS A N 13
ATOM 9377 C CA . LYS A 1 63 ? 95.871 6.104 4.598 1.00 0.00 63 LYS A CA 13
ATOM 9378 C C . LYS A 1 63 ? 96.198 4.697 4.108 1.00 0.00 63 LYS A C 13
ATOM 9379 O O . LYS A 1 63 ? 95.980 3.736 4.877 1.00 0.00 63 LYS A O 13
ATOM 9400 N N . ARG A 1 16 ? 95.446 -12.528 -5.452 1.00 0.00 16 ARG A N 14
ATOM 9401 C CA . ARG A 1 16 ? 94.028 -12.311 -5.187 1.00 0.00 16 ARG A CA 14
ATOM 9402 C C . ARG A 1 16 ? 93.646 -12.833 -3.806 1.00 0.00 16 ARG A C 14
ATOM 9403 O O . ARG A 1 16 ? 93.213 -13.977 -3.663 1.00 0.00 16 ARG A O 14
ATOM 9424 N N . GLU A 1 17 ? 93.810 -11.989 -2.793 1.00 0.00 17 GLU A N 14
ATOM 9425 C CA . GLU A 1 17 ? 93.481 -12.367 -1.423 1.00 0.00 17 GLU A CA 14
ATOM 9426 C C . GLU A 1 17 ? 93.327 -11.130 -0.540 1.00 0.00 17 GLU A C 14
ATOM 9427 O O . GLU A 1 17 ? 93.751 -11.121 0.616 1.00 0.00 17 GLU A O 14
ATOM 9439 N N . SER A 1 18 ? 92.714 -10.089 -1.094 1.00 0.00 18 SER A N 14
ATOM 9440 C CA . SER A 1 18 ? 92.501 -8.845 -0.360 1.00 0.00 18 SER A CA 14
ATOM 9441 C C . SER A 1 18 ? 91.749 -7.833 -1.218 1.00 0.00 18 SER A C 14
ATOM 9442 O O . SER A 1 18 ? 91.826 -7.873 -2.447 1.00 0.00 18 SER A O 14
ATOM 9450 N N . LYS A 1 19 ? 91.033 -6.919 -0.565 1.00 0.00 19 LYS A N 14
ATOM 9451 C CA . LYS A 1 19 ? 90.276 -5.896 -1.277 1.00 0.00 19 LYS A CA 14
ATOM 9452 C C . LYS A 1 19 ? 89.774 -4.805 -0.338 1.00 0.00 19 LYS A C 14
ATOM 9453 O O . LYS A 1 19 ? 89.440 -5.064 0.817 1.00 0.00 19 LYS A O 14
ATOM 9472 N N . CYS A 1 20 ? 89.729 -3.578 -0.851 1.00 0.00 20 CYS A N 14
ATOM 9473 C CA . CYS A 1 20 ? 89.285 -2.424 -0.076 1.00 0.00 20 CYS A CA 14
ATOM 9474 C C . CYS A 1 20 ? 87.777 -2.179 -0.144 1.00 0.00 20 CYS A C 14
ATOM 9475 O O . CYS A 1 20 ? 87.205 -1.657 0.809 1.00 0.00 20 CYS A O 14
ATOM 9482 N N . PRO A 1 21 ? 87.110 -2.481 -1.277 1.00 0.00 21 PRO A N 14
ATOM 9483 C CA . PRO A 1 21 ? 85.674 -2.238 -1.426 1.00 0.00 21 PRO A CA 14
ATOM 9484 C C . PRO A 1 21 ? 84.877 -2.530 -0.157 1.00 0.00 21 PRO A C 14
ATOM 9485 O O . PRO A 1 21 ? 84.217 -3.562 -0.049 1.00 0.00 21 PRO A O 14
ATOM 9496 N N . THR A 1 22 ? 84.956 -1.615 0.805 1.00 0.00 22 THR A N 14
ATOM 9497 C CA . THR A 1 22 ? 84.254 -1.764 2.066 1.00 0.00 22 THR A CA 14
ATOM 9498 C C . THR A 1 22 ? 82.822 -1.257 1.932 1.00 0.00 22 THR A C 14
ATOM 9499 O O . THR A 1 22 ? 82.472 -0.634 0.930 1.00 0.00 22 THR A O 14
ATOM 9510 N N . PRO A 1 23 ? 81.971 -1.503 2.942 1.00 0.00 23 PRO A N 14
ATOM 9511 C CA . PRO A 1 23 ? 80.577 -1.055 2.917 1.00 0.00 23 PRO A CA 14
ATOM 9512 C C . PRO A 1 23 ? 80.456 0.438 2.623 1.00 0.00 23 PRO A C 14
ATOM 9513 O O . PRO A 1 23 ? 79.393 0.916 2.230 1.00 0.00 23 PRO A O 14
ATOM 9524 N N . GLY A 1 24 ? 81.547 1.174 2.825 1.00 0.00 24 GLY A N 14
ATOM 9525 C CA . GLY A 1 24 ? 81.528 2.603 2.582 1.00 0.00 24 GLY A CA 14
ATOM 9526 C C . GLY A 1 24 ? 82.326 3.020 1.356 1.00 0.00 24 GLY A C 14
ATOM 9527 O O . GLY A 1 24 ? 81.815 3.745 0.503 1.00 0.00 24 GLY A O 14
ATOM 9531 N N . CYS A 1 25 ? 83.583 2.573 1.260 1.00 0.00 25 CYS A N 14
ATOM 9532 C CA . CYS A 1 25 ? 84.423 2.934 0.114 1.00 0.00 25 CYS A CA 14
ATOM 9533 C C . CYS A 1 25 ? 83.692 2.631 -1.197 1.00 0.00 25 CYS A C 14
ATOM 9534 O O . CYS A 1 25 ? 82.796 1.788 -1.234 1.00 0.00 25 CYS A O 14
ATOM 9541 N N . ASP A 1 26 ? 84.077 3.319 -2.271 1.00 0.00 26 ASP A N 14
ATOM 9542 C CA . ASP A 1 26 ? 83.454 3.111 -3.570 1.00 0.00 26 ASP A CA 14
ATOM 9543 C C . ASP A 1 26 ? 84.308 2.188 -4.431 1.00 0.00 26 ASP A C 14
ATOM 9544 O O . ASP A 1 26 ? 83.791 1.295 -5.101 1.00 0.00 26 ASP A O 14
ATOM 9553 N N . GLY A 1 27 ? 85.615 2.413 -4.407 1.00 0.00 27 GLY A N 14
ATOM 9554 C CA . GLY A 1 27 ? 86.518 1.594 -5.193 1.00 0.00 27 GLY A CA 14
ATOM 9555 C C . GLY A 1 27 ? 86.721 2.151 -6.578 1.00 0.00 27 GLY A C 14
ATOM 9556 O O . GLY A 1 27 ? 86.522 1.463 -7.580 1.00 0.00 27 GLY A O 14
ATOM 9560 N N . THR A 1 28 ? 87.106 3.410 -6.619 1.00 0.00 28 THR A N 14
ATOM 9561 C CA . THR A 1 28 ? 87.341 4.106 -7.863 1.00 0.00 28 THR A CA 14
ATOM 9562 C C . THR A 1 28 ? 88.300 5.284 -7.665 1.00 0.00 28 THR A C 14
ATOM 9563 O O . THR A 1 28 ? 88.114 6.103 -6.763 1.00 0.00 28 THR A O 14
ATOM 9574 N N . GLY A 1 29 ? 89.309 5.373 -8.530 1.00 0.00 29 GLY A N 14
ATOM 9575 C CA . GLY A 1 29 ? 90.268 6.462 -8.455 1.00 0.00 29 GLY A CA 14
ATOM 9576 C C . GLY A 1 29 ? 91.496 6.130 -7.623 1.00 0.00 29 GLY A C 14
ATOM 9577 O O . GLY A 1 29 ? 92.206 7.033 -7.200 1.00 0.00 29 GLY A O 14
ATOM 9581 N N . HIS A 1 30 ? 91.766 4.835 -7.439 1.00 0.00 30 HIS A N 14
ATOM 9582 C CA . HIS A 1 30 ? 92.937 4.351 -6.685 1.00 0.00 30 HIS A CA 14
ATOM 9583 C C . HIS A 1 30 ? 93.488 5.396 -5.711 1.00 0.00 30 HIS A C 14
ATOM 9584 O O . HIS A 1 30 ? 92.808 6.338 -5.351 1.00 0.00 30 HIS A O 14
ATOM 9598 N N . VAL A 1 31 ? 94.717 5.210 -5.282 1.00 0.00 31 VAL A N 14
ATOM 9599 C CA . VAL A 1 31 ? 95.351 6.147 -4.345 1.00 0.00 31 VAL A CA 14
ATOM 9600 C C . VAL A 1 31 ? 95.492 7.565 -4.909 1.00 0.00 31 VAL A C 14
ATOM 9601 O O . VAL A 1 31 ? 95.405 8.532 -4.156 1.00 0.00 31 VAL A O 14
ATOM 9614 N N . THR A 1 32 ? 95.714 7.705 -6.212 1.00 0.00 32 THR A N 14
ATOM 9615 C CA . THR A 1 32 ? 95.866 9.029 -6.801 1.00 0.00 32 THR A CA 14
ATOM 9616 C C . THR A 1 32 ? 95.018 9.181 -8.059 1.00 0.00 32 THR A C 14
ATOM 9617 O O . THR A 1 32 ? 95.255 10.069 -8.874 1.00 0.00 32 THR A O 14
ATOM 9628 N N . GLY A 1 33 ? 94.009 8.328 -8.201 1.00 0.00 33 GLY A N 14
ATOM 9629 C CA . GLY A 1 33 ? 93.142 8.401 -9.354 1.00 0.00 33 GLY A CA 14
ATOM 9630 C C . GLY A 1 33 ? 93.891 8.182 -10.644 1.00 0.00 33 GLY A C 14
ATOM 9631 O O . GLY A 1 33 ? 93.388 8.488 -11.724 1.00 0.00 33 GLY A O 14
ATOM 9635 N N . LEU A 1 34 ? 95.090 7.631 -10.534 1.00 0.00 34 LEU A N 14
ATOM 9636 C CA . LEU A 1 34 ? 95.905 7.361 -11.707 1.00 0.00 34 LEU A CA 14
ATOM 9637 C C . LEU A 1 34 ? 95.791 5.910 -12.092 1.00 0.00 34 LEU A C 14
ATOM 9638 O O . LEU A 1 34 ? 96.460 5.439 -13.014 1.00 0.00 34 LEU A O 14
ATOM 9654 N N . TYR A 1 35 ? 94.940 5.194 -11.373 1.00 0.00 35 TYR A N 14
ATOM 9655 C CA . TYR A 1 35 ? 94.748 3.784 -11.643 1.00 0.00 35 TYR A CA 14
ATOM 9656 C C . TYR A 1 35 ? 93.292 3.519 -11.988 1.00 0.00 35 TYR A C 14
ATOM 9657 O O . TYR A 1 35 ? 92.409 4.306 -11.633 1.00 0.00 35 TYR A O 14
ATOM 9675 N N . PRO A 1 36 ? 92.999 2.414 -12.675 1.00 0.00 36 PRO A N 14
ATOM 9676 C CA . PRO A 1 36 ? 91.631 2.071 -13.035 1.00 0.00 36 PRO A CA 14
ATOM 9677 C C . PRO A 1 36 ? 90.828 1.640 -11.811 1.00 0.00 36 PRO A C 14
ATOM 9678 O O . PRO A 1 36 ? 90.125 0.629 -11.854 1.00 0.00 36 PRO A O 14
ATOM 9689 N N . HIS A 1 37 ? 90.972 2.393 -10.705 1.00 0.00 37 HIS A N 14
ATOM 9690 C CA . HIS A 1 37 ? 90.301 2.092 -9.452 1.00 0.00 37 HIS A CA 14
ATOM 9691 C C . HIS A 1 37 ? 91.220 1.250 -8.603 1.00 0.00 37 HIS A C 14
ATOM 9692 O O . HIS A 1 37 ? 92.360 0.988 -8.979 1.00 0.00 37 HIS A O 14
ATOM 9706 N N . HIS A 1 38 ? 90.717 0.824 -7.475 1.00 0.00 38 HIS A N 14
ATOM 9707 C CA . HIS A 1 38 ? 91.489 -0.008 -6.564 1.00 0.00 38 HIS A CA 14
ATOM 9708 C C . HIS A 1 38 ? 90.607 -1.079 -5.948 1.00 0.00 38 HIS A C 14
ATOM 9709 O O . HIS A 1 38 ? 89.453 -0.825 -5.601 1.00 0.00 38 HIS A O 14
ATOM 9723 N N . ARG A 1 39 ? 91.151 -2.276 -5.811 1.00 0.00 39 ARG A N 14
ATOM 9724 C CA . ARG A 1 39 ? 90.406 -3.376 -5.234 1.00 0.00 39 ARG A CA 14
ATOM 9725 C C . ARG A 1 39 ? 91.231 -4.082 -4.170 1.00 0.00 39 ARG A C 14
ATOM 9726 O O . ARG A 1 39 ? 91.115 -5.296 -3.996 1.00 0.00 39 ARG A O 14
ATOM 9747 N N . SER A 1 40 ? 92.070 -3.323 -3.459 1.00 0.00 40 SER A N 14
ATOM 9748 C CA . SER A 1 40 ? 92.905 -3.921 -2.423 1.00 0.00 40 SER A CA 14
ATOM 9749 C C . SER A 1 40 ? 93.541 -2.903 -1.469 1.00 0.00 40 SER A C 14
ATOM 9750 O O . SER A 1 40 ? 94.429 -3.273 -0.701 1.00 0.00 40 SER A O 14
ATOM 9758 N N . LEU A 1 41 ? 93.101 -1.639 -1.497 1.00 0.00 41 LEU A N 14
ATOM 9759 C CA . LEU A 1 41 ? 93.658 -0.621 -0.603 1.00 0.00 41 LEU A CA 14
ATOM 9760 C C . LEU A 1 41 ? 94.969 -0.062 -1.137 1.00 0.00 41 LEU A C 14
ATOM 9761 O O . LEU A 1 41 ? 95.267 1.114 -0.933 1.00 0.00 41 LEU A O 14
ATOM 9777 N N . SER A 1 42 ? 95.746 -0.901 -1.831 1.00 0.00 42 SER A N 14
ATOM 9778 C CA . SER A 1 42 ? 97.021 -0.475 -2.404 1.00 0.00 42 SER A CA 14
ATOM 9779 C C . SER A 1 42 ? 96.904 0.931 -2.981 1.00 0.00 42 SER A C 14
ATOM 9780 O O . SER A 1 42 ? 97.860 1.706 -2.971 1.00 0.00 42 SER A O 14
ATOM 9788 N N . GLY A 1 43 ? 95.709 1.253 -3.467 1.00 0.00 43 GLY A N 14
ATOM 9789 C CA . GLY A 1 43 ? 95.454 2.553 -4.012 1.00 0.00 43 GLY A CA 14
ATOM 9790 C C . GLY A 1 43 ? 94.542 3.346 -3.112 1.00 0.00 43 GLY A C 14
ATOM 9791 O O . GLY A 1 43 ? 94.988 3.993 -2.165 1.00 0.00 43 GLY A O 14
ATOM 9795 N N . CYS A 1 44 ? 93.254 3.256 -3.397 1.00 0.00 44 CYS A N 14
ATOM 9796 C CA . CYS A 1 44 ? 92.230 3.953 -2.602 1.00 0.00 44 CYS A CA 14
ATOM 9797 C C . CYS A 1 44 ? 92.544 5.449 -2.488 1.00 0.00 44 CYS A C 14
ATOM 9798 O O . CYS A 1 44 ? 93.487 5.831 -1.796 1.00 0.00 44 CYS A O 14
ATOM 9805 N N . PRO A 1 45 ? 91.762 6.320 -3.169 1.00 0.00 45 PRO A N 14
ATOM 9806 C CA . PRO A 1 45 ? 91.982 7.771 -3.149 1.00 0.00 45 PRO A CA 14
ATOM 9807 C C . PRO A 1 45 ? 91.287 8.488 -2.003 1.00 0.00 45 PRO A C 14
ATOM 9808 O O . PRO A 1 45 ? 91.002 9.679 -2.106 1.00 0.00 45 PRO A O 14
ATOM 9819 N N . HIS A 1 46 ? 90.984 7.777 -0.930 1.00 0.00 46 HIS A N 14
ATOM 9820 C CA . HIS A 1 46 ? 90.291 8.389 0.185 1.00 0.00 46 HIS A CA 14
ATOM 9821 C C . HIS A 1 46 ? 91.205 8.519 1.417 1.00 0.00 46 HIS A C 14
ATOM 9822 O O . HIS A 1 46 ? 91.955 9.492 1.514 1.00 0.00 46 HIS A O 14
ATOM 9836 N N . LYS A 1 47 ? 91.149 7.576 2.370 1.00 0.00 47 LYS A N 14
ATOM 9837 C CA . LYS A 1 47 ? 91.987 7.660 3.559 1.00 0.00 47 LYS A CA 14
ATOM 9838 C C . LYS A 1 47 ? 91.468 8.731 4.500 1.00 0.00 47 LYS A C 14
ATOM 9839 O O . LYS A 1 47 ? 92.113 9.762 4.700 1.00 0.00 47 LYS A O 14
ATOM 9858 N N . ASP A 1 48 ? 90.300 8.490 5.085 1.00 0.00 48 ASP A N 14
ATOM 9859 C CA . ASP A 1 48 ? 89.726 9.460 6.007 1.00 0.00 48 ASP A CA 14
ATOM 9860 C C . ASP A 1 48 ? 89.222 8.791 7.274 1.00 0.00 48 ASP A C 14
ATOM 9861 O O . ASP A 1 48 ? 88.557 9.432 8.090 1.00 0.00 48 ASP A O 14
ATOM 9870 N N . ARG A 1 49 ? 89.534 7.507 7.453 1.00 0.00 49 ARG A N 14
ATOM 9871 C CA . ARG A 1 49 ? 89.102 6.808 8.644 1.00 0.00 49 ARG A CA 14
ATOM 9872 C C . ARG A 1 49 ? 87.585 6.769 8.767 1.00 0.00 49 ARG A C 14
ATOM 9873 O O . ARG A 1 49 ? 87.030 6.939 9.851 1.00 0.00 49 ARG A O 14
ATOM 9894 N N . VAL A 1 50 ? 86.930 6.513 7.647 1.00 0.00 50 VAL A N 14
ATOM 9895 C CA . VAL A 1 50 ? 85.478 6.407 7.606 1.00 0.00 50 VAL A CA 14
ATOM 9896 C C . VAL A 1 50 ? 85.069 5.496 6.457 1.00 0.00 50 VAL A C 14
ATOM 9897 O O . VAL A 1 50 ? 85.758 5.427 5.439 1.00 0.00 50 VAL A O 14
ATOM 9910 N N . PRO A 1 51 ? 83.950 4.765 6.597 1.00 0.00 51 PRO A N 14
ATOM 9911 C CA . PRO A 1 51 ? 83.488 3.844 5.570 1.00 0.00 51 PRO A CA 14
ATOM 9912 C C . PRO A 1 51 ? 83.736 4.357 4.150 1.00 0.00 51 PRO A C 14
ATOM 9913 O O . PRO A 1 51 ? 84.425 3.699 3.376 1.00 0.00 51 PRO A O 14
ATOM 9924 N N . PRO A 1 52 ? 83.204 5.539 3.772 1.00 0.00 52 PRO A N 14
ATOM 9925 C CA . PRO A 1 52 ? 83.400 6.088 2.420 1.00 0.00 52 PRO A CA 14
ATOM 9926 C C . PRO A 1 52 ? 84.839 6.522 2.167 1.00 0.00 52 PRO A C 14
ATOM 9927 O O . PRO A 1 52 ? 85.103 7.694 1.910 1.00 0.00 52 PRO A O 14
ATOM 9938 N N . GLU A 1 53 ? 85.763 5.568 2.228 1.00 0.00 53 GLU A N 14
ATOM 9939 C CA . GLU A 1 53 ? 87.168 5.842 2.012 1.00 0.00 53 GLU A CA 14
ATOM 9940 C C . GLU A 1 53 ? 87.941 4.546 1.814 1.00 0.00 53 GLU A C 14
ATOM 9941 O O . GLU A 1 53 ? 87.908 3.949 0.746 1.00 0.00 53 GLU A O 14
ATOM 9953 N N . ILE A 1 54 ? 88.642 4.122 2.843 1.00 0.00 54 ILE A N 14
ATOM 9954 C CA . ILE A 1 54 ? 89.418 2.892 2.783 1.00 0.00 54 ILE A CA 14
ATOM 9955 C C . ILE A 1 54 ? 88.866 1.906 3.797 1.00 0.00 54 ILE A C 14
ATOM 9956 O O . ILE A 1 54 ? 88.887 0.694 3.582 1.00 0.00 54 ILE A O 14
ATOM 9972 N N . LEU A 1 55 ? 88.354 2.462 4.902 1.00 0.00 55 LEU A N 14
ATOM 9973 C CA . LEU A 1 55 ? 87.762 1.684 5.994 1.00 0.00 55 LEU A CA 14
ATOM 9974 C C . LEU A 1 55 ? 88.411 0.314 6.153 1.00 0.00 55 LEU A C 14
ATOM 9975 O O . LEU A 1 55 ? 87.757 -0.651 6.552 1.00 0.00 55 LEU A O 14
ATOM 9991 N N . ALA A 1 56 ? 89.700 0.233 5.849 1.00 0.00 56 ALA A N 14
ATOM 9992 C CA . ALA A 1 56 ? 90.425 -1.028 5.971 1.00 0.00 56 ALA A CA 14
ATOM 9993 C C . ALA A 1 56 ? 91.831 -0.944 5.390 1.00 0.00 56 ALA A C 14
ATOM 9994 O O . ALA A 1 56 ? 92.366 -1.945 4.912 1.00 0.00 56 ALA A O 14
ATOM 10001 N N . MET A 1 57 ? 92.431 0.241 5.426 1.00 0.00 57 MET A N 14
ATOM 10002 C CA . MET A 1 57 ? 93.781 0.411 4.895 1.00 0.00 57 MET A CA 14
ATOM 10003 C C . MET A 1 57 ? 94.818 -0.025 5.921 1.00 0.00 57 MET A C 14
ATOM 10004 O O . MET A 1 57 ? 94.812 0.444 7.060 1.00 0.00 57 MET A O 14
ATOM 10018 N N . HIS A 1 58 ? 95.695 -0.941 5.521 1.00 0.00 58 HIS A N 14
ATOM 10019 C CA . HIS A 1 58 ? 96.726 -1.449 6.418 1.00 0.00 58 HIS A CA 14
ATOM 10020 C C . HIS A 1 58 ? 96.084 -2.043 7.671 1.00 0.00 58 HIS A C 14
ATOM 10021 O O . HIS A 1 58 ? 94.883 -2.316 7.687 1.00 0.00 58 HIS A O 14
ATOM 10035 N N . GLU A 1 59 ? 96.879 -2.240 8.717 1.00 0.00 59 GLU A N 14
ATOM 10036 C CA . GLU A 1 59 ? 96.372 -2.797 9.964 1.00 0.00 59 GLU A CA 14
ATOM 10037 C C . GLU A 1 59 ? 95.968 -1.685 10.930 1.00 0.00 59 GLU A C 14
ATOM 10038 O O . GLU A 1 59 ? 96.253 -1.755 12.125 1.00 0.00 59 GLU A O 14
ATOM 10050 N N . ASN A 1 60 ? 95.307 -0.658 10.404 1.00 0.00 60 ASN A N 14
ATOM 10051 C CA . ASN A 1 60 ? 94.872 0.467 11.220 1.00 0.00 60 ASN A CA 14
ATOM 10052 C C . ASN A 1 60 ? 93.619 1.124 10.639 1.00 0.00 60 ASN A C 14
ATOM 10053 O O . ASN A 1 60 ? 93.568 2.342 10.468 1.00 0.00 60 ASN A O 14
ATOM 10064 N N . VAL A 1 61 ? 92.603 0.309 10.352 1.00 0.00 61 VAL A N 14
ATOM 10065 C CA . VAL A 1 61 ? 91.341 0.809 9.804 1.00 0.00 61 VAL A CA 14
ATOM 10066 C C . VAL A 1 61 ? 90.907 2.084 10.524 1.00 0.00 61 VAL A C 14
ATOM 10067 O O . VAL A 1 61 ? 90.942 2.139 11.755 1.00 0.00 61 VAL A O 14
ATOM 10080 N N . LEU A 1 62 ? 90.517 3.119 9.769 1.00 0.00 62 LEU A N 14
ATOM 10081 C CA . LEU A 1 62 ? 90.105 4.374 10.380 1.00 0.00 62 LEU A CA 14
ATOM 10082 C C . LEU A 1 62 ? 91.071 4.787 11.492 1.00 0.00 62 LEU A C 14
ATOM 10083 O O . LEU A 1 62 ? 90.662 5.364 12.501 1.00 0.00 62 LEU A O 14
ATOM 10099 N N . LYS A 1 63 ? 92.352 4.475 11.302 1.00 0.00 63 LYS A N 14
ATOM 10100 C CA . LYS A 1 63 ? 93.378 4.805 12.287 1.00 0.00 63 LYS A CA 14
ATOM 10101 C C . LYS A 1 63 ? 92.981 4.322 13.678 1.00 0.00 63 LYS A C 14
ATOM 10102 O O . LYS A 1 63 ? 93.382 3.198 14.050 1.00 0.00 63 LYS A O 14
ATOM 10123 N N . ARG A 1 16 ? 97.481 -10.133 -2.277 1.00 0.00 16 ARG A N 15
ATOM 10124 C CA . ARG A 1 16 ? 97.951 -10.461 -0.934 1.00 0.00 16 ARG A CA 15
ATOM 10125 C C . ARG A 1 16 ? 97.281 -9.572 0.109 1.00 0.00 16 ARG A C 15
ATOM 10126 O O . ARG A 1 16 ? 97.951 -8.927 0.915 1.00 0.00 16 ARG A O 15
ATOM 10147 N N . GLU A 1 17 ? 95.952 -9.542 0.084 1.00 0.00 17 GLU A N 15
ATOM 10148 C CA . GLU A 1 17 ? 95.187 -8.732 1.027 1.00 0.00 17 GLU A CA 15
ATOM 10149 C C . GLU A 1 17 ? 93.713 -9.129 1.004 1.00 0.00 17 GLU A C 15
ATOM 10150 O O . GLU A 1 17 ? 93.343 -10.149 0.422 1.00 0.00 17 GLU A O 15
ATOM 10162 N N . SER A 1 18 ? 92.875 -8.314 1.639 1.00 0.00 18 SER A N 15
ATOM 10163 C CA . SER A 1 18 ? 91.439 -8.579 1.688 1.00 0.00 18 SER A CA 15
ATOM 10164 C C . SER A 1 18 ? 90.662 -7.549 0.867 1.00 0.00 18 SER A C 15
ATOM 10165 O O . SER A 1 18 ? 89.438 -7.463 0.962 1.00 0.00 18 SER A O 15
ATOM 10173 N N . LYS A 1 19 ? 91.383 -6.769 0.064 1.00 0.00 19 LYS A N 15
ATOM 10174 C CA . LYS A 1 19 ? 90.782 -5.748 -0.772 1.00 0.00 19 LYS A CA 15
ATOM 10175 C C . LYS A 1 19 ? 90.282 -4.576 0.061 1.00 0.00 19 LYS A C 15
ATOM 10176 O O . LYS A 1 19 ? 90.299 -4.612 1.290 1.00 0.00 19 LYS A O 15
ATOM 10195 N N . CYS A 1 20 ? 89.857 -3.534 -0.634 1.00 0.00 20 CYS A N 15
ATOM 10196 C CA . CYS A 1 20 ? 89.370 -2.310 -0.005 1.00 0.00 20 CYS A CA 15
ATOM 10197 C C . CYS A 1 20 ? 87.873 -2.046 -0.240 1.00 0.00 20 CYS A C 15
ATOM 10198 O O . CYS A 1 20 ? 87.484 -0.906 -0.492 1.00 0.00 20 CYS A O 15
ATOM 10205 N N . PRO A 1 21 ? 87.003 -3.065 -0.174 1.00 0.00 21 PRO A N 15
ATOM 10206 C CA . PRO A 1 21 ? 85.572 -2.875 -0.396 1.00 0.00 21 PRO A CA 15
ATOM 10207 C C . PRO A 1 21 ? 84.801 -2.546 0.881 1.00 0.00 21 PRO A C 15
ATOM 10208 O O . PRO A 1 21 ? 84.178 -3.426 1.471 1.00 0.00 21 PRO A O 15
ATOM 10219 N N . THR A 1 22 ? 84.822 -1.282 1.304 1.00 0.00 22 THR A N 15
ATOM 10220 C CA . THR A 1 22 ? 84.086 -0.897 2.507 1.00 0.00 22 THR A CA 15
ATOM 10221 C C . THR A 1 22 ? 82.730 -0.323 2.120 1.00 0.00 22 THR A C 15
ATOM 10222 O O . THR A 1 22 ? 82.567 0.214 1.024 1.00 0.00 22 THR A O 15
ATOM 10233 N N . PRO A 1 23 ? 81.730 -0.437 3.010 1.00 0.00 23 PRO A N 15
ATOM 10234 C CA . PRO A 1 23 ? 80.385 0.074 2.744 1.00 0.00 23 PRO A CA 15
ATOM 10235 C C . PRO A 1 23 ? 80.410 1.467 2.127 1.00 0.00 23 PRO A C 15
ATOM 10236 O O . PRO A 1 23 ? 79.476 1.866 1.432 1.00 0.00 23 PRO A O 15
ATOM 10247 N N . GLY A 1 24 ? 81.487 2.204 2.386 1.00 0.00 24 GLY A N 15
ATOM 10248 C CA . GLY A 1 24 ? 81.610 3.542 1.850 1.00 0.00 24 GLY A CA 15
ATOM 10249 C C . GLY A 1 24 ? 82.530 3.631 0.639 1.00 0.00 24 GLY A C 15
ATOM 10250 O O . GLY A 1 24 ? 82.138 4.190 -0.385 1.00 0.00 24 GLY A O 15
ATOM 10254 N N . CYS A 1 25 ? 83.762 3.100 0.740 1.00 0.00 25 CYS A N 15
ATOM 10255 C CA . CYS A 1 25 ? 84.688 3.176 -0.392 1.00 0.00 25 CYS A CA 15
ATOM 10256 C C . CYS A 1 25 ? 84.014 2.669 -1.662 1.00 0.00 25 CYS A C 15
ATOM 10257 O O . CYS A 1 25 ? 83.156 1.788 -1.611 1.00 0.00 25 CYS A O 15
ATOM 10264 N N . ASP A 1 26 ? 84.407 3.231 -2.797 1.00 0.00 26 ASP A N 15
ATOM 10265 C CA . ASP A 1 26 ? 83.840 2.835 -4.077 1.00 0.00 26 ASP A CA 15
ATOM 10266 C C . ASP A 1 26 ? 84.722 1.801 -4.764 1.00 0.00 26 ASP A C 15
ATOM 10267 O O . ASP A 1 26 ? 84.233 0.794 -5.273 1.00 0.00 26 ASP A O 15
ATOM 10276 N N . GLY A 1 27 ? 86.023 2.060 -4.782 1.00 0.00 27 GLY A N 15
ATOM 10277 C CA . GLY A 1 27 ? 86.947 1.147 -5.421 1.00 0.00 27 GLY A CA 15
ATOM 10278 C C . GLY A 1 27 ? 87.190 1.532 -6.855 1.00 0.00 27 GLY A C 15
ATOM 10279 O O . GLY A 1 27 ? 87.212 0.687 -7.750 1.00 0.00 27 GLY A O 15
ATOM 10283 N N . THR A 1 28 ? 87.354 2.823 -7.058 1.00 0.00 28 THR A N 15
ATOM 10284 C CA . THR A 1 28 ? 87.593 3.381 -8.369 1.00 0.00 28 THR A CA 15
ATOM 10285 C C . THR A 1 28 ? 88.378 4.691 -8.261 1.00 0.00 28 THR A C 15
ATOM 10286 O O . THR A 1 28 ? 88.018 5.577 -7.486 1.00 0.00 28 THR A O 15
ATOM 10297 N N . GLY A 1 29 ? 89.437 4.812 -9.058 1.00 0.00 29 GLY A N 15
ATOM 10298 C CA . GLY A 1 29 ? 90.245 6.022 -9.049 1.00 0.00 29 GLY A CA 15
ATOM 10299 C C . GLY A 1 29 ? 91.566 5.863 -8.309 1.00 0.00 29 GLY A C 15
ATOM 10300 O O . GLY A 1 29 ? 92.394 6.757 -8.311 1.00 0.00 29 GLY A O 15
ATOM 10304 N N . HIS A 1 30 ? 91.793 4.717 -7.703 1.00 0.00 30 HIS A N 15
ATOM 10305 C CA . HIS A 1 30 ? 93.049 4.484 -6.994 1.00 0.00 30 HIS A CA 15
ATOM 10306 C C . HIS A 1 30 ? 93.410 5.660 -6.098 1.00 0.00 30 HIS A C 15
ATOM 10307 O O . HIS A 1 30 ? 92.600 6.546 -5.862 1.00 0.00 30 HIS A O 15
ATOM 10321 N N . VAL A 1 31 ? 94.634 5.641 -5.605 1.00 0.00 31 VAL A N 15
ATOM 10322 C CA . VAL A 1 31 ? 95.150 6.685 -4.715 1.00 0.00 31 VAL A CA 15
ATOM 10323 C C . VAL A 1 31 ? 94.992 8.117 -5.238 1.00 0.00 31 VAL A C 15
ATOM 10324 O O . VAL A 1 31 ? 94.825 9.032 -4.431 1.00 0.00 31 VAL A O 15
ATOM 10337 N N . THR A 1 32 ? 95.051 8.347 -6.548 1.00 0.00 32 THR A N 15
ATOM 10338 C CA . THR A 1 32 ? 94.922 9.713 -7.045 1.00 0.00 32 THR A CA 15
ATOM 10339 C C . THR A 1 32 ? 93.955 9.818 -8.215 1.00 0.00 32 THR A C 15
ATOM 10340 O O . THR A 1 32 ? 94.000 10.780 -8.977 1.00 0.00 32 THR A O 15
ATOM 10351 N N . GLY A 1 33 ? 93.059 8.847 -8.349 1.00 0.00 33 GLY A N 15
ATOM 10352 C CA . GLY A 1 33 ? 92.101 8.897 -9.430 1.00 0.00 33 GLY A CA 15
ATOM 10353 C C . GLY A 1 33 ? 92.756 8.749 -10.782 1.00 0.00 33 GLY A C 15
ATOM 10354 O O . GLY A 1 33 ? 92.153 9.057 -11.809 1.00 0.00 33 GLY A O 15
ATOM 10358 N N . LEU A 1 34 ? 94.000 8.283 -10.785 1.00 0.00 34 LEU A N 15
ATOM 10359 C CA . LEU A 1 34 ? 94.737 8.122 -12.033 1.00 0.00 34 LEU A CA 15
ATOM 10360 C C . LEU A 1 34 ? 94.990 6.669 -12.364 1.00 0.00 34 LEU A C 15
ATOM 10361 O O . LEU A 1 34 ? 95.708 6.367 -13.321 1.00 0.00 34 LEU A O 15
ATOM 10377 N N . TYR A 1 35 ? 94.411 5.760 -11.590 1.00 0.00 35 TYR A N 15
ATOM 10378 C CA . TYR A 1 35 ? 94.618 4.343 -11.866 1.00 0.00 35 TYR A CA 15
ATOM 10379 C C . TYR A 1 35 ? 93.294 3.679 -12.202 1.00 0.00 35 TYR A C 15
ATOM 10380 O O . TYR A 1 35 ? 92.228 4.227 -11.918 1.00 0.00 35 TYR A O 15
ATOM 10398 N N . PRO A 1 36 ? 93.325 2.487 -12.809 1.00 0.00 36 PRO A N 15
ATOM 10399 C CA . PRO A 1 36 ? 92.102 1.776 -13.152 1.00 0.00 36 PRO A CA 15
ATOM 10400 C C . PRO A 1 36 ? 91.409 1.229 -11.908 1.00 0.00 36 PRO A C 15
ATOM 10401 O O . PRO A 1 36 ? 90.943 0.088 -11.909 1.00 0.00 36 PRO A O 15
ATOM 10412 N N . HIS A 1 37 ? 91.363 2.046 -10.840 1.00 0.00 37 HIS A N 15
ATOM 10413 C CA . HIS A 1 37 ? 90.753 1.663 -9.579 1.00 0.00 37 HIS A CA 15
ATOM 10414 C C . HIS A 1 37 ? 91.784 1.032 -8.682 1.00 0.00 37 HIS A C 15
ATOM 10415 O O . HIS A 1 37 ? 92.958 0.945 -9.030 1.00 0.00 37 HIS A O 15
ATOM 10429 N N . HIS A 1 38 ? 91.337 0.584 -7.534 1.00 0.00 38 HIS A N 15
ATOM 10430 C CA . HIS A 1 38 ? 92.226 -0.061 -6.581 1.00 0.00 38 HIS A CA 15
ATOM 10431 C C . HIS A 1 38 ? 91.574 -1.287 -5.967 1.00 0.00 38 HIS A C 15
ATOM 10432 O O . HIS A 1 38 ? 92.132 -2.383 -6.009 1.00 0.00 38 HIS A O 15
ATOM 10446 N N . ARG A 1 39 ? 90.392 -1.096 -5.392 1.00 0.00 39 ARG A N 15
ATOM 10447 C CA . ARG A 1 39 ? 89.658 -2.182 -4.755 1.00 0.00 39 ARG A CA 15
ATOM 10448 C C . ARG A 1 39 ? 90.585 -3.093 -3.952 1.00 0.00 39 ARG A C 15
ATOM 10449 O O . ARG A 1 39 ? 90.280 -4.268 -3.757 1.00 0.00 39 ARG A O 15
ATOM 10470 N N . SER A 1 40 ? 91.720 -2.557 -3.491 1.00 0.00 40 SER A N 15
ATOM 10471 C CA . SER A 1 40 ? 92.665 -3.366 -2.728 1.00 0.00 40 SER A CA 15
ATOM 10472 C C . SER A 1 40 ? 93.668 -2.532 -1.926 1.00 0.00 40 SER A C 15
ATOM 10473 O O . SER A 1 40 ? 94.696 -3.053 -1.499 1.00 0.00 40 SER A O 15
ATOM 10481 N N . LEU A 1 41 ? 93.374 -1.248 -1.714 1.00 0.00 41 LEU A N 15
ATOM 10482 C CA . LEU A 1 41 ? 94.266 -0.370 -0.944 1.00 0.00 41 LEU A CA 15
ATOM 10483 C C . LEU A 1 41 ? 95.490 0.067 -1.744 1.00 0.00 41 LEU A C 15
ATOM 10484 O O . LEU A 1 41 ? 95.984 1.178 -1.554 1.00 0.00 41 LEU A O 15
ATOM 10500 N N . SER A 1 42 ? 95.984 -0.802 -2.632 1.00 0.00 42 SER A N 15
ATOM 10501 C CA . SER A 1 42 ? 97.157 -0.486 -3.450 1.00 0.00 42 SER A CA 15
ATOM 10502 C C . SER A 1 42 ? 97.131 0.972 -3.897 1.00 0.00 42 SER A C 15
ATOM 10503 O O . SER A 1 42 ? 98.173 1.610 -4.048 1.00 0.00 42 SER A O 15
ATOM 10511 N N . GLY A 1 43 ? 95.925 1.493 -4.083 1.00 0.00 43 GLY A N 15
ATOM 10512 C CA . GLY A 1 43 ? 95.754 2.866 -4.478 1.00 0.00 43 GLY A CA 15
ATOM 10513 C C . GLY A 1 43 ? 94.899 3.608 -3.490 1.00 0.00 43 GLY A C 15
ATOM 10514 O O . GLY A 1 43 ? 95.405 4.264 -2.581 1.00 0.00 43 GLY A O 15
ATOM 10518 N N . CYS A 1 44 ? 93.594 3.481 -3.677 1.00 0.00 44 CYS A N 15
ATOM 10519 C CA . CYS A 1 44 ? 92.602 4.127 -2.805 1.00 0.00 44 CYS A CA 15
ATOM 10520 C C . CYS A 1 44 ? 92.971 5.589 -2.543 1.00 0.00 44 CYS A C 15
ATOM 10521 O O . CYS A 1 44 ? 93.968 5.868 -1.872 1.00 0.00 44 CYS A O 15
ATOM 10528 N N . PRO A 1 45 ? 92.176 6.548 -3.062 1.00 0.00 45 PRO A N 15
ATOM 10529 C CA . PRO A 1 45 ? 92.436 7.978 -2.891 1.00 0.00 45 PRO A CA 15
ATOM 10530 C C . PRO A 1 45 ? 91.711 8.592 -1.701 1.00 0.00 45 PRO A C 15
ATOM 10531 O O . PRO A 1 45 ? 91.624 9.813 -1.588 1.00 0.00 45 PRO A O 15
ATOM 10542 N N . HIS A 1 46 ? 91.168 7.756 -0.833 1.00 0.00 46 HIS A N 15
ATOM 10543 C CA . HIS A 1 46 ? 90.432 8.238 0.314 1.00 0.00 46 HIS A CA 15
ATOM 10544 C C . HIS A 1 46 ? 91.352 8.385 1.530 1.00 0.00 46 HIS A C 15
ATOM 10545 O O . HIS A 1 46 ? 91.652 9.502 1.953 1.00 0.00 46 HIS A O 15
ATOM 10559 N N . LYS A 1 47 ? 91.806 7.257 2.075 1.00 0.00 47 LYS A N 15
ATOM 10560 C CA . LYS A 1 47 ? 92.715 7.242 3.220 1.00 0.00 47 LYS A CA 15
ATOM 10561 C C . LYS A 1 47 ? 92.224 8.102 4.376 1.00 0.00 47 LYS A C 15
ATOM 10562 O O . LYS A 1 47 ? 92.906 9.036 4.798 1.00 0.00 47 LYS A O 15
ATOM 10581 N N . ASP A 1 48 ? 91.070 7.751 4.930 1.00 0.00 48 ASP A N 15
ATOM 10582 C CA . ASP A 1 48 ? 90.550 8.474 6.080 1.00 0.00 48 ASP A CA 15
ATOM 10583 C C . ASP A 1 48 ? 90.050 7.479 7.116 1.00 0.00 48 ASP A C 15
ATOM 10584 O O . ASP A 1 48 ? 89.333 7.835 8.051 1.00 0.00 48 ASP A O 15
ATOM 10593 N N . ARG A 1 49 ? 90.446 6.218 6.927 1.00 0.00 49 ARG A N 15
ATOM 10594 C CA . ARG A 1 49 ? 90.066 5.133 7.828 1.00 0.00 49 ARG A CA 15
ATOM 10595 C C . ARG A 1 49 ? 88.607 5.223 8.261 1.00 0.00 49 ARG A C 15
ATOM 10596 O O . ARG A 1 49 ? 88.269 4.921 9.404 1.00 0.00 49 ARG A O 15
ATOM 10617 N N . VAL A 1 50 ? 87.748 5.607 7.330 1.00 0.00 50 VAL A N 15
ATOM 10618 C CA . VAL A 1 50 ? 86.318 5.704 7.607 1.00 0.00 50 VAL A CA 15
ATOM 10619 C C . VAL A 1 50 ? 85.514 4.988 6.527 1.00 0.00 50 VAL A C 15
ATOM 10620 O O . VAL A 1 50 ? 85.958 4.863 5.384 1.00 0.00 50 VAL A O 15
ATOM 10633 N N . PRO A 1 51 ? 84.306 4.512 6.880 1.00 0.00 51 PRO A N 15
ATOM 10634 C CA . PRO A 1 51 ? 83.416 3.799 5.975 1.00 0.00 51 PRO A CA 15
ATOM 10635 C C . PRO A 1 51 ? 83.594 4.157 4.497 1.00 0.00 51 PRO A C 15
ATOM 10636 O O . PRO A 1 51 ? 83.630 3.264 3.654 1.00 0.00 51 PRO A O 15
ATOM 10647 N N . PRO A 1 52 ? 83.678 5.461 4.150 1.00 0.00 52 PRO A N 15
ATOM 10648 C CA . PRO A 1 52 ? 83.816 5.905 2.768 1.00 0.00 52 PRO A CA 15
ATOM 10649 C C . PRO A 1 52 ? 85.249 6.236 2.347 1.00 0.00 52 PRO A C 15
ATOM 10650 O O . PRO A 1 52 ? 85.479 7.262 1.709 1.00 0.00 52 PRO A O 15
ATOM 10661 N N . GLU A 1 53 ? 86.209 5.372 2.676 1.00 0.00 53 GLU A N 15
ATOM 10662 C CA . GLU A 1 53 ? 87.592 5.612 2.296 1.00 0.00 53 GLU A CA 15
ATOM 10663 C C . GLU A 1 53 ? 88.364 4.301 2.069 1.00 0.00 53 GLU A C 15
ATOM 10664 O O . GLU A 1 53 ? 88.283 3.702 0.996 1.00 0.00 53 GLU A O 15
ATOM 10676 N N . ILE A 1 54 ? 89.126 3.879 3.070 1.00 0.00 54 ILE A N 15
ATOM 10677 C CA . ILE A 1 54 ? 89.921 2.649 2.994 1.00 0.00 54 ILE A CA 15
ATOM 10678 C C . ILE A 1 54 ? 89.664 1.779 4.217 1.00 0.00 54 ILE A C 15
ATOM 10679 O O . ILE A 1 54 ? 90.334 0.766 4.423 1.00 0.00 54 ILE A O 15
ATOM 10695 N N . LEU A 1 55 ? 88.721 2.212 5.045 1.00 0.00 55 LEU A N 15
ATOM 10696 C CA . LEU A 1 55 ? 88.391 1.496 6.280 1.00 0.00 55 LEU A CA 15
ATOM 10697 C C . LEU A 1 55 ? 87.996 0.034 6.041 1.00 0.00 55 LEU A C 15
ATOM 10698 O O . LEU A 1 55 ? 87.915 -0.749 6.987 1.00 0.00 55 LEU A O 15
ATOM 10714 N N . ALA A 1 56 ? 87.732 -0.326 4.792 1.00 0.00 56 ALA A N 15
ATOM 10715 C CA . ALA A 1 56 ? 87.333 -1.693 4.447 1.00 0.00 56 ALA A CA 15
ATOM 10716 C C . ALA A 1 56 ? 88.159 -2.743 5.181 1.00 0.00 56 ALA A C 15
ATOM 10717 O O . ALA A 1 56 ? 87.612 -3.595 5.885 1.00 0.00 56 ALA A O 15
ATOM 10724 N N . MET A 1 57 ? 89.468 -2.690 5.003 1.00 0.00 57 MET A N 15
ATOM 10725 C CA . MET A 1 57 ? 90.358 -3.653 5.640 1.00 0.00 57 MET A CA 15
ATOM 10726 C C . MET A 1 57 ? 90.294 -3.541 7.161 1.00 0.00 57 MET A C 15
ATOM 10727 O O . MET A 1 57 ? 90.663 -2.519 7.737 1.00 0.00 57 MET A O 15
ATOM 10741 N N . HIS A 1 58 ? 89.818 -4.606 7.803 1.00 0.00 58 HIS A N 15
ATOM 10742 C CA . HIS A 1 58 ? 89.701 -4.636 9.255 1.00 0.00 58 HIS A CA 15
ATOM 10743 C C . HIS A 1 58 ? 91.056 -4.900 9.902 1.00 0.00 58 HIS A C 15
ATOM 10744 O O . HIS A 1 58 ? 91.351 -4.385 10.982 1.00 0.00 58 HIS A O 15
ATOM 10758 N N . GLU A 1 59 ? 91.877 -5.703 9.234 1.00 0.00 59 GLU A N 15
ATOM 10759 C CA . GLU A 1 59 ? 93.204 -6.034 9.742 1.00 0.00 59 GLU A CA 15
ATOM 10760 C C . GLU A 1 59 ? 94.057 -4.778 9.879 1.00 0.00 59 GLU A C 15
ATOM 10761 O O . GLU A 1 59 ? 94.627 -4.514 10.936 1.00 0.00 59 GLU A O 15
ATOM 10773 N N . ASN A 1 60 ? 94.138 -4.006 8.800 1.00 0.00 60 ASN A N 15
ATOM 10774 C CA . ASN A 1 60 ? 94.917 -2.774 8.794 1.00 0.00 60 ASN A CA 15
ATOM 10775 C C . ASN A 1 60 ? 94.184 -1.675 8.029 1.00 0.00 60 ASN A C 15
ATOM 10776 O O . ASN A 1 60 ? 94.317 -1.559 6.810 1.00 0.00 60 ASN A O 15
ATOM 10787 N N . VAL A 1 61 ? 93.411 -0.872 8.752 1.00 0.00 61 VAL A N 15
ATOM 10788 C CA . VAL A 1 61 ? 92.656 0.218 8.142 1.00 0.00 61 VAL A CA 15
ATOM 10789 C C . VAL A 1 61 ? 93.586 1.294 7.597 1.00 0.00 61 VAL A C 15
ATOM 10790 O O . VAL A 1 61 ? 94.798 1.245 7.807 1.00 0.00 61 VAL A O 15
ATOM 10803 N N . LEU A 1 62 ? 93.013 2.266 6.894 1.00 0.00 62 LEU A N 15
ATOM 10804 C CA . LEU A 1 62 ? 93.790 3.356 6.316 1.00 0.00 62 LEU A CA 15
ATOM 10805 C C . LEU A 1 62 ? 94.791 2.825 5.289 1.00 0.00 62 LEU A C 15
ATOM 10806 O O . LEU A 1 62 ? 94.539 2.868 4.085 1.00 0.00 62 LEU A O 15
ATOM 10822 N N . LYS A 1 63 ? 95.922 2.318 5.769 1.00 0.00 63 LYS A N 15
ATOM 10823 C CA . LYS A 1 63 ? 96.951 1.778 4.888 1.00 0.00 63 LYS A CA 15
ATOM 10824 C C . LYS A 1 63 ? 96.567 0.388 4.389 1.00 0.00 63 LYS A C 15
ATOM 10825 O O . LYS A 1 63 ? 96.560 -0.553 5.209 1.00 0.00 63 LYS A O 15
ATOM 10846 N N . ARG A 1 16 ? 96.477 -11.720 -2.792 1.00 0.00 16 ARG A N 16
ATOM 10847 C CA . ARG A 1 16 ? 95.221 -12.387 -2.463 1.00 0.00 16 ARG A CA 16
ATOM 10848 C C . ARG A 1 16 ? 94.516 -11.684 -1.306 1.00 0.00 16 ARG A C 16
ATOM 10849 O O . ARG A 1 16 ? 95.103 -11.466 -0.247 1.00 0.00 16 ARG A O 16
ATOM 10870 N N . GLU A 1 17 ? 93.251 -11.332 -1.519 1.00 0.00 17 GLU A N 16
ATOM 10871 C CA . GLU A 1 17 ? 92.460 -10.652 -0.496 1.00 0.00 17 GLU A CA 16
ATOM 10872 C C . GLU A 1 17 ? 91.062 -10.337 -1.018 1.00 0.00 17 GLU A C 16
ATOM 10873 O O . GLU A 1 17 ? 90.743 -10.613 -2.176 1.00 0.00 17 GLU A O 16
ATOM 10885 N N . SER A 1 18 ? 90.234 -9.746 -0.161 1.00 0.00 18 SER A N 16
ATOM 10886 C CA . SER A 1 18 ? 88.873 -9.382 -0.543 1.00 0.00 18 SER A CA 16
ATOM 10887 C C . SER A 1 18 ? 88.822 -7.953 -1.076 1.00 0.00 18 SER A C 16
ATOM 10888 O O . SER A 1 18 ? 87.763 -7.325 -1.096 1.00 0.00 18 SER A O 16
ATOM 10896 N N . LYS A 1 19 ? 89.975 -7.445 -1.505 1.00 0.00 19 LYS A N 16
ATOM 10897 C CA . LYS A 1 19 ? 90.078 -6.101 -2.036 1.00 0.00 19 LYS A CA 16
ATOM 10898 C C . LYS A 1 19 ? 89.717 -5.066 -0.980 1.00 0.00 19 LYS A C 16
ATOM 10899 O O . LYS A 1 19 ? 89.189 -5.392 0.082 1.00 0.00 19 LYS A O 16
ATOM 10918 N N . CYS A 1 20 ? 90.020 -3.819 -1.293 1.00 0.00 20 CYS A N 16
ATOM 10919 C CA . CYS A 1 20 ? 89.758 -2.701 -0.391 1.00 0.00 20 CYS A CA 16
ATOM 10920 C C . CYS A 1 20 ? 88.271 -2.348 -0.291 1.00 0.00 20 CYS A C 16
ATOM 10921 O O . CYS A 1 20 ? 87.817 -1.922 0.765 1.00 0.00 20 CYS A O 16
ATOM 10928 N N . PRO A 1 21 ? 87.498 -2.470 -1.391 1.00 0.00 21 PRO A N 16
ATOM 10929 C CA . PRO A 1 21 ? 86.072 -2.138 -1.396 1.00 0.00 21 PRO A CA 16
ATOM 10930 C C . PRO A 1 21 ? 85.347 -2.521 -0.105 1.00 0.00 21 PRO A C 16
ATOM 10931 O O . PRO A 1 21 ? 84.642 -3.527 -0.049 1.00 0.00 21 PRO A O 16
ATOM 10942 N N . THR A 1 22 ? 85.532 -1.704 0.925 1.00 0.00 22 THR A N 16
ATOM 10943 C CA . THR A 1 22 ? 84.904 -1.928 2.219 1.00 0.00 22 THR A CA 16
ATOM 10944 C C . THR A 1 22 ? 83.479 -1.381 2.207 1.00 0.00 22 THR A C 16
ATOM 10945 O O . THR A 1 22 ? 83.074 -0.733 1.239 1.00 0.00 22 THR A O 16
ATOM 10956 N N . PRO A 1 23 ? 82.693 -1.607 3.277 1.00 0.00 23 PRO A N 16
ATOM 10957 C CA . PRO A 1 23 ? 81.315 -1.112 3.360 1.00 0.00 23 PRO A CA 16
ATOM 10958 C C . PRO A 1 23 ? 81.202 0.356 2.954 1.00 0.00 23 PRO A C 16
ATOM 10959 O O . PRO A 1 23 ? 80.120 0.833 2.612 1.00 0.00 23 PRO A O 16
ATOM 10970 N N . GLY A 1 24 ? 82.324 1.068 2.998 1.00 0.00 24 GLY A N 16
ATOM 10971 C CA . GLY A 1 24 ? 82.329 2.467 2.634 1.00 0.00 24 GLY A CA 16
ATOM 10972 C C . GLY A 1 24 ? 83.024 2.725 1.310 1.00 0.00 24 GLY A C 16
ATOM 10973 O O . GLY A 1 24 ? 82.423 3.278 0.388 1.00 0.00 24 GLY A O 16
ATOM 10977 N N . CYS A 1 25 ? 84.296 2.338 1.215 1.00 0.00 25 CYS A N 16
ATOM 10978 C CA . CYS A 1 25 ? 85.065 2.554 -0.007 1.00 0.00 25 CYS A CA 16
ATOM 10979 C C . CYS A 1 25 ? 84.369 1.959 -1.222 1.00 0.00 25 CYS A C 16
ATOM 10980 O O . CYS A 1 25 ? 83.563 1.035 -1.102 1.00 0.00 25 CYS A O 16
ATOM 10987 N N . ASP A 1 26 ? 84.701 2.487 -2.395 1.00 0.00 26 ASP A N 16
ATOM 10988 C CA . ASP A 1 26 ? 84.130 2.003 -3.640 1.00 0.00 26 ASP A CA 16
ATOM 10989 C C . ASP A 1 26 ? 85.110 1.066 -4.337 1.00 0.00 26 ASP A C 16
ATOM 10990 O O . ASP A 1 26 ? 84.724 0.015 -4.845 1.00 0.00 26 ASP A O 16
ATOM 10999 N N . GLY A 1 27 ? 86.381 1.460 -4.355 1.00 0.00 27 GLY A N 16
ATOM 11000 C CA . GLY A 1 27 ? 87.401 0.649 -4.990 1.00 0.00 27 GLY A CA 16
ATOM 11001 C C . GLY A 1 27 ? 87.442 0.868 -6.476 1.00 0.00 27 GLY A C 16
ATOM 11002 O O . GLY A 1 27 ? 87.698 -0.054 -7.250 1.00 0.00 27 GLY A O 16
ATOM 11006 N N . THR A 1 28 ? 87.172 2.096 -6.864 1.00 0.00 28 THR A N 16
ATOM 11007 C CA . THR A 1 28 ? 87.156 2.478 -8.248 1.00 0.00 28 THR A CA 16
ATOM 11008 C C . THR A 1 28 ? 87.738 3.883 -8.428 1.00 0.00 28 THR A C 16
ATOM 11009 O O . THR A 1 28 ? 87.186 4.721 -9.140 1.00 0.00 28 THR A O 16
ATOM 11020 N N . GLY A 1 29 ? 88.866 4.131 -7.771 1.00 0.00 29 GLY A N 16
ATOM 11021 C CA . GLY A 1 29 ? 89.503 5.427 -7.865 1.00 0.00 29 GLY A CA 16
ATOM 11022 C C . GLY A 1 29 ? 90.793 5.505 -7.075 1.00 0.00 29 GLY A C 16
ATOM 11023 O O . GLY A 1 29 ? 90.930 6.358 -6.218 1.00 0.00 29 GLY A O 16
ATOM 11027 N N . HIS A 1 30 ? 91.733 4.616 -7.398 1.00 0.00 30 HIS A N 16
ATOM 11028 C CA . HIS A 1 30 ? 93.068 4.533 -6.762 1.00 0.00 30 HIS A CA 16
ATOM 11029 C C . HIS A 1 30 ? 93.447 5.742 -5.891 1.00 0.00 30 HIS A C 16
ATOM 11030 O O . HIS A 1 30 ? 92.638 6.612 -5.605 1.00 0.00 30 HIS A O 16
ATOM 11044 N N . VAL A 1 31 ? 94.702 5.763 -5.463 1.00 0.00 31 VAL A N 16
ATOM 11045 C CA . VAL A 1 31 ? 95.225 6.839 -4.599 1.00 0.00 31 VAL A CA 16
ATOM 11046 C C . VAL A 1 31 ? 95.060 8.243 -5.187 1.00 0.00 31 VAL A C 16
ATOM 11047 O O . VAL A 1 31 ? 94.886 9.203 -4.438 1.00 0.00 31 VAL A O 16
ATOM 11060 N N . THR A 1 32 ? 95.104 8.382 -6.503 1.00 0.00 32 THR A N 16
ATOM 11061 C CA . THR A 1 32 ? 94.941 9.684 -7.122 1.00 0.00 32 THR A CA 16
ATOM 11062 C C . THR A 1 32 ? 93.933 9.611 -8.263 1.00 0.00 32 THR A C 16
ATOM 11063 O O . THR A 1 32 ? 93.747 10.577 -9.002 1.00 0.00 32 THR A O 16
ATOM 11074 N N . GLY A 1 33 ? 93.277 8.460 -8.399 1.00 0.00 33 GLY A N 16
ATOM 11075 C CA . GLY A 1 33 ? 92.311 8.289 -9.449 1.00 0.00 33 GLY A CA 16
ATOM 11076 C C . GLY A 1 33 ? 92.977 8.266 -10.800 1.00 0.00 33 GLY A C 16
ATOM 11077 O O . GLY A 1 33 ? 92.316 8.352 -11.835 1.00 0.00 33 GLY A O 16
ATOM 11081 N N . LEU A 1 34 ? 94.299 8.128 -10.790 1.00 0.00 34 LEU A N 16
ATOM 11082 C CA . LEU A 1 34 ? 95.066 8.079 -12.023 1.00 0.00 34 LEU A CA 16
ATOM 11083 C C . LEU A 1 34 ? 95.259 6.641 -12.434 1.00 0.00 34 LEU A C 16
ATOM 11084 O O . LEU A 1 34 ? 95.896 6.337 -13.443 1.00 0.00 34 LEU A O 16
ATOM 11100 N N . TYR A 1 35 ? 94.690 5.761 -11.626 1.00 0.00 35 TYR A N 16
ATOM 11101 C CA . TYR A 1 35 ? 94.771 4.335 -11.873 1.00 0.00 35 TYR A CA 16
ATOM 11102 C C . TYR A 1 35 ? 93.378 3.792 -12.138 1.00 0.00 35 TYR A C 16
ATOM 11103 O O . TYR A 1 35 ? 92.381 4.382 -11.714 1.00 0.00 35 TYR A O 16
ATOM 11121 N N . PRO A 1 36 ? 93.269 2.658 -12.828 1.00 0.00 36 PRO A N 16
ATOM 11122 C CA . PRO A 1 36 ? 91.971 2.066 -13.109 1.00 0.00 36 PRO A CA 16
ATOM 11123 C C . PRO A 1 36 ? 91.360 1.434 -11.862 1.00 0.00 36 PRO A C 16
ATOM 11124 O O . PRO A 1 36 ? 90.970 0.266 -11.890 1.00 0.00 36 PRO A O 16
ATOM 11135 N N . HIS A 1 37 ? 91.313 2.204 -10.757 1.00 0.00 37 HIS A N 16
ATOM 11136 C CA . HIS A 1 37 ? 90.780 1.724 -9.488 1.00 0.00 37 HIS A CA 16
ATOM 11137 C C . HIS A 1 37 ? 91.905 1.155 -8.667 1.00 0.00 37 HIS A C 16
ATOM 11138 O O . HIS A 1 37 ? 93.058 1.167 -9.084 1.00 0.00 37 HIS A O 16
ATOM 11152 N N . HIS A 1 38 ? 91.558 0.621 -7.520 1.00 0.00 38 HIS A N 16
ATOM 11153 C CA . HIS A 1 38 ? 92.550 -0.005 -6.649 1.00 0.00 38 HIS A CA 16
ATOM 11154 C C . HIS A 1 38 ? 92.068 -1.368 -6.173 1.00 0.00 38 HIS A C 16
ATOM 11155 O O . HIS A 1 38 ? 91.000 -1.496 -5.574 1.00 0.00 38 HIS A O 16
ATOM 11169 N N . ARG A 1 39 ? 92.859 -2.389 -6.491 1.00 0.00 39 ARG A N 16
ATOM 11170 C CA . ARG A 1 39 ? 92.532 -3.769 -6.151 1.00 0.00 39 ARG A CA 16
ATOM 11171 C C . ARG A 1 39 ? 92.383 -3.984 -4.648 1.00 0.00 39 ARG A C 16
ATOM 11172 O O . ARG A 1 39 ? 91.642 -4.869 -4.225 1.00 0.00 39 ARG A O 16
ATOM 11193 N N . SER A 1 40 ? 93.079 -3.185 -3.836 1.00 0.00 40 SER A N 16
ATOM 11194 C CA . SER A 1 40 ? 92.993 -3.342 -2.383 1.00 0.00 40 SER A CA 16
ATOM 11195 C C . SER A 1 40 ? 93.971 -2.440 -1.639 1.00 0.00 40 SER A C 16
ATOM 11196 O O . SER A 1 40 ? 94.943 -2.920 -1.052 1.00 0.00 40 SER A O 16
ATOM 11204 N N . LEU A 1 41 ? 93.693 -1.141 -1.629 1.00 0.00 41 LEU A N 16
ATOM 11205 C CA . LEU A 1 41 ? 94.539 -0.182 -0.917 1.00 0.00 41 LEU A CA 16
ATOM 11206 C C . LEU A 1 41 ? 95.783 0.175 -1.719 1.00 0.00 41 LEU A C 16
ATOM 11207 O O . LEU A 1 41 ? 96.420 1.196 -1.454 1.00 0.00 41 LEU A O 16
ATOM 11223 N N . SER A 1 42 ? 96.123 -0.647 -2.712 1.00 0.00 42 SER A N 16
ATOM 11224 C CA . SER A 1 42 ? 97.284 -0.373 -3.548 1.00 0.00 42 SER A CA 16
ATOM 11225 C C . SER A 1 42 ? 97.241 1.073 -4.034 1.00 0.00 42 SER A C 16
ATOM 11226 O O . SER A 1 42 ? 98.267 1.667 -4.363 1.00 0.00 42 SER A O 16
ATOM 11234 N N . GLY A 1 43 ? 96.033 1.634 -4.047 1.00 0.00 43 GLY A N 16
ATOM 11235 C CA . GLY A 1 43 ? 95.838 2.996 -4.447 1.00 0.00 43 GLY A CA 16
ATOM 11236 C C . GLY A 1 43 ? 95.039 3.728 -3.413 1.00 0.00 43 GLY A C 16
ATOM 11237 O O . GLY A 1 43 ? 95.596 4.355 -2.512 1.00 0.00 43 GLY A O 16
ATOM 11241 N N . CYS A 1 44 ? 93.725 3.615 -3.533 1.00 0.00 44 CYS A N 16
ATOM 11242 C CA . CYS A 1 44 ? 92.791 4.253 -2.593 1.00 0.00 44 CYS A CA 16
ATOM 11243 C C . CYS A 1 44 ? 93.221 5.700 -2.298 1.00 0.00 44 CYS A C 16
ATOM 11244 O O . CYS A 1 44 ? 94.272 5.927 -1.697 1.00 0.00 44 CYS A O 16
ATOM 11251 N N . PRO A 1 45 ? 92.422 6.701 -2.725 1.00 0.00 45 PRO A N 16
ATOM 11252 C CA . PRO A 1 45 ? 92.722 8.123 -2.532 1.00 0.00 45 PRO A CA 16
ATOM 11253 C C . PRO A 1 45 ? 91.941 8.751 -1.391 1.00 0.00 45 PRO A C 16
ATOM 11254 O O . PRO A 1 45 ? 92.017 9.955 -1.157 1.00 0.00 45 PRO A O 16
ATOM 11265 N N . HIS A 1 46 ? 91.141 7.941 -0.732 1.00 0.00 46 HIS A N 16
ATOM 11266 C CA . HIS A 1 46 ? 90.287 8.420 0.328 1.00 0.00 46 HIS A CA 16
ATOM 11267 C C . HIS A 1 46 ? 91.070 8.699 1.622 1.00 0.00 46 HIS A C 16
ATOM 11268 O O . HIS A 1 46 ? 91.577 9.808 1.809 1.00 0.00 46 HIS A O 16
ATOM 11282 N N . LYS A 1 47 ? 91.167 7.715 2.518 1.00 0.00 47 LYS A N 16
ATOM 11283 C CA . LYS A 1 47 ? 91.887 7.888 3.770 1.00 0.00 47 LYS A CA 16
ATOM 11284 C C . LYS A 1 47 ? 91.242 8.947 4.656 1.00 0.00 47 LYS A C 16
ATOM 11285 O O . LYS A 1 47 ? 91.847 9.983 4.935 1.00 0.00 47 LYS A O 16
ATOM 11304 N N . ASP A 1 48 ? 90.022 8.681 5.124 1.00 0.00 48 ASP A N 16
ATOM 11305 C CA . ASP A 1 48 ? 89.339 9.633 6.006 1.00 0.00 48 ASP A CA 16
ATOM 11306 C C . ASP A 1 48 ? 88.808 8.946 7.261 1.00 0.00 48 ASP A C 16
ATOM 11307 O O . ASP A 1 48 ? 88.329 9.610 8.182 1.00 0.00 48 ASP A O 16
ATOM 11316 N N . ARG A 1 49 ? 88.919 7.620 7.310 1.00 0.00 49 ARG A N 16
ATOM 11317 C CA . ARG A 1 49 ? 88.471 6.861 8.478 1.00 0.00 49 ARG A CA 16
ATOM 11318 C C . ARG A 1 49 ? 86.985 7.076 8.788 1.00 0.00 49 ARG A C 16
ATOM 11319 O O . ARG A 1 49 ? 86.566 8.190 9.099 1.00 0.00 49 ARG A O 16
ATOM 11340 N N . VAL A 1 50 ? 86.215 5.983 8.727 1.00 0.00 50 VAL A N 16
ATOM 11341 C CA . VAL A 1 50 ? 84.771 5.978 9.020 1.00 0.00 50 VAL A CA 16
ATOM 11342 C C . VAL A 1 50 ? 83.911 6.021 7.749 1.00 0.00 50 VAL A C 16
ATOM 11343 O O . VAL A 1 50 ? 83.300 5.013 7.397 1.00 0.00 50 VAL A O 16
ATOM 11356 N N . PRO A 1 51 ? 83.830 7.161 7.029 1.00 0.00 51 PRO A N 16
ATOM 11357 C CA . PRO A 1 51 ? 83.020 7.232 5.816 1.00 0.00 51 PRO A CA 16
ATOM 11358 C C . PRO A 1 51 ? 83.678 6.504 4.647 1.00 0.00 51 PRO A C 16
ATOM 11359 O O . PRO A 1 51 ? 84.755 5.927 4.791 1.00 0.00 51 PRO A O 16
ATOM 11370 N N . PRO A 1 52 ? 83.035 6.504 3.468 1.00 0.00 52 PRO A N 16
ATOM 11371 C CA . PRO A 1 52 ? 83.573 5.829 2.286 1.00 0.00 52 PRO A CA 16
ATOM 11372 C C . PRO A 1 52 ? 85.001 6.261 1.967 1.00 0.00 52 PRO A C 16
ATOM 11373 O O . PRO A 1 52 ? 85.215 7.304 1.352 1.00 0.00 52 PRO A O 16
ATOM 11384 N N . GLU A 1 53 ? 85.981 5.458 2.382 1.00 0.00 53 GLU A N 16
ATOM 11385 C CA . GLU A 1 53 ? 87.366 5.773 2.122 1.00 0.00 53 GLU A CA 16
ATOM 11386 C C . GLU A 1 53 ? 88.218 4.514 1.983 1.00 0.00 53 GLU A C 16
ATOM 11387 O O . GLU A 1 53 ? 88.173 3.849 0.959 1.00 0.00 53 GLU A O 16
ATOM 11399 N N . ILE A 1 54 ? 89.009 4.201 2.994 1.00 0.00 54 ILE A N 16
ATOM 11400 C CA . ILE A 1 54 ? 89.861 3.006 2.946 1.00 0.00 54 ILE A CA 16
ATOM 11401 C C . ILE A 1 54 ? 89.489 2.032 4.059 1.00 0.00 54 ILE A C 16
ATOM 11402 O O . ILE A 1 54 ? 89.872 0.862 4.024 1.00 0.00 54 ILE A O 16
ATOM 11418 N N . LEU A 1 55 ? 88.736 2.536 5.039 1.00 0.00 55 LEU A N 16
ATOM 11419 C CA . LEU A 1 55 ? 88.277 1.742 6.191 1.00 0.00 55 LEU A CA 16
ATOM 11420 C C . LEU A 1 55 ? 89.287 0.673 6.642 1.00 0.00 55 LEU A C 16
ATOM 11421 O O . LEU A 1 55 ? 88.900 -0.368 7.172 1.00 0.00 55 LEU A O 16
ATOM 11437 N N . ALA A 1 56 ? 90.577 0.932 6.446 1.00 0.00 56 ALA A N 16
ATOM 11438 C CA . ALA A 1 56 ? 91.629 -0.009 6.845 1.00 0.00 56 ALA A CA 16
ATOM 11439 C C . ALA A 1 56 ? 91.446 -1.403 6.240 1.00 0.00 56 ALA A C 16
ATOM 11440 O O . ALA A 1 56 ? 92.239 -2.306 6.514 1.00 0.00 56 ALA A O 16
ATOM 11447 N N . MET A 1 57 ? 90.418 -1.584 5.419 1.00 0.00 57 MET A N 16
ATOM 11448 C CA . MET A 1 57 ? 90.168 -2.876 4.791 1.00 0.00 57 MET A CA 16
ATOM 11449 C C . MET A 1 57 ? 89.692 -3.911 5.804 1.00 0.00 57 MET A C 16
ATOM 11450 O O . MET A 1 57 ? 88.563 -4.393 5.727 1.00 0.00 57 MET A O 16
ATOM 11464 N N . HIS A 1 58 ? 90.570 -4.269 6.737 1.00 0.00 58 HIS A N 16
ATOM 11465 C CA . HIS A 1 58 ? 90.240 -5.272 7.742 1.00 0.00 58 HIS A CA 16
ATOM 11466 C C . HIS A 1 58 ? 90.079 -4.667 9.134 1.00 0.00 58 HIS A C 16
ATOM 11467 O O . HIS A 1 58 ? 90.808 -3.753 9.520 1.00 0.00 58 HIS A O 16
ATOM 11481 N N . GLU A 1 59 ? 89.117 -5.216 9.875 1.00 0.00 59 GLU A N 16
ATOM 11482 C CA . GLU A 1 59 ? 88.813 -4.797 11.247 1.00 0.00 59 GLU A CA 16
ATOM 11483 C C . GLU A 1 59 ? 89.027 -3.296 11.487 1.00 0.00 59 GLU A C 16
ATOM 11484 O O . GLU A 1 59 ? 88.093 -2.504 11.354 1.00 0.00 59 GLU A O 16
ATOM 11496 N N . ASN A 1 60 ? 90.244 -2.913 11.873 1.00 0.00 60 ASN A N 16
ATOM 11497 C CA . ASN A 1 60 ? 90.558 -1.516 12.161 1.00 0.00 60 ASN A CA 16
ATOM 11498 C C . ASN A 1 60 ? 90.074 -0.578 11.058 1.00 0.00 60 ASN A C 16
ATOM 11499 O O . ASN A 1 60 ? 89.701 -1.014 9.968 1.00 0.00 60 ASN A O 16
ATOM 11510 N N . VAL A 1 61 ? 90.092 0.718 11.364 1.00 0.00 61 VAL A N 16
ATOM 11511 C CA . VAL A 1 61 ? 89.668 1.751 10.427 1.00 0.00 61 VAL A CA 16
ATOM 11512 C C . VAL A 1 61 ? 90.753 2.823 10.297 1.00 0.00 61 VAL A C 16
ATOM 11513 O O . VAL A 1 61 ? 91.564 2.999 11.208 1.00 0.00 61 VAL A O 16
ATOM 11526 N N . LEU A 1 62 ? 90.771 3.530 9.163 1.00 0.00 62 LEU A N 16
ATOM 11527 C CA . LEU A 1 62 ? 91.765 4.583 8.907 1.00 0.00 62 LEU A CA 16
ATOM 11528 C C . LEU A 1 62 ? 93.077 4.006 8.368 1.00 0.00 62 LEU A C 16
ATOM 11529 O O . LEU A 1 62 ? 94.054 4.731 8.189 1.00 0.00 62 LEU A O 16
ATOM 11545 N N . LYS A 1 63 ? 93.094 2.701 8.107 1.00 0.00 63 LYS A N 16
ATOM 11546 C CA . LYS A 1 63 ? 94.288 2.034 7.589 1.00 0.00 63 LYS A CA 16
ATOM 11547 C C . LYS A 1 63 ? 95.495 2.291 8.487 1.00 0.00 63 LYS A C 16
ATOM 11548 O O . LYS A 1 63 ? 96.583 1.754 8.187 1.00 0.00 63 LYS A 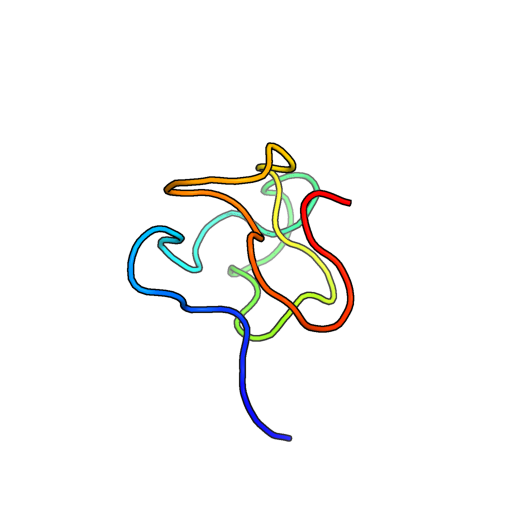O 16
ATOM 11569 N N . ARG A 1 16 ? 95.501 -10.986 -5.820 1.00 0.00 16 ARG A N 17
ATOM 11570 C CA . ARG A 1 16 ? 95.842 -11.921 -4.754 1.00 0.00 16 ARG A CA 17
ATOM 11571 C C . ARG A 1 16 ? 95.350 -11.413 -3.403 1.00 0.00 16 ARG A C 17
ATOM 11572 O O . ARG A 1 16 ? 94.761 -12.161 -2.623 1.00 0.00 16 ARG A O 17
ATOM 11593 N N . GLU A 1 17 ? 95.596 -10.135 -3.132 1.00 0.00 17 GLU A N 17
ATOM 11594 C CA . GLU A 1 17 ? 95.178 -9.526 -1.874 1.00 0.00 17 GLU A CA 17
ATOM 11595 C C . GLU A 1 17 ? 93.670 -9.299 -1.856 1.00 0.00 17 GLU A C 17
ATOM 11596 O O . GLU A 1 17 ? 93.027 -9.248 -2.904 1.00 0.00 17 GLU A O 17
ATOM 11608 N N . SER A 1 18 ? 93.111 -9.159 -0.657 1.00 0.00 18 SER A N 17
ATOM 11609 C CA . SER A 1 18 ? 91.678 -8.930 -0.506 1.00 0.00 18 SER A CA 17
ATOM 11610 C C . SER A 1 18 ? 91.302 -7.546 -1.025 1.00 0.00 18 SER A C 17
AT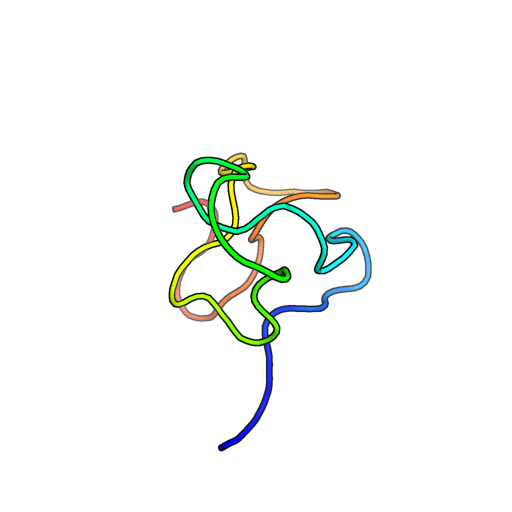OM 11611 O O . SER A 1 18 ? 92.167 -6.783 -1.456 1.00 0.00 18 SER A O 17
ATOM 11619 N N . LYS A 1 19 ? 90.013 -7.222 -0.983 1.00 0.00 19 LYS A N 17
ATOM 11620 C CA . LYS A 1 19 ? 89.550 -5.934 -1.455 1.00 0.00 19 LYS A CA 17
ATOM 11621 C C . LYS A 1 19 ? 89.631 -4.886 -0.354 1.00 0.00 19 LYS A C 17
ATOM 11622 O O . LYS A 1 19 ? 90.122 -5.148 0.742 1.00 0.00 19 LYS A O 17
ATOM 11641 N N . CYS A 1 20 ? 89.130 -3.704 -0.666 1.00 0.00 20 CYS A N 17
ATOM 11642 C CA . CYS A 1 20 ? 89.125 -2.584 0.270 1.00 0.00 20 CYS A CA 17
ATOM 11643 C C . CYS A 1 20 ? 88.216 -2.858 1.462 1.00 0.00 20 CYS A C 17
ATOM 11644 O O . CYS A 1 20 ? 87.377 -3.758 1.417 1.00 0.00 20 CYS A O 17
ATOM 11651 N N . PRO A 1 21 ? 88.366 -2.062 2.544 1.00 0.00 21 PRO A N 17
ATOM 11652 C CA . PRO A 1 21 ? 87.581 -2.172 3.762 1.00 0.00 21 PRO A CA 17
ATOM 11653 C C . PRO A 1 21 ? 86.221 -2.802 3.564 1.00 0.00 21 PRO A C 17
ATOM 11654 O O . PRO A 1 21 ? 85.974 -3.921 4.010 1.00 0.00 21 PRO A O 17
ATOM 11665 N N . THR A 1 22 ? 85.335 -2.079 2.916 1.00 0.00 22 THR A N 17
ATOM 11666 C CA . THR A 1 22 ? 83.989 -2.591 2.697 1.00 0.00 22 THR A CA 17
ATOM 11667 C C . THR A 1 22 ? 83.266 -1.795 1.610 1.00 0.00 22 THR A C 17
ATOM 11668 O O . THR A 1 22 ? 83.805 -0.811 1.099 1.00 0.00 22 THR A O 17
ATOM 11679 N N . PRO A 1 23 ? 82.031 -2.196 1.231 1.00 0.00 23 PRO A N 17
ATOM 11680 C CA . PRO A 1 23 ? 81.268 -1.487 0.202 1.00 0.00 23 PRO A CA 17
ATOM 11681 C C . PRO A 1 23 ? 81.291 0.013 0.441 1.00 0.00 23 PRO A C 17
ATOM 11682 O O . PRO A 1 23 ? 81.199 0.807 -0.495 1.00 0.00 23 PRO A O 17
ATOM 11693 N N . GLY A 1 24 ? 81.442 0.391 1.710 1.00 0.00 24 GLY A N 17
ATOM 11694 C CA . GLY A 1 24 ? 81.513 1.789 2.066 1.00 0.00 24 GLY A CA 17
ATOM 11695 C C . GLY A 1 24 ? 82.463 2.533 1.160 1.00 0.00 24 GLY A C 17
ATOM 11696 O O . GLY A 1 24 ? 82.060 3.475 0.478 1.00 0.00 24 GLY A O 17
ATOM 11700 N N . CYS A 1 25 ? 83.725 2.085 1.109 1.00 0.00 25 CYS A N 17
ATOM 11701 C CA . CYS A 1 25 ? 84.696 2.724 0.230 1.00 0.00 25 CYS A CA 17
ATOM 11702 C C . CYS A 1 25 ? 84.149 2.707 -1.200 1.00 0.00 25 CYS A C 17
ATOM 11703 O O . CYS A 1 25 ? 83.273 1.903 -1.518 1.00 0.00 25 CYS A O 17
ATOM 11710 N N . ASP A 1 26 ? 84.633 3.609 -2.053 1.00 0.00 26 ASP A N 17
ATOM 11711 C CA . ASP A 1 26 ? 84.147 3.687 -3.420 1.00 0.00 26 ASP A CA 17
ATOM 11712 C C . ASP A 1 26 ? 84.861 2.692 -4.317 1.00 0.00 26 ASP A C 17
ATOM 11713 O O . ASP A 1 26 ? 84.249 2.087 -5.196 1.00 0.00 26 ASP A O 17
ATOM 11722 N N . GLY A 1 27 ? 86.158 2.532 -4.103 1.00 0.00 27 GLY A N 17
ATOM 11723 C CA . GLY A 1 27 ? 86.918 1.615 -4.923 1.00 0.00 27 GLY A CA 17
ATOM 11724 C C . GLY A 1 27 ? 87.054 2.126 -6.332 1.00 0.00 27 GLY A C 17
ATOM 11725 O O . GLY A 1 27 ? 86.880 1.386 -7.301 1.00 0.00 27 GLY A O 17
ATOM 11729 N N . THR A 1 28 ? 87.348 3.406 -6.429 1.00 0.00 28 THR A N 17
ATOM 11730 C CA . THR A 1 28 ? 87.510 4.072 -7.703 1.00 0.00 28 THR A CA 17
ATOM 11731 C C . THR A 1 28 ? 88.503 5.231 -7.594 1.00 0.00 28 THR A C 17
ATOM 11732 O O . THR A 1 28 ? 88.426 6.046 -6.673 1.00 0.00 28 THR A O 17
ATOM 11743 N N . GLY A 1 29 ? 89.425 5.304 -8.552 1.00 0.00 29 GLY A N 17
ATOM 11744 C CA . GLY A 1 29 ? 90.413 6.368 -8.563 1.00 0.00 29 GLY A CA 17
ATOM 11745 C C . GLY A 1 29 ? 91.660 6.024 -7.773 1.00 0.00 29 GLY A C 17
ATOM 11746 O O . GLY A 1 29 ? 92.381 6.917 -7.342 1.00 0.00 29 GLY A O 17
ATOM 11750 N N . HIS A 1 30 ? 91.935 4.723 -7.628 1.00 0.00 30 HIS A N 17
ATOM 11751 C CA . HIS A 1 30 ? 93.119 4.223 -6.916 1.00 0.00 30 HIS A CA 17
ATOM 11752 C C . HIS A 1 30 ? 93.641 5.230 -5.892 1.00 0.00 30 HIS A C 17
ATOM 11753 O O . HIS A 1 30 ? 92.903 6.071 -5.418 1.00 0.00 30 HIS A O 17
ATOM 11767 N N . VAL A 1 31 ? 94.907 5.134 -5.549 1.00 0.00 31 VAL A N 17
ATOM 11768 C CA . VAL A 1 31 ? 95.503 6.055 -4.578 1.00 0.00 31 VAL A CA 17
ATOM 11769 C C . VAL A 1 31 ? 95.652 7.477 -5.123 1.00 0.00 31 VAL A C 17
ATOM 11770 O O . VAL A 1 31 ? 95.518 8.439 -4.368 1.00 0.00 31 VAL A O 17
ATOM 11783 N N . THR A 1 32 ? 95.932 7.623 -6.413 1.00 0.00 32 THR A N 17
ATOM 11784 C CA . THR A 1 32 ? 96.095 8.950 -6.997 1.00 0.00 32 THR A CA 17
ATOM 11785 C C . THR A 1 32 ? 95.201 9.133 -8.220 1.00 0.00 32 THR A C 17
ATOM 11786 O O . THR A 1 32 ? 95.420 10.032 -9.028 1.00 0.00 32 THR A O 17
ATOM 11797 N N . GLY A 1 33 ? 94.178 8.294 -8.340 1.00 0.00 33 GLY A N 17
ATOM 11798 C CA . GLY A 1 33 ? 93.271 8.398 -9.460 1.00 0.00 33 GLY A CA 17
ATOM 11799 C C . GLY A 1 33 ? 93.968 8.189 -10.783 1.00 0.00 33 GLY A C 17
ATOM 11800 O O . GLY A 1 33 ? 93.414 8.490 -11.840 1.00 0.00 33 GLY A O 17
ATOM 11804 N N . LEU A 1 34 ? 95.181 7.657 -10.730 1.00 0.00 34 LEU A N 17
ATOM 11805 C CA . LEU A 1 34 ? 95.944 7.405 -11.939 1.00 0.00 34 LEU A CA 17
ATOM 11806 C C . LEU A 1 34 ? 95.775 5.970 -12.371 1.00 0.00 34 LEU A C 17
ATOM 11807 O O . LEU A 1 34 ? 96.365 5.525 -13.357 1.00 0.00 34 LEU A O 17
ATOM 11823 N N . TYR A 1 35 ? 94.965 5.240 -11.617 1.00 0.00 35 TYR A N 17
ATOM 11824 C CA . TYR A 1 35 ? 94.727 3.845 -11.922 1.00 0.00 35 TYR A CA 17
ATOM 11825 C C . TYR A 1 35 ? 93.244 3.620 -12.173 1.00 0.00 35 TYR A C 17
ATOM 11826 O O . TYR A 1 35 ? 92.404 4.396 -11.711 1.00 0.00 35 TYR A O 17
ATOM 11844 N N . PRO A 1 36 ? 92.884 2.565 -12.905 1.00 0.00 36 PRO A N 17
ATOM 11845 C CA . PRO A 1 36 ? 91.488 2.268 -13.190 1.00 0.00 36 PRO A CA 17
ATOM 11846 C C . PRO A 1 36 ? 90.750 1.779 -11.948 1.00 0.00 36 PRO A C 17
ATOM 11847 O O . PRO A 1 36 ? 90.039 0.776 -12.009 1.00 0.00 36 PRO A O 17
ATOM 11858 N N . HIS A 1 37 ? 90.955 2.471 -10.808 1.00 0.00 37 HIS A N 17
ATOM 11859 C CA . HIS A 1 37 ? 90.341 2.099 -9.541 1.00 0.00 37 HIS A CA 17
ATOM 11860 C C . HIS A 1 37 ? 91.322 1.262 -8.762 1.00 0.00 37 HIS A C 17
ATOM 11861 O O . HIS A 1 37 ? 92.463 1.078 -9.174 1.00 0.00 37 HIS A O 17
ATOM 11875 N N . HIS A 1 38 ? 90.864 0.741 -7.655 1.00 0.00 38 HIS A N 17
ATOM 11876 C CA . HIS A 1 38 ? 91.686 -0.107 -6.815 1.00 0.00 38 HIS A CA 17
ATOM 11877 C C . HIS A 1 38 ? 90.854 -1.260 -6.278 1.00 0.00 38 HIS A C 17
ATOM 11878 O O . HIS A 1 38 ? 91.255 -2.421 -6.351 1.00 0.00 38 HIS A O 17
ATOM 11892 N N . ARG A 1 39 ? 89.686 -0.921 -5.740 1.00 0.00 39 ARG A N 17
ATOM 11893 C CA . ARG A 1 39 ? 88.767 -1.903 -5.182 1.00 0.00 39 ARG A CA 17
ATOM 11894 C C . ARG A 1 39 ? 89.489 -2.967 -4.359 1.00 0.00 39 ARG A C 17
ATOM 11895 O O . ARG A 1 39 ? 88.961 -4.063 -4.167 1.00 0.00 39 ARG A O 17
ATOM 11916 N N . SER A 1 40 ? 90.692 -2.658 -3.871 1.00 0.00 40 SER A N 17
ATOM 11917 C CA . SER A 1 40 ? 91.437 -3.629 -3.084 1.00 0.00 40 SER A CA 17
ATOM 11918 C C . SER A 1 40 ? 92.582 -3.016 -2.275 1.00 0.00 40 SER A C 17
ATOM 11919 O O . SER A 1 40 ? 93.468 -3.744 -1.826 1.00 0.00 40 SER A O 17
ATOM 11927 N N . LEU A 1 41 ? 92.576 -1.695 -2.080 1.00 0.00 41 LEU A N 17
ATOM 11928 C CA . LEU A 1 41 ? 93.625 -1.039 -1.305 1.00 0.00 41 LEU A CA 17
ATOM 11929 C C . LEU A 1 41 ? 94.907 -0.875 -2.114 1.00 0.00 41 LEU A C 17
ATOM 11930 O O . LEU A 1 41 ? 95.840 -0.201 -1.674 1.00 0.00 41 LEU A O 17
ATOM 11946 N N . SER A 1 42 ? 94.952 -1.467 -3.308 1.00 0.00 42 SER A N 17
ATOM 11947 C CA . SER A 1 42 ? 96.125 -1.345 -4.163 1.00 0.00 42 SER A CA 17
ATOM 11948 C C . SER A 1 42 ? 96.467 0.130 -4.363 1.00 0.00 42 SER A C 17
ATOM 11949 O O . SER A 1 42 ? 97.606 0.481 -4.671 1.00 0.00 42 SER A O 17
ATOM 11957 N N . GLY A 1 43 ? 95.463 0.985 -4.177 1.00 0.00 43 GLY A N 17
ATOM 11958 C CA . GLY A 1 43 ? 95.646 2.405 -4.317 1.00 0.00 43 GLY A CA 17
ATOM 11959 C C . GLY A 1 43 ? 94.775 3.160 -3.350 1.00 0.00 43 GLY A C 17
ATOM 11960 O O . GLY A 1 43 ? 95.253 3.704 -2.355 1.00 0.00 43 GLY A O 17
ATOM 11964 N N . CYS A 1 44 ? 93.486 3.162 -3.643 1.00 0.00 44 CYS A N 17
ATOM 11965 C CA . CYS A 1 44 ? 92.495 3.841 -2.792 1.00 0.00 44 CYS A CA 17
ATOM 11966 C C . CYS A 1 44 ? 92.886 5.305 -2.546 1.00 0.00 44 CYS A C 17
ATOM 11967 O O . CYS A 1 44 ? 93.881 5.575 -1.875 1.00 0.00 44 CYS A O 17
ATOM 11974 N N . PRO A 1 45 ? 92.116 6.276 -3.095 1.00 0.00 45 PRO A N 17
ATOM 11975 C CA . PRO A 1 45 ? 92.406 7.703 -2.957 1.00 0.00 45 PRO A CA 17
ATOM 11976 C C . PRO A 1 45 ? 91.612 8.402 -1.863 1.00 0.00 45 PRO A C 17
ATOM 11977 O O . PRO A 1 45 ? 91.217 9.555 -2.031 1.00 0.00 45 PRO A O 17
ATOM 11988 N N . HIS A 1 46 ? 91.350 7.719 -0.762 1.00 0.00 46 HIS A N 17
ATOM 11989 C CA . HIS A 1 46 ? 90.571 8.323 0.310 1.00 0.00 46 HIS A CA 17
ATOM 11990 C C . HIS A 1 46 ? 91.366 8.419 1.626 1.00 0.00 46 HIS A C 17
ATOM 11991 O O . HIS A 1 46 ? 92.157 9.351 1.792 1.00 0.00 46 HIS A O 17
ATOM 12005 N N . LYS A 1 47 ? 91.152 7.493 2.577 1.00 0.00 47 LYS A N 17
ATOM 12006 C CA . LYS A 1 47 ? 91.857 7.536 3.853 1.00 0.00 47 LYS A CA 17
ATOM 12007 C C . LYS A 1 47 ? 91.300 8.652 4.725 1.00 0.00 47 LYS A C 17
ATOM 12008 O O . LYS A 1 47 ? 91.961 9.663 4.959 1.00 0.00 47 LYS A O 17
ATOM 12027 N N . ASP A 1 48 ? 90.071 8.464 5.199 1.00 0.00 48 ASP A N 17
ATOM 12028 C CA . ASP A 1 48 ? 89.428 9.465 6.045 1.00 0.00 48 ASP A CA 17
ATOM 12029 C C . ASP A 1 48 ? 88.724 8.814 7.229 1.00 0.00 48 ASP A C 17
ATOM 12030 O O . ASP A 1 48 ? 87.952 9.463 7.936 1.00 0.00 48 ASP A O 17
ATOM 12039 N N . ARG A 1 49 ? 88.981 7.527 7.434 1.00 0.00 49 ARG A N 17
ATOM 12040 C CA . ARG A 1 49 ? 88.365 6.792 8.540 1.00 0.00 49 ARG A CA 17
ATOM 12041 C C . ARG A 1 49 ? 86.842 6.850 8.478 1.00 0.00 49 ARG A C 17
ATOM 12042 O O . ARG A 1 49 ? 86.170 7.042 9.491 1.00 0.00 49 ARG A O 17
ATOM 12063 N N . VAL A 1 50 ? 86.310 6.662 7.286 1.00 0.00 50 VAL A N 17
ATOM 12064 C CA . VAL A 1 50 ? 84.868 6.662 7.075 1.00 0.00 50 VAL A CA 17
ATOM 12065 C C . VAL A 1 50 ? 84.525 5.592 6.045 1.00 0.00 50 VAL A C 17
ATOM 12066 O O . VAL A 1 50 ? 85.365 5.244 5.216 1.00 0.00 50 VAL A O 17
ATOM 12079 N N . PRO A 1 51 ? 83.305 5.029 6.086 1.00 0.00 51 PRO A N 17
ATOM 12080 C CA . PRO A 1 51 ? 82.887 3.983 5.160 1.00 0.00 51 PRO A CA 17
ATOM 12081 C C . PRO A 1 51 ? 83.468 4.166 3.757 1.00 0.00 51 PRO A C 17
ATOM 12082 O O . PRO A 1 51 ? 84.171 3.289 3.262 1.00 0.00 51 PRO A O 17
ATOM 12093 N N . PRO A 1 52 ? 83.193 5.309 3.099 1.00 0.00 52 PRO A N 17
ATOM 12094 C CA . PRO A 1 52 ? 83.699 5.586 1.748 1.00 0.00 52 PRO A CA 17
ATOM 12095 C C . PRO A 1 52 ? 85.152 6.066 1.720 1.00 0.00 52 PRO A C 17
ATOM 12096 O O . PRO A 1 52 ? 85.416 7.203 1.334 1.00 0.00 52 PRO A O 17
ATOM 12107 N N . GLU A 1 53 ? 86.096 5.204 2.109 1.00 0.00 53 GLU A N 17
ATOM 12108 C CA . GLU A 1 53 ? 87.505 5.573 2.110 1.00 0.00 53 GLU A CA 17
ATOM 12109 C C . GLU A 1 53 ? 88.424 4.350 2.186 1.00 0.00 53 GLU A C 17
ATOM 12110 O O . GLU A 1 53 ? 88.657 3.673 1.196 1.00 0.00 53 GLU A O 17
ATOM 12122 N N . ILE A 1 54 ? 88.950 4.096 3.369 1.00 0.00 54 ILE A N 17
ATOM 12123 C CA . ILE A 1 54 ? 89.848 2.966 3.616 1.00 0.00 54 ILE A CA 17
ATOM 12124 C C . ILE A 1 54 ? 89.968 2.751 5.116 1.00 0.00 54 ILE A C 17
ATOM 12125 O O . ILE A 1 54 ? 91.009 2.328 5.624 1.00 0.00 54 ILE A O 17
ATOM 12141 N N . LEU A 1 55 ? 88.898 3.098 5.823 1.00 0.00 55 LEU A N 17
ATOM 12142 C CA . LEU A 1 55 ? 88.858 2.986 7.276 1.00 0.00 55 LEU A CA 17
ATOM 12143 C C . LEU A 1 55 ? 89.336 1.617 7.730 1.00 0.00 55 LEU A C 17
ATOM 12144 O O . LEU A 1 55 ? 89.954 1.472 8.780 1.00 0.00 55 LEU A O 17
ATOM 12160 N N . ALA A 1 56 ? 89.068 0.624 6.911 1.00 0.00 56 ALA A N 17
ATOM 12161 C CA . ALA A 1 56 ? 89.478 -0.733 7.201 1.00 0.00 56 ALA A CA 17
ATOM 12162 C C . ALA A 1 56 ? 90.500 -1.218 6.179 1.00 0.00 56 ALA A C 17
ATOM 12163 O O . ALA A 1 56 ? 90.242 -2.149 5.417 1.00 0.00 56 ALA A O 17
ATOM 12170 N N . MET A 1 57 ? 91.662 -0.571 6.173 1.00 0.00 57 MET A N 17
ATOM 12171 C CA . MET A 1 57 ? 92.732 -0.928 5.250 1.00 0.00 57 MET A CA 17
ATOM 12172 C C . MET A 1 57 ? 93.639 -1.989 5.866 1.00 0.00 57 MET A C 17
ATOM 12173 O O . MET A 1 57 ? 93.736 -2.101 7.088 1.00 0.00 57 MET A O 17
ATOM 12187 N N . HIS A 1 58 ? 94.302 -2.765 5.014 1.00 0.00 58 HIS A N 17
ATOM 12188 C CA . HIS A 1 58 ? 95.200 -3.817 5.473 1.00 0.00 58 HIS A CA 17
ATOM 12189 C C . HIS A 1 58 ? 96.224 -3.281 6.471 1.00 0.00 58 HIS A C 17
ATOM 12190 O O . HIS A 1 58 ? 96.768 -4.036 7.278 1.00 0.00 58 HIS A O 17
ATOM 12204 N N . GLU A 1 59 ? 96.491 -1.978 6.411 1.00 0.00 59 GLU A N 17
ATOM 12205 C CA . GLU A 1 59 ? 97.458 -1.363 7.312 1.00 0.00 59 GLU A CA 17
ATOM 12206 C C . GLU A 1 59 ? 96.838 -0.222 8.116 1.00 0.00 59 GLU A C 17
ATOM 12207 O O . GLU A 1 59 ? 96.921 0.943 7.727 1.00 0.00 59 GLU A O 17
ATOM 12219 N N . ASN A 1 60 ? 96.241 -0.567 9.253 1.00 0.00 60 ASN A N 17
ATOM 12220 C CA . ASN A 1 60 ? 95.628 0.420 10.139 1.00 0.00 60 ASN A CA 17
ATOM 12221 C C . ASN A 1 60 ? 94.492 1.191 9.466 1.00 0.00 60 ASN A C 17
ATOM 12222 O O . ASN A 1 60 ? 94.396 1.249 8.240 1.00 0.00 60 ASN A O 17
ATOM 12233 N N . VAL A 1 61 ? 93.646 1.790 10.301 1.00 0.00 61 VAL A N 17
ATOM 12234 C CA . VAL A 1 61 ? 92.505 2.581 9.840 1.00 0.00 61 VAL A CA 17
ATOM 12235 C C . VAL A 1 61 ? 92.899 4.049 9.689 1.00 0.00 61 VAL A C 17
ATOM 12236 O O . VAL A 1 61 ? 93.781 4.528 10.402 1.00 0.00 61 VAL A O 17
ATOM 12249 N N . LEU A 1 62 ? 92.248 4.772 8.772 1.00 0.00 62 LEU A N 17
ATOM 12250 C CA . LEU A 1 62 ? 92.573 6.186 8.581 1.00 0.00 62 LEU A CA 17
ATOM 12251 C C . LEU A 1 62 ? 94.020 6.356 8.122 1.00 0.00 62 LEU A C 17
ATOM 12252 O O . LEU A 1 62 ? 94.892 5.567 8.486 1.00 0.00 62 LEU A O 17
ATOM 12268 N N . LYS A 1 63 ? 94.261 7.396 7.320 1.00 0.00 63 LYS A N 17
ATOM 12269 C CA . LYS A 1 63 ? 95.599 7.702 6.796 1.00 0.00 63 LYS A CA 17
ATOM 12270 C C . LYS A 1 63 ? 96.419 6.435 6.539 1.00 0.00 63 LYS A C 17
ATOM 12271 O O . LYS A 1 63 ? 97.662 6.502 6.652 1.00 0.00 63 LYS A O 17
ATOM 12292 N N . ARG A 1 16 ? 93.347 -10.825 -8.165 1.00 0.00 16 ARG A N 18
ATOM 12293 C CA . ARG A 1 16 ? 92.070 -10.746 -8.867 1.00 0.00 16 ARG A CA 18
ATOM 12294 C C . ARG A 1 16 ? 91.024 -10.021 -8.025 1.00 0.00 16 ARG A C 18
ATOM 12295 O O . ARG A 1 16 ? 90.583 -8.926 -8.373 1.00 0.00 16 ARG A O 18
ATOM 12316 N N . GLU A 1 17 ? 90.627 -10.644 -6.919 1.00 0.00 17 GLU A N 18
ATOM 12317 C CA . GLU A 1 17 ? 89.628 -10.066 -6.027 1.00 0.00 17 GLU A CA 18
ATOM 12318 C C . GLU A 1 17 ? 90.190 -8.855 -5.286 1.00 0.00 17 GLU A C 18
ATOM 12319 O O . GLU A 1 17 ? 91.401 -8.734 -5.100 1.00 0.00 17 GLU A O 18
ATOM 12331 N N . SER A 1 18 ? 89.298 -7.961 -4.868 1.00 0.00 18 SER A N 18
ATOM 12332 C CA . SER A 1 18 ? 89.700 -6.753 -4.153 1.00 0.00 18 SER A CA 18
ATOM 12333 C C . SER A 1 18 ? 89.795 -7.002 -2.650 1.00 0.00 18 SER A C 18
ATOM 12334 O O . SER A 1 18 ? 89.312 -8.019 -2.149 1.00 0.00 18 SER A O 18
ATOM 12342 N N . LYS A 1 19 ? 90.434 -6.078 -1.930 1.00 0.00 19 LYS A N 18
ATOM 12343 C CA . LYS A 1 19 ? 90.596 -6.226 -0.485 1.00 0.00 19 LYS A CA 18
ATOM 12344 C C . LYS A 1 19 ? 90.173 -4.980 0.288 1.00 0.00 19 LYS A C 18
ATOM 12345 O O . LYS A 1 19 ? 89.799 -5.068 1.456 1.00 0.00 19 LYS A O 18
ATOM 12364 N N . CYS A 1 20 ? 90.253 -3.827 -0.352 1.00 0.00 20 CYS A N 18
ATOM 12365 C CA . CYS A 1 20 ? 89.895 -2.563 0.302 1.00 0.00 20 CYS A CA 18
ATOM 12366 C C . CYS A 1 20 ? 88.390 -2.293 0.320 1.00 0.00 20 CYS A C 18
ATOM 12367 O O . CYS A 1 20 ? 87.889 -1.684 1.262 1.00 0.00 20 CYS A O 18
ATOM 12374 N N . PRO A 1 21 ? 87.644 -2.690 -0.729 1.00 0.00 21 PRO A N 18
ATOM 12375 C CA . PRO A 1 21 ? 86.203 -2.444 -0.797 1.00 0.00 21 PRO A CA 18
ATOM 12376 C C . PRO A 1 21 ? 85.483 -2.746 0.511 1.00 0.00 21 PRO A C 18
ATOM 12377 O O . PRO A 1 21 ? 84.915 -3.820 0.693 1.00 0.00 21 PRO A O 18
ATOM 12388 N N . THR A 1 22 ? 85.524 -1.783 1.422 1.00 0.00 22 THR A N 18
ATOM 12389 C CA . THR A 1 22 ? 84.885 -1.917 2.721 1.00 0.00 22 THR A CA 18
ATOM 12390 C C . THR A 1 22 ? 83.445 -1.414 2.646 1.00 0.00 22 THR A C 18
ATOM 12391 O O . THR A 1 22 ? 83.034 -0.866 1.623 1.00 0.00 22 THR A O 18
ATOM 12402 N N . PRO A 1 23 ? 82.652 -1.576 3.722 1.00 0.00 23 PRO A N 18
ATOM 12403 C CA . PRO A 1 23 ? 81.258 -1.122 3.752 1.00 0.00 23 PRO A CA 18
ATOM 12404 C C . PRO A 1 23 ? 81.095 0.289 3.193 1.00 0.00 23 PRO A C 18
ATOM 12405 O O . PRO A 1 23 ? 80.011 0.672 2.748 1.00 0.00 23 PRO A O 18
ATOM 12416 N N . GLY A 1 24 ? 82.179 1.059 3.217 1.00 0.00 24 GLY A N 18
ATOM 12417 C CA . GLY A 1 24 ? 82.135 2.413 2.708 1.00 0.00 24 GLY A CA 18
ATOM 12418 C C . GLY A 1 24 ? 82.842 2.558 1.374 1.00 0.00 24 GLY A C 18
ATOM 12419 O O . GLY A 1 24 ? 82.223 2.934 0.377 1.00 0.00 24 GLY A O 18
ATOM 12423 N N . CYS A 1 25 ? 84.145 2.275 1.353 1.00 0.00 25 CYS A N 18
ATOM 12424 C CA . CYS A 1 25 ? 84.929 2.394 0.127 1.00 0.00 25 CYS A CA 18
ATOM 12425 C C . CYS A 1 25 ? 84.256 1.652 -1.031 1.00 0.00 25 CYS A C 18
ATOM 12426 O O . CYS A 1 25 ? 83.424 0.772 -0.811 1.00 0.00 25 CYS A O 18
ATOM 12433 N N . ASP A 1 26 ? 84.606 2.026 -2.263 1.00 0.00 26 ASP A N 18
ATOM 12434 C CA . ASP A 1 26 ? 84.012 1.399 -3.440 1.00 0.00 26 ASP A CA 18
ATOM 12435 C C . ASP A 1 26 ? 85.005 0.493 -4.169 1.00 0.00 26 ASP A C 18
ATOM 12436 O O . ASP A 1 26 ? 84.605 -0.468 -4.823 1.00 0.00 26 ASP A O 18
ATOM 12445 N N . GLY A 1 27 ? 86.291 0.819 -4.083 1.00 0.00 27 GLY A N 18
ATOM 12446 C CA . GLY A 1 27 ? 87.296 0.033 -4.777 1.00 0.00 27 GLY A CA 18
ATOM 12447 C C . GLY A 1 27 ? 87.376 0.454 -6.218 1.00 0.00 27 GLY A C 18
ATOM 12448 O O . GLY A 1 27 ? 87.425 -0.367 -7.135 1.00 0.00 27 GLY A O 18
ATOM 12452 N N . THR A 1 28 ? 87.369 1.755 -6.389 1.00 0.00 28 THR A N 18
ATOM 12453 C CA . THR A 1 28 ? 87.424 2.384 -7.677 1.00 0.00 28 THR A CA 18
ATOM 12454 C C . THR A 1 28 ? 88.038 3.769 -7.525 1.00 0.00 28 THR A C 18
ATOM 12455 O O . THR A 1 28 ? 87.626 4.551 -6.668 1.00 0.00 28 THR A O 18
ATOM 12466 N N . GLY A 1 29 ? 89.026 4.063 -8.350 1.00 0.00 29 GLY A N 18
ATOM 12467 C CA . GLY A 1 29 ? 89.678 5.350 -8.281 1.00 0.00 29 GLY A CA 18
ATOM 12468 C C . GLY A 1 29 ? 90.820 5.367 -7.285 1.00 0.00 29 GLY A C 18
ATOM 12469 O O . GLY A 1 29 ? 90.813 6.158 -6.360 1.00 0.00 29 GLY A O 18
ATOM 12473 N N . HIS A 1 30 ? 91.803 4.497 -7.515 1.00 0.00 30 HIS A N 18
ATOM 12474 C CA . HIS A 1 30 ? 93.023 4.361 -6.689 1.00 0.00 30 HIS A CA 18
ATOM 12475 C C . HIS A 1 30 ? 93.384 5.632 -5.902 1.00 0.00 30 HIS A C 18
ATOM 12476 O O . HIS A 1 30 ? 92.597 6.560 -5.788 1.00 0.00 30 HIS A O 18
ATOM 12490 N N . VAL A 1 31 ? 94.593 5.649 -5.356 1.00 0.00 31 VAL A N 18
ATOM 12491 C CA . VAL A 1 31 ? 95.080 6.794 -4.560 1.00 0.00 31 VAL A CA 18
ATOM 12492 C C . VAL A 1 31 ? 94.926 8.140 -5.273 1.00 0.00 31 VAL A C 18
ATOM 12493 O O . VAL A 1 31 ? 94.697 9.155 -4.621 1.00 0.00 31 VAL A O 18
ATOM 12506 N N . THR A 1 32 ? 95.043 8.161 -6.592 1.00 0.00 32 THR A N 18
ATOM 12507 C CA . THR A 1 32 ? 94.897 9.399 -7.338 1.00 0.00 32 THR A CA 18
ATOM 12508 C C . THR A 1 32 ? 93.907 9.215 -8.479 1.00 0.00 32 THR A C 18
ATOM 12509 O O . THR A 1 32 ? 93.664 10.135 -9.256 1.00 0.00 32 THR A O 18
ATOM 12520 N N . GLY A 1 33 ? 93.337 8.018 -8.578 1.00 0.00 33 GLY A N 18
ATOM 12521 C CA . GLY A 1 33 ? 92.397 7.740 -9.625 1.00 0.00 33 GLY A CA 18
ATOM 12522 C C . GLY A 1 33 ? 93.091 7.608 -10.954 1.00 0.00 33 GLY A C 18
ATOM 12523 O O . GLY A 1 33 ? 92.454 7.607 -12.006 1.00 0.00 33 GLY A O 18
ATOM 12527 N N . LEU A 1 34 ? 94.410 7.477 -10.901 1.00 0.00 34 LEU A N 18
ATOM 12528 C CA . LEU A 1 34 ? 95.208 7.329 -12.104 1.00 0.00 34 LEU A CA 18
ATOM 12529 C C . LEU A 1 34 ? 95.446 5.864 -12.370 1.00 0.00 34 LEU A C 18
ATOM 12530 O O . LEU A 1 34 ? 96.121 5.478 -13.327 1.00 0.00 34 LEU A O 18
ATOM 12546 N N . TYR A 1 35 ? 94.861 5.051 -11.505 1.00 0.00 35 TYR A N 18
ATOM 12547 C CA . TYR A 1 35 ? 94.971 3.609 -11.612 1.00 0.00 35 TYR A CA 18
ATOM 12548 C C . TYR A 1 35 ? 93.593 3.022 -11.894 1.00 0.00 35 TYR A C 18
ATOM 12549 O O . TYR A 1 35 ? 92.575 3.667 -11.636 1.00 0.00 35 TYR A O 18
ATOM 12567 N N . PRO A 1 36 ? 93.515 1.795 -12.411 1.00 0.00 36 PRO A N 18
ATOM 12568 C CA . PRO A 1 36 ? 92.228 1.173 -12.683 1.00 0.00 36 PRO A CA 18
ATOM 12569 C C . PRO A 1 36 ? 91.563 0.688 -11.399 1.00 0.00 36 PRO A C 18
ATOM 12570 O O . PRO A 1 36 ? 91.146 -0.468 -11.315 1.00 0.00 36 PRO A O 18
ATOM 12581 N N . HIS A 1 37 ? 91.504 1.571 -10.381 1.00 0.00 37 HIS A N 18
ATOM 12582 C CA . HIS A 1 37 ? 90.927 1.238 -9.084 1.00 0.00 37 HIS A CA 18
ATOM 12583 C C . HIS A 1 37 ? 92.017 0.711 -8.188 1.00 0.00 37 HIS A C 18
ATOM 12584 O O . HIS A 1 37 ? 93.178 0.648 -8.582 1.00 0.00 37 HIS A O 18
ATOM 12598 N N . HIS A 1 38 ? 91.627 0.305 -7.003 1.00 0.00 38 HIS A N 18
ATOM 12599 C CA . HIS A 1 38 ? 92.564 -0.262 -6.043 1.00 0.00 38 HIS A CA 18
ATOM 12600 C C . HIS A 1 38 ? 91.948 -1.491 -5.397 1.00 0.00 38 HIS A C 18
ATOM 12601 O O . HIS A 1 38 ? 90.769 -1.490 -5.038 1.00 0.00 38 HIS A O 18
ATOM 12615 N N . ARG A 1 39 ? 92.732 -2.555 -5.296 1.00 0.00 39 ARG A N 18
ATOM 12616 C CA . ARG A 1 39 ? 92.239 -3.803 -4.742 1.00 0.00 39 ARG A CA 18
ATOM 12617 C C . ARG A 1 39 ? 92.876 -4.135 -3.402 1.00 0.00 39 ARG A C 18
ATOM 12618 O O . ARG A 1 39 ? 92.792 -5.280 -2.949 1.00 0.00 39 ARG A O 18
ATOM 12639 N N . SER A 1 40 ? 93.519 -3.160 -2.758 1.00 0.00 40 SER A N 18
ATOM 12640 C CA . SER A 1 40 ? 94.153 -3.453 -1.482 1.00 0.00 40 SER A CA 18
ATOM 12641 C C . SER A 1 40 ? 94.707 -2.229 -0.755 1.00 0.00 40 SER A C 18
ATOM 12642 O O . SER A 1 40 ? 95.657 -2.365 0.015 1.00 0.00 40 SER A O 18
ATOM 12650 N N . LEU A 1 41 ? 94.129 -1.042 -0.969 1.00 0.00 41 LEU A N 18
ATOM 12651 C CA . LEU A 1 41 ? 94.599 0.160 -0.278 1.00 0.00 41 LEU A CA 18
ATOM 12652 C C . LEU A 1 41 ? 95.865 0.719 -0.914 1.00 0.00 41 LEU A C 18
ATOM 12653 O O . LEU A 1 41 ? 96.137 1.915 -0.795 1.00 0.00 41 LEU A O 18
ATOM 12669 N N . SER A 1 42 ? 96.633 -0.134 -1.605 1.00 0.00 42 SER A N 18
ATOM 12670 C CA . SER A 1 42 ? 97.858 0.314 -2.271 1.00 0.00 42 SER A CA 18
ATOM 12671 C C . SER A 1 42 ? 97.615 1.652 -2.958 1.00 0.00 42 SER A C 18
ATOM 12672 O O . SER A 1 42 ? 98.522 2.471 -3.099 1.00 0.00 42 SER A O 18
ATOM 12680 N N . GLY A 1 43 ? 96.365 1.867 -3.352 1.00 0.00 43 GLY A N 18
ATOM 12681 C CA . GLY A 1 43 ? 95.973 3.099 -3.974 1.00 0.00 43 GLY A CA 18
ATOM 12682 C C . GLY A 1 43 ? 95.052 3.863 -3.071 1.00 0.00 43 GLY A C 18
ATOM 12683 O O . GLY A 1 43 ? 95.499 4.638 -2.228 1.00 0.00 43 GLY A O 18
ATOM 12687 N N . CYS A 1 44 ? 93.758 3.608 -3.234 1.00 0.00 44 CYS A N 18
ATOM 12688 C CA . CYS A 1 44 ? 92.720 4.257 -2.411 1.00 0.00 44 CYS A CA 18
ATOM 12689 C C . CYS A 1 44 ? 93.035 5.751 -2.207 1.00 0.00 44 CYS A C 18
ATOM 12690 O O . CYS A 1 44 ? 94.014 6.096 -1.541 1.00 0.00 44 CYS A O 18
ATOM 12697 N N . PRO A 1 45 ? 92.224 6.664 -2.785 1.00 0.00 45 PRO A N 18
ATOM 12698 C CA . PRO A 1 45 ? 92.433 8.114 -2.682 1.00 0.00 45 PRO A CA 18
ATOM 12699 C C . PRO A 1 45 ? 91.550 8.776 -1.639 1.00 0.00 45 PRO A C 18
ATOM 12700 O O . PRO A 1 45 ? 91.556 9.996 -1.485 1.00 0.00 45 PRO A O 18
ATOM 12711 N N . HIS A 1 46 ? 90.753 7.975 -0.967 1.00 0.00 46 HIS A N 18
ATOM 12712 C CA . HIS A 1 46 ? 89.824 8.486 0.012 1.00 0.00 46 HIS A CA 18
ATOM 12713 C C . HIS A 1 46 ? 90.550 8.951 1.280 1.00 0.00 46 HIS A C 18
ATOM 12714 O O . HIS A 1 46 ? 90.740 10.150 1.484 1.00 0.00 46 HIS A O 18
ATOM 12728 N N . LYS A 1 47 ? 90.954 7.998 2.118 1.00 0.00 47 LYS A N 18
ATOM 12729 C CA . LYS A 1 47 ? 91.679 8.279 3.355 1.00 0.00 47 LYS A CA 18
ATOM 12730 C C . LYS A 1 47 ? 91.006 9.331 4.233 1.00 0.00 47 LYS A C 18
ATOM 12731 O O . LYS A 1 47 ? 91.574 10.390 4.503 1.00 0.00 47 LYS A O 18
ATOM 12750 N N . ASP A 1 48 ? 89.815 9.002 4.738 1.00 0.00 48 ASP A N 18
ATOM 12751 C CA . ASP A 1 48 ? 89.107 9.900 5.652 1.00 0.00 48 ASP A CA 18
ATOM 12752 C C . ASP A 1 48 ? 88.709 9.157 6.928 1.00 0.00 48 ASP A C 18
ATOM 12753 O O . ASP A 1 48 ? 88.167 9.755 7.858 1.00 0.00 48 ASP A O 18
ATOM 12762 N N . ARG A 1 49 ? 89.010 7.853 6.979 1.00 0.00 49 ARG A N 18
ATOM 12763 C CA . ARG A 1 49 ? 88.704 7.044 8.161 1.00 0.00 49 ARG A CA 18
ATOM 12764 C C . ARG A 1 49 ? 87.225 7.097 8.561 1.00 0.00 49 ARG A C 18
ATOM 12765 O O . ARG A 1 49 ? 86.722 8.153 8.946 1.00 0.00 49 ARG A O 18
ATOM 12786 N N . VAL A 1 50 ? 86.558 5.935 8.501 1.00 0.00 50 VAL A N 18
ATOM 12787 C CA . VAL A 1 50 ? 85.143 5.786 8.890 1.00 0.00 50 VAL A CA 18
ATOM 12788 C C . VAL A 1 50 ? 84.167 5.810 7.704 1.00 0.00 50 VAL A C 18
ATOM 12789 O O . VAL A 1 50 ? 83.467 4.825 7.475 1.00 0.00 50 VAL A O 18
ATOM 12802 N N . PRO A 1 51 ? 84.079 6.913 6.932 1.00 0.00 51 PRO A N 18
ATOM 12803 C CA . PRO A 1 51 ? 83.156 6.985 5.800 1.00 0.00 51 PRO A CA 18
ATOM 12804 C C . PRO A 1 51 ? 83.699 6.262 4.577 1.00 0.00 51 PRO A C 18
ATOM 12805 O O . PRO A 1 51 ? 84.785 5.685 4.625 1.00 0.00 51 PRO A O 18
ATOM 12816 N N . PRO A 1 52 ? 82.953 6.267 3.460 1.00 0.00 52 PRO A N 18
ATOM 12817 C CA . PRO A 1 52 ? 83.388 5.598 2.234 1.00 0.00 52 PRO A CA 18
ATOM 12818 C C . PRO A 1 52 ? 84.770 6.065 1.793 1.00 0.00 52 PRO A C 18
ATOM 12819 O O . PRO A 1 52 ? 84.890 6.909 0.905 1.00 0.00 52 PRO A O 18
ATOM 12830 N N . GLU A 1 53 ? 85.817 5.518 2.421 1.00 0.00 53 GLU A N 18
ATOM 12831 C CA . GLU A 1 53 ? 87.173 5.892 2.090 1.00 0.00 53 GLU A CA 18
ATOM 12832 C C . GLU A 1 53 ? 88.076 4.660 1.987 1.00 0.00 53 GLU A C 18
ATOM 12833 O O . GLU A 1 53 ? 87.984 3.907 1.030 1.00 0.00 53 GLU A O 18
ATOM 12845 N N . ILE A 1 54 ? 88.950 4.459 2.958 1.00 0.00 54 ILE A N 18
ATOM 12846 C CA . ILE A 1 54 ? 89.845 3.297 2.949 1.00 0.00 54 ILE A CA 18
ATOM 12847 C C . ILE A 1 54 ? 89.406 2.309 4.024 1.00 0.00 54 ILE A C 18
ATOM 12848 O O . ILE A 1 54 ? 89.668 1.108 3.932 1.00 0.00 54 ILE A O 18
ATOM 12864 N N . LEU A 1 55 ? 88.711 2.838 5.029 1.00 0.00 55 LEU A N 18
ATOM 12865 C CA . LEU A 1 55 ? 88.190 2.046 6.149 1.00 0.00 55 LEU A CA 18
ATOM 12866 C C . LEU A 1 55 ? 89.190 1.001 6.652 1.00 0.00 55 LEU A C 18
ATOM 12867 O O . LEU A 1 55 ? 88.802 -0.055 7.150 1.00 0.00 55 LEU A O 18
ATOM 12883 N N . ALA A 1 56 ? 90.472 1.319 6.548 1.00 0.00 56 ALA A N 18
ATOM 12884 C CA . ALA A 1 56 ? 91.535 0.433 7.018 1.00 0.00 56 ALA A CA 18
ATOM 12885 C C . ALA A 1 56 ? 91.393 -0.993 6.504 1.00 0.00 56 ALA A C 18
ATOM 12886 O O . ALA A 1 56 ? 91.955 -1.923 7.085 1.00 0.00 56 ALA A O 18
ATOM 12893 N N . MET A 1 57 ? 90.657 -1.166 5.418 1.00 0.00 57 MET A N 18
ATOM 12894 C CA . MET A 1 57 ? 90.462 -2.490 4.830 1.00 0.00 57 MET A CA 18
ATOM 12895 C C . MET A 1 57 ? 89.492 -3.339 5.650 1.00 0.00 57 MET A C 18
ATOM 12896 O O . MET A 1 57 ? 88.495 -3.829 5.124 1.00 0.00 57 MET A O 18
ATOM 12910 N N . HIS A 1 58 ? 89.796 -3.529 6.931 1.00 0.00 58 HIS A N 18
ATOM 12911 C CA . HIS A 1 58 ? 88.947 -4.342 7.798 1.00 0.00 58 HIS A CA 18
ATOM 12912 C C . HIS A 1 58 ? 89.120 -3.970 9.271 1.00 0.00 58 HIS A C 18
ATOM 12913 O O . HIS A 1 58 ? 88.849 -4.781 10.156 1.00 0.00 58 HIS A O 18
ATOM 12927 N N . GLU A 1 59 ? 89.571 -2.747 9.532 1.00 0.00 59 GLU A N 18
ATOM 12928 C CA . GLU A 1 59 ? 89.775 -2.291 10.904 1.00 0.00 59 GLU A CA 18
ATOM 12929 C C . GLU A 1 59 ? 89.064 -0.966 11.167 1.00 0.00 59 GLU A C 18
ATOM 12930 O O . GLU A 1 59 ? 88.742 -0.647 12.313 1.00 0.00 59 GLU A O 18
ATOM 12942 N N . ASN A 1 60 ? 88.821 -0.196 10.110 1.00 0.00 60 ASN A N 18
ATOM 12943 C CA . ASN A 1 60 ? 88.152 1.091 10.247 1.00 0.00 60 ASN A CA 18
ATOM 12944 C C . ASN A 1 60 ? 89.001 2.056 11.069 1.00 0.00 60 ASN A C 18
ATOM 12945 O O . ASN A 1 60 ? 88.717 2.308 12.241 1.00 0.00 60 ASN A O 18
ATOM 12956 N N . VAL A 1 61 ? 90.043 2.600 10.445 1.00 0.00 61 VAL A N 18
ATOM 12957 C CA . VAL A 1 61 ? 90.929 3.538 11.120 1.00 0.00 61 VAL A CA 18
ATOM 12958 C C . VAL A 1 61 ? 91.907 4.192 10.141 1.00 0.00 61 VAL A C 18
ATOM 12959 O O . VAL A 1 61 ? 93.018 4.564 10.520 1.00 0.00 61 VAL A O 18
ATOM 12972 N N . LEU A 1 62 ? 91.489 4.338 8.882 1.00 0.00 62 LEU A N 18
ATOM 12973 C CA . LEU A 1 62 ? 92.333 4.964 7.863 1.00 0.00 62 LEU A CA 18
ATOM 12974 C C . LEU A 1 62 ? 93.605 4.155 7.577 1.00 0.00 62 LEU A C 18
ATOM 12975 O O . LEU A 1 62 ? 94.443 4.580 6.779 1.00 0.00 62 LEU A O 18
ATOM 12991 N N . LYS A 1 63 ? 93.766 3.009 8.235 1.00 0.00 63 LYS A N 18
ATOM 12992 C CA . LYS A 1 63 ? 94.955 2.183 8.042 1.00 0.00 63 LYS A CA 18
ATOM 12993 C C . LYS A 1 63 ? 94.590 0.772 7.589 1.00 0.00 63 LYS A C 18
ATOM 12994 O O . LYS A 1 63 ? 94.208 -0.045 8.452 1.00 0.00 63 LYS A O 18
ATOM 13015 N N . ARG A 1 16 ? 94.389 -10.873 -4.353 1.00 0.00 16 ARG A N 19
ATOM 13016 C CA . ARG A 1 16 ? 93.334 -10.376 -3.479 1.00 0.00 16 ARG A CA 19
ATOM 13017 C C . ARG A 1 16 ? 93.773 -10.468 -2.012 1.00 0.00 16 ARG A C 19
ATOM 13018 O O . ARG A 1 16 ? 94.567 -9.649 -1.553 1.00 0.00 16 ARG A O 19
ATOM 13039 N N . GLU A 1 17 ? 93.279 -11.474 -1.284 1.00 0.00 17 GLU A N 19
ATOM 13040 C CA . GLU A 1 17 ? 93.652 -11.663 0.117 1.00 0.00 17 GLU A CA 19
ATOM 13041 C C . GLU A 1 17 ? 92.968 -10.646 1.028 1.00 0.00 17 GLU A C 19
ATOM 13042 O O . GLU A 1 17 ? 92.130 -11.005 1.855 1.00 0.00 17 GLU A O 19
ATOM 13054 N N . SER A 1 18 ? 93.338 -9.379 0.877 1.00 0.00 18 SER A N 19
ATOM 13055 C CA . SER A 1 18 ? 92.768 -8.313 1.696 1.00 0.00 18 SER A CA 19
ATOM 13056 C C . SER A 1 18 ? 92.288 -7.155 0.826 1.00 0.00 18 SER A C 19
ATOM 13057 O O . SER A 1 18 ? 93.033 -6.211 0.566 1.00 0.00 18 SER A O 19
ATOM 13065 N N . LYS A 1 19 ? 91.041 -7.237 0.373 1.00 0.00 19 LYS A N 19
ATOM 13066 C CA . LYS A 1 19 ? 90.464 -6.214 -0.461 1.00 0.00 19 LYS A CA 19
ATOM 13067 C C . LYS A 1 19 ? 90.110 -4.976 0.349 1.00 0.00 19 LYS A C 19
ATOM 13068 O O . LYS A 1 19 ? 90.277 -4.933 1.568 1.00 0.00 19 LYS A O 19
ATOM 13087 N N . CYS A 1 20 ? 89.645 -3.970 -0.365 1.00 0.00 20 CYS A N 19
ATOM 13088 C CA . CYS A 1 20 ? 89.278 -2.683 0.211 1.00 0.00 20 CYS A CA 19
ATOM 13089 C C . CYS A 1 20 ? 87.767 -2.386 0.143 1.00 0.00 20 CYS A C 19
ATOM 13090 O O . CYS A 1 20 ? 87.203 -1.844 1.091 1.00 0.00 20 CYS A O 19
ATOM 13097 N N . PRO A 1 21 ? 87.092 -2.687 -0.984 1.00 0.00 21 PRO A N 19
ATOM 13098 C CA . PRO A 1 21 ? 85.663 -2.404 -1.139 1.00 0.00 21 PRO A CA 19
ATOM 13099 C C . PRO A 1 21 ? 84.822 -2.819 0.058 1.00 0.00 21 PRO A C 19
ATOM 13100 O O . PRO A 1 21 ? 84.353 -3.955 0.139 1.00 0.00 21 PRO A O 19
ATOM 13111 N N . THR A 1 22 ? 84.616 -1.881 0.973 1.00 0.00 22 THR A N 19
ATOM 13112 C CA . THR A 1 22 ? 83.805 -2.131 2.158 1.00 0.00 22 THR A CA 19
ATOM 13113 C C . THR A 1 22 ? 82.680 -1.102 2.231 1.00 0.00 22 THR A C 19
ATOM 13114 O O . THR A 1 22 ? 82.659 -0.150 1.449 1.00 0.00 22 THR A O 19
ATOM 13125 N N . PRO A 1 23 ? 81.727 -1.271 3.162 1.00 0.00 23 PRO A N 19
ATOM 13126 C CA . PRO A 1 23 ? 80.608 -0.339 3.313 1.00 0.00 23 PRO A CA 19
ATOM 13127 C C . PRO A 1 23 ? 81.061 1.118 3.278 1.00 0.00 23 PRO A C 19
ATOM 13128 O O . PRO A 1 23 ? 81.377 1.706 4.312 1.00 0.00 23 PRO A O 19
ATOM 13139 N N . GLY A 1 24 ? 81.091 1.694 2.081 1.00 0.00 24 GLY A N 19
ATOM 13140 C CA . GLY A 1 24 ? 81.507 3.074 1.937 1.00 0.00 24 GLY A CA 19
ATOM 13141 C C . GLY A 1 24 ? 82.479 3.281 0.786 1.00 0.00 24 GLY A C 19
ATOM 13142 O O . GLY A 1 24 ? 82.178 4.016 -0.156 1.00 0.00 24 GLY A O 19
ATOM 13146 N N . CYS A 1 25 ? 83.643 2.624 0.846 1.00 0.00 25 CYS A N 19
ATOM 13147 C CA . CYS A 1 25 ? 84.645 2.746 -0.220 1.00 0.00 25 CYS A CA 19
ATOM 13148 C C . CYS A 1 25 ? 83.977 2.542 -1.587 1.00 0.00 25 CYS A C 19
ATOM 13149 O O . CYS A 1 25 ? 82.961 1.854 -1.691 1.00 0.00 25 CYS A O 19
ATOM 13156 N N . ASP A 1 26 ? 84.537 3.160 -2.627 1.00 0.00 26 ASP A N 19
ATOM 13157 C CA . ASP A 1 26 ? 83.977 3.057 -3.971 1.00 0.00 26 ASP A CA 19
ATOM 13158 C C . ASP A 1 26 ? 84.788 2.109 -4.847 1.00 0.00 26 ASP A C 19
ATOM 13159 O O . ASP A 1 26 ? 84.227 1.277 -5.557 1.00 0.00 26 ASP A O 19
ATOM 13168 N N . GLY A 1 27 ? 86.106 2.251 -4.805 1.00 0.00 27 GLY A N 19
ATOM 13169 C CA . GLY A 1 27 ? 86.960 1.406 -5.622 1.00 0.00 27 GLY A CA 19
ATOM 13170 C C . GLY A 1 27 ? 87.111 1.951 -7.023 1.00 0.00 27 GLY A C 19
ATOM 13171 O O . GLY A 1 27 ? 86.957 1.229 -8.009 1.00 0.00 27 GLY A O 19
ATOM 13175 N N . THR A 1 28 ? 87.399 3.235 -7.094 1.00 0.00 28 THR A N 19
ATOM 13176 C CA . THR A 1 28 ? 87.572 3.925 -8.353 1.00 0.00 28 THR A CA 19
ATOM 13177 C C . THR A 1 28 ? 88.423 5.184 -8.174 1.00 0.00 28 THR A C 19
ATOM 13178 O O . THR A 1 28 ? 88.057 6.088 -7.423 1.00 0.00 28 THR A O 19
ATOM 13189 N N . GLY A 1 29 ? 89.554 5.232 -8.876 1.00 0.00 29 GLY A N 19
ATOM 13190 C CA . GLY A 1 29 ? 90.446 6.380 -8.792 1.00 0.00 29 GLY A CA 19
ATOM 13191 C C . GLY A 1 29 ? 91.591 6.161 -7.816 1.00 0.00 29 GLY A C 19
ATOM 13192 O O . GLY A 1 29 ? 92.170 7.116 -7.317 1.00 0.00 29 GLY A O 19
ATOM 13196 N N . HIS A 1 30 ? 91.932 4.894 -7.588 1.00 0.00 30 HIS A N 19
ATOM 13197 C CA . HIS A 1 30 ? 93.029 4.485 -6.697 1.00 0.00 30 HIS A CA 19
ATOM 13198 C C . HIS A 1 30 ? 93.410 5.548 -5.659 1.00 0.00 30 HIS A C 19
ATOM 13199 O O . HIS A 1 30 ? 92.696 6.515 -5.435 1.00 0.00 30 HIS A O 19
ATOM 13213 N N . VAL A 1 31 ? 94.549 5.337 -5.028 1.00 0.00 31 VAL A N 19
ATOM 13214 C CA . VAL A 1 31 ? 95.067 6.263 -4.003 1.00 0.00 31 VAL A CA 19
ATOM 13215 C C . VAL A 1 31 ? 95.312 7.678 -4.541 1.00 0.00 31 VAL A C 19
ATOM 13216 O O . VAL A 1 31 ? 95.115 8.651 -3.817 1.00 0.00 31 VAL A O 19
ATOM 13229 N N . THR A 1 32 ? 95.753 7.804 -5.790 1.00 0.00 32 THR A N 19
ATOM 13230 C CA . THR A 1 32 ? 96.028 9.113 -6.360 1.00 0.00 32 THR A CA 19
ATOM 13231 C C . THR A 1 32 ? 95.162 9.389 -7.583 1.00 0.00 32 THR A C 19
ATOM 13232 O O . THR A 1 32 ? 95.356 10.392 -8.264 1.00 0.00 32 THR A O 19
ATOM 13243 N N . GLY A 1 33 ? 94.221 8.500 -7.878 1.00 0.00 33 GLY A N 19
ATOM 13244 C CA . GLY A 1 33 ? 93.393 8.692 -9.043 1.00 0.00 33 GLY A CA 19
ATOM 13245 C C . GLY A 1 33 ? 94.213 8.583 -10.305 1.00 0.00 33 GLY A C 19
ATOM 13246 O O . GLY A 1 33 ? 93.766 8.958 -11.388 1.00 0.00 33 GLY A O 19
ATOM 13250 N N . LEU A 1 34 ? 95.419 8.047 -10.154 1.00 0.00 34 LEU A N 19
ATOM 13251 C CA . LEU A 1 34 ? 96.320 7.874 -11.277 1.00 0.00 34 LEU A CA 19
ATOM 13252 C C . LEU A 1 34 ? 96.393 6.419 -11.673 1.00 0.00 34 LEU A C 19
ATOM 13253 O O . LEU A 1 34 ? 97.148 6.045 -12.573 1.00 0.00 34 LEU A O 19
ATOM 13269 N N . TYR A 1 35 ? 95.593 5.590 -11.005 1.00 0.00 35 TYR A N 19
ATOM 13270 C CA . TYR A 1 35 ? 95.580 4.176 -11.318 1.00 0.00 35 TYR A CA 19
ATOM 13271 C C . TYR A 1 35 ? 94.206 3.798 -11.844 1.00 0.00 35 TYR A C 19
ATOM 13272 O O . TYR A 1 35 ? 93.231 4.522 -11.624 1.00 0.00 35 TYR A O 19
ATOM 13290 N N . PRO A 1 36 ? 94.084 2.668 -12.539 1.00 0.00 36 PRO A N 19
ATOM 13291 C CA . PRO A 1 36 ? 92.800 2.229 -13.059 1.00 0.00 36 PRO A CA 19
ATOM 13292 C C . PRO A 1 36 ? 91.896 1.744 -11.933 1.00 0.00 36 PRO A C 19
ATOM 13293 O O . PRO A 1 36 ? 91.317 0.660 -12.017 1.00 0.00 36 PRO A O 19
ATOM 13304 N N . HIS A 1 37 ? 91.805 2.539 -10.855 1.00 0.00 37 HIS A N 19
ATOM 13305 C CA . HIS A 1 37 ? 91.004 2.177 -9.698 1.00 0.00 37 HIS A CA 19
ATOM 13306 C C . HIS A 1 37 ? 91.760 1.168 -8.879 1.00 0.00 37 HIS A C 19
ATOM 13307 O O . HIS A 1 37 ? 92.800 0.663 -9.294 1.00 0.00 37 HIS A O 19
ATOM 13321 N N . HIS A 1 38 ? 91.202 0.846 -7.741 1.00 0.00 38 HIS A N 19
ATOM 13322 C CA . HIS A 1 38 ? 91.789 -0.154 -6.863 1.00 0.00 38 HIS A CA 19
ATOM 13323 C C . HIS A 1 38 ? 90.757 -1.231 -6.599 1.00 0.00 38 HIS A C 19
ATOM 13324 O O . HIS A 1 38 ? 91.060 -2.422 -6.640 1.00 0.00 38 HIS A O 19
ATOM 13338 N N . ARG A 1 39 ? 89.521 -0.799 -6.350 1.00 0.00 39 ARG A N 19
ATOM 13339 C CA . ARG A 1 39 ? 88.412 -1.712 -6.096 1.00 0.00 39 ARG A CA 19
ATOM 13340 C C . ARG A 1 39 ? 88.833 -2.889 -5.225 1.00 0.00 39 ARG A C 19
ATOM 13341 O O . ARG A 1 39 ? 88.193 -3.936 -5.262 1.00 0.00 39 ARG A O 19
ATOM 13362 N N . SER A 1 40 ? 89.901 -2.697 -4.438 1.00 0.00 40 SER A N 19
ATOM 13363 C CA . SER A 1 40 ? 90.422 -3.731 -3.535 1.00 0.00 40 SER A CA 19
ATOM 13364 C C . SER A 1 40 ? 91.937 -3.674 -3.413 1.00 0.00 40 SER A C 19
ATOM 13365 O O . SER A 1 40 ? 92.570 -4.703 -3.183 1.00 0.00 40 SER A O 19
ATOM 13373 N N . LEU A 1 41 ? 92.536 -2.488 -3.546 1.00 0.00 41 LEU A N 19
ATOM 13374 C CA . LEU A 1 41 ? 93.983 -2.390 -3.426 1.00 0.00 41 LEU A CA 19
ATOM 13375 C C . LEU A 1 41 ? 94.402 -1.344 -2.410 1.00 0.00 41 LEU A C 19
ATOM 13376 O O . LEU A 1 41 ? 93.568 -0.690 -1.783 1.00 0.00 41 LEU A O 19
ATOM 13392 N N . SER A 1 42 ? 95.711 -1.196 -2.261 1.00 0.00 42 SER A N 19
ATOM 13393 C CA . SER A 1 42 ? 96.273 -0.229 -1.334 1.00 0.00 42 SER A CA 19
ATOM 13394 C C . SER A 1 42 ? 96.121 1.185 -1.881 1.00 0.00 42 SER A C 19
ATOM 13395 O O . SER A 1 42 ? 96.494 2.156 -1.222 1.00 0.00 42 SER A O 19
ATOM 13403 N N . GLY A 1 43 ? 95.559 1.300 -3.085 1.00 0.00 43 GLY A N 19
ATOM 13404 C CA . GLY A 1 43 ? 95.355 2.593 -3.679 1.00 0.00 43 GLY A CA 19
ATOM 13405 C C . GLY A 1 43 ? 94.263 3.344 -2.974 1.00 0.00 43 GLY A C 19
ATOM 13406 O O . GLY A 1 43 ? 94.486 3.949 -1.926 1.00 0.00 43 GLY A O 19
ATOM 13410 N N . CYS A 1 44 ? 93.065 3.266 -3.525 1.00 0.00 44 CYS A N 19
ATOM 13411 C CA . CYS A 1 44 ? 91.906 3.927 -2.917 1.00 0.00 44 CYS A CA 19
ATOM 13412 C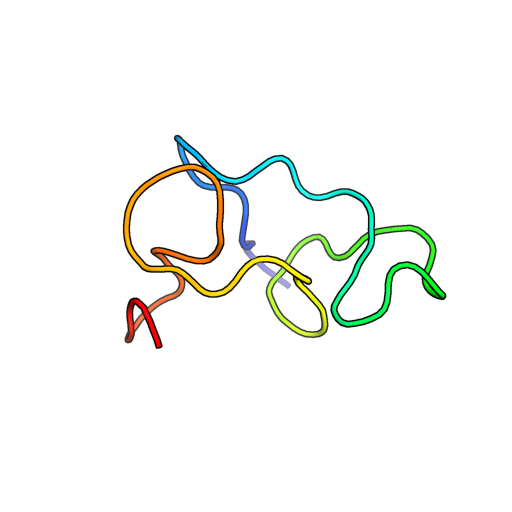 C . CYS A 1 44 ? 92.039 5.455 -2.960 1.00 0.00 44 CYS A C 19
ATOM 13413 O O . CYS A 1 44 ? 93.041 5.992 -2.519 1.00 0.00 44 CYS A O 19
ATOM 13420 N N . PRO A 1 45 ? 91.056 6.181 -3.536 1.00 0.00 45 PRO A N 19
ATOM 13421 C CA . PRO A 1 45 ? 91.100 7.637 -3.658 1.00 0.00 45 PRO A CA 19
ATOM 13422 C C . PRO A 1 45 ? 90.293 8.370 -2.595 1.00 0.00 45 PRO A C 19
ATOM 13423 O O . PRO A 1 45 ? 89.868 9.503 -2.816 1.00 0.00 45 PRO A O 19
ATOM 13434 N N . HIS A 1 46 ? 90.042 7.727 -1.466 1.00 0.00 46 HIS A N 19
ATOM 13435 C CA . HIS A 1 46 ? 89.246 8.343 -0.422 1.00 0.00 46 HIS A CA 19
ATOM 13436 C C . HIS A 1 46 ? 90.115 8.807 0.755 1.00 0.00 46 HIS A C 19
ATOM 13437 O O . HIS A 1 46 ? 90.493 9.979 0.813 1.00 0.00 46 HIS A O 19
ATOM 13451 N N . LYS A 1 47 ? 90.434 7.915 1.700 1.00 0.00 47 LYS A N 19
ATOM 13452 C CA . LYS A 1 47 ? 91.259 8.294 2.841 1.00 0.00 47 LYS A CA 19
ATOM 13453 C C . LYS A 1 47 ? 90.479 9.200 3.779 1.00 0.00 47 LYS A C 19
ATOM 13454 O O . LYS A 1 47 ? 90.777 10.388 3.908 1.00 0.00 47 LYS A O 19
ATOM 13473 N N . ASP A 1 48 ? 89.475 8.633 4.432 1.00 0.00 48 ASP A N 19
ATOM 13474 C CA . ASP A 1 48 ? 88.651 9.394 5.358 1.00 0.00 48 ASP A CA 19
ATOM 13475 C C . ASP A 1 48 ? 88.796 8.866 6.779 1.00 0.00 48 ASP A C 19
ATOM 13476 O O . ASP A 1 48 ? 88.310 9.484 7.726 1.00 0.00 48 ASP A O 19
ATOM 13485 N N . ARG A 1 49 ? 89.478 7.730 6.930 1.00 0.00 49 ARG A N 19
ATOM 13486 C CA . ARG A 1 49 ? 89.688 7.150 8.248 1.00 0.00 49 ARG A CA 19
ATOM 13487 C C . ARG A 1 49 ? 88.367 6.708 8.871 1.00 0.00 49 ARG A C 19
ATOM 13488 O O . ARG A 1 49 ? 88.154 6.840 10.075 1.00 0.00 49 ARG A O 19
ATOM 13509 N N . VAL A 1 50 ? 87.500 6.172 8.026 1.00 0.00 50 VAL A N 19
ATOM 13510 C CA . VAL A 1 50 ? 86.190 5.672 8.435 1.00 0.00 50 VAL A CA 19
ATOM 13511 C C . VAL A 1 50 ? 85.688 4.672 7.395 1.00 0.00 50 VAL A C 19
ATOM 13512 O O . VAL A 1 50 ? 86.289 4.531 6.336 1.00 0.00 50 VAL A O 19
ATOM 13525 N N . PRO A 1 51 ? 84.588 3.957 7.671 1.00 0.00 51 PRO A N 19
ATOM 13526 C CA . PRO A 1 51 ? 84.045 2.966 6.738 1.00 0.00 51 PRO A CA 19
ATOM 13527 C C . PRO A 1 51 ? 84.063 3.410 5.268 1.00 0.00 51 PRO A C 19
ATOM 13528 O O . PRO A 1 51 ? 84.457 2.637 4.395 1.00 0.00 51 PRO A O 19
ATOM 13539 N N . PRO A 1 52 ? 83.616 4.645 4.958 1.00 0.00 52 PRO A N 19
ATOM 13540 C CA . PRO A 1 52 ? 83.561 5.138 3.575 1.00 0.00 52 PRO A CA 19
ATOM 13541 C C . PRO A 1 52 ? 84.851 5.775 3.060 1.00 0.00 52 PRO A C 19
ATOM 13542 O O . PRO A 1 52 ? 84.998 6.997 3.074 1.00 0.00 52 PRO A O 19
ATOM 13553 N N . GLU A 1 53 ? 85.773 4.941 2.573 1.00 0.00 53 GLU A N 19
ATOM 13554 C CA . GLU A 1 53 ? 87.031 5.416 2.023 1.00 0.00 53 GLU A CA 19
ATOM 13555 C C . GLU A 1 53 ? 87.955 4.237 1.714 1.00 0.00 53 GLU A C 19
ATOM 13556 O O . GLU A 1 53 ? 87.812 3.575 0.689 1.00 0.00 53 GLU A O 19
ATOM 13568 N N . ILE A 1 54 ? 88.896 4.000 2.600 1.00 0.00 54 ILE A N 19
ATOM 13569 C CA . ILE A 1 54 ? 89.861 2.912 2.472 1.00 0.00 54 ILE A CA 19
ATOM 13570 C C . ILE A 1 54 ? 89.772 2.010 3.694 1.00 0.00 54 ILE A C 19
ATOM 13571 O O . ILE A 1 54 ? 90.392 0.947 3.741 1.00 0.00 54 ILE A O 19
ATOM 13587 N N . LEU A 1 55 ? 89.003 2.464 4.689 1.00 0.00 55 LEU A N 19
ATOM 13588 C CA . LEU A 1 55 ? 88.817 1.728 5.943 1.00 0.00 55 LEU A CA 19
ATOM 13589 C C . LEU A 1 55 ? 90.102 1.034 6.397 1.00 0.00 55 LEU A C 19
ATOM 13590 O O . LEU A 1 55 ? 90.056 -0.041 6.992 1.00 0.00 55 LEU A O 19
ATOM 13606 N N . ALA A 1 56 ? 91.248 1.648 6.105 1.00 0.00 56 ALA A N 19
ATOM 13607 C CA . ALA A 1 56 ? 92.550 1.090 6.481 1.00 0.00 56 ALA A CA 19
ATOM 13608 C C . ALA A 1 56 ? 93.000 -0.010 5.520 1.00 0.00 56 ALA A C 19
ATOM 13609 O O . ALA A 1 56 ? 94.198 -0.205 5.317 1.00 0.00 56 ALA A O 19
ATOM 13616 N N . MET A 1 57 ? 92.040 -0.730 4.940 1.00 0.00 57 MET A N 19
ATOM 13617 C CA . MET A 1 57 ? 92.345 -1.816 4.010 1.00 0.00 57 MET A CA 19
ATOM 13618 C C . MET A 1 57 ? 92.749 -3.072 4.777 1.00 0.00 57 MET A C 19
ATOM 13619 O O . MET A 1 57 ? 91.983 -4.033 4.859 1.00 0.00 57 MET A O 19
ATOM 13633 N N . HIS A 1 58 ? 93.947 -3.050 5.350 1.00 0.00 58 HIS A N 19
ATOM 13634 C CA . HIS A 1 58 ? 94.442 -4.179 6.126 1.00 0.00 58 HIS A CA 19
ATOM 13635 C C . HIS A 1 58 ? 94.509 -3.822 7.607 1.00 0.00 58 HIS A C 19
ATOM 13636 O O . HIS A 1 58 ? 95.344 -4.343 8.347 1.00 0.00 58 HIS A O 19
ATOM 13650 N N . GLU A 1 59 ? 93.623 -2.927 8.030 1.00 0.00 59 GLU A N 19
ATOM 13651 C CA . GLU A 1 59 ? 93.573 -2.492 9.420 1.00 0.00 59 GLU A CA 19
ATOM 13652 C C . GLU A 1 59 ? 92.134 -2.198 9.836 1.00 0.00 59 GLU A C 19
ATOM 13653 O O . GLU A 1 59 ? 91.218 -2.251 9.014 1.00 0.00 59 GLU A O 19
ATOM 13665 N N . ASN A 1 60 ? 91.938 -1.892 11.114 1.00 0.00 60 ASN A N 19
ATOM 13666 C CA . ASN A 1 60 ? 90.607 -1.592 11.630 1.00 0.00 60 ASN A CA 19
ATOM 13667 C C . ASN A 1 60 ? 90.215 -0.152 11.316 1.00 0.00 60 ASN A C 19
ATOM 13668 O O . ASN A 1 60 ? 90.326 0.730 12.167 1.00 0.00 60 ASN A O 19
ATOM 13679 N N . VAL A 1 61 ? 89.764 0.082 10.086 1.00 0.00 61 VAL A N 19
ATOM 13680 C CA . VAL A 1 61 ? 89.367 1.422 9.665 1.00 0.00 61 VAL A CA 19
ATOM 13681 C C . VAL A 1 61 ? 90.525 2.395 9.837 1.00 0.00 61 VAL A C 19
ATOM 13682 O O . VAL A 1 61 ? 91.502 2.079 10.513 1.00 0.00 61 VAL A O 19
ATOM 13695 N N . LEU A 1 62 ? 90.418 3.576 9.228 1.00 0.00 62 LEU A N 19
ATOM 13696 C CA . LEU A 1 62 ? 91.466 4.586 9.332 1.00 0.00 62 LEU A CA 19
ATOM 13697 C C . LEU A 1 62 ? 92.859 3.949 9.189 1.00 0.00 62 LEU A C 19
ATOM 13698 O O . LEU A 1 62 ? 93.166 3.362 8.153 1.00 0.00 62 LEU A O 19
ATOM 13714 N N . LYS A 1 63 ? 93.696 4.059 10.223 1.00 0.00 63 LYS A N 19
ATOM 13715 C CA . LYS A 1 63 ? 95.033 3.480 10.182 1.00 0.00 63 LYS A CA 19
ATOM 13716 C C . LYS A 1 63 ? 95.516 3.138 11.587 1.00 0.00 63 LYS A C 19
ATOM 13717 O O . LYS A 1 63 ? 96.729 2.887 11.751 1.00 0.00 63 LYS A O 19
ATOM 13738 N N . ARG A 1 16 ? 92.019 -11.581 -6.298 1.00 0.00 16 ARG A N 20
ATOM 13739 C CA . ARG A 1 16 ? 92.286 -11.846 -4.888 1.00 0.00 16 ARG A CA 20
ATOM 13740 C C . ARG A 1 16 ? 90.987 -11.953 -4.096 1.00 0.00 16 ARG A C 20
ATOM 13741 O O . ARG A 1 16 ? 89.969 -11.371 -4.469 1.00 0.00 16 ARG A O 20
ATOM 13762 N N . GLU A 1 17 ? 91.029 -12.698 -2.995 1.00 0.00 17 GLU A N 20
ATOM 13763 C CA . GLU A 1 17 ? 89.856 -12.881 -2.149 1.00 0.00 17 GLU A CA 20
ATOM 13764 C C . GLU A 1 17 ? 89.339 -11.540 -1.623 1.00 0.00 17 GLU A C 20
ATOM 13765 O O . GLU A 1 17 ? 88.437 -10.942 -2.210 1.00 0.00 17 GLU A O 20
ATOM 13777 N N . SER A 1 18 ? 89.911 -11.073 -0.514 1.00 0.00 18 SER A N 20
ATOM 13778 C CA . SER A 1 18 ? 89.497 -9.806 0.087 1.00 0.00 18 SER A CA 20
ATOM 13779 C C . SER A 1 18 ? 90.196 -8.621 -0.575 1.00 0.00 18 SER A C 20
ATOM 13780 O O . SER A 1 18 ? 91.305 -8.753 -1.093 1.00 0.00 18 SER A O 20
ATOM 13788 N N . LYS A 1 19 ? 89.539 -7.462 -0.544 1.00 0.00 19 LYS A N 20
ATOM 13789 C CA . LYS A 1 19 ? 90.086 -6.248 -1.126 1.00 0.00 19 LYS A CA 20
ATOM 13790 C C . LYS A 1 19 ? 89.770 -5.044 -0.249 1.00 0.00 19 LYS A C 20
ATOM 13791 O O . LYS A 1 19 ? 89.213 -5.182 0.840 1.00 0.00 19 LYS A O 20
ATOM 13810 N N . CYS A 1 20 ? 90.111 -3.862 -0.746 1.00 0.00 20 CYS A N 20
ATOM 13811 C CA . CYS A 1 20 ? 89.857 -2.622 -0.026 1.00 0.00 20 CYS A CA 20
ATOM 13812 C C . CYS A 1 20 ? 88.407 -2.168 -0.187 1.00 0.00 20 CYS A C 20
ATOM 13813 O O . CYS A 1 20 ? 87.780 -1.753 0.786 1.00 0.00 20 CYS A O 20
ATOM 13820 N N . PRO A 1 21 ? 87.848 -2.204 -1.418 1.00 0.00 21 PRO A N 20
ATOM 13821 C CA . PRO A 1 21 ? 86.470 -1.776 -1.651 1.00 0.00 21 PRO A CA 20
ATOM 13822 C C . PRO A 1 21 ? 85.501 -2.457 -0.701 1.00 0.00 21 PRO A C 20
ATOM 13823 O O . PRO A 1 21 ? 84.721 -3.323 -1.097 1.00 0.00 21 PRO A O 20
ATOM 13834 N N . THR A 1 22 ? 85.584 -2.073 0.560 1.00 0.00 22 THR A N 20
ATOM 13835 C CA . THR A 1 22 ? 84.751 -2.628 1.594 1.00 0.00 22 THR A CA 20
ATOM 13836 C C . THR A 1 22 ? 83.588 -1.687 1.862 1.00 0.00 22 THR A C 20
ATOM 13837 O O . THR A 1 22 ? 83.547 -0.595 1.298 1.00 0.00 22 THR A O 20
ATOM 13848 N N . PRO A 1 23 ? 82.630 -2.055 2.735 1.00 0.00 23 PRO A N 20
ATOM 13849 C CA . PRO A 1 23 ? 81.511 -1.174 3.056 1.00 0.00 23 PRO A CA 20
ATOM 13850 C C . PRO A 1 23 ? 82.000 0.245 3.351 1.00 0.00 23 PRO A C 20
ATOM 13851 O O . PRO A 1 23 ? 81.244 1.211 3.250 1.00 0.00 23 PRO A O 20
ATOM 13862 N N . GLY A 1 24 ? 83.282 0.353 3.714 1.00 0.00 24 GLY A N 20
ATOM 13863 C CA . GLY A 1 24 ? 83.876 1.639 4.011 1.00 0.00 24 GLY A CA 20
ATOM 13864 C C . GLY A 1 24 ? 84.707 2.190 2.858 1.00 0.00 24 GLY A C 20
ATOM 13865 O O . GLY A 1 24 ? 85.541 3.064 3.062 1.00 0.00 24 GLY A O 20
ATOM 13869 N N . CYS A 1 25 ? 84.468 1.689 1.644 1.00 0.00 25 CYS A N 20
ATOM 13870 C CA . CYS A 1 25 ? 85.185 2.150 0.456 1.00 0.00 25 CYS A CA 20
ATOM 13871 C C . CYS A 1 25 ? 84.474 1.729 -0.830 1.00 0.00 25 CYS A C 20
ATOM 13872 O O . CYS A 1 25 ? 83.690 0.779 -0.834 1.00 0.00 25 CYS A O 20
ATOM 13879 N N . ASP A 1 26 ? 84.768 2.435 -1.927 1.00 0.00 26 ASP A N 20
ATOM 13880 C CA . ASP A 1 26 ? 84.181 2.119 -3.218 1.00 0.00 26 ASP A CA 20
ATOM 13881 C C . ASP A 1 26 ? 85.145 1.253 -4.023 1.00 0.00 26 ASP A C 20
ATOM 13882 O O . ASP A 1 26 ? 84.745 0.258 -4.626 1.00 0.00 26 ASP A O 20
ATOM 13891 N N . GLY A 1 27 ? 86.417 1.640 -4.017 1.00 0.00 27 GLY A N 20
ATOM 13892 C CA . GLY A 1 27 ? 87.431 0.888 -4.736 1.00 0.00 27 GLY A CA 20
ATOM 13893 C C . GLY A 1 27 ? 87.408 1.144 -6.219 1.00 0.00 27 GLY A C 20
ATOM 13894 O O . GLY A 1 27 ? 87.576 0.227 -7.023 1.00 0.00 27 GLY A O 20
ATOM 13898 N N . THR A 1 28 ? 87.190 2.391 -6.574 1.00 0.00 28 THR A N 20
ATOM 13899 C CA . THR A 1 28 ? 87.131 2.791 -7.957 1.00 0.00 28 THR A CA 20
ATOM 13900 C C . THR A 1 28 ? 87.705 4.200 -8.155 1.00 0.00 28 THR A C 20
ATOM 13901 O O . THR A 1 28 ? 87.115 5.043 -8.831 1.00 0.00 28 THR A O 20
ATOM 13912 N N . GLY A 1 29 ? 88.868 4.447 -7.563 1.00 0.00 29 GLY A N 20
ATOM 13913 C CA . GLY A 1 29 ? 89.494 5.749 -7.685 1.00 0.00 29 GLY A CA 20
ATOM 13914 C C . GLY A 1 29 ? 90.837 5.822 -6.988 1.00 0.00 29 GLY A C 20
ATOM 13915 O O . GLY A 1 29 ? 91.086 6.757 -6.248 1.00 0.00 29 GLY A O 20
ATOM 13919 N N . HIS A 1 30 ? 91.692 4.832 -7.254 1.00 0.00 30 HIS A N 20
ATOM 13920 C CA . HIS A 1 30 ? 93.057 4.717 -6.690 1.00 0.00 30 HIS A CA 20
ATOM 13921 C C . HIS A 1 30 ? 93.521 5.921 -5.858 1.00 0.00 30 HIS A C 20
ATOM 13922 O O . HIS A 1 30 ? 92.799 6.888 -5.661 1.00 0.00 30 HIS A O 20
ATOM 13936 N N . VAL A 1 31 ? 94.746 5.830 -5.361 1.00 0.00 31 VAL A N 20
ATOM 13937 C CA . VAL A 1 31 ? 95.334 6.889 -4.519 1.00 0.00 31 VAL A CA 20
ATOM 13938 C C . VAL A 1 31 ? 95.320 8.276 -5.170 1.00 0.00 31 VAL A C 20
ATOM 13939 O O . VAL A 1 31 ? 95.317 9.284 -4.463 1.00 0.00 31 VAL A O 20
ATOM 13952 N N . THR A 1 32 ? 95.302 8.343 -6.493 1.00 0.00 32 THR A N 20
ATOM 13953 C CA . THR A 1 32 ? 95.269 9.616 -7.186 1.00 0.00 32 THR A CA 20
ATOM 13954 C C . THR A 1 32 ? 94.094 9.645 -8.151 1.00 0.00 32 THR A C 20
ATOM 13955 O O . THR A 1 32 ? 93.858 10.646 -8.826 1.00 0.00 32 THR A O 20
ATOM 13966 N N . GLY A 1 33 ? 93.376 8.525 -8.241 1.00 0.00 33 GLY A N 20
ATOM 13967 C CA . GLY A 1 33 ? 92.275 8.440 -9.156 1.00 0.00 33 GLY A CA 20
ATOM 13968 C C . GLY A 1 33 ? 92.788 8.444 -10.573 1.00 0.00 33 GLY A C 20
ATOM 13969 O O . GLY A 1 33 ? 92.031 8.609 -11.528 1.00 0.00 33 GLY A O 20
ATOM 13973 N N . LEU A 1 34 ? 94.098 8.239 -10.696 1.00 0.00 34 LEU A N 20
ATOM 13974 C CA . LEU A 1 34 ? 94.753 8.205 -11.987 1.00 0.00 34 LEU A CA 20
ATOM 13975 C C . LEU A 1 34 ? 94.962 6.769 -12.406 1.00 0.00 34 LEU A C 20
ATOM 13976 O O . LEU A 1 34 ? 95.537 6.483 -13.457 1.00 0.00 34 LEU A O 20
ATOM 13992 N N . TYR A 1 35 ? 94.469 5.865 -11.566 1.00 0.00 35 TYR A N 20
ATOM 13993 C CA . TYR A 1 35 ? 94.579 4.445 -11.833 1.00 0.00 35 TYR A CA 20
ATOM 13994 C C . TYR A 1 35 ? 93.190 3.880 -12.083 1.00 0.00 35 TYR A C 20
ATOM 13995 O O . TYR A 1 35 ? 92.194 4.455 -11.636 1.00 0.00 35 TYR A O 20
ATOM 14013 N N . PRO A 1 36 ? 93.082 2.749 -12.780 1.00 0.00 36 PRO A N 20
ATOM 14014 C CA . PRO A 1 36 ? 91.785 2.142 -13.036 1.00 0.00 36 PRO A CA 20
ATOM 14015 C C . PRO A 1 36 ? 91.205 1.522 -11.768 1.00 0.00 36 PRO A C 20
ATOM 14016 O O . PRO A 1 36 ? 90.838 0.346 -11.764 1.00 0.00 36 PRO A O 20
ATOM 14027 N N . HIS A 1 37 ? 91.164 2.313 -10.676 1.00 0.00 37 HIS A N 20
ATOM 14028 C CA . HIS A 1 37 ? 90.670 1.851 -9.388 1.00 0.00 37 HIS A CA 20
ATOM 14029 C C . HIS A 1 37 ? 91.823 1.284 -8.607 1.00 0.00 37 HIS A C 20
ATOM 14030 O O . HIS A 1 37 ? 92.961 1.302 -9.063 1.00 0.00 37 HIS A O 20
ATOM 14044 N N . HIS A 1 38 ? 91.518 0.752 -7.453 1.00 0.00 38 HIS A N 20
ATOM 14045 C CA . HIS A 1 38 ? 92.544 0.134 -6.620 1.00 0.00 38 HIS A CA 20
ATOM 14046 C C . HIS A 1 38 ? 92.112 -1.253 -6.170 1.00 0.00 38 HIS A C 20
ATOM 14047 O O . HIS A 1 38 ? 91.081 -1.422 -5.516 1.00 0.00 38 HIS A O 20
ATOM 14061 N N . ARG A 1 39 ? 92.904 -2.248 -6.560 1.00 0.00 39 ARG A N 20
ATOM 14062 C CA . ARG A 1 39 ? 92.623 -3.640 -6.237 1.00 0.00 39 ARG A CA 20
ATOM 14063 C C . ARG A 1 39 ? 92.380 -3.831 -4.749 1.00 0.00 39 ARG A C 20
ATOM 14064 O O . ARG A 1 39 ? 91.619 -4.710 -4.357 1.00 0.00 39 ARG A O 20
ATOM 14085 N N . SER A 1 40 ? 93.029 -3.009 -3.923 1.00 0.00 40 SER A N 20
ATOM 14086 C CA . SER A 1 40 ? 92.878 -3.097 -2.472 1.00 0.00 40 SER A CA 20
ATOM 14087 C C . SER A 1 40 ? 94.029 -2.405 -1.752 1.00 0.00 40 SER A C 20
ATOM 14088 O O . SER A 1 40 ? 95.037 -3.043 -1.449 1.00 0.00 40 SER A O 20
ATOM 14096 N N . LEU A 1 41 ? 93.870 -1.111 -1.449 1.00 0.00 41 LEU A N 20
ATOM 14097 C CA . LEU A 1 41 ? 94.903 -0.363 -0.733 1.00 0.00 41 LEU A CA 20
ATOM 14098 C C . LEU A 1 41 ? 96.046 0.045 -1.657 1.00 0.00 41 LEU A C 20
ATOM 14099 O O . LEU A 1 41 ? 96.708 1.056 -1.423 1.00 0.00 41 LEU A O 20
ATOM 14115 N N . SER A 1 42 ? 96.269 -0.732 -2.719 1.00 0.00 42 SER A N 20
ATOM 14116 C CA . SER A 1 42 ? 97.325 -0.426 -3.679 1.00 0.00 42 SER A CA 20
ATOM 14117 C C . SER A 1 42 ? 97.235 1.033 -4.120 1.00 0.00 42 SER A C 20
ATOM 14118 O O . SER A 1 42 ? 98.224 1.626 -4.554 1.00 0.00 42 SER A O 20
ATOM 14126 N N . GLY A 1 43 ? 96.040 1.603 -4.001 1.00 0.00 43 GLY A N 20
ATOM 14127 C CA . GLY A 1 43 ? 95.825 2.976 -4.369 1.00 0.00 43 GLY A CA 20
ATOM 14128 C C . GLY A 1 43 ? 95.048 3.709 -3.310 1.00 0.00 43 GLY A C 20
ATOM 14129 O O . GLY A 1 43 ? 95.623 4.299 -2.398 1.00 0.00 43 GLY A O 20
ATOM 14133 N N . CYS A 1 44 ? 93.732 3.642 -3.434 1.00 0.00 44 CYS A N 20
ATOM 14134 C CA . CYS A 1 44 ? 92.816 4.295 -2.481 1.00 0.00 44 CYS A CA 20
ATOM 14135 C C . CYS A 1 44 ? 93.300 5.710 -2.111 1.00 0.00 44 CYS A C 20
ATOM 14136 O O . CYS A 1 44 ? 94.307 5.864 -1.419 1.00 0.00 44 CYS A O 20
ATOM 14143 N N . PRO A 1 45 ? 92.595 6.766 -2.572 1.00 0.00 45 PRO A N 20
ATOM 14144 C CA . PRO A 1 45 ? 92.953 8.166 -2.307 1.00 0.00 45 PRO A CA 20
ATOM 14145 C C . PRO A 1 45 ? 92.093 8.814 -1.229 1.00 0.00 45 PRO A C 20
ATOM 14146 O O . PRO A 1 45 ? 92.254 9.992 -0.911 1.00 0.00 45 PRO A O 20
ATOM 14157 N N . HIS A 1 46 ? 91.139 8.057 -0.732 1.00 0.00 46 HIS A N 20
ATOM 14158 C CA . HIS A 1 46 ? 90.194 8.556 0.247 1.00 0.00 46 HIS A CA 20
ATOM 14159 C C . HIS A 1 46 ? 90.864 8.958 1.568 1.00 0.00 46 HIS A C 20
ATOM 14160 O O . HIS A 1 46 ? 91.087 10.141 1.819 1.00 0.00 46 HIS A O 20
ATOM 14174 N N . LYS A 1 47 ? 91.154 7.967 2.409 1.00 0.00 47 LYS A N 20
ATOM 14175 C CA . LYS A 1 47 ? 91.783 8.182 3.717 1.00 0.00 47 LYS A CA 20
ATOM 14176 C C . LYS A 1 47 ? 90.980 9.131 4.615 1.00 0.00 47 LYS A C 20
ATOM 14177 O O . LYS A 1 47 ? 91.509 10.129 5.104 1.00 0.00 47 LYS A O 20
ATOM 14196 N N . ASP A 1 48 ? 89.714 8.792 4.874 1.00 0.00 48 ASP A N 20
ATOM 14197 C CA . ASP A 1 48 ? 88.874 9.615 5.755 1.00 0.00 48 ASP A CA 20
ATOM 14198 C C . ASP A 1 48 ? 88.389 8.810 6.961 1.00 0.00 48 ASP A C 20
ATOM 14199 O O . ASP A 1 48 ? 87.855 9.368 7.920 1.00 0.00 48 ASP A O 20
ATOM 14208 N N . ARG A 1 49 ? 88.598 7.500 6.907 1.00 0.00 49 ARG A N 20
ATOM 14209 C CA . ARG A 1 49 ? 88.212 6.592 7.989 1.00 0.00 49 ARG A CA 20
ATOM 14210 C C . ARG A 1 49 ? 86.787 6.827 8.517 1.00 0.00 49 ARG A C 20
ATOM 14211 O O . ARG A 1 49 ? 86.571 6.872 9.727 1.00 0.00 49 ARG A O 20
ATOM 14232 N N . VAL A 1 50 ? 85.813 6.934 7.614 1.00 0.00 50 VAL A N 20
ATOM 14233 C CA . VAL A 1 50 ? 84.409 7.115 8.015 1.00 0.00 50 VAL A CA 20
ATOM 14234 C C . VAL A 1 50 ? 83.466 6.712 6.880 1.00 0.00 50 VAL A C 20
ATOM 14235 O O . VAL A 1 50 ? 82.631 5.822 7.044 1.00 0.00 50 VAL A O 20
ATOM 14248 N N . PRO A 1 51 ? 83.603 7.344 5.700 1.00 0.00 51 PRO A N 20
ATOM 14249 C CA . PRO A 1 51 ? 82.797 7.054 4.526 1.00 0.00 51 PRO A CA 20
ATOM 14250 C C . PRO A 1 51 ? 83.540 6.099 3.600 1.00 0.00 51 PRO A C 20
ATOM 14251 O O . PRO A 1 51 ? 84.593 5.589 3.976 1.00 0.00 51 PRO A O 20
ATOM 14262 N N . PRO A 1 52 ? 83.033 5.833 2.379 1.00 0.00 52 PRO A N 20
ATOM 14263 C CA . PRO A 1 52 ? 83.726 4.940 1.446 1.00 0.00 52 PRO A CA 20
ATOM 14264 C C . PRO A 1 52 ? 85.149 5.431 1.183 1.00 0.00 52 PRO A C 20
ATOM 14265 O O . PRO A 1 52 ? 85.409 6.080 0.171 1.00 0.00 52 PRO A O 20
ATOM 14276 N N . GLU A 1 53 ? 86.062 5.139 2.115 1.00 0.00 53 GLU A N 20
ATOM 14277 C CA . GLU A 1 53 ? 87.437 5.570 2.007 1.00 0.00 53 GLU A CA 20
ATOM 14278 C C . GLU A 1 53 ? 88.415 4.386 2.088 1.00 0.00 53 GLU A C 20
ATOM 14279 O O . GLU A 1 53 ? 88.518 3.594 1.158 1.00 0.00 53 GLU A O 20
ATOM 14291 N N . ILE A 1 54 ? 89.127 4.270 3.206 1.00 0.00 54 ILE A N 20
ATOM 14292 C CA . ILE A 1 54 ? 90.086 3.183 3.414 1.00 0.00 54 ILE A CA 20
ATOM 14293 C C . ILE A 1 54 ? 90.018 2.685 4.853 1.00 0.00 54 ILE A C 20
ATOM 14294 O O . ILE A 1 54 ? 90.911 1.974 5.316 1.00 0.00 54 ILE A O 20
ATOM 14310 N N . LEU A 1 55 ? 88.970 3.093 5.569 1.00 0.00 55 LEU A N 20
ATOM 14311 C CA . LEU A 1 55 ? 88.798 2.702 6.969 1.00 0.00 55 LEU A CA 20
ATOM 14312 C C . LEU A 1 55 ? 89.041 1.213 7.155 1.00 0.00 55 LEU A C 20
ATOM 14313 O O . LEU A 1 55 ? 89.579 0.774 8.169 1.00 0.00 55 LEU A O 20
ATOM 14329 N N . ALA A 1 56 ? 88.644 0.451 6.159 1.00 0.00 56 ALA A N 20
ATOM 14330 C CA . ALA A 1 56 ? 88.803 -0.988 6.177 1.00 0.00 56 ALA A CA 20
ATOM 14331 C C . ALA A 1 56 ? 90.128 -1.405 5.549 1.00 0.00 56 ALA A C 20
ATOM 14332 O O . ALA A 1 56 ? 90.180 -2.345 4.754 1.00 0.00 56 ALA A O 20
ATOM 14339 N N . MET A 1 57 ? 91.196 -0.704 5.911 1.00 0.00 57 MET A N 20
ATOM 14340 C CA . MET A 1 57 ? 92.519 -1.007 5.382 1.00 0.00 57 MET A CA 20
ATOM 14341 C C . MET A 1 57 ? 92.977 -2.385 5.846 1.00 0.00 57 MET A C 20
ATOM 14342 O O . MET A 1 57 ? 92.975 -3.346 5.077 1.00 0.00 57 MET A O 20
ATOM 14356 N N . HIS A 1 58 ? 93.364 -2.469 7.112 1.00 0.00 58 HIS A N 20
ATOM 14357 C CA . HIS A 1 58 ? 93.825 -3.721 7.699 1.00 0.00 58 HIS A CA 20
ATOM 14358 C C . HIS A 1 58 ? 94.032 -3.555 9.199 1.00 0.00 58 HIS A C 20
ATOM 14359 O O . HIS A 1 58 ? 93.293 -4.120 10.006 1.00 0.00 58 HIS A O 20
ATOM 14373 N N . GLU A 1 59 ? 95.041 -2.771 9.567 1.00 0.00 59 GLU A N 20
ATOM 14374 C CA . GLU A 1 59 ? 95.345 -2.524 10.972 1.00 0.00 59 GLU A CA 20
ATOM 14375 C C . GLU A 1 59 ? 95.278 -1.032 11.300 1.00 0.00 59 GLU A C 20
ATOM 14376 O O . GLU A 1 59 ? 94.992 -0.650 12.436 1.00 0.00 59 GLU A O 20
ATOM 14388 N N . ASN A 1 60 ? 95.546 -0.190 10.303 1.00 0.00 60 ASN A N 20
ATOM 14389 C CA . ASN A 1 60 ? 95.519 1.256 10.496 1.00 0.00 60 ASN A CA 20
ATOM 14390 C C . ASN A 1 60 ? 94.201 1.855 10.014 1.00 0.00 60 ASN A C 20
ATOM 14391 O O . ASN A 1 60 ? 93.254 1.134 9.700 1.00 0.00 60 ASN A O 20
ATOM 14402 N N . VAL A 1 61 ? 94.153 3.183 9.960 1.00 0.00 61 VAL A N 20
ATOM 14403 C CA . VAL A 1 61 ? 92.960 3.898 9.517 1.00 0.00 61 VAL A CA 20
ATOM 14404 C C . VAL A 1 61 ? 93.341 5.098 8.657 1.00 0.00 61 VAL A C 20
ATOM 14405 O O . VAL A 1 61 ? 94.437 5.638 8.799 1.00 0.00 61 VAL A O 20
ATOM 14418 N N . LEU A 1 62 ? 92.432 5.509 7.763 1.00 0.00 62 LEU A N 20
ATOM 14419 C CA . LEU A 1 62 ? 92.676 6.650 6.873 1.00 0.00 62 LEU A CA 20
ATOM 14420 C C . LEU A 1 62 ? 94.147 6.745 6.464 1.00 0.00 62 LEU A C 20
ATOM 14421 O O . LEU A 1 62 ? 94.928 7.474 7.075 1.00 0.00 62 LEU A O 20
ATOM 14437 N N . LYS A 1 63 ? 94.516 5.995 5.431 1.00 0.00 63 LYS A N 20
ATOM 14438 C CA . LYS A 1 63 ? 95.891 5.983 4.940 1.00 0.00 63 LYS A CA 20
ATOM 14439 C C . LYS A 1 63 ? 96.826 5.361 5.972 1.00 0.00 63 LYS A C 20
ATOM 14440 O O . LYS A 1 63 ? 96.321 4.790 6.961 1.00 0.00 63 LYS A O 20
ATOM 14461 N N . ARG A 1 16 ? 100.364 -8.996 -3.315 1.00 0.00 16 ARG A N 21
ATOM 14462 C CA . ARG A 1 16 ? 99.461 -10.077 -2.931 1.00 0.00 16 ARG A CA 21
ATOM 14463 C C . ARG A 1 16 ? 98.793 -9.782 -1.591 1.00 0.00 16 ARG A C 21
ATOM 14464 O O . ARG A 1 16 ? 99.412 -9.914 -0.534 1.00 0.00 16 ARG A O 21
ATOM 14485 N N . GLU A 1 17 ? 97.527 -9.383 -1.643 1.00 0.00 17 GLU A N 21
ATOM 14486 C CA . GLU A 1 17 ? 96.771 -9.068 -0.435 1.00 0.00 17 GLU A CA 21
ATOM 14487 C C . GLU A 1 17 ? 95.271 -9.174 -0.694 1.00 0.00 17 GLU A C 21
ATOM 14488 O O . GLU A 1 17 ? 94.845 -9.640 -1.750 1.00 0.00 17 GLU A O 21
ATOM 14500 N N . SER A 1 18 ? 94.474 -8.732 0.275 1.00 0.00 18 SER A N 21
ATOM 14501 C CA . SER A 1 18 ? 93.021 -8.773 0.147 1.00 0.00 18 SER A CA 21
ATOM 14502 C C . SER A 1 18 ? 92.515 -7.536 -0.590 1.00 0.00 18 SER A C 21
ATOM 14503 O O . SER A 1 18 ? 93.255 -6.572 -0.779 1.00 0.00 18 SER A O 21
ATOM 14511 N N . LYS A 1 19 ? 91.249 -7.565 -1.003 1.00 0.00 19 LYS A N 21
ATOM 14512 C CA . LYS A 1 19 ? 90.664 -6.451 -1.714 1.00 0.00 19 LYS A CA 21
ATOM 14513 C C . LYS A 1 19 ? 90.304 -5.326 -0.752 1.00 0.00 19 LYS A C 21
ATOM 14514 O O . LYS A 1 19 ? 90.627 -5.381 0.432 1.00 0.00 19 LYS A O 21
ATOM 14533 N N . CYS A 1 20 ? 89.649 -4.299 -1.278 1.00 0.00 20 CYS A N 21
ATOM 14534 C CA . CYS A 1 20 ? 89.261 -3.136 -0.484 1.00 0.00 20 CYS A CA 21
ATOM 14535 C C . CYS A 1 20 ? 87.748 -2.910 -0.406 1.00 0.00 20 CYS A C 21
ATOM 14536 O O . CYS A 1 20 ? 87.310 -1.778 -0.209 1.00 0.00 20 CYS A O 21
ATOM 14543 N N . PRO A 1 21 ? 86.913 -3.947 -0.541 1.00 0.00 21 PRO A N 21
ATOM 14544 C CA . PRO A 1 21 ? 85.464 -3.764 -0.469 1.00 0.00 21 PRO A CA 21
ATOM 14545 C C . PRO A 1 21 ? 85.016 -3.254 0.894 1.00 0.00 21 PRO A C 21
ATOM 14546 O O . PRO A 1 21 ? 84.379 -3.982 1.655 1.00 0.00 21 PRO A O 21
ATOM 14557 N N . THR A 1 22 ? 85.340 -1.997 1.208 1.00 0.00 22 THR A N 21
ATOM 14558 C CA . THR A 1 22 ? 84.941 -1.433 2.487 1.00 0.00 22 THR A CA 21
ATOM 14559 C C . THR A 1 22 ? 83.485 -0.988 2.414 1.00 0.00 22 THR A C 21
ATOM 14560 O O . THR A 1 22 ? 83.075 -0.368 1.433 1.00 0.00 22 THR A O 21
ATOM 14571 N N . PRO A 1 23 ? 82.678 -1.290 3.451 1.00 0.00 23 PRO A N 21
ATOM 14572 C CA . PRO A 1 23 ? 81.267 -0.901 3.478 1.00 0.00 23 PRO A CA 21
ATOM 14573 C C . PRO A 1 23 ? 81.066 0.522 2.972 1.00 0.00 23 PRO A C 21
ATOM 14574 O O . PRO A 1 23 ? 80.003 0.868 2.459 1.00 0.00 23 PRO A O 21
ATOM 14585 N N . GLY A 1 24 ? 82.106 1.336 3.116 1.00 0.00 24 GLY A N 21
ATOM 14586 C CA . GLY A 1 24 ? 82.043 2.706 2.667 1.00 0.00 24 GLY A CA 21
ATOM 14587 C C . GLY A 1 24 ? 82.795 2.937 1.367 1.00 0.00 24 GLY A C 21
ATOM 14588 O O . GLY A 1 24 ? 82.250 3.541 0.442 1.00 0.00 24 GLY A O 21
ATOM 14592 N N . CYS A 1 25 ? 84.060 2.486 1.293 1.00 0.00 25 CYS A N 21
ATOM 14593 C CA . CYS A 1 25 ? 84.875 2.693 0.086 1.00 0.00 25 CYS A CA 21
ATOM 14594 C C . CYS A 1 25 ? 84.064 2.431 -1.180 1.00 0.00 25 CYS A C 21
ATOM 14595 O O . CYS A 1 25 ? 83.075 1.696 -1.147 1.00 0.00 25 CYS A O 21
ATOM 14602 N N . ASP A 1 26 ? 84.472 3.040 -2.295 1.00 0.00 26 ASP A N 21
ATOM 14603 C CA . ASP A 1 26 ? 83.757 2.859 -3.551 1.00 0.00 26 ASP A CA 21
ATOM 14604 C C . ASP A 1 26 ? 84.473 1.875 -4.469 1.00 0.00 26 ASP A C 21
ATOM 14605 O O . ASP A 1 26 ? 83.835 1.139 -5.219 1.00 0.00 26 ASP A O 21
ATOM 14614 N N . GLY A 1 27 ? 85.802 1.884 -4.430 1.00 0.00 27 GLY A N 21
ATOM 14615 C CA . GLY A 1 27 ? 86.571 1.005 -5.293 1.00 0.00 27 GLY A CA 21
ATOM 14616 C C . GLY A 1 27 ? 86.683 1.599 -6.668 1.00 0.00 27 GLY A C 21
ATOM 14617 O O . GLY A 1 27 ? 86.608 0.904 -7.682 1.00 0.00 27 GLY A O 21
ATOM 14621 N N . THR A 1 28 ? 86.841 2.906 -6.672 1.00 0.00 28 THR A N 21
ATOM 14622 C CA . THR A 1 28 ? 86.953 3.687 -7.873 1.00 0.00 28 THR A CA 21
ATOM 14623 C C . THR A 1 28 ? 87.619 5.020 -7.527 1.00 0.00 28 THR A C 21
ATOM 14624 O O . THR A 1 28 ? 87.032 6.094 -7.647 1.00 0.00 28 THR A O 21
ATOM 14635 N N . GLY A 1 29 ? 88.856 4.927 -7.066 1.00 0.00 29 GLY A N 21
ATOM 14636 C CA . GLY A 1 29 ? 89.594 6.108 -6.674 1.00 0.00 29 GLY A CA 21
ATOM 14637 C C . GLY A 1 29 ? 90.959 5.757 -6.136 1.00 0.00 29 GLY A C 21
ATOM 14638 O O . GLY A 1 29 ? 91.314 6.144 -5.022 1.00 0.00 29 GLY A O 21
ATOM 14642 N N . HIS A 1 30 ? 91.715 5.010 -6.939 1.00 0.00 30 HIS A N 21
ATOM 14643 C CA . HIS A 1 30 ? 93.063 4.565 -6.583 1.00 0.00 30 HIS A CA 21
ATOM 14644 C C . HIS A 1 30 ? 93.837 5.624 -5.814 1.00 0.00 30 HIS A C 21
ATOM 14645 O O . HIS A 1 30 ? 93.355 6.733 -5.588 1.00 0.00 30 HIS A O 21
ATOM 14659 N N . VAL A 1 31 ? 95.030 5.249 -5.399 1.00 0.00 31 VAL A N 21
ATOM 14660 C CA . VAL A 1 31 ? 95.893 6.124 -4.608 1.00 0.00 31 VAL A CA 21
ATOM 14661 C C . VAL A 1 31 ? 96.002 7.548 -5.171 1.00 0.00 31 VAL A C 21
ATOM 14662 O O . VAL A 1 31 ? 96.177 8.500 -4.412 1.00 0.00 31 VAL A O 21
ATOM 14675 N N . THR A 1 32 ? 95.889 7.705 -6.484 1.00 0.00 32 THR A N 21
ATOM 14676 C CA . THR A 1 32 ? 95.962 9.016 -7.098 1.00 0.00 32 THR A CA 21
ATOM 14677 C C . THR A 1 32 ? 94.739 9.248 -7.976 1.00 0.00 32 THR A C 21
ATOM 14678 O O . THR A 1 32 ? 94.591 10.307 -8.579 1.00 0.00 32 THR A O 21
ATOM 14689 N N . GLY A 1 33 ? 93.876 8.235 -8.071 1.00 0.00 33 GLY A N 21
ATOM 14690 C CA . GLY A 1 33 ? 92.717 8.346 -8.910 1.00 0.00 33 GLY A CA 21
ATOM 14691 C C . GLY A 1 33 ? 93.135 8.393 -10.358 1.00 0.00 33 GLY A C 21
ATOM 14692 O O . GLY A 1 33 ? 92.351 8.731 -11.243 1.00 0.00 33 GLY A O 21
ATOM 14696 N N . LEU A 1 34 ? 94.390 8.017 -10.587 1.00 0.00 34 LEU A N 21
ATOM 14697 C CA . LEU A 1 34 ? 94.959 7.991 -11.922 1.00 0.00 34 LEU A CA 21
ATOM 14698 C C . LEU A 1 34 ? 94.963 6.570 -12.430 1.00 0.00 34 LEU A C 21
ATOM 14699 O O . LEU A 1 34 ? 95.467 6.271 -13.514 1.00 0.00 34 LEU A O 21
ATOM 14715 N N . TYR A 1 35 ? 94.376 5.699 -11.621 1.00 0.00 35 TYR A N 21
ATOM 14716 C CA . TYR A 1 35 ? 94.280 4.294 -11.958 1.00 0.00 35 TYR A CA 21
ATOM 14717 C C . TYR A 1 35 ? 92.824 3.944 -12.228 1.00 0.00 35 TYR A C 21
ATOM 14718 O O . TYR A 1 35 ? 91.919 4.653 -11.780 1.00 0.00 35 TYR A O 21
ATOM 14736 N N . PRO A 1 36 ? 92.554 2.849 -12.940 1.00 0.00 36 PRO A N 21
ATOM 14737 C CA . PRO A 1 36 ? 91.182 2.443 -13.209 1.00 0.00 36 PRO A CA 21
ATOM 14738 C C . PRO A 1 36 ? 90.522 1.873 -11.957 1.00 0.00 36 PRO A C 21
ATOM 14739 O O . PRO A 1 36 ? 89.958 0.779 -11.996 1.00 0.00 36 PRO A O 21
ATOM 14750 N N . HIS A 1 37 ? 90.637 2.604 -10.831 1.00 0.00 37 HIS A N 21
ATOM 14751 C CA . HIS A 1 37 ? 90.094 2.170 -9.558 1.00 0.00 37 HIS A CA 21
ATOM 14752 C C . HIS A 1 37 ? 91.133 1.341 -8.850 1.00 0.00 37 HIS A C 21
ATOM 14753 O O . HIS A 1 37 ? 92.255 1.202 -9.323 1.00 0.00 37 HIS A O 21
ATOM 14767 N N . HIS A 1 38 ? 90.747 0.772 -7.736 1.00 0.00 38 HIS A N 21
ATOM 14768 C CA . HIS A 1 38 ? 91.652 -0.081 -6.975 1.00 0.00 38 HIS A CA 21
ATOM 14769 C C . HIS A 1 38 ? 90.911 -1.298 -6.446 1.00 0.00 38 HIS A C 21
ATOM 14770 O O . HIS A 1 38 ? 91.351 -2.433 -6.623 1.00 0.00 38 HIS A O 21
ATOM 14784 N N . ARG A 1 39 ? 89.784 -1.043 -5.794 1.00 0.00 39 ARG A N 21
ATOM 14785 C CA . ARG A 1 39 ? 88.953 -2.094 -5.218 1.00 0.00 39 ARG A CA 21
ATOM 14786 C C . ARG A 1 39 ? 89.780 -3.191 -4.543 1.00 0.00 39 ARG A C 21
ATOM 14787 O O . ARG A 1 39 ? 89.286 -4.302 -4.360 1.00 0.00 39 ARG A O 21
ATOM 14808 N N . SER A 1 40 ? 91.030 -2.895 -4.174 1.00 0.00 40 SER A N 21
ATOM 14809 C CA . SER A 1 40 ? 91.866 -3.909 -3.538 1.00 0.00 40 SER A CA 21
ATOM 14810 C C . SER A 1 40 ? 93.062 -3.332 -2.773 1.00 0.00 40 SER A C 21
ATOM 14811 O O . SER A 1 40 ? 94.010 -4.060 -2.482 1.00 0.00 40 SER A O 21
ATOM 14819 N N . LEU A 1 41 ? 93.027 -2.042 -2.443 1.00 0.00 41 LEU A N 21
ATOM 14820 C CA . LEU A 1 41 ? 94.124 -1.416 -1.707 1.00 0.00 41 LEU A CA 21
ATOM 14821 C C . LEU A 1 41 ? 95.361 -1.253 -2.578 1.00 0.00 41 LEU A C 21
ATOM 14822 O O . LEU A 1 41 ? 96.409 -0.816 -2.099 1.00 0.00 41 LEU A O 21
ATOM 14838 N N . SER A 1 42 ? 95.237 -1.576 -3.863 1.00 0.00 42 SER A N 21
ATOM 14839 C CA . SER A 1 42 ? 96.352 -1.421 -4.786 1.00 0.00 42 SER A CA 21
ATOM 14840 C C . SER A 1 42 ? 96.653 0.064 -4.983 1.00 0.00 42 SER A C 21
ATOM 14841 O O . SER A 1 42 ? 97.612 0.433 -5.660 1.00 0.00 42 SER A O 21
ATOM 14849 N N . GLY A 1 43 ? 95.817 0.908 -4.377 1.00 0.00 43 GLY A N 21
ATOM 14850 C CA . GLY A 1 43 ? 95.978 2.338 -4.467 1.00 0.00 43 GLY A CA 21
ATOM 14851 C C . GLY A 1 43 ? 95.306 3.010 -3.302 1.00 0.00 43 GLY A C 21
ATOM 14852 O O . GLY A 1 43 ? 95.963 3.486 -2.377 1.00 0.00 43 GLY A O 21
ATOM 14856 N N . CYS A 1 44 ? 93.982 3.001 -3.349 1.00 0.00 44 CYS A N 21
ATOM 14857 C CA . CYS A 1 44 ? 93.131 3.571 -2.283 1.00 0.00 44 CYS A CA 21
ATOM 14858 C C . CYS A 1 44 ? 93.864 4.592 -1.380 1.00 0.00 44 CYS A C 21
ATOM 14859 O O . CYS A 1 44 ? 94.455 4.216 -0.368 1.00 0.00 44 CYS A O 21
ATOM 14866 N N . PRO A 1 45 ? 93.800 5.893 -1.720 1.00 0.00 45 PRO A N 21
ATOM 14867 C CA . PRO A 1 45 ? 94.412 6.983 -0.961 1.00 0.00 45 PRO A CA 21
ATOM 14868 C C . PRO A 1 45 ? 93.380 7.795 -0.192 1.00 0.00 45 PRO A C 21
ATOM 14869 O O . PRO A 1 45 ? 93.692 8.846 0.366 1.00 0.00 45 PRO A O 21
ATOM 14880 N N . HIS A 1 46 ? 92.139 7.329 -0.227 1.00 0.00 46 HIS A N 21
ATOM 14881 C CA . HIS A 1 46 ? 91.030 8.027 0.408 1.00 0.00 46 HIS A CA 21
ATOM 14882 C C . HIS A 1 46 ? 91.434 8.642 1.755 1.00 0.00 46 HIS A C 21
ATOM 14883 O O . HIS A 1 46 ? 91.480 9.866 1.892 1.00 0.00 46 HIS A O 21
ATOM 14897 N N . LYS A 1 47 ? 91.717 7.798 2.746 1.00 0.00 47 LYS A N 21
ATOM 14898 C CA . LYS A 1 47 ? 92.107 8.272 4.069 1.00 0.00 47 LYS A CA 21
ATOM 14899 C C . LYS A 1 47 ? 91.068 9.241 4.636 1.00 0.00 47 LYS A C 21
ATOM 14900 O O . LYS A 1 47 ? 91.327 10.438 4.769 1.00 0.00 47 LYS A O 21
ATOM 14919 N N . ASP A 1 48 ? 89.892 8.717 4.976 1.00 0.00 48 ASP A N 21
ATOM 14920 C CA . ASP A 1 48 ? 88.825 9.535 5.534 1.00 0.00 48 ASP A CA 21
ATOM 14921 C C . ASP A 1 48 ? 88.309 8.928 6.835 1.00 0.00 48 ASP A C 21
ATOM 14922 O O . ASP A 1 48 ? 87.533 9.551 7.556 1.00 0.00 48 ASP A O 21
ATOM 14931 N N . ARG A 1 49 ? 88.768 7.712 7.127 1.00 0.00 49 ARG A N 21
ATOM 14932 C CA . ARG A 1 49 ? 88.390 6.991 8.344 1.00 0.00 49 ARG A CA 21
ATOM 14933 C C . ARG A 1 49 ? 86.888 7.027 8.633 1.00 0.00 49 ARG A C 21
ATOM 14934 O O . ARG A 1 49 ? 86.472 6.992 9.791 1.00 0.00 49 ARG A O 21
ATOM 14955 N N . VAL A 1 50 ? 86.085 7.040 7.580 1.00 0.00 50 VAL A N 21
ATOM 14956 C CA . VAL A 1 50 ? 84.621 7.027 7.727 1.00 0.00 50 VAL A CA 21
ATOM 14957 C C . VAL A 1 50 ? 83.919 6.832 6.377 1.00 0.00 50 VAL A C 21
ATOM 14958 O O . VAL A 1 50 ? 83.426 5.740 6.094 1.00 0.00 50 VAL A O 21
ATOM 14971 N N . PRO A 1 51 ? 83.861 7.870 5.515 1.00 0.00 51 PRO A N 21
ATOM 14972 C CA . PRO A 1 51 ? 83.212 7.759 4.202 1.00 0.00 51 PRO A CA 21
ATOM 14973 C C . PRO A 1 51 ? 83.982 6.828 3.273 1.00 0.00 51 PRO A C 21
ATOM 14974 O O . PRO A 1 51 ? 85.034 6.308 3.647 1.00 0.00 51 PRO A O 21
ATOM 14985 N N . PRO A 1 52 ? 83.481 6.599 2.043 1.00 0.00 52 PRO A N 21
ATOM 14986 C CA . PRO A 1 52 ? 84.149 5.730 1.075 1.00 0.00 52 PRO A CA 21
ATOM 14987 C C . PRO A 1 52 ? 85.653 5.952 1.069 1.00 0.00 52 PRO A C 21
ATOM 14988 O O . PRO A 1 52 ? 86.138 6.934 0.509 1.00 0.00 52 PRO A O 21
ATOM 14999 N N . GLU A 1 53 ? 86.390 5.058 1.726 1.00 0.00 53 GLU A N 21
ATOM 15000 C CA . GLU A 1 53 ? 87.811 5.207 1.812 1.00 0.00 53 GLU A CA 21
ATOM 15001 C C . GLU A 1 53 ? 88.542 3.855 1.914 1.00 0.00 53 GLU A C 21
ATOM 15002 O O . GLU A 1 53 ? 88.585 3.080 0.959 1.00 0.00 53 GLU A O 21
ATOM 15014 N N . ILE A 1 54 ? 89.112 3.600 3.079 1.00 0.00 54 ILE A N 21
ATOM 15015 C CA . ILE A 1 54 ? 89.851 2.377 3.377 1.00 0.00 54 ILE A CA 21
ATOM 15016 C C . ILE A 1 54 ? 89.650 2.024 4.852 1.00 0.00 54 ILE A C 21
ATOM 15017 O O . ILE A 1 54 ? 90.362 1.184 5.405 1.00 0.00 54 ILE A O 21
ATOM 15033 N N . LEU A 1 55 ? 88.701 2.719 5.494 1.00 0.00 55 LEU A N 21
ATOM 15034 C CA . LEU A 1 55 ? 88.419 2.529 6.918 1.00 0.00 55 LEU A CA 21
ATOM 15035 C C . LEU A 1 55 ? 88.082 1.080 7.290 1.00 0.00 55 LEU A C 21
ATOM 15036 O O . LEU A 1 55 ? 88.041 0.742 8.472 1.00 0.00 55 LEU A O 21
ATOM 15052 N N . ALA A 1 56 ? 87.832 0.234 6.304 1.00 0.00 56 ALA A N 21
ATOM 15053 C CA . ALA A 1 56 ? 87.490 -1.149 6.572 1.00 0.00 56 ALA A CA 21
ATOM 15054 C C . ALA A 1 56 ? 88.339 -2.118 5.758 1.00 0.00 56 ALA A C 21
ATOM 15055 O O . ALA A 1 56 ? 87.813 -2.934 4.999 1.00 0.00 56 ALA A O 21
ATOM 15062 N N . MET A 1 57 ? 89.653 -2.038 5.933 1.00 0.00 57 MET A N 21
ATOM 15063 C CA . MET A 1 57 ? 90.569 -2.924 5.223 1.00 0.00 57 MET A CA 21
ATOM 15064 C C . MET A 1 57 ? 92.016 -2.683 5.641 1.00 0.00 57 MET A C 21
ATOM 15065 O O . MET A 1 57 ? 92.476 -1.543 5.695 1.00 0.00 57 MET A O 21
ATOM 15079 N N . HIS A 1 58 ? 92.729 -3.770 5.926 1.00 0.00 58 HIS A N 21
ATOM 15080 C CA . HIS A 1 58 ? 94.128 -3.685 6.331 1.00 0.00 58 HIS A CA 21
ATOM 15081 C C . HIS A 1 58 ? 94.276 -2.912 7.636 1.00 0.00 58 HIS A C 21
ATOM 15082 O O . HIS A 1 58 ? 93.597 -1.909 7.855 1.00 0.00 58 HIS A O 21
ATOM 15096 N N . GLU A 1 59 ? 95.173 -3.380 8.499 1.00 0.00 59 GLU A N 21
ATOM 15097 C CA . GLU A 1 59 ? 95.417 -2.727 9.782 1.00 0.00 59 GLU A CA 21
ATOM 15098 C C . GLU A 1 59 ? 95.599 -1.223 9.601 1.00 0.00 59 GLU A C 21
ATOM 15099 O O . GLU A 1 59 ? 95.283 -0.436 10.494 1.00 0.00 59 GLU A O 21
ATOM 15111 N N . ASN A 1 60 ? 96.105 -0.831 8.435 1.00 0.00 60 ASN A N 21
ATOM 15112 C CA . ASN A 1 60 ? 96.324 0.577 8.131 1.00 0.00 60 ASN A CA 21
ATOM 15113 C C . ASN A 1 60 ? 95.004 1.265 7.794 1.00 0.00 60 ASN A C 21
ATOM 15114 O O . ASN A 1 60 ? 94.806 1.739 6.674 1.00 0.00 60 ASN A O 21
ATOM 15125 N N . VAL A 1 61 ? 94.106 1.311 8.769 1.00 0.00 61 VAL A N 21
ATOM 15126 C CA . VAL A 1 61 ? 92.804 1.937 8.581 1.00 0.00 61 VAL A CA 21
ATOM 15127 C C . VAL A 1 61 ? 92.748 3.298 9.259 1.00 0.00 61 VAL A C 21
ATOM 15128 O O . VAL A 1 61 ? 93.546 3.589 10.150 1.00 0.00 61 VAL A O 21
ATOM 15141 N N . LEU A 1 62 ? 91.799 4.125 8.834 1.00 0.00 62 LEU A N 21
ATOM 15142 C CA . LEU A 1 62 ? 91.634 5.459 9.402 1.00 0.00 62 LEU A CA 21
ATOM 15143 C C . LEU A 1 62 ? 92.829 6.349 9.072 1.00 0.00 62 LEU A C 21
ATOM 15144 O O . LEU A 1 62 ? 92.705 7.321 8.326 1.00 0.00 62 LEU A O 21
ATOM 15160 N N . LYS A 1 63 ? 93.984 6.014 9.636 1.00 0.00 63 LYS A N 21
ATOM 15161 C CA . LYS A 1 63 ? 95.201 6.784 9.404 1.00 0.00 63 LYS A CA 21
ATOM 15162 C C . LYS A 1 63 ? 96.302 5.899 8.827 1.00 0.00 63 LYS A C 21
ATOM 15163 O O . LYS A 1 63 ? 97.093 6.402 8.001 1.00 0.00 63 LYS A O 21
#